Protein AF-0000000066941603 (afdb_homodimer)

pLDDT: mean 71.77, std 24.69, range [17.16, 97.31]

InterPro domains:
  IPR007219 Xylanolytic transcriptional activator, regulatory domain [PF04082] (115-301)
  IPR007219 Xylanolytic transcriptional activator, regulatory domain [SM00906] (229-303)
  IPR050987 ABC-transporter-regulating transcription factor-like [PTHR46910] (91-529)

Nearest PDB structures (foldseek):
  3wbn-assembly1_A  TM=1.616E-01  e=3.220E-01  Pyrococcus furiosus DSM 3638
  5zle-assembly1_A  TM=2.437E-01  e=3.012E+00  Homo sapiens
  7r5j-assembly1_00  TM=2.414E-01  e=5.061E+00  Homo sapiens
  7vop-assembly1_W  TM=2.249E-01  e=1.903E+00  Xenopus laevis
  5zle-assembly1_A  TM=2.438E-01  e=5.265E+00  Homo sapiens

Solvent-accessible surface area (backbone atoms only — not comparable to full-atom values): 68163 Å² total; per-residue (Å²): 132,82,77,72,79,79,84,82,83,75,75,79,74,76,75,77,84,78,80,85,77,85,77,80,75,78,70,76,82,76,50,57,39,48,68,50,83,56,75,51,52,40,45,43,40,32,24,65,64,12,64,58,39,68,55,19,68,58,41,36,52,49,50,24,62,66,67,71,41,69,63,54,52,55,35,37,50,48,46,52,44,54,53,48,61,47,13,45,50,54,57,60,57,73,70,61,52,72,68,58,74,80,68,57,69,71,58,43,52,52,23,45,48,40,23,60,71,67,36,65,66,40,65,67,53,76,64,52,62,72,55,50,53,52,52,51,51,57,53,67,66,48,73,79,67,73,57,77,85,79,44,58,49,32,58,52,21,32,52,25,34,43,42,15,51,6,38,45,53,55,42,59,76,66,47,90,61,59,44,43,68,76,63,49,71,22,37,38,25,37,48,45,21,56,72,34,43,67,44,40,65,29,20,84,44,43,66,53,22,37,48,23,32,41,49,46,17,53,54,33,40,41,60,49,16,56,48,41,18,50,52,31,38,52,49,22,49,52,52,32,47,41,50,37,31,42,39,44,82,34,76,88,63,68,68,52,69,39,35,52,50,36,38,29,48,50,38,50,54,48,48,35,51,46,40,49,52,23,52,47,35,26,46,78,60,66,61,59,70,79,71,50,57,42,57,78,74,85,67,44,73,72,73,50,63,38,58,40,49,46,49,53,51,46,44,54,50,34,51,49,51,52,51,52,51,51,48,57,43,50,50,67,75,40,88,55,52,68,66,56,52,52,48,52,46,50,51,52,51,48,51,52,51,50,50,65,69,66,47,55,69,48,46,38,58,42,85,86,74,64,46,72,35,84,72,39,63,59,67,61,33,48,48,52,53,42,50,52,30,51,50,49,31,54,61,34,38,65,67,50,39,69,76,42,48,52,78,66,84,55,52,76,75,47,43,58,57,43,50,51,51,36,48,54,32,42,51,50,30,47,51,30,25,51,52,47,56,62,51,50,79,76,58,71,91,51,74,69,39,54,39,58,76,65,46,49,49,49,47,38,24,44,54,51,44,40,53,49,37,68,74,42,41,82,47,83,61,37,65,58,49,52,49,52,39,48,52,51,30,51,50,40,46,47,48,21,61,44,22,67,78,44,74,50,67,39,46,52,51,50,48,50,51,41,51,49,48,32,53,36,55,70,72,65,56,67,68,86,71,81,78,76,76,81,75,76,82,78,76,76,79,86,73,81,88,83,80,87,80,84,84,75,86,76,68,85,58,82,62,79,73,89,65,68,68,62,68,45,64,49,65,79,82,55,50,70,72,51,33,67,42,70,33,85,60,79,80,75,57,72,79,42,68,71,76,70,75,66,74,79,64,57,76,72,55,69,88,105,136,80,78,72,77,80,86,84,83,76,74,77,72,76,75,78,81,76,79,85,76,84,79,79,75,79,69,75,80,76,53,59,42,46,66,51,82,60,76,50,54,40,42,44,40,32,25,69,65,12,64,59,41,67,56,20,67,58,40,34,52,50,50,26,64,66,68,70,39,69,63,54,53,55,35,36,50,48,46,54,45,53,54,46,61,48,14,46,50,53,58,58,57,73,70,60,52,71,66,58,76,81,67,57,69,70,58,43,54,51,23,47,49,38,23,60,72,68,36,66,63,40,64,66,54,76,64,51,63,72,54,50,52,52,51,50,52,57,53,67,66,47,72,79,66,74,58,75,87,78,44,57,49,32,57,53,20,33,54,24,33,44,41,15,50,6,38,44,54,56,42,58,79,65,48,91,61,59,43,44,67,74,61,51,70,23,37,36,24,37,48,46,20,54,71,34,42,67,45,39,65,29,21,83,44,42,66,53,21,38,47,23,32,40,49,46,17,53,53,33,39,42,59,50,18,57,48,41,18,50,53,31,38,52,48,22,48,53,52,32,46,41,50,36,30,42,38,45,81,34,76,87,63,69,69,52,70,39,36,53,50,35,38,28,48,49,37,49,54,47,49,34,52,47,42,48,50,21,52,47,35,25,46,78,61,67,61,58,70,80,70,50,57,42,57,78,74,86,69,41,70,70,72,51,64,40,58,40,48,45,49,52,51,46,43,54,50,34,51,49,52,51,50,52,53,51,48,58,42,51,50,66,76,41,88,57,51,68,66,56,51,52,50,54,48,50,52,52,50,50,51,52,52,51,51,62,68,66,48,55,68,49,46,37,58,42,85,86,75,62,46,74,35,84,72,41,63,59,66,60,33,47,48,52,51,42,49,51,29,51,49,48,31,55,61,32,39,66,66,50,39,65,76,41,45,51,76,67,85,56,52,75,76,46,42,58,57,45,51,52,51,35,49,52,31,42,51,50,31,46,52,30,25,51,54,48,56,62,51,50,80,76,57,71,92,50,75,69,39,54,38,59,75,66,46,50,50,50,45,39,24,44,54,50,45,41,53,50,36,66,74,42,40,82,47,84,60,38,66,60,48,52,50,52,39,48,51,50,31,52,50,41,48,48,48,21,60,45,22,67,77,44,72,52,66,39,45,52,51,51,47,50,51,42,52,49,48,32,53,36,57,71,71,65,57,68,70,86,71,81,78,77,78,81,74,78,81,78,77,76,80,87,72,82,88,84,80,86,82,83,85,72,87,72,67,87,60,81,62,80,73,88,63,68,68,59,67,44,62,47,65,79,82,54,50,72,71,50,34,66,41,69,33,86,61,77,83,72,58,73,81,40,71,71,77,72,75,67,74,77,66,56,75,74,57,66,85,104

Foldseek 3Di:
DPPDPDDDDPDPPPDDPDDPDDPPPPDDPPVPPPPPDPPWFPWDWFFFQALLQCLFPLNLVVLCQLLVDNVLNVLSLVQVQLLQVLADDDPCLLPVQPQDDDDDLVVLVQLLCQLCPPFVVVLLVLDQSVVLVVVSVVQVVDPPGDDPVPDDLLNLLQSLLSSLLSVQRVVLVVPPDFLALCPDPSVSSLSRNVNCLVCLQPPDDDVSSLSSLQSSLQSSLLNSHLNSNLVSLLSSQVSLVVVVLLAQDDVVVVDDPVVLLSSLSSNLSSLLSQLVSCNNRVNDRSDDNVSGHRDHHDDDSPPQPLSSLLSVLSSLLSVLSNLLSVLVVVCLPDVDDPVSLLVSLVVSLVVLVVSLVPRDPQQHQDLVVSDGHDSDDRLSSLCSLLSSLSSLLSSLCCLAPQSRADAPPQPPVSVVVSLVSNVVSLVSNLVSLLSLLVCLVVDDDTSSRRPCSQQSSNSSSLSSLLSSCSVPLPDPCLVVSLVSLVSSLVSQCVVCRSHVSDDNVSSVVSSVSSVSSNVCVVVVNRSPDPDPPPPDDDPDDPDDDDDDDDDPDPPVPPRPPPPVSRRDHDPSPDCSTMDRSTHGDDPPCVVVPPDPPPPVPPPVPDVD/DPPPPDDDDPPPPPDDPDDPDDPPPPDDCPVPPPPPDPPWFPWDWFFDQALLQCLAPLNLVVLCQLLVDNVLNVLSLVQVQLLQVLADDDPCLLPVQPQDDDDDLVVLVQLLCQLCPPFVVVLLVLDQSVVLVVVSVVQVVDPPGDDPVPDDLLNLLQSLLSSLLSVQRVVLVPPPDFLALCPDPSVSSLSRNVNCLCCLQPPDDDVSSLSSLQSSLQSSLLNSHLNSNLVSLLSSQVSLVVVVLLAQDDVVVVDDPVVLLSSLSNNLSSLLSQLVSCNNRVNDRSDDNVSGHRDHHDDDSPPQPLSSLLSVLSSLLSVLSNLLSVLVVVCLVDVDDPVSLLVSLVVSLVVLVVSLVPRDPQQHQDLVVSDGHDSDDRLSSLCSLLSSLSSLLSSLCCLAPQSRADAPPQDPVSVVVSLVSNVVSLVSNLVSLLSLLVCLVVDDDTSSRRPCSQQSSNSSSLSSLLSSCSVPLPDPCLVVSLVSLVSSLVSQCVSCRSHVSDDNVSSVVSSVSSVSSNVCVVVVVRSPDPDPDPPDDDPDDPDDDDDDDDDPDPPVCPSPPPPVSSNDHPPSPDPSGMDRSTHGDDPPCVVVPPDPPPPVPPPVPDVD

Sequence (1216 aa):
MVISPPESNSFVQVPSVSSLDNVHHHGEDDGTCPLPPEEHTSYEYHGHGSYLSICSKSAVDWVCQKTGNQRFEMAAQKLVRDLCRMLKLDPCDIRKAALAPEPDPDTAWTIVAAYFDDTVEGLHALVHRPEFEAHLKAHFSQLPLPPAEKEDPAWYALRNVIYAFGWRHLSQHTTSGSFCYTDGDGWKYFLNALSVHSQLLYCRTGLMAVQALVAMSMYVDGIGNPSLEYMLCVSSMKLAESKGLHREPAIAWNLDQSAIRTRAHLWWSIYIYERHTAFMSGRPLSIDDDDITCQLPTDQLGGNHADLDYFIGSITLAQISGRIWRMTKRLRRSTPTFQEIVDSISELDSALGDWYSSLPSSVKIDPASHSLPTDIHPYKALFLYCGYQARLILLHSMLVRPWNEVPALLGEYDKDRFRKHVWNSTEIVAEAARSIIRCLQHINVTRSSPKALVYEWPLVALSTLFIYVLQFPRLPTVAADIQHMDTVTGHLDYVGFASADLDFPFAREVTTLARLAVSRAARGDGFVTKEPLSQSHVAGQLDGPATQADESVRFDNAAPSDNHELFHTMDPDHEVWGALLQWPDGDDTSFGDVLGNPAIDIMSNSFMMVISPPESNSFVQVPSVSSLDNVHHHGEDDGTCPLPPEEHTSYEYHGHGSYLSICSKSAVDWVCQKTGNQRFEMAAQKLVRDLCRMLKLDPCDIRKAALAPEPDPDTAWTIVAAYFDDTVEGLHALVHRPEFEAHLKAHFSQLPLPPAEKEDPAWYALRNVIYAFGWRHLSQHTTSGSFCYTDGDGWKYFLNALSVHSQLLYCRTGLMAVQALVAMSMYVDGIGNPSLEYMLCVSSMKLAESKGLHREPAIAWNLDQSAIRTRAHLWWSIYIYERHTAFMSGRPLSIDDDDITCQLPTDQLGGNHADLDYFIGSITLAQISGRIWRMTKRLRRSTPTFQEIVDSISELDSALGDWYSSLPSSVKIDPASHSLPTDIHPYKALFLYCGYQARLILLHSMLVRPWNEVPALLGEYDKDRFRKHVWNSTEIVAEAARSIIRCLQHINVTRSSPKALVYEWPLVALSTLFIYVLQFPRLPTVAADIQHMDTVTGHLDYVGFASADLDFPFAREVTTLARLAVSRAARGDGFVTKEPLSQSHVAGQLDGPATQADESVRFDNAAPSDNHELFHTMDPDHEVWGALLQWPDGDDTSFGDVLGNPAIDIMSNSFM

Organism: NCBI:txid1442368

Radius of gyration: 33.66 Å; Cα contacts (8 Å, |Δi|>4): 1546; chains: 2; bounding box: 108×98×124 Å

Structure (mmCIF, N/CA/C/O backbone):
data_AF-0000000066941603-model_v1
#
loop_
_entity.id
_entity.type
_entity.pdbx_description
1 polymer 'Transcription factor domain-containing protein'
#
loop_
_atom_site.group_PDB
_atom_site.id
_atom_site.type_symbol
_atom_site.label_atom_id
_atom_site.label_alt_id
_atom_site.label_comp_id
_atom_site.label_asym_id
_atom_site.label_entity_id
_atom_site.label_seq_id
_atom_site.pdbx_PDB_ins_code
_atom_site.Cartn_x
_atom_site.Cartn_y
_atom_site.Cartn_z
_atom_site.occupancy
_atom_site.B_iso_or_equiv
_atom_site.auth_seq_id
_atom_site.auth_comp_id
_atom_site.auth_asym_id
_atom_site.auth_atom_id
_atom_site.pdbx_PDB_model_num
ATOM 1 N N . MET A 1 1 ? 63.25 21.828 -58.531 1 22.67 1 MET A N 1
ATOM 2 C CA . MET A 1 1 ? 63.844 20.766 -57.719 1 22.67 1 MET A CA 1
ATOM 3 C C . MET A 1 1 ? 62.875 20.297 -56.656 1 22.67 1 MET A C 1
ATOM 5 O O . MET A 1 1 ? 62.531 21.062 -55.75 1 22.67 1 MET A O 1
ATOM 9 N N . VAL A 1 2 ? 61.906 19.516 -56.906 1 24.06 2 VAL A N 1
ATOM 10 C CA . VAL A 1 2 ? 60.469 19.391 -56.594 1 24.06 2 VAL A CA 1
ATOM 11 C C . VAL A 1 2 ? 60.312 18.656 -55.25 1 24.06 2 VAL A C 1
ATOM 13 O O . VAL A 1 2 ? 60.75 17.516 -55.125 1 24.06 2 VAL A O 1
ATOM 16 N N . ILE A 1 3 ? 60.5 19.375 -54.125 1 27.02 3 ILE A N 1
ATOM 17 C CA . ILE A 1 3 ? 60.844 18.922 -52.781 1 27.02 3 ILE A CA 1
ATOM 18 C C . ILE A 1 3 ? 59.781 17.906 -52.281 1 27.02 3 ILE A C 1
ATOM 20 O O . ILE A 1 3 ? 58.594 18.188 -52.344 1 27.02 3 ILE A O 1
ATOM 24 N N . SER A 1 4 ? 60.094 16.625 -52.281 1 25.31 4 SER A N 1
ATOM 25 C CA . SER A 1 4 ? 59.406 15.352 -52.188 1 25.31 4 SER A CA 1
ATOM 26 C C . SER A 1 4 ? 58.594 15.25 -50.906 1 25.31 4 SER A C 1
ATOM 28 O O . SER A 1 4 ? 59.156 15.43 -49.812 1 25.31 4 SER A O 1
ATOM 30 N N . PRO A 1 5 ? 57.281 15.562 -50.906 1 28.88 5 PRO A N 1
ATOM 31 C CA . PRO A 1 5 ? 56.469 15.93 -49.719 1 28.88 5 PRO A CA 1
ATOM 32 C C . PRO A 1 5 ? 56.469 14.852 -48.656 1 28.88 5 PRO A C 1
ATOM 34 O O . PRO A 1 5 ? 56.469 13.656 -48.969 1 28.88 5 PRO A O 1
ATOM 37 N N . PRO A 1 6 ? 57.094 15.07 -47.5 1 25.86 6 PRO A N 1
ATOM 38 C CA . PRO A 1 6 ? 57.562 14.078 -46.531 1 25.86 6 PRO A CA 1
ATOM 39 C C . PRO A 1 6 ? 56.438 13.156 -46.031 1 25.86 6 PRO A C 1
ATOM 41 O O . PRO A 1 6 ? 55.281 13.523 -46.094 1 25.86 6 PRO A O 1
ATOM 44 N N . GLU A 1 7 ? 56.719 11.93 -45.75 1 22.42 7 GLU A N 1
ATOM 45 C CA . GLU A 1 7 ? 56.094 10.609 -45.594 1 22.42 7 GLU A CA 1
ATOM 46 C C . GLU A 1 7 ? 55.062 10.617 -44.5 1 22.42 7 GLU A C 1
ATOM 48 O O . GLU A 1 7 ? 55 11.531 -43.688 1 22.42 7 GLU A O 1
ATOM 53 N N . SER A 1 8 ? 54.562 9.398 -44.031 1 21.64 8 SER A N 1
ATOM 54 C CA . SER A 1 8 ? 53.406 8.531 -43.75 1 21.64 8 SER A CA 1
ATOM 55 C C . SER A 1 8 ? 53.062 8.562 -42.25 1 21.64 8 SER A C 1
ATOM 57 O O . SER A 1 8 ? 53.906 8.391 -41.406 1 21.64 8 SER A O 1
ATOM 59 N N . ASN A 1 9 ? 52.031 9.273 -41.812 1 21.33 9 ASN A N 1
ATOM 60 C CA . ASN A 1 9 ? 51.531 9.773 -40.531 1 21.33 9 ASN A CA 1
ATOM 61 C C . ASN A 1 9 ? 51.219 8.633 -39.562 1 21.33 9 ASN A C 1
ATOM 63 O O . ASN A 1 9 ? 50.281 7.852 -39.812 1 21.33 9 ASN A O 1
ATOM 67 N N . SER A 1 10 ? 52.125 7.977 -39 1 20.36 10 SER A N 1
ATOM 68 C CA . SER A 1 10 ? 52.156 6.801 -38.125 1 20.36 10 SER A CA 1
ATOM 69 C C . SER A 1 10 ? 51.156 6.938 -37 1 20.36 10 SER A C 1
ATOM 71 O O . SER A 1 10 ? 51.312 7.812 -36.125 1 20.36 10 SER A O 1
ATOM 73 N N . PHE A 1 11 ? 49.969 6.609 -37.219 1 21.33 11 PHE A N 1
ATOM 74 C CA . PHE A 1 11 ? 48.844 6.805 -36.312 1 21.33 11 PHE A CA 1
ATOM 75 C C . PHE A 1 11 ? 49.094 6.105 -34.969 1 21.33 11 PHE A C 1
ATOM 77 O O . PHE A 1 11 ? 49.406 4.914 -34.938 1 21.33 11 PHE A O 1
ATOM 84 N N . VAL A 1 12 ? 49.562 6.734 -34 1 22.16 12 VAL A N 1
ATOM 85 C CA . VAL A 1 12 ? 49.969 6.324 -32.625 1 22.16 12 VAL A CA 1
ATOM 86 C C . VAL A 1 12 ? 48.875 5.434 -32.031 1 22.16 12 VAL A C 1
ATOM 88 O O . VAL A 1 12 ? 47.688 5.824 -31.984 1 22.16 12 VAL A O 1
ATOM 91 N N . GLN A 1 13 ? 49.031 4.18 -32 1 19.31 13 GLN A N 1
ATOM 92 C CA . GLN A 1 13 ? 48.25 3.049 -31.5 1 19.31 13 GLN A CA 1
ATOM 93 C C . GLN A 1 13 ? 47.875 3.238 -30.016 1 19.31 13 GLN A C 1
ATOM 95 O O . GLN A 1 13 ? 48.781 3.34 -29.172 1 19.31 13 GLN A O 1
ATOM 100 N N . VAL A 1 14 ? 46.969 3.957 -29.703 1 22.39 14 VAL A N 1
ATOM 101 C CA . VAL A 1 14 ? 46.688 4.285 -28.312 1 22.39 14 VAL A CA 1
ATOM 102 C C . VAL A 1 14 ? 46.594 3 -27.484 1 22.39 14 VAL A C 1
ATOM 104 O O . VAL A 1 14 ? 45.812 2.105 -27.828 1 22.39 14 VAL A O 1
ATOM 107 N N . PRO A 1 15 ? 47.562 2.607 -26.797 1 20.41 15 PRO A N 1
ATOM 108 C CA . PRO A 1 15 ? 47.719 1.358 -26.047 1 20.41 15 PRO A CA 1
ATOM 109 C C . PRO A 1 15 ? 46.469 0.985 -25.25 1 20.41 15 PRO A C 1
ATOM 111 O O . PRO A 1 15 ? 45.688 1.857 -24.906 1 20.41 15 PRO A O 1
ATOM 114 N N . SER A 1 16 ? 46.156 -0.282 -25.141 1 19.83 16 SER A N 1
ATOM 115 C CA . SER A 1 16 ? 45.094 -1.105 -24.594 1 19.83 16 SER A CA 1
ATOM 116 C C . SER A 1 16 ? 44.969 -0.947 -23.078 1 19.83 16 SER A C 1
ATOM 118 O O . SER A 1 16 ? 45.969 -1.099 -22.359 1 19.83 16 SER A O 1
ATOM 120 N N . VAL A 1 17 ? 44.312 -0.101 -22.531 1 21.73 17 VAL A N 1
ATOM 121 C CA . VAL A 1 17 ? 44.219 0.271 -21.125 1 21.73 17 VAL A CA 1
ATOM 122 C C . VAL A 1 17 ? 44.156 -0.987 -20.266 1 21.73 17 VAL A C 1
ATOM 124 O O . VAL A 1 17 ? 43.312 -1.853 -20.484 1 21.73 17 VAL A O 1
ATOM 127 N N . SER A 1 18 ? 45.219 -1.549 -19.703 1 18.89 18 SER A N 1
ATOM 128 C CA . SER A 1 18 ? 45.562 -2.617 -18.781 1 18.89 18 SER A CA 1
ATOM 129 C C . SER A 1 18 ? 44.469 -2.805 -17.719 1 18.89 18 SER A C 1
ATOM 131 O O . SER A 1 18 ? 43.688 -1.899 -17.484 1 18.89 18 SER A O 1
ATOM 133 N N . SER A 1 19 ? 44.406 -4.039 -17 1 20.44 19 SER A N 1
ATOM 134 C CA . SER A 1 19 ? 43.656 -4.879 -16.062 1 20.44 19 SER A CA 1
ATOM 135 C C . SER A 1 19 ? 43.594 -4.25 -14.68 1 20.44 19 SER A C 1
ATOM 137 O O . SER A 1 19 ? 44.625 -3.975 -14.07 1 20.44 19 SER A O 1
ATOM 139 N N . LEU A 1 20 ? 42.844 -3.459 -14.305 1 21.59 20 LEU A N 1
ATOM 140 C CA . LEU A 1 20 ? 42.812 -2.762 -13.023 1 21.59 20 LEU A CA 1
ATOM 141 C C . LEU A 1 20 ? 43.031 -3.734 -11.875 1 21.59 20 LEU A C 1
ATOM 143 O O . LEU A 1 20 ? 42.25 -4.688 -11.711 1 21.59 20 LEU A O 1
ATOM 147 N N . ASP A 1 21 ? 44.125 -4.039 -11.32 1 21.23 21 ASP A N 1
ATOM 148 C CA . ASP A 1 21 ? 44.719 -4.777 -10.203 1 21.23 21 ASP A CA 1
ATOM 149 C C . ASP A 1 21 ? 43.812 -4.699 -8.961 1 21.23 21 ASP A C 1
ATOM 151 O O . ASP A 1 21 ? 43.031 -3.754 -8.812 1 21.23 21 ASP A O 1
ATOM 155 N N . ASN A 1 22 ? 43.844 -5.762 -8 1 22.81 22 ASN A N 1
ATOM 156 C CA . ASN A 1 22 ? 43.281 -6.262 -6.746 1 22.81 22 ASN A CA 1
ATOM 157 C C . ASN A 1 22 ? 43.531 -5.285 -5.598 1 22.81 22 ASN A C 1
ATOM 159 O O . ASN A 1 22 ? 44.562 -5.344 -4.938 1 22.81 22 ASN A O 1
ATOM 163 N N . VAL A 1 23 ? 43.438 -4.129 -5.535 1 24.31 23 VAL A N 1
ATOM 164 C CA . VAL A 1 23 ? 43.781 -3.268 -4.406 1 24.31 23 VAL A CA 1
ATOM 165 C C . VAL A 1 23 ? 43.188 -3.842 -3.125 1 24.31 23 VAL A C 1
ATOM 167 O O . VAL A 1 23 ? 41.969 -4.039 -3.031 1 24.31 23 VAL A O 1
ATOM 170 N N . HIS A 1 24 ? 43.906 -4.512 -2.246 1 23.8 24 HIS A N 1
ATOM 171 C CA . HIS A 1 24 ? 43.875 -4.855 -0.829 1 23.8 24 HIS A CA 1
ATOM 172 C C . HIS A 1 24 ? 43.438 -3.668 0.018 1 23.8 24 HIS A C 1
ATOM 174 O O . HIS A 1 24 ? 44.281 -2.842 0.417 1 23.8 24 HIS A O 1
ATOM 180 N N . HIS A 1 25 ? 42.562 -2.893 -0.288 1 24.66 25 HIS A N 1
ATOM 181 C CA . HIS A 1 25 ? 42.219 -1.715 0.507 1 24.66 25 HIS A CA 1
ATOM 182 C C . HIS A 1 25 ? 41.906 -2.094 1.952 1 24.66 25 HIS A C 1
ATOM 184 O O . HIS A 1 25 ? 41 -2.875 2.211 1 24.66 25 HIS A O 1
ATOM 190 N N . HIS A 1 26 ? 42.812 -2.166 2.92 1 24.58 26 HIS A N 1
ATOM 191 C CA . HIS A 1 26 ? 42.844 -2.066 4.375 1 24.58 26 HIS A CA 1
ATOM 192 C C . HIS A 1 26 ? 41.969 -0.911 4.859 1 24.58 26 HIS A C 1
ATOM 194 O O . HIS A 1 26 ? 42.094 -0.465 6.004 1 24.58 26 HIS A O 1
ATOM 200 N N . GLY A 1 27 ? 41.562 -0.034 4.051 1 25.45 27 GLY A N 1
ATOM 201 C CA . GLY A 1 27 ? 41 1.231 4.523 1 25.45 27 GLY A CA 1
ATOM 202 C C . GLY A 1 27 ? 39.875 1.063 5.523 1 25.45 27 GLY A C 1
ATOM 203 O O . GLY A 1 27 ? 39.125 0.087 5.461 1 25.45 27 GLY A O 1
ATOM 204 N N . GLU A 1 28 ? 40 1.651 6.73 1 25.31 28 GLU A N 1
ATOM 205 C CA . GLU A 1 28 ? 39.094 1.889 7.855 1 25.31 28 GLU A CA 1
ATOM 206 C C . GLU A 1 28 ? 37.688 2.26 7.367 1 25.31 28 GLU A C 1
ATOM 208 O O . GLU A 1 28 ? 37.562 3.033 6.422 1 25.31 28 GLU A O 1
ATOM 213 N N . ASP A 1 29 ? 36.719 1.362 7.484 1 27.97 29 ASP A N 1
ATOM 214 C CA . ASP A 1 29 ? 35.281 1.308 7.297 1 27.97 29 ASP A CA 1
ATOM 215 C C . ASP A 1 29 ? 34.625 2.635 7.672 1 27.97 29 ASP A C 1
ATOM 217 O O . ASP A 1 29 ? 34.438 2.916 8.859 1 27.97 29 ASP A O 1
ATOM 221 N N . ASP A 1 30 ? 35.219 3.689 7.016 1 28.33 30 ASP A N 1
ATOM 222 C CA . ASP A 1 30 ? 34.844 5.023 7.469 1 28.33 30 ASP A CA 1
ATOM 223 C C . ASP A 1 30 ? 33.312 5.168 7.523 1 28.33 30 ASP A C 1
ATOM 225 O O . ASP A 1 30 ? 32.781 6.273 7.684 1 28.33 30 ASP A O 1
ATOM 229 N N . GLY A 1 31 ? 32.469 4.371 7.836 1 27.34 31 GLY A N 1
ATOM 230 C CA . GLY A 1 31 ? 31.078 4.301 8.242 1 27.34 31 GLY A CA 1
ATOM 231 C C . GLY A 1 31 ? 30.109 4.613 7.113 1 27.34 31 GLY A C 1
ATOM 232 O O . GLY A 1 31 ? 28.906 4.77 7.34 1 27.34 31 GLY A O 1
ATOM 233 N N . THR A 1 32 ? 30.594 5.305 6.07 1 29.42 32 THR A N 1
ATOM 234 C CA . THR A 1 32 ? 29.625 5.797 5.086 1 29.42 32 THR A CA 1
ATOM 235 C C . THR A 1 32 ? 29.016 4.641 4.297 1 29.42 32 THR A C 1
ATOM 237 O O . THR A 1 32 ? 29.734 3.746 3.844 1 29.42 32 THR A O 1
ATOM 240 N N . CYS A 1 33 ? 27.938 4.109 4.645 1 32.12 33 CYS A N 1
ATOM 241 C CA . CYS A 1 33 ? 27.25 2.943 4.094 1 32.12 33 CYS A CA 1
ATOM 242 C C . CYS A 1 33 ? 27.031 3.102 2.596 1 32.12 33 CYS A C 1
ATOM 244 O O . CYS A 1 33 ? 26.219 3.922 2.17 1 32.12 33 CYS A O 1
ATOM 246 N N . PRO A 1 34 ? 28.141 2.936 1.772 1 34.84 34 PRO A N 1
ATOM 247 C CA . PRO A 1 34 ? 27.922 2.961 0.324 1 34.84 34 PRO A CA 1
ATOM 248 C C . PRO A 1 34 ? 26.719 2.117 -0.112 1 34.84 34 PRO A C 1
ATOM 250 O O . PRO A 1 34 ? 26.359 1.151 0.567 1 34.84 34 PRO A O 1
ATOM 253 N N . LEU A 1 35 ? 25.766 2.74 -0.769 1 40.12 35 LEU A N 1
ATOM 254 C CA . LEU A 1 35 ? 24.719 1.969 -1.449 1 40.12 35 LEU A CA 1
ATOM 255 C C . LEU A 1 35 ? 25.328 0.78 -2.188 1 40.12 35 LEU A C 1
ATOM 257 O O . LEU A 1 35 ? 26.328 0.925 -2.889 1 40.12 35 LEU A O 1
ATOM 261 N N . PRO A 1 36 ? 25.297 -0.302 -1.692 1 40.69 36 PRO A N 1
ATOM 262 C CA . PRO A 1 36 ? 25.922 -1.428 -2.393 1 40.69 36 PRO A CA 1
ATOM 263 C C . PRO A 1 36 ? 25.734 -1.357 -3.906 1 40.69 36 PRO A C 1
ATOM 265 O O . PRO A 1 36 ? 24.766 -0.78 -4.387 1 40.69 36 PRO A O 1
ATOM 268 N N . PRO A 1 37 ? 26.781 -1.412 -4.617 1 38.56 37 PRO A N 1
ATOM 269 C CA . PRO A 1 37 ? 26.734 -1.384 -6.078 1 38.56 37 PRO A CA 1
ATOM 270 C C . PRO A 1 37 ? 25.516 -2.117 -6.637 1 38.56 37 PRO A C 1
ATOM 272 O O . PRO A 1 37 ? 25.266 -3.275 -6.281 1 38.56 37 PRO A O 1
ATOM 275 N N . GLU A 1 38 ? 24.391 -1.454 -6.879 1 40.81 38 GLU A N 1
ATOM 276 C CA . GLU A 1 38 ? 23.156 -1.768 -7.582 1 40.81 38 GLU A CA 1
ATOM 277 C C . GLU A 1 38 ? 23.391 -2.783 -8.695 1 40.81 38 GLU A C 1
ATOM 279 O O . GLU A 1 38 ? 22.469 -3.135 -9.438 1 40.81 38 GLU A O 1
ATOM 284 N N . GLU A 1 39 ? 24.609 -2.541 -9.406 1 37.91 39 GLU A N 1
ATOM 285 C CA . GLU A 1 39 ? 24.719 -3.176 -10.711 1 37.91 39 GLU A CA 1
ATOM 286 C C . GLU A 1 39 ? 23.922 -4.48 -10.766 1 37.91 39 GLU A C 1
ATOM 288 O O . GLU A 1 39 ? 23.281 -4.773 -11.773 1 37.91 39 GLU A O 1
ATOM 293 N N . HIS A 1 40 ? 24.375 -5.727 -10.258 1 40.66 40 HIS A N 1
ATOM 294 C CA . HIS A 1 40 ? 24.047 -7.035 -10.812 1 40.66 40 HIS A CA 1
ATOM 295 C C . HIS A 1 40 ? 22.672 -7.496 -10.359 1 40.66 40 HIS A C 1
ATOM 297 O O . HIS A 1 40 ? 22.125 -8.469 -10.891 1 40.66 40 HIS A O 1
ATOM 303 N N . THR A 1 41 ? 22.031 -7.594 -9.133 1 49.53 41 THR A N 1
ATOM 304 C CA . THR A 1 41 ? 20.953 -8.547 -8.93 1 49.53 41 THR A CA 1
ATOM 305 C C . THR A 1 41 ? 19.672 -7.836 -8.492 1 49.53 41 THR A C 1
ATOM 307 O O . THR A 1 41 ? 19.688 -7.059 -7.539 1 49.53 41 THR A O 1
ATOM 310 N N . SER A 1 42 ? 18.922 -7.348 -9.523 1 59.41 42 SER A N 1
ATOM 311 C CA . SER A 1 42 ? 17.547 -7.004 -9.18 1 59.41 42 SER A CA 1
ATOM 312 C C . SER A 1 42 ? 16.891 -8.109 -8.359 1 59.41 42 SER A C 1
ATOM 314 O O . SER A 1 42 ? 16.891 -9.273 -8.758 1 59.41 42 SER A O 1
ATOM 316 N N . TYR A 1 43 ? 16.859 -7.934 -7.074 1 66.56 43 TYR A N 1
ATOM 317 C CA . TYR A 1 43 ? 16.266 -8.906 -6.168 1 66.56 43 TYR A CA 1
ATOM 318 C C . TYR A 1 43 ? 14.781 -8.617 -5.969 1 66.56 43 TYR A C 1
ATOM 320 O O . TYR A 1 43 ? 14.359 -7.457 -5.934 1 66.56 43 TYR A O 1
ATOM 328 N N . GLU A 1 44 ? 14.062 -9.695 -6.168 1 77.12 44 GLU A N 1
ATOM 329 C CA . GLU A 1 44 ? 12.648 -9.617 -5.801 1 77.12 44 GLU A CA 1
ATOM 330 C C . GLU A 1 44 ? 12.359 -10.461 -4.562 1 77.12 44 GLU A C 1
ATOM 332 O O . GLU A 1 44 ? 12.883 -11.57 -4.422 1 77.12 44 GLU A O 1
ATOM 337 N N . TYR A 1 45 ? 11.594 -9.938 -3.758 1 80.81 45 TYR A N 1
ATOM 338 C CA . TYR A 1 45 ? 11.281 -10.633 -2.512 1 80.81 45 TYR A CA 1
ATOM 339 C C . TYR A 1 45 ? 10.008 -11.461 -2.65 1 80.81 45 TYR A C 1
ATOM 341 O O . TYR A 1 45 ? 9.008 -10.984 -3.188 1 80.81 45 TYR A O 1
ATOM 349 N N . HIS A 1 46 ? 10.07 -12.68 -2.283 1 79.44 46 HIS A N 1
ATOM 350 C CA . HIS A 1 46 ? 8.93 -13.562 -2.088 1 79.44 46 HIS A CA 1
ATOM 351 C C . HIS A 1 46 ? 8.859 -14.062 -0.649 1 79.44 46 HIS A C 1
ATOM 353 O O . HIS A 1 46 ? 9.859 -14.547 -0.107 1 79.44 46 HIS A O 1
ATOM 359 N N . GLY A 1 47 ? 7.734 -13.898 -0.043 1 76.69 47 GLY A N 1
ATOM 360 C CA . GLY A 1 47 ? 7.598 -14.195 1.374 1 76.69 47 GLY A CA 1
ATOM 361 C C . GLY A 1 47 ? 7.453 -15.68 1.664 1 76.69 47 GLY A C 1
ATOM 362 O O . GLY A 1 47 ? 7.527 -16.5 0.751 1 76.69 47 GLY A O 1
ATOM 363 N N . HIS A 1 48 ? 7.164 -15.82 2.977 1 71.69 48 HIS A N 1
ATOM 364 C CA . HIS A 1 48 ? 6.969 -17.188 3.453 1 71.69 48 HIS A CA 1
ATOM 365 C C . HIS A 1 48 ? 5.629 -17.75 2.99 1 71.69 48 HIS A C 1
ATOM 367 O O . HIS A 1 48 ? 4.617 -17.047 3.018 1 71.69 48 HIS A O 1
ATOM 373 N N . GLY A 1 49 ? 5.637 -18.781 2.287 1 73.5 49 GLY A N 1
ATOM 374 C CA . GLY A 1 49 ? 4.398 -19.406 1.855 1 73.5 49 GLY A CA 1
ATOM 375 C C . GLY A 1 49 ? 4.055 -19.109 0.408 1 73.5 49 GLY A C 1
ATOM 376 O O . GLY A 1 49 ? 2.988 -19.5 -0.073 1 73.5 49 GLY A O 1
ATOM 377 N N . SER A 1 50 ? 4.93 -18.297 -0.127 1 80.5 50 SER A N 1
ATOM 378 C CA . SER A 1 50 ? 4.695 -18.031 -1.544 1 80.5 50 SER A CA 1
ATOM 379 C C . SER A 1 50 ? 4.676 -19.328 -2.346 1 80.5 50 SER A C 1
ATOM 381 O O . SER A 1 50 ? 5.094 -20.391 -1.85 1 80.5 50 SER A O 1
ATOM 383 N N . TYR A 1 51 ? 4.191 -19.266 -3.543 1 83 51 TYR A N 1
ATOM 384 C CA . TYR A 1 51 ? 4.145 -20.453 -4.391 1 83 51 TYR A CA 1
ATOM 385 C C . TYR A 1 51 ? 5.543 -20.875 -4.82 1 83 51 TYR A C 1
ATOM 387 O O . TYR A 1 51 ? 5.738 -21.969 -5.344 1 83 51 TYR A O 1
ATOM 395 N N . LEU A 1 52 ? 6.57 -20 -4.43 1 80.31 52 LEU A N 1
ATOM 396 C CA . LEU A 1 52 ? 7.957 -20.328 -4.746 1 80.31 52 LEU A CA 1
ATOM 397 C C . LEU A 1 52 ? 8.742 -20.656 -3.479 1 80.31 52 LEU A C 1
ATOM 399 O O . LEU A 1 52 ? 9.977 -20.672 -3.494 1 80.31 52 LEU A O 1
ATOM 403 N N . SER A 1 53 ? 8.07 -20.969 -2.457 1 78.19 53 SER A N 1
ATOM 404 C CA . SER A 1 53 ? 8.703 -21.25 -1.172 1 78.19 53 SER A CA 1
ATOM 405 C C . SER A 1 53 ? 9.648 -22.438 -1.269 1 78.19 53 SER A C 1
ATOM 407 O O . SER A 1 53 ? 10.625 -22.516 -0.521 1 78.19 53 SER A O 1
ATOM 409 N N . ILE A 1 54 ? 9.352 -23.359 -2.154 1 83.38 54 ILE A N 1
ATOM 410 C CA . ILE A 1 54 ? 10.18 -24.547 -2.318 1 83.38 54 ILE A CA 1
ATOM 411 C C . ILE A 1 54 ? 11.555 -24.141 -2.857 1 83.38 54 ILE A C 1
ATOM 413 O O . ILE A 1 54 ? 12.516 -24.906 -2.742 1 83.38 54 ILE A O 1
ATOM 417 N N . CYS A 1 55 ? 11.617 -22.938 -3.398 1 81.06 55 CYS A N 1
ATOM 418 C CA . CYS A 1 55 ? 12.875 -22.469 -3.977 1 81.06 55 CYS A CA 1
ATOM 419 C C . CYS A 1 55 ? 13.68 -21.672 -2.955 1 81.06 55 CYS A C 1
ATOM 421 O O . CYS A 1 55 ? 14.766 -21.172 -3.268 1 81.06 55 CYS A O 1
ATOM 423 N N . SER A 1 56 ? 13.195 -21.656 -1.746 1 77.81 56 SER A N 1
ATOM 424 C CA . SER A 1 56 ? 13.961 -21.016 -0.685 1 77.81 56 SER A CA 1
ATOM 425 C C . SER A 1 56 ? 15.211 -21.828 -0.341 1 77.81 56 SER A C 1
ATOM 427 O O . SER A 1 56 ? 15.266 -23.031 -0.583 1 77.81 56 SER A O 1
ATOM 429 N N . LYS A 1 57 ? 16.172 -21.219 0.239 1 77.75 57 LYS A N 1
ATOM 430 C CA . LYS A 1 57 ? 17.438 -21.891 0.56 1 77.75 57 LYS A CA 1
ATOM 431 C C . LYS A 1 57 ? 17.203 -23.031 1.539 1 77.75 57 LYS A C 1
ATOM 433 O O . LYS A 1 57 ? 17.766 -24.125 1.378 1 77.75 57 LYS A O 1
ATOM 438 N N . SER A 1 58 ? 16.422 -22.812 2.516 1 75.62 58 SER A N 1
ATOM 439 C CA . SER A 1 58 ? 16.141 -23.844 3.504 1 75.62 58 SER A CA 1
ATOM 440 C C . SER A 1 58 ? 15.477 -25.062 2.863 1 75.62 58 SER A C 1
ATOM 442 O O . SER A 1 58 ? 15.789 -26.203 3.211 1 75.62 58 SER A O 1
ATOM 444 N N . ALA A 1 59 ? 14.594 -24.781 1.955 1 83 59 ALA A N 1
ATOM 445 C CA . ALA A 1 59 ? 13.898 -25.875 1.283 1 83 59 ALA A CA 1
ATOM 446 C C . ALA A 1 59 ? 14.836 -26.625 0.333 1 83 59 ALA A C 1
ATOM 448 O O . ALA A 1 59 ? 14.82 -27.844 0.27 1 83 59 ALA A O 1
ATOM 449 N N . VAL A 1 60 ? 15.586 -25.844 -0.365 1 84.06 60 VAL A N 1
ATOM 450 C CA . VAL A 1 60 ? 16.531 -26.422 -1.308 1 84.06 60 VAL A CA 1
ATOM 451 C C . VAL A 1 60 ? 17.547 -27.281 -0.556 1 84.06 60 VAL A C 1
ATOM 453 O O . VAL A 1 60 ? 17.859 -28.391 -0.986 1 84.06 60 VAL A O 1
ATOM 456 N N . ASP A 1 61 ? 18.031 -26.75 0.559 1 81.62 61 ASP A N 1
ATOM 457 C CA . ASP A 1 61 ? 18.984 -27.516 1.363 1 81.62 61 ASP A CA 1
ATOM 458 C C . ASP A 1 61 ? 18.375 -28.812 1.88 1 81.62 61 ASP A C 1
ATOM 460 O O . ASP A 1 61 ? 19.016 -29.859 1.881 1 81.62 61 ASP A O 1
ATOM 464 N N . TRP A 1 62 ? 17.188 -28.734 2.291 1 84 62 TRP A N 1
ATOM 465 C CA . TRP A 1 62 ? 16.5 -29.906 2.803 1 84 62 TRP A CA 1
ATOM 466 C C . TRP A 1 62 ? 16.312 -30.953 1.705 1 84 62 TRP A C 1
ATOM 468 O O . TRP A 1 62 ? 16.547 -32.156 1.926 1 84 62 TRP A O 1
ATOM 478 N N . VAL A 1 63 ? 15.891 -30.562 0.554 1 87.94 63 VAL A N 1
ATOM 479 C CA . VAL A 1 63 ? 15.641 -31.484 -0.554 1 87.94 63 VAL A CA 1
ATOM 480 C C . VAL A 1 63 ? 16.953 -32.125 -1.003 1 87.94 63 VAL A C 1
ATOM 482 O O . VAL A 1 63 ? 17.016 -33.312 -1.264 1 87.94 63 VAL A O 1
ATOM 485 N N . CYS A 1 64 ? 17.922 -31.266 -1.069 1 85.81 64 CYS A N 1
ATOM 486 C CA . CYS A 1 64 ? 19.219 -31.781 -1.49 1 85.81 64 CYS A CA 1
ATOM 487 C C . CYS A 1 64 ? 19.766 -32.781 -0.485 1 85.81 64 CYS A C 1
ATOM 489 O O . CYS A 1 64 ? 20.375 -33.781 -0.87 1 85.81 64 CYS A O 1
ATOM 491 N N . GLN A 1 65 ? 19.562 -32.469 0.725 1 82.94 65 GLN A N 1
ATOM 492 C CA . GLN A 1 65 ? 20.016 -33.375 1.766 1 82.94 65 GLN A CA 1
ATOM 493 C C . GLN A 1 65 ? 19.234 -34.688 1.71 1 82.94 65 GLN A C 1
ATOM 495 O O . GLN A 1 65 ? 19.828 -35.781 1.822 1 82.94 65 GLN A O 1
ATOM 500 N N . LYS A 1 66 ? 18 -34.656 1.535 1 83.94 66 LYS A N 1
ATOM 501 C CA . LYS A 1 66 ? 17.125 -35.812 1.53 1 83.94 66 LYS A CA 1
ATOM 502 C C . LYS A 1 66 ? 17.359 -36.656 0.284 1 83.94 66 LYS A C 1
ATOM 504 O O . LYS A 1 66 ? 17.25 -37.906 0.336 1 83.94 66 LYS A O 1
ATOM 509 N N . THR A 1 67 ? 17.562 -36.031 -0.808 1 85.31 67 THR A N 1
ATOM 510 C CA . THR A 1 67 ? 17.703 -36.75 -2.066 1 85.31 67 THR A CA 1
ATOM 511 C C . THR A 1 67 ? 19.172 -37.062 -2.35 1 85.31 67 THR A C 1
ATOM 513 O O . THR A 1 67 ? 19.484 -37.969 -3.15 1 85.31 67 THR A O 1
ATOM 516 N N . GLY A 1 68 ? 20.031 -36.312 -1.75 1 79.75 68 GLY A N 1
ATOM 517 C CA . GLY A 1 68 ? 21.453 -36.438 -2.047 1 79.75 68 GLY A CA 1
ATOM 518 C C . GLY A 1 68 ? 21.828 -35.906 -3.418 1 79.75 68 GLY A C 1
ATOM 519 O O . GLY A 1 68 ? 22.875 -36.281 -3.965 1 79.75 68 GLY A O 1
ATOM 520 N N . ASN A 1 69 ? 20.922 -35.25 -4.031 1 80.94 69 ASN A N 1
ATOM 521 C CA . ASN A 1 69 ? 21.094 -34.719 -5.383 1 80.94 69 ASN A CA 1
ATOM 522 C C . ASN A 1 69 ? 21.156 -33.219 -5.391 1 80.94 69 ASN A C 1
ATOM 524 O O . ASN A 1 69 ? 20.188 -32.531 -4.988 1 80.94 69 ASN A O 1
ATOM 528 N N . GLN A 1 70 ? 22.188 -32.688 -5.934 1 81.81 70 GLN A N 1
ATOM 529 C CA . GLN A 1 70 ? 22.391 -31.234 -5.961 1 81.81 70 GLN A CA 1
ATOM 530 C C . GLN A 1 70 ? 21.75 -30.609 -7.195 1 81.81 70 GLN A C 1
ATOM 532 O O . GLN A 1 70 ? 21.609 -29.391 -7.289 1 81.81 70 GLN A O 1
ATOM 537 N N . ARG A 1 71 ? 21.25 -31.438 -8.023 1 82 71 ARG A N 1
ATOM 538 C CA . ARG A 1 71 ? 20.625 -30.953 -9.25 1 82 71 ARG A CA 1
ATOM 539 C C . ARG A 1 71 ? 19.359 -30.156 -8.953 1 82 71 ARG A C 1
ATOM 541 O O . ARG A 1 71 ? 18.984 -29.266 -9.727 1 82 71 ARG A O 1
ATOM 548 N N . PHE A 1 72 ? 18.734 -30.406 -7.836 1 88.75 72 PHE A N 1
ATOM 549 C CA . PHE A 1 72 ? 17.5 -29.703 -7.473 1 88.75 72 PHE A CA 1
ATOM 550 C C . PHE A 1 72 ? 17.75 -28.219 -7.309 1 88.75 72 PHE A C 1
ATOM 552 O O . PHE A 1 72 ? 16.906 -27.391 -7.68 1 88.75 72 PHE A O 1
ATOM 559 N N . GLU A 1 73 ? 18.844 -27.906 -6.715 1 83.94 73 GLU A N 1
ATOM 560 C CA . GLU A 1 73 ? 19.188 -26.5 -6.508 1 83.94 73 GLU A CA 1
ATOM 561 C C . GLU A 1 73 ? 19.219 -25.734 -7.828 1 83.94 73 GLU A C 1
ATOM 563 O O . GLU A 1 73 ? 18.703 -24.625 -7.918 1 83.94 73 GLU A O 1
ATOM 568 N N . MET A 1 74 ? 19.719 -26.375 -8.805 1 81.5 74 MET A N 1
ATOM 569 C CA . MET A 1 74 ? 19.812 -25.734 -10.117 1 81.5 74 MET A CA 1
ATOM 570 C C . MET A 1 74 ? 18.422 -25.594 -10.742 1 81.5 74 MET A C 1
ATOM 572 O O . MET A 1 74 ? 18.125 -24.578 -11.375 1 81.5 74 MET A O 1
ATOM 576 N N . ALA A 1 75 ? 17.672 -26.625 -10.586 1 83.62 75 ALA A N 1
ATOM 577 C CA . ALA A 1 75 ? 16.312 -26.578 -11.133 1 83.62 75 ALA A CA 1
ATOM 578 C C . ALA A 1 75 ? 15.477 -25.5 -10.453 1 83.62 75 ALA A C 1
ATOM 580 O O . ALA A 1 75 ? 14.695 -24.812 -11.102 1 83.62 75 ALA A O 1
ATOM 581 N N . ALA A 1 76 ? 15.641 -25.391 -9.148 1 83.38 76 ALA A N 1
ATOM 582 C CA . ALA A 1 76 ? 14.914 -24.375 -8.375 1 83.38 76 ALA A CA 1
ATOM 583 C C . ALA A 1 76 ? 15.336 -22.969 -8.781 1 83.38 76 ALA A C 1
ATOM 585 O O . ALA A 1 76 ? 14.492 -22.094 -8.945 1 83.38 76 ALA A O 1
ATOM 586 N N . GLN A 1 77 ? 16.578 -22.781 -8.961 1 74.75 77 GLN A N 1
ATOM 587 C CA . GLN A 1 77 ? 17.094 -21.469 -9.367 1 74.75 77 GLN A CA 1
ATOM 588 C C . GLN A 1 77 ? 16.609 -21.094 -10.766 1 74.75 77 GLN A C 1
ATOM 590 O O . GLN A 1 77 ? 16.281 -19.938 -11.031 1 74.75 77 GLN A O 1
ATOM 595 N N . LYS A 1 78 ? 16.625 -22.094 -11.594 1 76.06 78 LYS A N 1
ATOM 596 C CA . LYS A 1 78 ? 16.172 -21.859 -12.961 1 76.06 78 LYS A CA 1
ATOM 597 C C . LYS A 1 78 ? 14.688 -21.469 -12.984 1 76.06 78 LYS A C 1
ATOM 599 O O . LYS A 1 78 ? 14.281 -20.594 -13.758 1 76.06 78 LYS A O 1
ATOM 604 N N . LEU A 1 79 ? 13.914 -22.172 -12.211 1 79.88 79 LEU A N 1
ATOM 605 C CA . LEU A 1 79 ? 12.492 -21.844 -12.133 1 79.88 79 LEU A CA 1
ATOM 606 C C . LEU A 1 79 ? 12.289 -20.391 -11.688 1 79.88 79 LEU A C 1
ATOM 608 O O . LEU A 1 79 ? 11.508 -19.672 -12.297 1 79.88 79 LEU A O 1
ATOM 612 N N . VAL A 1 80 ? 12.984 -20 -10.68 1 73.5 80 VAL A N 1
ATOM 613 C CA . VAL A 1 80 ? 12.859 -18.656 -10.141 1 73.5 80 VAL A CA 1
ATOM 614 C C . VAL A 1 80 ? 13.305 -17.625 -11.18 1 73.5 80 VAL A C 1
ATOM 616 O O . VAL A 1 80 ? 12.664 -16.594 -11.359 1 73.5 80 VAL A O 1
ATOM 619 N N . ARG A 1 81 ? 14.312 -17.969 -11.859 1 68.12 81 ARG A N 1
ATOM 620 C CA . ARG A 1 81 ? 14.836 -17.078 -12.875 1 68.12 81 ARG A CA 1
ATOM 621 C C . ARG A 1 81 ? 13.844 -16.906 -14.023 1 68.12 81 ARG A C 1
ATOM 623 O O . ARG A 1 81 ? 13.625 -15.789 -14.5 1 68.12 81 ARG A O 1
ATOM 630 N N . ASP A 1 82 ? 13.352 -17.984 -14.461 1 68.06 82 ASP A N 1
ATOM 631 C CA . ASP A 1 82 ? 12.43 -17.969 -15.594 1 68.06 82 ASP A CA 1
ATOM 632 C C . ASP A 1 82 ? 11.148 -17.219 -15.242 1 68.06 82 ASP A C 1
ATOM 634 O O . ASP A 1 82 ? 10.602 -16.469 -16.062 1 68.06 82 ASP A O 1
ATOM 638 N N . LEU A 1 83 ? 10.719 -17.422 -14.125 1 67.62 83 LEU A N 1
ATOM 639 C CA . LEU A 1 83 ? 9.5 -16.75 -13.695 1 67.62 83 LEU A CA 1
ATOM 640 C C . LEU A 1 83 ? 9.742 -15.266 -13.477 1 67.62 83 LEU A C 1
ATOM 642 O O . LEU A 1 83 ? 8.875 -14.438 -13.766 1 67.62 83 LEU A O 1
ATOM 646 N N . CYS A 1 84 ? 10.914 -14.945 -13.008 1 61.22 84 CYS A N 1
ATOM 647 C CA . CYS A 1 84 ? 11.234 -13.547 -12.742 1 61.22 84 CYS A CA 1
ATOM 648 C C . CYS A 1 84 ? 11.539 -12.805 -14.031 1 61.22 84 CYS A C 1
ATOM 650 O O . CYS A 1 84 ? 11.328 -11.594 -14.117 1 61.22 84 CYS A O 1
ATOM 652 N N . ARG A 1 85 ? 12.195 -13.461 -14.945 1 58.03 85 ARG A N 1
ATOM 653 C CA . ARG A 1 85 ? 12.477 -12.82 -16.234 1 58.03 85 ARG A CA 1
ATOM 654 C C . ARG A 1 85 ? 11.195 -12.367 -16.906 1 58.03 85 ARG A C 1
ATOM 656 O O . ARG A 1 85 ? 11.18 -11.359 -17.625 1 58.03 85 ARG A O 1
ATOM 663 N N . MET A 1 86 ? 10.258 -13.125 -16.672 1 55.72 86 MET A N 1
ATOM 664 C CA . MET A 1 86 ? 8.961 -12.734 -17.219 1 55.72 86 MET A CA 1
ATOM 665 C C . MET A 1 86 ? 8.43 -11.492 -16.516 1 55.72 86 MET A C 1
ATOM 667 O O . MET A 1 86 ? 7.57 -10.789 -17.047 1 55.72 86 MET A O 1
ATOM 671 N N . LEU A 1 87 ? 9.172 -11.078 -15.492 1 53.06 87 LEU A N 1
ATOM 672 C CA . LEU A 1 87 ? 8.633 -10.133 -14.523 1 53.06 87 LEU A CA 1
ATOM 673 C C . LEU A 1 87 ? 8.898 -8.695 -14.961 1 53.06 87 LEU A C 1
ATOM 675 O O . LEU A 1 87 ? 8.062 -7.809 -14.742 1 53.06 87 LEU A O 1
ATOM 679 N N . LYS A 1 88 ? 10.031 -8.43 -15.633 1 57 88 LYS A N 1
ATOM 680 C CA . LYS A 1 88 ? 10.258 -6.992 -15.695 1 57 88 LYS A CA 1
ATOM 681 C C . LYS A 1 88 ? 10.32 -6.508 -17.141 1 57 88 LYS A C 1
ATOM 683 O O . LYS A 1 88 ? 10.789 -7.234 -18.016 1 57 88 LYS A O 1
ATOM 688 N N . LEU A 1 89 ? 9.617 -5.398 -17.359 1 62.81 89 LEU A N 1
ATOM 689 C CA . LEU A 1 89 ? 9.539 -4.742 -18.672 1 62.81 89 LEU A CA 1
ATOM 690 C C . LEU A 1 89 ? 10.906 -4.188 -19.078 1 62.81 89 LEU A C 1
ATOM 692 O O . LEU A 1 89 ? 11.656 -3.699 -18.234 1 62.81 89 LEU A O 1
ATOM 696 N N . ASP A 1 90 ? 11.219 -4.484 -20.266 1 62.72 90 ASP A N 1
ATOM 697 C CA . ASP A 1 90 ? 12.383 -3.807 -20.812 1 62.72 90 ASP A CA 1
ATOM 698 C C . ASP A 1 90 ? 12.141 -2.307 -20.953 1 62.72 90 ASP A C 1
ATOM 700 O O . ASP A 1 90 ? 11.102 -1.885 -21.469 1 62.72 90 ASP A O 1
ATOM 704 N N . PRO A 1 91 ? 12.953 -1.564 -20.297 1 58.12 91 PRO A N 1
ATOM 705 C CA . PRO A 1 91 ? 12.781 -0.114 -20.406 1 58.12 91 PRO A CA 1
ATOM 706 C C . PRO A 1 91 ? 12.547 0.342 -21.844 1 58.12 91 PRO A C 1
ATOM 708 O O . PRO A 1 91 ? 11.859 1.341 -22.078 1 58.12 91 PRO A O 1
ATOM 711 N N . CYS A 1 92 ? 13.055 -0.469 -22.688 1 52.41 92 CYS A N 1
ATOM 712 C CA . CYS A 1 92 ? 12.93 -0.108 -24.094 1 52.41 92 CYS A CA 1
ATOM 713 C C . CYS A 1 92 ? 11.492 -0.27 -24.578 1 52.41 92 CYS A C 1
ATOM 715 O O . CYS A 1 92 ? 11.07 0.399 -25.516 1 52.41 92 CYS A O 1
ATOM 717 N N . ASP A 1 93 ? 10.852 -1.1 -23.859 1 61 93 ASP A N 1
ATOM 718 C CA . ASP A 1 93 ? 9.461 -1.313 -24.25 1 61 93 ASP A CA 1
ATOM 719 C C . ASP A 1 93 ? 8.602 -0.09 -23.922 1 61 93 ASP A C 1
ATOM 721 O O . ASP A 1 93 ? 7.699 0.262 -24.688 1 61 93 ASP A O 1
ATOM 725 N N . ILE A 1 94 ? 8.977 0.52 -22.875 1 60.28 94 ILE A N 1
ATOM 726 C CA . ILE A 1 94 ? 8.188 1.663 -22.438 1 60.28 94 ILE A CA 1
ATOM 727 C C . ILE A 1 94 ? 8.531 2.885 -23.281 1 60.28 94 ILE A C 1
ATOM 729 O O . ILE A 1 94 ? 7.656 3.693 -23.594 1 60.28 94 ILE A O 1
ATOM 733 N N . ARG A 1 95 ? 9.844 3.045 -23.656 1 57.66 95 ARG A N 1
ATOM 734 C CA . ARG A 1 95 ? 10.336 4.246 -24.328 1 57.66 95 ARG A CA 1
ATOM 735 C C . ARG A 1 95 ? 9.953 4.25 -25.797 1 57.66 95 ARG A C 1
ATOM 737 O O . ARG A 1 95 ? 9.586 5.293 -26.344 1 57.66 95 ARG A O 1
ATOM 744 N N . LYS A 1 96 ? 10.375 3.088 -26.391 1 52.06 96 LYS A N 1
ATOM 745 C CA . LYS A 1 96 ? 10.359 3.059 -27.844 1 52.06 96 LYS A CA 1
ATOM 746 C C . LYS A 1 96 ? 8.938 2.908 -28.375 1 52.06 96 LYS A C 1
ATOM 748 O O . LYS A 1 96 ? 8.695 3.07 -29.578 1 52.06 96 LYS A O 1
ATOM 753 N N . ALA A 1 97 ? 8.109 2.482 -27.594 1 54.38 97 ALA A N 1
ATOM 754 C CA . ALA A 1 97 ? 6.98 1.897 -28.312 1 54.38 97 ALA A CA 1
ATOM 755 C C . ALA A 1 97 ? 6.125 2.98 -28.969 1 54.38 97 ALA A C 1
ATOM 757 O O . ALA A 1 97 ? 5.672 3.91 -28.297 1 54.38 97 ALA A O 1
ATOM 758 N N . ALA A 1 98 ? 6.5 3.252 -30.188 1 62.94 98 ALA A N 1
ATOM 759 C CA . ALA A 1 98 ? 5.496 3.988 -30.938 1 62.94 98 ALA A CA 1
ATOM 760 C C . ALA A 1 98 ? 4.086 3.549 -30.562 1 62.94 98 ALA A C 1
ATOM 762 O O . ALA A 1 98 ? 3.791 2.352 -30.531 1 62.94 98 ALA A O 1
ATOM 763 N N . LEU A 1 99 ? 3.369 4.484 -29.906 1 78.56 99 LEU A N 1
ATOM 764 C CA . LEU A 1 99 ? 1.984 4.223 -29.531 1 78.56 99 LEU A CA 1
ATOM 765 C C . LEU A 1 99 ? 1.217 3.588 -30.672 1 78.56 99 LEU A C 1
ATOM 767 O O . LEU A 1 99 ? 1.366 4 -31.828 1 78.56 99 LEU A O 1
ATOM 771 N N . ALA A 1 100 ? 0.689 2.445 -30.484 1 82.69 100 ALA A N 1
ATOM 772 C CA . ALA A 1 100 ? -0.162 1.802 -31.484 1 82.69 100 ALA A CA 1
ATOM 773 C C . ALA A 1 100 ? -1.334 2.701 -31.859 1 82.69 100 ALA A C 1
ATOM 775 O O . ALA A 1 100 ? -1.921 3.365 -31 1 82.69 100 ALA A O 1
ATOM 776 N N . PRO A 1 101 ? -1.546 2.713 -33.156 1 86.38 101 PRO A N 1
ATOM 777 C CA . PRO A 1 101 ? -2.66 3.551 -33.594 1 86.38 101 PRO A CA 1
ATOM 778 C C . PRO A 1 101 ? -4.02 3.004 -33.188 1 86.38 101 PRO A C 1
ATOM 780 O O . PRO A 1 101 ? -4.152 1.807 -32.906 1 86.38 101 PRO A O 1
ATOM 783 N N . GLU A 1 102 ? -4.996 3.879 -33.125 1 90.38 102 GLU A N 1
ATOM 784 C CA . GLU A 1 102 ? -6.379 3.498 -32.844 1 90.38 102 GLU A CA 1
ATOM 785 C C . GLU A 1 102 ? -6.926 2.572 -33.938 1 90.38 102 GLU A C 1
ATOM 787 O O . GLU A 1 102 ? -6.734 2.822 -35.125 1 90.38 102 GLU A O 1
ATOM 792 N N . PRO A 1 103 ? -7.449 1.523 -33.469 1 90.88 103 PRO A N 1
ATOM 793 C CA . PRO A 1 103 ? -8.062 0.669 -34.5 1 90.88 103 PRO A CA 1
ATOM 794 C C . PRO A 1 103 ? -9.25 1.331 -35.188 1 90.88 103 PRO A C 1
ATOM 796 O O . PRO A 1 103 ? -9.859 2.25 -34.625 1 90.88 103 PRO A O 1
ATOM 799 N N . ASP A 1 104 ? -9.539 0.867 -36.438 1 91.38 104 ASP A N 1
ATOM 800 C CA . ASP A 1 104 ? -10.75 1.34 -37.094 1 91.38 104 ASP A CA 1
ATOM 801 C C . ASP A 1 104 ? -12 0.974 -36.312 1 91.38 104 ASP A C 1
ATOM 803 O O . ASP A 1 104 ? -11.992 -0 -35.562 1 91.38 104 ASP A O 1
ATOM 807 N N . PRO A 1 105 ? -13.094 1.737 -36.375 1 93.06 105 PRO A N 1
ATOM 808 C CA . PRO A 1 105 ? -14.281 1.558 -35.531 1 93.06 105 PRO A CA 1
ATOM 809 C C . PRO A 1 105 ? -14.828 0.133 -35.594 1 93.06 105 PRO A C 1
ATOM 811 O O . PRO A 1 105 ? -15.164 -0.434 -34.531 1 93.06 105 PRO A O 1
ATOM 814 N N . ASP A 1 106 ? -14.891 -0.471 -36.75 1 93.75 106 ASP A N 1
ATOM 815 C CA . ASP A 1 106 ? -15.43 -1.822 -36.875 1 93.75 106 ASP A CA 1
ATOM 816 C C . ASP A 1 106 ? -14.555 -2.828 -36.125 1 93.75 106 ASP A C 1
ATOM 818 O O . ASP A 1 106 ? -15.07 -3.711 -35.438 1 93.75 106 ASP A O 1
ATOM 822 N N . THR A 1 107 ? -13.328 -2.67 -36.312 1 93.06 107 THR A N 1
ATOM 823 C CA . THR A 1 107 ? -12.383 -3.539 -35.625 1 93.06 107 THR A CA 1
ATOM 824 C C . THR A 1 107 ? -12.461 -3.316 -34.094 1 93.06 107 THR A C 1
ATOM 826 O O . THR A 1 107 ? -12.391 -4.27 -33.344 1 93.06 107 THR A O 1
ATOM 829 N N . ALA A 1 108 ? -12.57 -2.074 -33.719 1 94.75 108 ALA A N 1
ATOM 830 C CA . ALA A 1 108 ? -12.664 -1.738 -32.281 1 94.75 108 ALA A CA 1
ATOM 831 C C . ALA A 1 108 ? -13.883 -2.4 -31.641 1 94.75 108 ALA A C 1
ATOM 833 O O . ALA A 1 108 ? -13.773 -2.982 -30.562 1 94.75 108 ALA A O 1
ATOM 834 N N . TRP A 1 109 ? -14.977 -2.33 -32.375 1 95.5 109 TRP A N 1
ATOM 835 C CA . TRP A 1 109 ? -16.203 -2.914 -31.828 1 95.5 109 TRP A CA 1
ATOM 836 C C . TRP A 1 109 ? -16.094 -4.434 -31.75 1 95.5 109 TRP A C 1
ATOM 838 O O . TRP A 1 109 ? -16.609 -5.051 -30.812 1 95.5 109 TRP A O 1
ATOM 848 N N . THR A 1 110 ? -15.391 -5.055 -32.656 1 94.25 110 THR A N 1
ATOM 849 C CA . THR A 1 110 ? -15.188 -6.5 -32.625 1 94.25 110 THR A CA 1
ATOM 850 C C . THR A 1 110 ? -14.305 -6.902 -31.453 1 94.25 110 THR A C 1
ATOM 852 O O . THR A 1 110 ? -14.594 -7.891 -30.766 1 94.25 110 THR A O 1
ATOM 855 N N . ILE A 1 111 ? -13.281 -6.141 -31.234 1 92.75 111 ILE A N 1
ATOM 856 C CA . ILE A 1 111 ? -12.352 -6.41 -30.141 1 92.75 111 ILE A CA 1
ATOM 857 C C . ILE A 1 111 ? -13.07 -6.25 -28.812 1 92.75 111 ILE A C 1
ATOM 859 O O . ILE A 1 111 ? -12.898 -7.074 -27.906 1 92.75 111 ILE A O 1
ATOM 863 N N . VAL A 1 112 ? -13.828 -5.188 -28.703 1 94.06 112 VAL A N 1
ATOM 864 C CA . VAL A 1 112 ? -14.547 -4.895 -27.469 1 94.06 112 VAL A CA 1
ATOM 865 C C . VAL A 1 112 ? -15.586 -5.98 -27.203 1 94.06 112 VAL A C 1
ATOM 867 O O . VAL A 1 112 ? -15.758 -6.418 -26.062 1 94.06 112 VAL A O 1
ATOM 870 N N . ALA A 1 113 ? -16.219 -6.445 -28.234 1 92.25 113 ALA A N 1
ATOM 871 C CA . ALA A 1 113 ? -17.188 -7.531 -28.078 1 92.25 113 ALA A CA 1
ATOM 872 C C . ALA A 1 113 ? -16.5 -8.812 -27.609 1 92.25 113 ALA A C 1
ATOM 874 O O . ALA A 1 113 ? -17.047 -9.547 -26.781 1 92.25 113 ALA A O 1
ATOM 875 N N . ALA A 1 114 ? -15.367 -9.016 -28.109 1 89.38 114 ALA A N 1
ATOM 876 C CA . ALA A 1 114 ? -14.609 -10.195 -27.688 1 89.38 114 ALA A CA 1
ATOM 877 C C . ALA A 1 114 ? -14.25 -10.125 -26.203 1 89.38 114 ALA A C 1
ATOM 879 O O . ALA A 1 114 ? -14.258 -11.141 -25.516 1 89.38 114 ALA A O 1
ATOM 880 N N . TYR A 1 115 ? -13.875 -8.977 -25.719 1 89.56 115 TYR A N 1
ATOM 881 C CA . TYR A 1 115 ? -13.547 -8.812 -24.312 1 89.56 115 TYR A CA 1
ATOM 882 C C . TYR A 1 115 ? -14.742 -9.141 -23.422 1 89.56 115 TYR A C 1
ATOM 884 O O . TYR A 1 115 ? -14.625 -9.898 -22.453 1 89.56 115 TYR A O 1
ATOM 892 N N . PHE A 1 116 ? -15.891 -8.648 -23.734 1 87.06 116 PHE A N 1
ATOM 893 C CA . PHE A 1 116 ? -17.047 -8.766 -22.859 1 87.06 116 PHE A CA 1
ATOM 894 C C . PHE A 1 116 ? -17.703 -10.141 -23 1 87.06 116 PHE A C 1
ATOM 896 O O . PHE A 1 116 ? -18.266 -10.664 -22.047 1 87.06 116 PHE A O 1
ATOM 903 N N . ASP A 1 117 ? -17.547 -10.773 -24.094 1 82.44 117 ASP A N 1
ATOM 904 C CA . ASP A 1 117 ? -18.281 -12.008 -24.344 1 82.44 117 ASP A CA 1
ATOM 905 C C . ASP A 1 117 ? -17.422 -13.227 -24.047 1 82.44 117 ASP A C 1
ATOM 907 O O . ASP A 1 117 ? -17.938 -14.281 -23.672 1 82.44 117 ASP A O 1
ATOM 911 N N . ASP A 1 118 ? -16.172 -13.016 -24.109 1 75.94 118 ASP A N 1
ATOM 912 C CA . ASP A 1 118 ? -15.406 -14.25 -24.203 1 75.94 118 ASP A CA 1
ATOM 913 C C . ASP A 1 118 ? -14.32 -14.305 -23.141 1 75.94 118 ASP A C 1
ATOM 915 O O . ASP A 1 118 ? -13.75 -15.367 -22.875 1 75.94 118 ASP A O 1
ATOM 919 N N . THR A 1 119 ? -14 -13.227 -22.625 1 75.81 119 THR A N 1
ATOM 920 C CA . THR A 1 119 ? -12.898 -13.25 -21.672 1 75.81 119 THR A CA 1
ATOM 921 C C . THR A 1 119 ? -13.422 -13.461 -20.25 1 75.81 119 THR A C 1
ATOM 923 O O . THR A 1 119 ? -14.523 -13.023 -19.922 1 75.81 119 THR A O 1
ATOM 926 N N . VAL A 1 120 ? -12.617 -14.109 -19.453 1 70.88 120 VAL A N 1
ATOM 927 C CA . VAL A 1 120 ? -12.961 -14.375 -18.062 1 70.88 120 VAL A CA 1
ATOM 928 C C . VAL A 1 120 ? -12.961 -13.062 -17.281 1 70.88 120 VAL A C 1
ATOM 930 O O . VAL A 1 120 ? -13.789 -12.867 -16.375 1 70.88 120 VAL A O 1
ATOM 933 N N . GLU A 1 121 ? -12.109 -12.227 -17.609 1 67.94 121 GLU A N 1
ATOM 934 C CA . GLU A 1 121 ? -11.977 -10.945 -16.922 1 67.94 121 GLU A CA 1
ATOM 935 C C . GLU A 1 121 ? -13.195 -10.062 -17.156 1 67.94 121 GLU A C 1
ATOM 937 O O . GLU A 1 121 ? -13.602 -9.312 -16.266 1 67.94 121 GLU A O 1
ATOM 942 N N . GLY A 1 122 ? -13.594 -10.172 -18.297 1 60.5 122 GLY A N 1
ATOM 943 C CA . GLY A 1 122 ? -14.82 -9.469 -18.594 1 60.5 122 GLY A CA 1
ATOM 944 C C . GLY A 1 122 ? -16.016 -9.961 -17.797 1 60.5 122 GLY A C 1
ATOM 945 O O . GLY 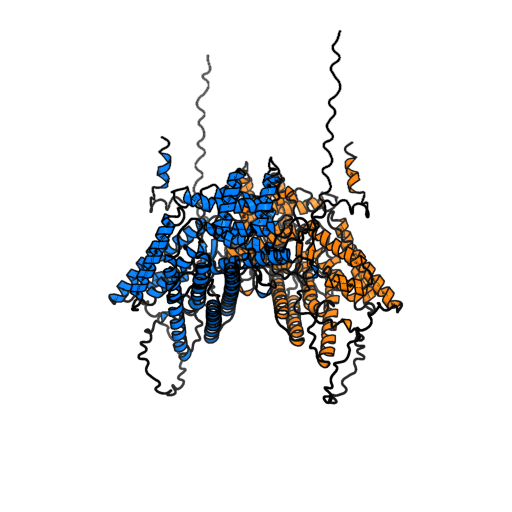A 1 122 ? -16.922 -9.188 -17.484 1 60.5 122 GLY A O 1
ATOM 946 N N . LEU A 1 123 ? -15.695 -11.117 -17.328 1 58.72 123 LEU A N 1
ATOM 947 C CA . LEU A 1 123 ? -16.766 -11.719 -16.547 1 58.72 123 LEU A CA 1
ATOM 948 C C . LEU A 1 123 ? -16.719 -11.227 -15.102 1 58.72 123 LEU A C 1
ATOM 950 O O . LEU A 1 123 ? -17.734 -11.281 -14.398 1 58.72 123 LEU A O 1
ATOM 954 N N . HIS A 1 124 ? -15.531 -10.703 -14.719 1 62.53 124 HIS A N 1
ATOM 955 C CA . HIS A 1 124 ? -15.422 -10.18 -13.359 1 62.53 124 HIS A CA 1
ATOM 956 C C . HIS A 1 124 ? -16.109 -8.82 -13.234 1 62.53 124 HIS A C 1
ATOM 958 O O . HIS A 1 124 ? -16.266 -8.297 -12.133 1 62.53 124 HIS A O 1
ATOM 964 N N . ALA A 1 125 ? -16.719 -8.453 -14.211 1 63.09 125 ALA A N 1
ATOM 965 C CA . ALA A 1 125 ? -17.562 -7.266 -14.297 1 63.09 125 ALA A CA 1
ATOM 966 C C . ALA A 1 125 ? -16.844 -6.039 -13.75 1 63.09 125 ALA A C 1
ATOM 968 O O . ALA A 1 125 ? -17.422 -5.262 -12.984 1 63.09 125 ALA A O 1
ATOM 969 N N . LEU A 1 126 ? -15.594 -5.898 -13.992 1 77.25 126 LEU A N 1
ATOM 970 C CA . LEU A 1 126 ? -14.859 -4.703 -13.594 1 77.25 126 LEU A CA 1
ATOM 971 C C . LEU A 1 126 ? -15.359 -3.482 -14.359 1 77.25 126 LEU A C 1
ATOM 973 O O . LEU A 1 126 ? -15.445 -2.389 -13.797 1 77.25 126 LEU A O 1
ATOM 977 N N . VAL A 1 127 ? -15.633 -3.781 -15.633 1 83.12 127 VAL A N 1
ATOM 978 C CA . VAL A 1 127 ? -16.078 -2.701 -16.516 1 83.12 127 VAL A CA 1
ATOM 979 C C . VAL A 1 127 ? -17.547 -2.924 -16.906 1 83.12 127 VAL A C 1
ATOM 981 O O . VAL A 1 127 ? -17.906 -4.012 -17.359 1 83.12 127 VAL A O 1
ATOM 984 N N . HIS A 1 128 ? -18.297 -1.965 -16.656 1 80.62 128 HIS A N 1
ATOM 985 C CA . HIS A 1 128 ? -19.703 -2.018 -17.062 1 80.62 128 HIS A CA 1
ATOM 986 C C . HIS A 1 128 ? -19.844 -1.875 -18.578 1 80.62 128 HIS A C 1
ATOM 988 O O . HIS A 1 128 ? -19.5 -0.83 -19.141 1 80.62 128 HIS A O 1
ATOM 994 N N . ARG A 1 129 ? -20.453 -2.881 -19.25 1 85.81 129 ARG A N 1
ATOM 995 C CA . ARG A 1 129 ? -20.453 -2.955 -20.703 1 85.81 129 ARG A CA 1
ATOM 996 C C . ARG A 1 129 ? -21.25 -1.797 -21.297 1 85.81 129 ARG A C 1
ATOM 998 O O . ARG A 1 129 ? -20.75 -1.083 -22.172 1 85.81 129 ARG A O 1
ATOM 1005 N N . PRO A 1 130 ? -22.469 -1.524 -20.781 1 84.06 130 PRO A N 1
ATOM 1006 C CA . PRO A 1 130 ? -23.234 -0.451 -21.422 1 84.06 130 PRO A CA 1
ATOM 1007 C C . PRO A 1 130 ? -22.547 0.909 -21.312 1 84.06 130 PRO A C 1
ATOM 1009 O O . PRO A 1 130 ? -22.594 1.706 -22.25 1 84.06 130 PRO A O 1
ATOM 1012 N N . GLU A 1 131 ? -21.906 1.081 -20.25 1 83.62 131 GLU A N 1
ATOM 1013 C CA . GLU A 1 131 ? -21.219 2.354 -20.062 1 83.62 131 GLU A CA 1
ATOM 1014 C C . GLU A 1 131 ? -19.984 2.447 -20.969 1 83.62 131 GLU A C 1
ATOM 1016 O O . GLU A 1 131 ? -19.703 3.504 -21.547 1 83.62 131 GLU A O 1
ATOM 1021 N N . PHE A 1 132 ? -19.297 1.408 -21.047 1 90.44 132 PHE A N 1
ATOM 1022 C CA . PHE A 1 132 ? -18.109 1.4 -21.891 1 90.44 132 PHE A CA 1
ATOM 1023 C C . PHE A 1 132 ? -18.484 1.608 -23.344 1 90.44 132 PHE A C 1
ATOM 1025 O O . PHE A 1 132 ? -17.844 2.383 -24.062 1 90.44 132 PHE A O 1
ATOM 1032 N N . GLU A 1 133 ? -19.5 0.916 -23.766 1 93.5 133 GLU A N 1
ATOM 1033 C CA . GLU A 1 133 ? -19.938 1.021 -25.156 1 93.5 133 GLU A CA 1
ATOM 1034 C C . GLU A 1 133 ? -20.469 2.418 -25.469 1 93.5 133 GLU A C 1
ATOM 1036 O O . GLU A 1 133 ? -20.297 2.922 -26.578 1 93.5 133 GLU A O 1
ATOM 1041 N N . ALA A 1 134 ? -21.125 3.008 -24.5 1 90.62 134 ALA A N 1
ATOM 1042 C CA . ALA A 1 134 ? -21.594 4.383 -24.672 1 90.62 134 ALA A CA 1
ATOM 1043 C C . ALA A 1 134 ? -20.406 5.332 -24.875 1 90.62 134 ALA A C 1
ATOM 1045 O O . ALA A 1 134 ? -20.453 6.223 -25.719 1 90.62 134 ALA A O 1
ATOM 1046 N N . HIS A 1 135 ? -19.359 5.129 -24.078 1 90.62 135 HIS A N 1
ATOM 1047 C CA . HIS A 1 135 ? -18.172 5.949 -24.203 1 90.62 135 HIS A CA 1
ATOM 1048 C C . HIS A 1 135 ? -17.484 5.707 -25.547 1 90.62 135 HIS A C 1
ATOM 1050 O O . HIS A 1 135 ? -16.938 6.641 -26.156 1 90.62 135 HIS A O 1
ATOM 1056 N N . LEU A 1 136 ? -17.5 4.465 -25.953 1 94.06 136 LEU A N 1
ATOM 1057 C CA . LEU A 1 136 ? -16.859 4.117 -27.219 1 94.06 136 LEU A CA 1
ATOM 1058 C C . LEU A 1 136 ? -17.625 4.734 -28.391 1 94.06 136 LEU A C 1
ATOM 1060 O O . LEU A 1 136 ? -17 5.195 -29.359 1 94.06 136 LEU A O 1
ATOM 1064 N N . LYS A 1 137 ? -18.922 4.738 -28.312 1 92.81 137 LYS A N 1
ATOM 1065 C CA . LYS A 1 137 ? -19.75 5.375 -29.344 1 92.81 137 LYS A CA 1
ATOM 1066 C C . LYS A 1 137 ? -19.469 6.875 -29.406 1 92.81 137 LYS A C 1
ATOM 1068 O O . LYS A 1 137 ? -19.359 7.441 -30.5 1 92.81 137 LYS A O 1
ATOM 1073 N N . ALA A 1 138 ? -19.406 7.445 -28.266 1 89.56 138 ALA A N 1
ATOM 1074 C CA . ALA A 1 138 ? -19.094 8.875 -28.219 1 89.56 138 ALA A CA 1
ATOM 1075 C C . ALA A 1 138 ? -17.688 9.156 -28.766 1 89.56 138 ALA A C 1
ATOM 1077 O O . ALA A 1 138 ? -17.469 10.188 -29.391 1 89.56 138 ALA A O 1
ATOM 1078 N N . HIS A 1 139 ? -16.828 8.203 -28.484 1 90.38 139 HIS A N 1
ATOM 1079 C CA . HIS A 1 139 ? -15.445 8.32 -28.938 1 90.38 139 HIS A CA 1
ATOM 1080 C C . HIS A 1 139 ? -15.352 8.328 -30.453 1 90.38 139 HIS A C 1
ATOM 1082 O O . HIS A 1 139 ? -14.656 9.164 -31.031 1 90.38 139 HIS A O 1
ATOM 1088 N N . PHE A 1 140 ? -16.094 7.543 -31.141 1 92 140 PHE A N 1
ATOM 1089 C CA . PHE A 1 140 ? -16 7.41 -32.594 1 92 140 PHE A CA 1
ATOM 1090 C C . PHE A 1 140 ? -16.969 8.367 -33.281 1 92 140 PHE A C 1
ATOM 1092 O O . PHE A 1 140 ? -16.969 8.469 -34.5 1 92 140 PHE A O 1
ATOM 1099 N N . SER A 1 141 ? -17.797 9.047 -32.5 1 87.69 141 SER A N 1
ATOM 1100 C CA . SER A 1 141 ? -18.688 10.031 -33.094 1 87.69 141 SER A CA 1
ATOM 1101 C C . SER A 1 141 ? -17.953 11.32 -33.438 1 87.69 141 SER A C 1
ATOM 1103 O O . SER A 1 141 ? -18.422 12.102 -34.281 1 87.69 141 SER A O 1
ATOM 1105 N N . GLN A 1 142 ? -16.875 11.539 -32.812 1 77.56 142 GLN A N 1
ATOM 1106 C CA . GLN A 1 142 ? -16.109 12.758 -33 1 77.56 142 GLN A CA 1
ATOM 1107 C C . GLN A 1 142 ? -14.906 12.508 -33.906 1 77.56 142 GLN A C 1
ATOM 1109 O O . GLN A 1 142 ? -13.758 12.531 -33.469 1 77.56 142 GLN A O 1
ATOM 1114 N N . LEU A 1 143 ? -15.156 12.219 -35.156 1 74.56 143 LEU A N 1
ATOM 1115 C CA . LEU A 1 143 ? -14.031 11.984 -36.031 1 74.56 143 LEU A CA 1
ATOM 1116 C C . LEU A 1 143 ? -13.625 13.266 -36.781 1 74.56 143 LEU A C 1
ATOM 1118 O O . LEU A 1 143 ? -14.484 14.062 -37.156 1 74.56 143 LEU A O 1
ATOM 1122 N N . PRO A 1 144 ? -12.273 13.625 -36.969 1 80.75 144 PRO A N 1
ATOM 1123 C CA . PRO A 1 144 ? -11.141 12.773 -36.594 1 80.75 144 PRO A CA 1
ATOM 1124 C C . PRO A 1 144 ? -10.883 12.789 -35.062 1 80.75 144 PRO A C 1
ATOM 1126 O O . PRO A 1 144 ? -11.18 13.773 -34.406 1 80.75 144 PRO A O 1
ATOM 1129 N N . LEU A 1 145 ? -10.32 11.75 -34.5 1 81.62 145 LEU A N 1
ATOM 1130 C CA . LEU A 1 145 ? -10.078 11.609 -33.094 1 81.62 145 LEU A CA 1
ATOM 1131 C C . LEU A 1 145 ? -8.992 12.57 -32.625 1 81.62 145 LEU A C 1
ATOM 1133 O O . LEU A 1 145 ? -8.031 12.828 -33.344 1 81.62 145 LEU A O 1
ATOM 1137 N N . PRO A 1 146 ? -9.211 13.172 -31.531 1 76.5 146 PRO A N 1
ATOM 1138 C CA . PRO A 1 146 ? -8.125 14 -30.984 1 76.5 146 PRO A CA 1
ATOM 1139 C C . PRO A 1 146 ? -6.855 13.203 -30.703 1 76.5 146 PRO A C 1
ATOM 1141 O O . PRO A 1 146 ? -6.914 11.984 -30.531 1 76.5 146 PRO A O 1
ATOM 1144 N N . PRO A 1 147 ? -5.797 13.977 -30.812 1 76.62 147 PRO A N 1
ATOM 1145 C CA . PRO A 1 147 ? -4.555 13.281 -30.453 1 76.62 147 PRO A CA 1
ATOM 1146 C C . PRO A 1 147 ? -4.598 12.703 -29.047 1 76.62 147 PRO A C 1
ATOM 1148 O O . PRO A 1 147 ? -5.273 13.242 -28.156 1 76.62 147 PRO A O 1
ATOM 1151 N N . ALA A 1 148 ? -3.941 11.609 -28.828 1 73.62 148 ALA A N 1
ATOM 1152 C CA . ALA A 1 148 ? -3.922 10.859 -27.578 1 73.62 148 ALA A CA 1
ATOM 1153 C C . ALA A 1 148 ? -3.57 11.766 -26.391 1 73.62 148 ALA A C 1
ATOM 1155 O O . ALA A 1 148 ? -4.094 11.594 -25.297 1 73.62 148 ALA A O 1
ATOM 1156 N N . GLU A 1 149 ? -2.809 12.773 -26.688 1 71.62 149 GLU A N 1
ATOM 1157 C CA . GLU A 1 149 ? -2.316 13.656 -25.641 1 71.62 149 GLU A CA 1
ATOM 1158 C C . GLU A 1 149 ? -3.43 14.547 -25.094 1 71.62 149 GLU A C 1
ATOM 1160 O O . GLU A 1 149 ? -3.344 15.047 -23.984 1 71.62 149 GLU A O 1
ATOM 1165 N N . LYS A 1 150 ? -4.445 14.734 -25.844 1 75 150 LYS A N 1
ATOM 1166 C CA . LYS A 1 150 ? -5.516 15.656 -25.469 1 75 150 LYS A CA 1
ATOM 1167 C C . LYS A 1 150 ? -6.719 14.891 -24.906 1 75 150 LYS A C 1
ATOM 1169 O O . LYS A 1 150 ? -7.688 15.508 -24.453 1 75 150 LYS A O 1
ATOM 1174 N N . GLU A 1 151 ? -6.539 13.594 -24.984 1 82.94 151 GLU A N 1
ATOM 1175 C CA . GLU A 1 151 ? -7.633 12.766 -24.484 1 82.94 151 GLU A CA 1
ATOM 1176 C C . GLU A 1 151 ? -7.52 12.562 -22.969 1 82.94 151 GLU A C 1
ATOM 1178 O O . GLU A 1 151 ? -6.438 12.703 -22.406 1 82.94 151 GLU A O 1
ATOM 1183 N N . ASP A 1 152 ? -8.617 12.312 -22.375 1 84.44 152 ASP A N 1
ATOM 1184 C CA . ASP A 1 152 ? -8.602 11.922 -20.969 1 84.44 152 ASP A CA 1
ATOM 1185 C C . ASP A 1 152 ? -7.754 10.672 -20.766 1 84.44 152 ASP A C 1
ATOM 1187 O O . ASP A 1 152 ? -8.031 9.617 -21.344 1 84.44 152 ASP A O 1
ATOM 1191 N N . PRO A 1 153 ? -6.781 10.859 -20 1 87.62 153 PRO A N 1
ATOM 1192 C CA . PRO A 1 153 ? -5.863 9.727 -19.812 1 87.62 153 PRO A CA 1
ATOM 1193 C C . PRO A 1 153 ? -6.562 8.477 -19.297 1 87.62 153 PRO A C 1
ATOM 1195 O O . PRO A 1 153 ? -6.18 7.359 -19.641 1 87.62 153 PRO A O 1
ATOM 1198 N N . ALA A 1 154 ? -7.551 8.641 -18.453 1 90.44 154 ALA A N 1
ATOM 1199 C CA . ALA A 1 154 ? -8.25 7.488 -17.891 1 90.44 154 ALA A CA 1
ATOM 1200 C C . ALA A 1 154 ? -9.008 6.727 -18.969 1 90.44 154 ALA A C 1
ATOM 1202 O O . ALA A 1 154 ? -8.953 5.496 -19.031 1 90.44 154 ALA A O 1
ATOM 1203 N N . TRP A 1 155 ? -9.68 7.449 -19.797 1 91.69 155 TRP A N 1
ATOM 1204 C CA . TRP A 1 155 ? -10.398 6.809 -20.891 1 91.69 155 TRP A CA 1
ATOM 1205 C C . TRP A 1 155 ? -9.43 6.164 -21.875 1 91.69 155 TRP A C 1
ATOM 1207 O O . TRP A 1 155 ? -9.648 5.043 -22.344 1 91.69 155 TRP A O 1
ATOM 1217 N N . TYR A 1 156 ? -8.406 6.871 -22.172 1 92.44 156 TYR A N 1
ATOM 1218 C CA . TYR A 1 156 ? -7.391 6.352 -23.078 1 92.44 156 TYR A CA 1
ATOM 1219 C C . TYR A 1 156 ? -6.824 5.031 -22.562 1 92.44 156 TYR A C 1
ATOM 1221 O O . TYR A 1 156 ? -6.691 4.07 -23.328 1 92.44 156 TYR A O 1
ATOM 1229 N N . ALA A 1 157 ? -6.496 5.02 -21.297 1 94.25 157 ALA A N 1
ATOM 1230 C CA . ALA A 1 157 ? -5.898 3.822 -20.719 1 94.25 157 ALA A CA 1
ATOM 1231 C C . ALA A 1 157 ? -6.906 2.676 -20.672 1 94.25 157 ALA A C 1
ATOM 1233 O O . ALA A 1 157 ? -6.594 1.549 -21.062 1 94.25 157 ALA A O 1
ATOM 1234 N N . LEU A 1 158 ? -8.125 2.969 -20.203 1 94.44 158 LEU A N 1
ATOM 1235 C CA . LEU A 1 158 ? -9.141 1.927 -20.078 1 94.44 158 LEU A CA 1
ATOM 1236 C C . LEU A 1 158 ? -9.484 1.324 -21.438 1 94.44 158 LEU A C 1
ATOM 1238 O O . LEU A 1 158 ? -9.531 0.1 -21.578 1 94.44 158 LEU A O 1
ATOM 1242 N N . ARG A 1 159 ? -9.688 2.146 -22.391 1 95.56 159 ARG A N 1
ATOM 1243 C CA . ARG A 1 159 ? -10.023 1.683 -23.719 1 95.56 159 ARG A CA 1
ATOM 1244 C C . ARG A 1 159 ? -8.914 0.814 -24.297 1 95.56 159 ARG A C 1
ATOM 1246 O O . ARG A 1 159 ? -9.18 -0.262 -24.844 1 95.56 159 ARG A O 1
ATOM 1253 N N . ASN A 1 160 ? -7.719 1.207 -24.156 1 95.44 160 ASN A N 1
ATOM 1254 C CA . ASN A 1 160 ? -6.598 0.47 -24.734 1 95.44 160 ASN A CA 1
ATOM 1255 C C . ASN A 1 160 ? -6.375 -0.858 -24.016 1 95.44 160 ASN A C 1
ATOM 1257 O O . ASN A 1 160 ? -5.961 -1.841 -24.625 1 95.44 160 ASN A O 1
ATOM 1261 N N . VAL A 1 161 ? -6.598 -0.859 -22.75 1 94.69 161 VAL A N 1
ATOM 1262 C CA . VAL A 1 161 ? -6.414 -2.127 -22.047 1 94.69 161 VAL A CA 1
ATOM 1263 C C . VAL A 1 161 ? -7.512 -3.105 -22.469 1 94.69 161 VAL A C 1
ATOM 1265 O O . VAL A 1 161 ? -7.266 -4.309 -22.578 1 94.69 161 VAL A O 1
ATOM 1268 N N . ILE A 1 162 ? -8.719 -2.596 -22.656 1 94.06 162 ILE A N 1
ATOM 1269 C CA . ILE A 1 162 ? -9.805 -3.455 -23.125 1 94.06 162 ILE A CA 1
ATOM 1270 C C . ILE A 1 162 ? -9.477 -3.967 -24.531 1 94.06 162 ILE A C 1
ATOM 1272 O O . ILE A 1 162 ? -9.727 -5.133 -24.844 1 94.06 162 ILE A O 1
ATOM 1276 N N . TYR A 1 163 ? -8.891 -3.08 -25.359 1 94.19 163 TYR A N 1
ATOM 1277 C CA . TYR A 1 163 ? -8.414 -3.52 -26.656 1 94.19 163 TYR A CA 1
ATOM 1278 C C . TYR A 1 163 ? -7.387 -4.637 -26.516 1 94.19 163 TYR A C 1
ATOM 1280 O O . TYR A 1 163 ? -7.391 -5.598 -27.297 1 94.19 163 TYR A O 1
ATOM 1288 N N . ALA A 1 164 ? -6.539 -4.453 -25.562 1 91.75 164 ALA A N 1
ATOM 1289 C CA . ALA A 1 164 ? -5.484 -5.441 -25.344 1 91.75 164 ALA A CA 1
ATOM 1290 C C . ALA A 1 164 ? -6.074 -6.809 -25 1 91.75 164 ALA A C 1
ATOM 1292 O O . ALA A 1 164 ? -5.652 -7.828 -25.562 1 91.75 164 ALA A O 1
ATOM 1293 N N . PHE A 1 165 ? -7.07 -6.844 -24.156 1 89.25 165 PHE A N 1
ATOM 1294 C CA . PHE A 1 165 ? -7.727 -8.094 -23.781 1 89.25 165 PHE A CA 1
ATOM 1295 C C . PHE A 1 165 ? -8.398 -8.734 -24.984 1 89.25 165 PHE A C 1
ATOM 1297 O O . PHE A 1 165 ? -8.227 -9.938 -25.219 1 89.25 165 PHE A O 1
ATOM 1304 N N . GLY A 1 166 ? -9.211 -7.918 -25.656 1 88.69 166 GLY A N 1
ATOM 1305 C CA . GLY A 1 166 ? -9.945 -8.438 -26.797 1 88.69 166 GLY A CA 1
ATOM 1306 C C . GLY A 1 166 ? -9.047 -8.977 -27.891 1 88.69 166 GLY A C 1
ATOM 1307 O O . GLY A 1 166 ? -9.328 -10.039 -28.453 1 88.69 166 GLY A O 1
ATOM 1308 N N . TRP A 1 167 ? -8.039 -8.266 -28.109 1 87 167 TRP A N 1
ATOM 1309 C CA . TRP A 1 167 ? -7.102 -8.695 -29.141 1 87 167 TRP A CA 1
ATOM 1310 C C . TRP A 1 167 ? -6.426 -10.008 -28.75 1 87 167 TRP A C 1
ATOM 1312 O O . TRP A 1 167 ? -6.168 -10.852 -29.609 1 87 167 TRP A O 1
ATOM 1322 N N . ARG A 1 168 ? -6.027 -10.141 -27.531 1 82.88 168 ARG A N 1
ATOM 1323 C CA . ARG A 1 168 ? -5.406 -11.375 -27.047 1 82.88 168 ARG A CA 1
ATOM 1324 C C . ARG A 1 168 ? -6.328 -12.57 -27.266 1 82.88 168 ARG A C 1
ATOM 1326 O O . ARG A 1 168 ? -5.879 -13.648 -27.656 1 82.88 168 ARG A O 1
ATOM 1333 N N . HIS A 1 169 ? -7.543 -12.383 -27 1 81.44 169 HIS A N 1
ATOM 1334 C CA . HIS A 1 169 ? -8.516 -13.453 -27.172 1 81.44 169 HIS A CA 1
ATOM 1335 C C . HIS A 1 169 ? -8.711 -13.789 -28.656 1 81.44 169 HIS A C 1
ATOM 1337 O O . HIS A 1 169 ? -8.773 -14.961 -29.016 1 81.44 169 HIS A O 1
ATOM 1343 N N . LEU A 1 170 ? -8.82 -12.781 -29.469 1 82.75 170 LEU A N 1
ATOM 1344 C CA . LEU A 1 170 ? -9.078 -12.984 -30.891 1 82.75 170 LEU A CA 1
ATOM 1345 C C . LEU A 1 170 ? -7.867 -13.594 -31.578 1 82.75 170 LEU A C 1
ATOM 1347 O O . LEU A 1 170 ? -8.008 -14.352 -32.531 1 82.75 170 LEU A O 1
ATOM 1351 N N . SER A 1 171 ? -6.711 -13.211 -31.125 1 76.44 171 SER A N 1
ATOM 1352 C CA . SER A 1 171 ? -5.48 -13.68 -31.75 1 76.44 171 SER A CA 1
ATOM 1353 C C . SER A 1 171 ? -5.266 -15.172 -31.516 1 76.44 171 SER A C 1
ATOM 1355 O O . SER A 1 171 ? -4.504 -15.82 -32.219 1 76.44 171 SER A O 1
ATOM 1357 N N . GLN A 1 172 ? -5.883 -15.703 -30.5 1 71.62 172 GLN A N 1
ATOM 1358 C CA . GLN A 1 172 ? -5.777 -17.125 -30.203 1 71.62 172 GLN A CA 1
ATOM 1359 C C . GLN A 1 172 ? -6.281 -17.969 -31.391 1 71.62 172 GLN A C 1
ATOM 1361 O O . GLN A 1 172 ? -5.789 -19.062 -31.625 1 71.62 172 GLN A O 1
ATOM 1366 N N . HIS A 1 173 ? -7.234 -17.438 -32.062 1 64.56 173 HIS A N 1
ATOM 1367 C CA . HIS A 1 173 ? -7.863 -18.172 -33.125 1 64.56 173 HIS A CA 1
ATOM 1368 C C . HIS A 1 173 ? -7.133 -17.953 -34.469 1 64.56 173 HIS A C 1
ATOM 1370 O O . HIS A 1 173 ? -7.289 -18.719 -35.406 1 64.56 173 HIS A O 1
ATOM 1376 N N . THR A 1 174 ? -6.457 -16.922 -34.5 1 59.22 174 THR A N 1
ATOM 1377 C CA . THR A 1 174 ? -5.867 -16.594 -35.812 1 59.22 174 THR A CA 1
ATOM 1378 C C . THR A 1 174 ? -4.41 -17.047 -35.875 1 59.22 174 THR A C 1
ATOM 1380 O O . THR A 1 174 ? -3.885 -17.312 -36.938 1 59.22 174 THR A O 1
ATOM 1383 N N . THR A 1 175 ? -3.66 -16.828 -34.812 1 52.84 175 THR A N 1
ATOM 1384 C CA . THR A 1 175 ? -2.225 -17.062 -34.938 1 52.84 175 THR A CA 1
ATOM 1385 C C . THR A 1 175 ? -1.85 -18.453 -34.438 1 52.84 175 THR A C 1
ATOM 1387 O O . THR A 1 175 ? -2.174 -18.812 -33.312 1 52.84 175 THR A O 1
ATOM 1390 N N . SER A 1 176 ? -1.814 -19.375 -35.344 1 48.91 176 SER A N 1
ATOM 1391 C CA . SER A 1 176 ? -1.434 -20.766 -35.156 1 48.91 176 SER A CA 1
ATOM 1392 C C . SER A 1 176 ? -0.222 -20.875 -34.219 1 48.91 176 SER A C 1
ATOM 1394 O O . SER A 1 176 ? 0.168 -21.984 -33.844 1 48.91 176 SER A O 1
ATOM 1396 N N . GLY A 1 177 ? 0.571 -19.812 -33.938 1 49.53 177 GLY A N 1
ATOM 1397 C CA . GLY A 1 177 ? 1.877 -20.062 -33.344 1 49.53 177 GLY A CA 1
ATOM 1398 C C . GLY A 1 177 ? 1.895 -19.906 -31.828 1 49.53 177 GLY A C 1
ATOM 1399 O O . GLY A 1 177 ? 0.845 -19.734 -31.219 1 49.53 177 GLY A O 1
ATOM 1400 N N . SER A 1 178 ? 3.123 -20.188 -31.328 1 49.72 178 SER A N 1
ATOM 1401 C CA . SER A 1 178 ? 3.508 -20.172 -29.906 1 49.72 178 SER A CA 1
ATOM 1402 C C . SER A 1 178 ? 2.992 -18.938 -29.203 1 49.72 178 SER A C 1
ATOM 1404 O O . SER A 1 178 ? 2.912 -17.859 -29.812 1 49.72 178 SER A O 1
ATOM 1406 N N . PHE A 1 179 ? 2.242 -19.109 -28.094 1 54.53 179 PHE A N 1
ATOM 1407 C CA . PHE A 1 179 ? 1.654 -18.109 -27.203 1 54.53 179 PHE A CA 1
ATOM 1408 C C . PHE A 1 179 ? 2.682 -17.062 -26.828 1 54.53 179 PHE A C 1
ATOM 1410 O O . PHE A 1 179 ? 3.678 -17.359 -26.172 1 54.53 179 PHE A O 1
ATOM 1417 N N . CYS A 1 180 ? 3.182 -16.141 -27.75 1 52.94 180 CYS A N 1
ATOM 1418 C CA . CYS A 1 180 ? 4.023 -15.07 -27.234 1 52.94 180 CYS A CA 1
ATOM 1419 C C . CYS A 1 180 ? 3.18 -13.977 -26.594 1 52.94 180 CYS A C 1
ATOM 1421 O O . CYS A 1 180 ? 2.391 -13.32 -27.281 1 52.94 180 CYS A O 1
ATOM 1423 N N . TYR A 1 181 ? 3.088 -13.977 -25.297 1 53.81 181 TYR A N 1
ATOM 1424 C CA . TYR A 1 181 ? 2.262 -13.023 -24.562 1 53.81 181 TYR A CA 1
ATOM 1425 C C . TYR A 1 181 ? 2.568 -11.594 -24.984 1 53.81 181 TYR A C 1
ATOM 1427 O O . TYR A 1 181 ? 1.683 -10.734 -24.984 1 53.81 181 TYR A O 1
ATOM 1435 N N . THR A 1 182 ? 3.865 -11.289 -25.297 1 53.38 182 THR A N 1
ATOM 1436 C CA . THR A 1 182 ? 4.281 -9.914 -25.547 1 53.38 182 THR A CA 1
ATOM 1437 C C . THR A 1 182 ? 4.312 -9.641 -27.047 1 53.38 182 THR A C 1
ATOM 1439 O O . THR A 1 182 ? 4.676 -8.539 -27.484 1 53.38 182 THR A O 1
ATOM 1442 N N . ASP A 1 183 ? 3.926 -10.812 -27.844 1 53.97 183 ASP A N 1
ATOM 1443 C CA . ASP A 1 183 ? 4.02 -10.641 -29.297 1 53.97 183 ASP A CA 1
ATOM 1444 C C . ASP A 1 183 ? 2.648 -10.344 -29.891 1 53.97 183 ASP A C 1
ATOM 1446 O O . ASP A 1 183 ? 1.625 -10.805 -29.391 1 53.97 183 ASP A O 1
ATOM 1450 N N . GLY A 1 184 ? 2.357 -9.008 -30.156 1 64.56 184 GLY A N 1
ATOM 1451 C CA . GLY A 1 184 ? 1.164 -8.711 -30.922 1 64.56 184 GLY A CA 1
ATOM 1452 C C . GLY A 1 184 ? 0.537 -7.375 -30.562 1 64.56 184 GLY A C 1
ATOM 1453 O O . GLY A 1 184 ? 1.071 -6.641 -29.734 1 64.56 184 GLY A O 1
ATOM 1454 N N . ASP A 1 185 ? -0.412 -7.164 -31.203 1 72.62 185 ASP A N 1
ATOM 1455 C CA . ASP A 1 185 ? -1.096 -5.879 -31.094 1 72.62 185 ASP A CA 1
ATOM 1456 C C . ASP A 1 185 ? -1.705 -5.695 -29.703 1 72.62 185 ASP A C 1
ATOM 1458 O O . ASP A 1 185 ? -1.896 -4.562 -29.25 1 72.62 185 ASP A O 1
ATOM 1462 N N . GLY A 1 186 ? -1.854 -6.832 -28.984 1 82.62 186 GLY A N 1
ATOM 1463 C CA . GLY A 1 186 ? -2.373 -6.695 -27.641 1 82.62 186 GLY A CA 1
ATOM 1464 C C . GLY A 1 186 ? -1.396 -6.031 -26.688 1 82.62 186 GLY A C 1
ATOM 1465 O O . GLY A 1 186 ? -1.779 -5.152 -25.906 1 82.62 186 GLY A O 1
ATOM 1466 N N . TRP A 1 187 ? -0.169 -6.395 -26.828 1 83.06 187 TRP A N 1
ATOM 1467 C CA . TRP A 1 187 ? 0.88 -5.805 -26 1 83.06 187 TRP A CA 1
ATOM 1468 C C . TRP A 1 187 ? 1.063 -4.324 -26.328 1 83.06 187 TRP A C 1
ATOM 1470 O O . TRP A 1 187 ? 1.286 -3.51 -25.438 1 83.06 187 TRP A O 1
ATOM 1480 N N . LYS A 1 188 ? 0.888 -4.035 -27.562 1 87.06 188 LYS A N 1
ATOM 1481 C CA . LYS A 1 188 ? 1.025 -2.643 -27.969 1 87.06 188 LYS A CA 1
ATOM 1482 C C . LYS A 1 188 ? -0.074 -1.778 -27.359 1 87.06 188 LYS A C 1
ATOM 1484 O O . LYS A 1 188 ? 0.173 -0.639 -26.953 1 87.06 188 LYS A O 1
ATOM 1489 N N . TYR A 1 189 ? -1.284 -2.307 -27.359 1 91.31 189 TYR A N 1
ATOM 1490 C CA . TYR A 1 189 ? -2.381 -1.573 -26.734 1 91.31 189 TYR A CA 1
ATOM 1491 C C . TYR A 1 189 ? -2.141 -1.402 -25.234 1 91.31 189 TYR A C 1
ATOM 1493 O O . TYR A 1 189 ? -2.498 -0.373 -24.656 1 91.31 189 TYR A O 1
ATOM 1501 N N . PHE A 1 190 ? -1.5 -2.414 -24.656 1 90.44 190 PHE A N 1
ATOM 1502 C CA . PHE A 1 190 ? -1.175 -2.279 -23.25 1 90.44 190 PHE A CA 1
ATOM 1503 C C . PHE A 1 190 ? -0.135 -1.186 -23.031 1 90.44 190 PHE A C 1
ATOM 1505 O O . PHE A 1 190 ? -0.243 -0.396 -22.094 1 90.44 190 PHE A O 1
ATOM 1512 N N . LEU A 1 191 ? 0.82 -1.148 -23.891 1 88.06 191 LEU A N 1
ATOM 1513 C CA . LEU A 1 191 ? 1.855 -0.127 -23.781 1 88.06 191 LEU A CA 1
ATOM 1514 C C . LEU A 1 191 ? 1.267 1.267 -23.969 1 88.06 191 LEU A C 1
ATOM 1516 O O . LEU A 1 191 ? 1.73 2.23 -23.359 1 88.06 191 LEU A O 1
ATOM 1520 N N . ASN A 1 192 ? 0.208 1.356 -24.781 1 91.38 192 ASN A N 1
ATOM 1521 C CA . ASN A 1 192 ? -0.518 2.617 -24.891 1 91.38 192 ASN A CA 1
ATOM 1522 C C . ASN A 1 192 ? -1.09 3.047 -23.547 1 91.38 192 ASN A C 1
ATOM 1524 O O . ASN A 1 192 ? -0.971 4.211 -23.156 1 91.38 192 ASN A O 1
ATOM 1528 N N . ALA A 1 193 ? -1.693 2.084 -22.906 1 92.25 193 ALA A N 1
ATOM 1529 C CA . ALA A 1 193 ? -2.271 2.377 -21.609 1 92.25 193 ALA A CA 1
ATOM 1530 C C . ALA A 1 193 ? -1.187 2.752 -20.594 1 92.25 193 ALA A C 1
ATOM 1532 O O . ALA A 1 193 ? -1.363 3.676 -19.797 1 92.25 193 ALA A O 1
ATOM 1533 N N . LEU A 1 194 ? -0.05 2.078 -20.656 1 89.25 194 LEU A N 1
ATOM 1534 C CA . LEU A 1 194 ? 1.052 2.311 -19.734 1 89.25 194 LEU A CA 1
ATOM 1535 C C . LEU A 1 194 ? 1.677 3.684 -19.969 1 89.25 194 LEU A C 1
ATOM 1537 O O . LEU A 1 194 ? 2.229 4.281 -19.031 1 89.25 194 LEU A O 1
ATOM 1541 N N . SER A 1 195 ? 1.553 4.164 -21.156 1 87.06 195 SER A N 1
ATOM 1542 C CA . SER A 1 195 ? 2.148 5.449 -21.516 1 87.06 195 SER A CA 1
ATOM 1543 C C . SER A 1 195 ? 1.525 6.582 -20.703 1 87.06 195 SER A C 1
ATOM 1545 O O . SER A 1 195 ? 2.143 7.637 -20.531 1 87.06 195 SER A O 1
ATOM 1547 N N . VAL A 1 196 ? 0.324 6.375 -20.203 1 88.62 196 VAL A N 1
ATOM 1548 C CA . VAL A 1 196 ? -0.336 7.426 -19.438 1 88.62 196 VAL A CA 1
ATOM 1549 C C . VAL A 1 196 ? -0.46 7.004 -17.984 1 88.62 196 VAL A C 1
ATOM 1551 O O . VAL A 1 196 ? -1.34 7.484 -17.266 1 88.62 196 VAL A O 1
ATOM 1554 N N . HIS A 1 197 ? 0.385 6.168 -17.594 1 89.06 197 HIS A N 1
ATOM 1555 C CA . HIS A 1 197 ? 0.34 5.625 -16.234 1 89.06 197 HIS A CA 1
ATOM 1556 C C . HIS A 1 197 ? 0.534 6.719 -15.195 1 89.06 197 HIS A C 1
ATOM 1558 O O . HIS A 1 197 ? -0.176 6.758 -14.188 1 89.06 197 HIS A O 1
ATOM 1564 N N . SER A 1 198 ? 1.504 7.613 -15.398 1 85.75 198 SER A N 1
ATOM 1565 C CA . SER A 1 198 ? 1.768 8.688 -14.445 1 85.75 198 SER A CA 1
ATOM 1566 C C . SER A 1 198 ? 0.58 9.641 -14.344 1 85.75 198 SER A C 1
ATOM 1568 O O . SER A 1 198 ? 0.26 10.125 -13.258 1 85.75 198 SER A O 1
ATOM 1570 N N . GLN A 1 199 ? -0.033 9.836 -15.438 1 85.88 199 GLN A N 1
ATOM 1571 C CA . GLN A 1 199 ? -1.207 10.703 -15.43 1 85.88 199 GLN A CA 1
ATOM 1572 C C . GLN A 1 199 ? -2.354 10.07 -14.648 1 85.88 199 GLN A C 1
ATOM 1574 O O . GLN A 1 199 ? -3.115 10.773 -13.977 1 85.88 199 GLN A O 1
ATOM 1579 N N . LEU A 1 200 ? -2.451 8.789 -14.781 1 88.56 200 LEU A N 1
ATOM 1580 C CA . LEU A 1 200 ? -3.502 8.094 -14.047 1 88.56 200 LEU A CA 1
ATOM 1581 C C . LEU A 1 200 ? -3.322 8.266 -12.547 1 88.56 200 LEU A C 1
ATOM 1583 O O . LEU A 1 200 ? -4.301 8.445 -11.812 1 88.56 200 LEU A O 1
ATOM 1587 N N . LEU A 1 201 ? -2.096 8.328 -12.133 1 86.94 201 LEU A N 1
ATOM 1588 C CA . LEU A 1 201 ? -1.808 8.32 -10.703 1 86.94 201 LEU A CA 1
ATOM 1589 C C . LEU A 1 201 ? -1.831 9.734 -10.133 1 86.94 201 LEU A C 1
ATOM 1591 O O . LEU A 1 201 ? -2.191 9.93 -8.969 1 86.94 201 LEU A O 1
ATOM 1595 N N . TYR A 1 202 ? -1.439 10.648 -10.969 1 82.31 202 TYR A N 1
ATOM 1596 C CA . TYR A 1 202 ? -1.076 11.914 -10.336 1 82.31 202 TYR A CA 1
ATOM 1597 C C . TYR A 1 202 ? -1.975 13.047 -10.828 1 82.31 202 TYR A C 1
ATOM 1599 O O . TYR A 1 202 ? -2.01 14.125 -10.227 1 82.31 202 TYR A O 1
ATOM 1607 N N . CYS A 1 203 ? -2.627 12.742 -11.844 1 78.5 203 CYS A N 1
ATOM 1608 C CA . CYS A 1 203 ? -3.5 13.797 -12.344 1 78.5 203 CYS A CA 1
ATOM 1609 C C . CYS A 1 203 ? -4.918 13.633 -11.805 1 78.5 203 CYS A C 1
ATOM 1611 O O . CYS A 1 203 ? -5.18 12.742 -10.992 1 78.5 203 CYS A O 1
ATOM 1613 N N . ARG A 1 204 ? -5.668 14.562 -12.195 1 70.31 204 ARG A N 1
ATOM 1614 C CA . ARG A 1 204 ? -7.051 14.555 -11.734 1 70.31 204 ARG A CA 1
ATOM 1615 C C . ARG A 1 204 ? -7.855 13.461 -12.422 1 70.31 204 ARG A C 1
ATOM 1617 O O . ARG A 1 204 ? -8.227 13.594 -13.586 1 70.31 204 ARG A O 1
ATOM 1624 N N . THR A 1 205 ? -7.895 12.367 -11.703 1 69.38 205 THR A N 1
ATOM 1625 C CA . THR A 1 205 ? -8.609 11.266 -12.328 1 69.38 205 THR A CA 1
ATOM 1626 C C . THR A 1 205 ? -9.703 10.734 -11.398 1 69.38 205 THR A C 1
ATOM 1628 O O . THR A 1 205 ? -9.688 11.008 -10.195 1 69.38 205 THR A O 1
ATOM 1631 N N . GLY A 1 206 ? -10.695 10.219 -11.922 1 77.81 206 GLY A N 1
ATOM 1632 C CA . GLY A 1 206 ? -11.812 9.633 -11.211 1 77.81 206 GLY A CA 1
ATOM 1633 C C . GLY A 1 206 ? -11.711 8.125 -11.078 1 77.81 206 GLY A C 1
ATOM 1634 O O . GLY A 1 206 ? -10.609 7.578 -11.023 1 77.81 206 GLY A O 1
ATOM 1635 N N . LEU A 1 207 ? -12.812 7.582 -10.922 1 84.31 207 LEU A N 1
ATOM 1636 C CA . LEU A 1 207 ? -12.898 6.141 -10.688 1 84.31 207 LEU A CA 1
ATOM 1637 C C . LEU A 1 207 ? -12.43 5.367 -11.922 1 84.31 207 LEU A C 1
ATOM 1639 O O . LEU A 1 207 ? -11.969 4.23 -11.805 1 84.31 207 LEU A O 1
ATOM 1643 N N . MET A 1 208 ? -12.539 6.035 -13.078 1 89.25 208 MET A N 1
ATOM 1644 C CA . MET A 1 208 ? -12.125 5.383 -14.32 1 89.25 208 MET A CA 1
ATOM 1645 C C . MET A 1 208 ? -10.625 5.102 -14.312 1 89.25 208 MET A C 1
ATOM 1647 O O . MET A 1 208 ? -10.172 4.094 -14.859 1 89.25 208 MET A O 1
ATOM 1651 N N . ALA A 1 209 ? -9.891 5.988 -13.703 1 90.56 209 ALA A N 1
ATOM 1652 C CA . ALA A 1 209 ? -8.453 5.758 -13.578 1 90.56 209 ALA A CA 1
ATOM 1653 C C . ALA A 1 209 ? -8.164 4.508 -12.75 1 90.56 209 ALA A C 1
ATOM 1655 O O . ALA A 1 209 ? -7.262 3.732 -13.078 1 90.56 209 ALA A O 1
ATOM 1656 N N . VAL A 1 210 ? -8.93 4.371 -11.648 1 91.5 210 VAL A N 1
ATOM 1657 C CA . VAL A 1 210 ? -8.781 3.18 -10.82 1 91.5 210 VAL A CA 1
ATOM 1658 C C . VAL A 1 210 ? -9.141 1.938 -11.633 1 91.5 210 VAL A C 1
ATOM 1660 O O . VAL A 1 210 ? -8.438 0.929 -11.578 1 91.5 210 VAL A O 1
ATOM 1663 N N . GLN A 1 211 ? -10.164 2.043 -12.359 1 91.19 211 GLN A N 1
ATOM 1664 C CA . GLN A 1 211 ? -10.609 0.943 -13.211 1 91.19 211 GLN A CA 1
ATOM 1665 C C . GLN A 1 211 ? -9.539 0.563 -14.227 1 91.19 211 GLN A C 1
ATOM 1667 O O . GLN A 1 211 ? -9.281 -0.622 -14.461 1 91.19 211 GLN A O 1
ATOM 1672 N N . ALA A 1 212 ? -9.031 1.551 -14.828 1 94.19 212 ALA A N 1
ATOM 1673 C CA . ALA A 1 212 ? -7.992 1.315 -15.828 1 94.19 212 ALA A CA 1
ATOM 1674 C C . ALA A 1 212 ? -6.781 0.627 -15.211 1 94.19 212 ALA A C 1
ATOM 1676 O O . ALA A 1 212 ? -6.223 -0.306 -15.797 1 94.19 212 ALA A O 1
ATOM 1677 N N . LEU A 1 213 ? -6.395 1.047 -14.047 1 93.62 213 LEU A N 1
ATOM 1678 C CA . LEU A 1 213 ? -5.215 0.486 -13.398 1 93.62 213 LEU A CA 1
ATOM 1679 C C . LEU A 1 213 ? -5.441 -0.977 -13.031 1 93.62 213 LEU A C 1
ATOM 1681 O O . LEU A 1 213 ? -4.555 -1.812 -13.211 1 93.62 213 LEU A O 1
ATOM 1685 N N . VAL A 1 214 ? -6.555 -1.263 -12.547 1 91.81 214 VAL A N 1
ATOM 1686 C CA . VAL A 1 214 ? -6.84 -2.645 -12.172 1 91.81 214 VAL A CA 1
ATOM 1687 C C . VAL A 1 214 ? -6.922 -3.514 -13.422 1 91.81 214 VAL A C 1
ATOM 1689 O O . VAL A 1 214 ? -6.441 -4.648 -13.43 1 91.81 214 VAL A O 1
ATOM 1692 N N . ALA A 1 215 ? -7.586 -2.957 -14.398 1 92.25 215 ALA A N 1
ATOM 1693 C CA . ALA A 1 215 ? -7.648 -3.695 -15.656 1 92.25 215 ALA A CA 1
ATOM 1694 C C . ALA A 1 215 ? -6.25 -3.967 -16.203 1 92.25 215 ALA A C 1
ATOM 1696 O O . ALA A 1 215 ? -5.98 -5.055 -16.719 1 92.25 215 ALA A O 1
ATOM 1697 N N . MET A 1 216 ? -5.406 -3.008 -16.125 1 92.38 216 MET A N 1
ATOM 1698 C CA . MET A 1 216 ? -4.023 -3.176 -16.562 1 92.38 216 MET A CA 1
ATOM 1699 C C . MET A 1 216 ? -3.328 -4.266 -15.75 1 92.38 216 MET A C 1
ATOM 1701 O O . MET A 1 216 ? -2.586 -5.078 -16.312 1 92.38 216 MET A O 1
ATOM 1705 N N . SER A 1 217 ? -3.564 -4.234 -14.484 1 89.94 217 SER A N 1
ATOM 1706 C CA . SER A 1 217 ? -2.98 -5.246 -13.609 1 89.94 217 SER A CA 1
ATOM 1707 C C . SER A 1 217 ? -3.457 -6.645 -13.992 1 89.94 217 SER A C 1
ATOM 1709 O O . SER A 1 217 ? -2.658 -7.582 -14.055 1 89.94 217 SER A O 1
ATOM 1711 N N . MET A 1 218 ? -4.688 -6.75 -14.281 1 87.12 218 MET A N 1
ATOM 1712 C CA . MET A 1 218 ? -5.266 -8.039 -14.641 1 87.12 218 MET A CA 1
ATOM 1713 C C . MET A 1 218 ? -4.707 -8.531 -15.977 1 87.12 218 MET A C 1
ATOM 1715 O O . MET A 1 218 ? -4.5 -9.734 -16.156 1 87.12 218 MET A O 1
ATOM 1719 N N . TYR A 1 219 ? -4.543 -7.621 -16.859 1 87.94 219 TYR A N 1
ATOM 1720 C CA . TYR A 1 219 ? -4.008 -8 -18.156 1 87.94 219 TYR A CA 1
ATOM 1721 C C . TYR A 1 219 ? -2.609 -8.586 -18.031 1 87.94 219 TYR A C 1
ATOM 1723 O O . TYR A 1 219 ? -2.307 -9.625 -18.609 1 87.94 219 TYR A O 1
ATOM 1731 N N . VAL A 1 220 ? -1.794 -7.922 -17.25 1 83.38 220 VAL A N 1
ATOM 1732 C CA . VAL A 1 220 ? -0.409 -8.367 -17.141 1 83.38 220 VAL A CA 1
ATOM 1733 C C . VAL A 1 220 ? -0.343 -9.633 -16.281 1 83.38 220 VAL A C 1
ATOM 1735 O O . VAL A 1 220 ? 0.572 -10.445 -16.453 1 83.38 220 VAL A O 1
ATOM 1738 N N . ASP A 1 221 ? -1.223 -9.703 -15.406 1 78.88 221 ASP A N 1
ATOM 1739 C CA . ASP A 1 221 ? -1.326 -10.961 -14.664 1 78.88 221 ASP A CA 1
ATOM 1740 C C . ASP A 1 221 ? -1.557 -12.133 -15.617 1 78.88 221 ASP A C 1
ATOM 1742 O O . ASP A 1 221 ? -1.021 -13.227 -15.398 1 78.88 221 ASP A O 1
ATOM 1746 N N . GLY A 1 222 ? -2.33 -11.898 -16.609 1 73.62 222 GLY A N 1
ATOM 1747 C CA . GLY A 1 222 ? -2.633 -12.938 -17.594 1 73.62 222 GLY A CA 1
ATOM 1748 C C . GLY A 1 222 ? -1.442 -13.32 -18.453 1 73.62 222 GLY A C 1
ATOM 1749 O O . GLY A 1 222 ? -1.354 -14.453 -18.922 1 73.62 222 GLY A O 1
ATOM 1750 N N . ILE A 1 223 ? -0.541 -12.383 -18.562 1 71.81 223 ILE A N 1
ATOM 1751 C CA . ILE A 1 223 ? 0.598 -12.68 -19.422 1 71.81 223 ILE A CA 1
ATOM 1752 C C . ILE A 1 223 ? 1.788 -13.125 -18.578 1 71.81 223 ILE A C 1
ATOM 1754 O O . ILE A 1 223 ? 2.85 -13.453 -19.109 1 71.81 223 ILE A O 1
ATOM 1758 N N . GLY A 1 224 ? 1.586 -13.18 -17.266 1 65.31 224 GLY A N 1
ATOM 1759 C CA . GLY A 1 224 ? 2.58 -13.773 -16.391 1 65.31 224 GLY A CA 1
ATOM 1760 C C . GLY A 1 224 ? 3.707 -12.82 -16.031 1 65.31 224 GLY A C 1
ATOM 1761 O O . GLY A 1 224 ? 4.867 -13.227 -15.938 1 65.31 224 GLY A O 1
ATOM 1762 N N . ASN A 1 225 ? 3.443 -11.523 -15.852 1 66.75 225 ASN A N 1
ATOM 1763 C CA . ASN A 1 225 ? 4.434 -10.547 -15.398 1 66.75 225 ASN A CA 1
ATOM 1764 C C . ASN A 1 225 ? 4.195 -10.133 -13.953 1 66.75 225 ASN A C 1
ATOM 1766 O O . ASN A 1 225 ? 3.527 -9.133 -13.688 1 66.75 225 ASN A O 1
ATOM 1770 N N . PRO A 1 226 ? 4.883 -10.82 -13.055 1 67.62 226 PRO A N 1
ATOM 1771 C CA . PRO A 1 226 ? 4.539 -10.617 -11.648 1 67.62 226 PRO A CA 1
ATOM 1772 C C . PRO A 1 226 ? 4.961 -9.25 -11.125 1 67.62 226 PRO A C 1
ATOM 1774 O O . PRO A 1 226 ? 4.27 -8.656 -10.289 1 67.62 226 PRO A O 1
ATOM 1777 N N . SER A 1 227 ? 6.117 -8.742 -11.617 1 68.88 227 SER A N 1
ATOM 1778 C CA . SER A 1 227 ? 6.582 -7.461 -11.102 1 68.88 227 SER A CA 1
ATOM 1779 C C . SER A 1 227 ? 5.641 -6.328 -11.5 1 68.88 227 SER A C 1
ATOM 1781 O O . SER A 1 227 ? 5.297 -5.477 -10.68 1 68.88 227 SER A O 1
ATOM 1783 N N . LEU A 1 228 ? 5.211 -6.438 -12.742 1 76.94 228 LEU A N 1
ATOM 1784 C CA . LEU A 1 228 ? 4.285 -5.422 -13.227 1 76.94 228 LEU A CA 1
ATOM 1785 C C . LEU A 1 228 ? 2.926 -5.555 -12.547 1 76.94 228 LEU A C 1
ATOM 1787 O O . LEU A 1 228 ? 2.312 -4.551 -12.172 1 76.94 228 LEU A O 1
ATOM 1791 N N . GLU A 1 229 ? 2.643 -6.77 -12.422 1 84.12 229 GLU A N 1
ATOM 1792 C CA . GLU A 1 229 ? 1.341 -7.035 -11.82 1 84.12 229 GLU A CA 1
ATOM 1793 C C . GLU A 1 229 ? 1.277 -6.5 -10.391 1 84.12 229 GLU A C 1
ATOM 1795 O O . GLU A 1 229 ? 0.314 -5.824 -10.016 1 84.12 229 GLU A O 1
ATOM 1800 N N . TYR A 1 230 ? 2.311 -6.812 -9.648 1 87.44 230 TYR A N 1
ATOM 1801 C CA . TYR A 1 230 ? 2.309 -6.414 -8.25 1 87.44 230 TYR A CA 1
ATOM 1802 C C . TYR A 1 230 ? 2.17 -4.906 -8.109 1 87.44 230 TYR A C 1
ATOM 1804 O O . TYR A 1 230 ? 1.287 -4.418 -7.398 1 87.44 230 TYR A O 1
ATOM 1812 N N . MET A 1 231 ? 3.014 -4.164 -8.781 1 90.44 231 MET A N 1
ATOM 1813 C CA . MET A 1 231 ? 3.033 -2.713 -8.625 1 90.44 231 MET A CA 1
ATOM 1814 C C . MET A 1 231 ? 1.743 -2.092 -9.148 1 90.44 231 MET A C 1
ATOM 1816 O O . MET A 1 231 ? 1.226 -1.138 -8.57 1 90.44 231 MET A O 1
ATOM 1820 N N . LEU A 1 232 ? 1.249 -2.629 -10.25 1 92.5 232 LEU A N 1
ATOM 1821 C CA . LEU A 1 232 ? -0.006 -2.107 -10.781 1 92.5 232 LEU A CA 1
ATOM 1822 C C . LEU A 1 232 ? -1.16 -2.398 -9.828 1 92.5 232 LEU A C 1
ATOM 1824 O O . LEU A 1 232 ? -2.027 -1.545 -9.617 1 92.5 232 LEU A O 1
ATOM 1828 N N . CYS A 1 233 ? -1.104 -3.559 -9.273 1 92.75 233 CYS A N 1
ATOM 1829 C CA . CYS A 1 233 ? -2.154 -3.961 -8.344 1 92.75 233 CYS A CA 1
ATOM 1830 C C . CYS A 1 233 ? -2.158 -3.072 -7.105 1 92.75 233 CYS A C 1
ATOM 1832 O O . CYS A 1 233 ? -3.193 -2.512 -6.742 1 92.75 233 CYS A O 1
ATOM 1834 N N . VAL A 1 234 ? -1.059 -2.895 -6.543 1 93.62 234 VAL A N 1
ATOM 1835 C CA . VAL A 1 234 ? -0.984 -2.111 -5.312 1 93.62 234 VAL A CA 1
ATOM 1836 C C . VAL A 1 234 ? -1.266 -0.642 -5.617 1 93.62 234 VAL A C 1
ATOM 1838 O O . VAL A 1 234 ? -1.885 0.057 -4.809 1 93.62 234 VAL A O 1
ATOM 1841 N N . SER A 1 235 ? -0.782 -0.175 -6.734 1 92.81 235 SER A N 1
ATOM 1842 C CA . SER A 1 235 ? -1.072 1.202 -7.121 1 92.81 235 SER A CA 1
ATOM 1843 C C . SER A 1 235 ? -2.572 1.428 -7.277 1 92.81 235 SER A C 1
ATOM 1845 O O . SER A 1 235 ? -3.092 2.477 -6.891 1 92.81 235 SER A O 1
ATOM 1847 N N . SER A 1 236 ? -3.199 0.476 -7.887 1 94.31 236 SER A N 1
ATOM 1848 C CA . SER A 1 236 ? -4.645 0.604 -8.047 1 94.31 236 SER A CA 1
ATOM 1849 C C . SER A 1 236 ? -5.352 0.64 -6.699 1 94.31 236 SER A C 1
ATOM 1851 O O . SER A 1 236 ? -6.281 1.425 -6.5 1 94.31 236 SER A O 1
ATOM 1853 N N . MET A 1 237 ? -4.926 -0.182 -5.805 1 94.88 237 MET A N 1
ATOM 1854 C CA . MET A 1 237 ? -5.543 -0.233 -4.484 1 94.88 237 MET A CA 1
ATOM 1855 C C . MET A 1 237 ? -5.312 1.07 -3.725 1 94.88 237 MET A C 1
ATOM 1857 O O . MET A 1 237 ? -6.23 1.594 -3.09 1 94.88 237 MET A O 1
ATOM 1861 N N . LYS A 1 238 ? -4.105 1.555 -3.748 1 93.75 238 LYS A N 1
ATOM 1862 C CA . LYS A 1 238 ? -3.789 2.775 -3.012 1 93.75 238 LYS A CA 1
ATOM 1863 C C . LYS A 1 238 ? -4.492 3.984 -3.623 1 93.75 238 LYS A C 1
ATOM 1865 O O . LYS A 1 238 ? -4.898 4.902 -2.906 1 93.75 238 LYS A O 1
ATOM 1870 N N . LEU A 1 239 ? -4.57 3.982 -4.945 1 92.06 239 LEU A N 1
ATOM 1871 C CA . LEU A 1 239 ? -5.363 5.039 -5.57 1 92.06 239 LEU A CA 1
ATOM 1872 C C . LEU A 1 239 ? -6.824 4.945 -5.145 1 92.06 239 LEU A C 1
ATOM 1874 O O . LEU A 1 239 ? -7.473 5.965 -4.91 1 92.06 239 LEU A O 1
ATOM 1878 N N . ALA A 1 240 ? -7.34 3.736 -5.094 1 92.5 240 ALA A N 1
ATOM 1879 C CA . ALA A 1 240 ? -8.711 3.529 -4.629 1 92.5 240 ALA A CA 1
ATOM 1880 C C . ALA A 1 240 ? -8.891 4.027 -3.199 1 92.5 240 ALA A C 1
ATOM 1882 O O . ALA A 1 240 ? -9.914 4.625 -2.867 1 92.5 240 ALA A O 1
ATOM 1883 N N . GLU A 1 241 ? -7.91 3.801 -2.369 1 90.62 241 GLU A N 1
ATOM 1884 C CA . GLU A 1 241 ? -7.953 4.281 -0.991 1 90.62 241 GLU A CA 1
ATOM 1885 C C . GLU A 1 241 ? -7.98 5.805 -0.937 1 90.62 241 GLU A C 1
ATOM 1887 O O . GLU A 1 241 ? -8.664 6.391 -0.094 1 90.62 241 GLU A O 1
ATOM 1892 N N . SER A 1 242 ? -7.18 6.383 -1.826 1 85.88 242 SER A N 1
ATOM 1893 C CA . SER A 1 242 ? -7.133 7.844 -1.854 1 85.88 242 SER A CA 1
ATOM 1894 C C . SER A 1 242 ? -8.484 8.43 -2.244 1 85.88 242 SER A C 1
ATOM 1896 O O . SER A 1 242 ? -8.781 9.586 -1.923 1 85.88 242 SER A O 1
ATOM 1898 N N . LYS A 1 243 ? -9.305 7.613 -2.885 1 86.31 243 LYS A N 1
ATOM 1899 C CA . LYS A 1 243 ? -10.633 8.062 -3.291 1 86.31 243 LYS A CA 1
ATOM 1900 C C . LYS A 1 243 ? -11.703 7.57 -2.32 1 86.31 243 LYS A C 1
ATOM 1902 O O . LYS A 1 243 ? -12.891 7.789 -2.539 1 86.31 243 LYS A O 1
ATOM 1907 N N . GLY A 1 244 ? -11.32 6.867 -1.302 1 86.88 244 GLY A N 1
ATOM 1908 C CA . GLY A 1 244 ? -12.219 6.457 -0.234 1 86.88 244 GLY A CA 1
ATOM 1909 C C . GLY A 1 244 ? -13.078 5.258 -0.603 1 86.88 244 GLY A C 1
ATOM 1910 O O . GLY A 1 244 ? -14.18 5.09 -0.074 1 86.88 244 GLY A O 1
ATOM 1911 N N . LEU A 1 245 ? -12.602 4.418 -1.525 1 91.19 245 LEU A N 1
ATOM 1912 C CA . LEU A 1 245 ? -13.406 3.283 -1.963 1 91.19 245 LEU A CA 1
ATOM 1913 C C . LEU A 1 245 ? -13.461 2.205 -0.886 1 91.19 245 LEU A C 1
ATOM 1915 O O . LEU A 1 245 ? -14.344 1.348 -0.902 1 91.19 245 LEU A O 1
ATOM 1919 N N . HIS A 1 246 ? -12.531 2.148 0.031 1 91.94 246 HIS A N 1
ATOM 1920 C CA . HIS A 1 246 ? -12.523 1.153 1.097 1 91.94 246 HIS A CA 1
ATOM 1921 C C . HIS A 1 246 ? -13.562 1.48 2.166 1 91.94 246 HIS A C 1
ATOM 1923 O O . HIS A 1 246 ? -13.82 0.666 3.055 1 91.94 246 HIS A O 1
ATOM 1929 N N . ARG A 1 247 ? -14.141 2.604 1.974 1 88 247 ARG A N 1
ATOM 1930 C CA . ARG A 1 247 ? -15.117 3.064 2.955 1 88 247 ARG A CA 1
ATOM 1931 C C . ARG A 1 247 ? -16.531 2.969 2.402 1 88 247 ARG A C 1
ATOM 1933 O O . ARG A 1 247 ? -16.766 3.209 1.214 1 88 247 ARG A O 1
ATOM 1940 N N . GLU A 1 248 ? -17.422 2.658 3.289 1 86.5 248 GLU A N 1
ATOM 1941 C CA . GLU A 1 248 ? -18.828 2.857 2.938 1 86.5 248 GLU A CA 1
ATOM 1942 C C . GLU A 1 248 ? -19.172 4.34 2.873 1 86.5 248 GLU A C 1
ATOM 1944 O O . GLU A 1 248 ? -18.938 5.082 3.83 1 86.5 248 GLU A O 1
ATOM 1949 N N . PRO A 1 249 ? -19.641 4.754 1.723 1 79.88 249 PRO A N 1
ATOM 1950 C CA . PRO A 1 249 ? -19.922 6.188 1.608 1 79.88 249 PRO A CA 1
ATOM 1951 C C . PRO A 1 249 ? -20.906 6.684 2.674 1 79.88 249 PRO A C 1
ATOM 1953 O O . PRO A 1 249 ? -21.922 6.039 2.93 1 79.88 249 PRO A O 1
ATOM 1956 N N . ALA A 1 250 ? -20.516 7.801 3.252 1 73.06 250 ALA A N 1
ATOM 1957 C CA . ALA A 1 250 ? -21.406 8.453 4.207 1 73.06 250 ALA A CA 1
ATOM 1958 C C . ALA A 1 250 ? -22.578 9.109 3.492 1 73.06 250 ALA A C 1
ATOM 1960 O O . ALA A 1 250 ? -22.5 9.406 2.297 1 73.06 250 ALA A O 1
ATOM 1961 N N . ILE A 1 251 ? -23.578 9.305 4.18 1 71.44 251 ILE A N 1
ATOM 1962 C CA . ILE A 1 251 ? -24.766 9.961 3.631 1 71.44 251 ILE A CA 1
ATOM 1963 C C . ILE A 1 251 ? -24.406 11.367 3.164 1 71.44 251 ILE A C 1
ATOM 1965 O O . ILE A 1 251 ? -24.891 11.836 2.133 1 71.44 251 ILE A O 1
ATOM 1969 N N . ALA A 1 252 ? -23.453 11.938 3.848 1 66.75 252 ALA A N 1
ATOM 1970 C CA . ALA A 1 252 ? -23.047 13.32 3.584 1 66.75 252 ALA A CA 1
ATOM 1971 C C . ALA A 1 252 ? -22.344 13.438 2.236 1 66.75 252 ALA A C 1
ATOM 1973 O O . ALA A 1 252 ? -22.25 14.531 1.672 1 66.75 252 ALA A O 1
ATOM 1974 N N . TRP A 1 253 ? -21.938 12.297 1.723 1 72.25 253 TRP A N 1
ATOM 1975 C CA . TRP A 1 253 ? -21.25 12.328 0.433 1 72.25 253 TRP A CA 1
ATOM 1976 C C . TRP A 1 253 ? -22.25 12.539 -0.703 1 72.25 253 TRP A C 1
ATOM 1978 O O . TRP A 1 253 ? -21.859 12.914 -1.814 1 72.25 253 TRP A O 1
ATOM 1988 N N . ASN A 1 254 ? -23.484 12.328 -0.407 1 73.38 254 ASN A N 1
ATOM 1989 C CA . ASN A 1 254 ? -24.578 12.57 -1.352 1 73.38 254 ASN A CA 1
ATOM 1990 C C . ASN A 1 254 ? -24.328 11.875 -2.686 1 73.38 254 ASN A C 1
ATOM 1992 O O . ASN A 1 254 ? -24.391 12.508 -3.742 1 73.38 254 ASN A O 1
ATOM 1996 N N . LEU A 1 255 ? -23.984 10.625 -2.586 1 77.5 255 LEU A N 1
ATOM 1997 C CA . LEU A 1 255 ? -23.766 9.828 -3.783 1 77.5 255 LEU A CA 1
ATOM 1998 C C . LEU A 1 255 ? -25.031 9.062 -4.176 1 77.5 255 LEU A C 1
ATOM 2000 O O . LEU A 1 255 ? -25.797 8.641 -3.307 1 77.5 255 LEU A O 1
ATOM 2004 N N . ASP A 1 256 ? -25.203 8.93 -5.465 1 79.81 256 ASP A N 1
ATOM 2005 C CA . ASP A 1 256 ? -26.328 8.117 -5.949 1 79.81 256 ASP A CA 1
ATOM 2006 C C . ASP A 1 256 ? -26.062 6.633 -5.711 1 79.81 256 ASP A C 1
ATOM 2008 O O . ASP A 1 256 ? -24.922 6.215 -5.52 1 79.81 256 ASP A O 1
ATOM 2012 N N . GLN A 1 257 ? -27.141 5.941 -5.723 1 79.75 257 GLN A N 1
ATOM 2013 C CA . GLN A 1 257 ? -27.047 4.516 -5.43 1 79.75 257 GLN A CA 1
ATOM 2014 C C . GLN A 1 257 ? -26.203 3.791 -6.465 1 79.75 257 GLN A C 1
ATOM 2016 O O . GLN A 1 257 ? -25.484 2.836 -6.137 1 79.75 257 GLN A O 1
ATOM 2021 N N . SER A 1 258 ? -26.297 4.199 -7.641 1 77.81 258 SER A N 1
ATOM 2022 C CA . SER A 1 258 ? -25.5 3.586 -8.695 1 77.81 258 SER A CA 1
ATOM 2023 C C . SER A 1 258 ? -24.016 3.807 -8.469 1 77.81 258 SER A C 1
ATOM 2025 O O . SER A 1 258 ? -23.203 2.902 -8.68 1 77.81 258 SER A O 1
ATOM 2027 N N . ALA A 1 259 ? -23.672 4.996 -7.984 1 79.31 259 ALA A N 1
ATOM 2028 C CA . ALA A 1 259 ? -22.281 5.32 -7.684 1 79.31 259 ALA A CA 1
ATOM 2029 C C . ALA A 1 259 ? -21.766 4.488 -6.512 1 79.31 259 ALA A C 1
ATOM 2031 O O . ALA A 1 259 ? -20.625 4.039 -6.52 1 79.31 259 ALA A O 1
ATOM 2032 N N . ILE A 1 260 ? -22.625 4.281 -5.574 1 83.56 260 ILE A N 1
ATOM 2033 C CA . ILE A 1 260 ? -22.266 3.494 -4.398 1 83.56 260 ILE A CA 1
ATOM 2034 C C . ILE A 1 260 ? -22 2.047 -4.812 1 83.56 260 ILE A C 1
ATOM 2036 O O . ILE A 1 260 ? -21.016 1.441 -4.375 1 83.56 260 ILE A O 1
ATOM 2040 N N . ARG A 1 261 ? -22.812 1.532 -5.676 1 82.94 261 ARG A N 1
ATOM 2041 C CA . ARG A 1 261 ? -22.641 0.159 -6.145 1 82.94 261 ARG A CA 1
ATOM 2042 C C . ARG A 1 261 ? -21.359 0.002 -6.957 1 82.94 261 ARG A C 1
ATOM 2044 O O . ARG A 1 261 ? -20.641 -0.986 -6.805 1 82.94 261 ARG A O 1
ATOM 2051 N N . THR A 1 262 ? -21.109 0.925 -7.785 1 81.94 262 THR A N 1
ATOM 2052 C CA . THR A 1 262 ? -19.906 0.884 -8.617 1 81.94 262 THR A CA 1
ATOM 2053 C C . THR A 1 262 ? -18.656 0.947 -7.75 1 81.94 262 THR A C 1
ATOM 2055 O O . THR A 1 262 ? -17.672 0.242 -8.008 1 81.94 262 THR A O 1
ATOM 2058 N N . ARG A 1 263 ? -18.719 1.832 -6.746 1 86.88 263 ARG A N 1
ATOM 2059 C CA . ARG A 1 263 ? -17.578 1.966 -5.832 1 86.88 263 ARG A CA 1
ATOM 2060 C C . ARG A 1 263 ? -17.312 0.657 -5.098 1 86.88 263 ARG A C 1
ATOM 2062 O O . ARG A 1 263 ? -16.172 0.229 -4.977 1 86.88 263 ARG A O 1
ATOM 2069 N N . ALA A 1 264 ? -18.406 0.086 -4.684 1 89.25 264 ALA A N 1
ATOM 2070 C CA . ALA A 1 264 ? -18.266 -1.175 -3.961 1 89.25 264 ALA A CA 1
ATOM 2071 C C . ALA A 1 264 ? -17.719 -2.273 -4.871 1 89.25 264 ALA A C 1
ATOM 2073 O O . ALA A 1 264 ? -16.844 -3.041 -4.477 1 89.25 264 ALA A O 1
ATOM 2074 N N . HIS A 1 265 ? -18.234 -2.363 -6.039 1 86.56 265 HIS A N 1
ATOM 2075 C CA . HIS A 1 265 ? -17.812 -3.383 -6.984 1 86.56 265 HIS A CA 1
ATOM 2076 C C . HIS A 1 265 ? -16.328 -3.215 -7.336 1 86.56 265 HIS A C 1
ATOM 2078 O O . HIS A 1 265 ? -15.594 -4.199 -7.422 1 86.56 265 HIS A O 1
ATOM 2084 N N . LEU A 1 266 ? -16 -2.004 -7.551 1 88.44 266 LEU A N 1
ATOM 2085 C CA . LEU A 1 266 ? -14.609 -1.72 -7.902 1 88.44 266 LEU A CA 1
ATOM 2086 C C . LEU A 1 266 ? -13.672 -2.061 -6.75 1 88.44 266 LEU A C 1
ATOM 2088 O O . LEU A 1 266 ? -12.641 -2.703 -6.949 1 88.44 266 LEU A O 1
ATOM 2092 N N . TRP A 1 267 ? -14.008 -1.67 -5.547 1 93.25 267 TRP A N 1
ATOM 2093 C CA . TRP A 1 267 ? -13.164 -1.914 -4.383 1 93.25 267 TRP A CA 1
ATOM 2094 C C . TRP A 1 267 ? -12.938 -3.408 -4.18 1 93.25 267 TRP A C 1
ATOM 2096 O O . TRP A 1 267 ? -11.797 -3.855 -4.043 1 93.25 267 TRP A O 1
ATOM 2106 N N . TRP A 1 268 ? -14.023 -4.113 -4.211 1 92.81 268 TRP A N 1
ATOM 2107 C CA . TRP A 1 268 ? -13.922 -5.531 -3.879 1 92.81 268 TRP A CA 1
ATOM 2108 C C . TRP A 1 268 ? -13.242 -6.309 -5.008 1 92.81 268 TRP A C 1
ATOM 2110 O O . TRP A 1 268 ? -12.602 -7.332 -4.766 1 92.81 268 TRP A O 1
ATOM 2120 N N . SER A 1 269 ? -13.367 -5.844 -6.246 1 89.5 269 SER A N 1
ATOM 2121 C CA . SER A 1 269 ? -12.617 -6.457 -7.336 1 89.5 269 SER A CA 1
ATOM 2122 C C . SER A 1 269 ? -11.109 -6.324 -7.109 1 89.5 269 SER A C 1
ATOM 2124 O O . SER A 1 269 ? -10.367 -7.289 -7.285 1 89.5 269 SER A O 1
ATOM 2126 N N . ILE A 1 270 ? -10.688 -5.156 -6.707 1 92.81 270 ILE A N 1
ATOM 2127 C CA . ILE A 1 270 ? -9.273 -4.914 -6.426 1 92.81 270 ILE A CA 1
ATOM 2128 C C . ILE A 1 270 ? -8.844 -5.734 -5.215 1 92.81 270 ILE A C 1
ATOM 2130 O O . ILE A 1 270 ? -7.746 -6.301 -5.199 1 92.81 270 ILE A O 1
ATOM 2134 N N . TYR A 1 271 ? -9.75 -5.766 -4.223 1 94.88 271 TYR A N 1
ATOM 2135 C CA . TYR A 1 271 ? -9.477 -6.477 -2.977 1 94.88 271 TYR A CA 1
ATOM 2136 C C . TYR A 1 271 ? -9.172 -7.945 -3.244 1 94.88 271 TYR A C 1
ATOM 2138 O O . TYR A 1 271 ? -8.203 -8.492 -2.713 1 94.88 271 TYR A O 1
ATOM 2146 N N . ILE A 1 272 ? -9.961 -8.57 -4.074 1 92.69 272 ILE A N 1
ATOM 2147 C CA . ILE A 1 272 ? -9.789 -9.984 -4.395 1 92.69 272 ILE A CA 1
ATOM 2148 C C . ILE A 1 272 ? -8.438 -10.203 -5.074 1 92.69 272 ILE A C 1
ATOM 2150 O O . ILE A 1 272 ? -7.699 -11.125 -4.715 1 92.69 272 ILE A O 1
ATOM 2154 N N . TYR A 1 273 ? -8.156 -9.391 -5.98 1 90.06 273 TYR A N 1
ATOM 2155 C CA . TYR A 1 273 ? -6.922 -9.539 -6.738 1 90.06 273 TYR A CA 1
ATOM 2156 C C . TYR A 1 273 ? -5.707 -9.281 -5.859 1 90.06 273 TYR A C 1
ATOM 2158 O O . TYR A 1 273 ? -4.699 -9.992 -5.957 1 90.06 273 TYR A O 1
ATOM 2166 N N . GLU A 1 274 ? -5.777 -8.266 -5.07 1 92.88 274 GLU A N 1
ATOM 2167 C CA . GLU A 1 274 ? -4.676 -7.934 -4.172 1 92.88 274 GLU A CA 1
ATOM 2168 C C . GLU A 1 274 ? -4.414 -9.062 -3.18 1 92.88 274 GLU A C 1
ATOM 2170 O O . GLU A 1 274 ? -3.26 -9.406 -2.912 1 92.88 274 GLU A O 1
ATOM 2175 N N . ARG A 1 275 ? -5.473 -9.625 -2.654 1 93.44 275 ARG A N 1
ATOM 2176 C CA . ARG A 1 275 ? -5.312 -10.727 -1.711 1 93.44 275 ARG A CA 1
ATOM 2177 C C . ARG A 1 275 ? -4.699 -11.945 -2.395 1 93.44 275 ARG A C 1
ATOM 2179 O O . ARG A 1 275 ? -3.873 -12.641 -1.805 1 93.44 275 ARG A O 1
ATOM 2186 N N . HIS A 1 276 ? -5.137 -12.133 -3.578 1 89.81 276 HIS A N 1
ATOM 2187 C CA . HIS A 1 276 ? -4.566 -13.25 -4.324 1 89.81 276 HIS A CA 1
ATOM 2188 C C . HIS A 1 276 ? -3.078 -13.031 -4.582 1 89.81 276 HIS A C 1
ATOM 2190 O O . HIS A 1 276 ? -2.275 -13.953 -4.395 1 89.81 276 HIS A O 1
ATOM 2196 N N . THR A 1 277 ? -2.729 -11.852 -5.008 1 88.44 277 THR A N 1
ATOM 2197 C CA . THR A 1 277 ? -1.333 -11.531 -5.281 1 88.44 277 THR A CA 1
ATOM 2198 C C . THR A 1 277 ? -0.491 -11.656 -4.016 1 88.44 277 THR A C 1
ATOM 2200 O O . THR A 1 277 ? 0.618 -12.195 -4.051 1 88.44 277 THR A O 1
ATOM 2203 N N . ALA A 1 278 ? -1.028 -11.141 -2.949 1 89.31 278 ALA A N 1
ATOM 2204 C CA . ALA A 1 278 ? -0.312 -11.227 -1.679 1 89.31 278 ALA A CA 1
ATOM 2205 C C . ALA A 1 278 ? -0.15 -12.68 -1.242 1 89.31 278 ALA A C 1
ATOM 2207 O O . ALA A 1 278 ? 0.918 -13.078 -0.773 1 89.31 278 ALA A O 1
ATOM 2208 N N . PHE A 1 279 ? -1.174 -13.469 -1.454 1 88.38 279 PHE A N 1
ATOM 2209 C CA . PHE A 1 279 ? -1.163 -14.875 -1.089 1 88.38 279 PHE A CA 1
ATOM 2210 C C . PHE A 1 279 ? -0.128 -15.641 -1.907 1 88.38 279 PHE A C 1
ATOM 2212 O O . PHE A 1 279 ? 0.626 -16.453 -1.363 1 88.38 279 PHE A O 1
ATOM 2219 N N . MET A 1 280 ? -0.073 -15.383 -3.133 1 87.25 280 MET A N 1
ATOM 2220 C CA . MET A 1 280 ? 0.815 -16.125 -4.023 1 87.25 280 MET A CA 1
ATOM 2221 C C . MET A 1 280 ? 2.262 -15.672 -3.854 1 87.25 280 MET A C 1
ATOM 2223 O O . MET A 1 280 ? 3.188 -16.469 -3.986 1 87.25 280 MET A O 1
ATOM 2227 N N . SER A 1 281 ? 2.494 -14.422 -3.559 1 84.31 281 SER A N 1
ATOM 2228 C CA . SER A 1 281 ? 3.85 -13.891 -3.453 1 84.31 281 SER A CA 1
ATOM 2229 C C . SER A 1 281 ? 4.371 -13.992 -2.023 1 84.31 281 SER A C 1
ATOM 2231 O O . SER A 1 281 ? 5.586 -13.969 -1.797 1 84.31 281 SER A O 1
ATOM 2233 N N . GLY A 1 282 ? 3.471 -14.086 -1.079 1 84.56 282 GLY A N 1
ATOM 2234 C CA . GLY A 1 282 ? 3.871 -14.078 0.319 1 84.56 282 GLY A CA 1
ATOM 2235 C C . GLY A 1 282 ? 4.254 -12.703 0.825 1 84.56 282 GLY A C 1
ATOM 2236 O O . GLY A 1 282 ? 4.906 -12.578 1.864 1 84.56 282 GLY A O 1
ATOM 2237 N N . ARG A 1 283 ? 3.906 -11.68 0.066 1 87.75 283 ARG A N 1
ATOM 2238 C CA . ARG A 1 283 ? 4.176 -10.305 0.469 1 87.75 283 ARG A CA 1
ATOM 2239 C C . ARG A 1 283 ? 3.088 -9.781 1.402 1 87.75 283 ARG A C 1
ATOM 2241 O O . ARG A 1 283 ? 2 -10.359 1.478 1 87.75 283 ARG A O 1
ATOM 2248 N N . PRO A 1 284 ? 3.387 -8.727 2.145 1 89.5 284 PRO A N 1
ATOM 2249 C CA . PRO A 1 284 ? 2.402 -8.195 3.092 1 89.5 284 PRO A CA 1
ATOM 2250 C C . PRO A 1 284 ? 1.138 -7.688 2.404 1 89.5 284 PRO A C 1
ATOM 2252 O O . PRO A 1 284 ? 1.18 -7.301 1.233 1 89.5 284 PRO A O 1
ATOM 2255 N N . LEU A 1 285 ? 0.102 -7.766 3.184 1 92.06 285 LEU A N 1
ATOM 2256 C CA . LEU A 1 285 ? -1.156 -7.207 2.701 1 92.06 285 LEU A CA 1
ATOM 2257 C C . LEU A 1 285 ? -1.059 -5.691 2.559 1 92.06 285 LEU A C 1
ATOM 2259 O O . LEU A 1 285 ? -0.341 -5.035 3.318 1 92.06 285 LEU A O 1
ATOM 2263 N N . SER A 1 286 ? -1.753 -5.145 1.637 1 92.44 286 SER A N 1
ATOM 2264 C CA . SER A 1 286 ? -1.668 -3.717 1.351 1 92.44 286 SER A CA 1
ATOM 2265 C C . SER A 1 286 ? -2.639 -2.922 2.215 1 92.44 286 SER A C 1
ATOM 2267 O O . SER A 1 286 ? -2.529 -1.698 2.316 1 92.44 286 SER A O 1
ATOM 2269 N N . ILE A 1 287 ? -3.576 -3.57 2.758 1 91.75 287 ILE A N 1
ATOM 2270 C CA . ILE A 1 287 ? -4.535 -2.914 3.639 1 91.75 287 ILE A CA 1
ATOM 2271 C C . ILE A 1 287 ? -5.035 -3.904 4.688 1 91.75 287 ILE A C 1
ATOM 2273 O O . ILE A 1 287 ? -5.215 -5.09 4.395 1 91.75 287 ILE A O 1
ATOM 2277 N N . ASP A 1 288 ? -5.195 -3.398 5.82 1 88.25 288 ASP A N 1
ATOM 2278 C CA . ASP A 1 288 ? -5.789 -4.195 6.891 1 88.25 288 ASP A CA 1
ATOM 2279 C C . ASP A 1 288 ? -7.309 -4.238 6.766 1 88.25 288 ASP A C 1
ATOM 2281 O O . ASP A 1 288 ? -7.941 -3.223 6.457 1 88.25 288 ASP A O 1
ATOM 2285 N N . ASP A 1 289 ? -7.844 -5.391 6.98 1 88.81 289 ASP A N 1
ATOM 2286 C CA . ASP A 1 289 ? -9.289 -5.555 6.836 1 88.81 289 ASP A CA 1
ATOM 2287 C C . ASP A 1 289 ? -10.039 -4.672 7.828 1 88.81 289 ASP A C 1
ATOM 2289 O O . ASP A 1 289 ? -11.188 -4.289 7.578 1 88.81 289 ASP A O 1
ATOM 2293 N N . ASP A 1 290 ? -9.422 -4.324 8.883 1 82.69 290 ASP A N 1
ATOM 2294 C CA . ASP A 1 290 ? -10.062 -3.486 9.891 1 82.69 290 ASP A CA 1
ATOM 2295 C C . ASP A 1 290 ? -10.281 -2.068 9.367 1 82.69 290 ASP A C 1
ATOM 2297 O O . ASP A 1 290 ? -11.086 -1.315 9.914 1 82.69 290 ASP A O 1
ATOM 2301 N N . ASP A 1 291 ? -9.625 -1.719 8.336 1 85.81 291 ASP A N 1
ATOM 2302 C CA . ASP A 1 291 ? -9.75 -0.383 7.762 1 85.81 291 ASP A CA 1
ATOM 2303 C C . ASP A 1 291 ? -10.828 -0.35 6.676 1 85.81 291 ASP A C 1
ATOM 2305 O O . ASP A 1 291 ? -11.109 0.706 6.105 1 85.81 291 ASP A O 1
ATOM 2309 N N . ILE A 1 292 ? -11.453 -1.467 6.402 1 90.88 292 ILE A N 1
ATOM 2310 C CA . ILE A 1 292 ? -12.422 -1.562 5.32 1 90.88 292 ILE A CA 1
ATOM 2311 C C . ILE A 1 292 ? -13.836 -1.522 5.891 1 90.88 292 ILE A C 1
ATOM 2313 O O . ILE A 1 292 ? -14.203 -2.354 6.727 1 90.88 292 ILE A O 1
ATOM 2317 N N . THR A 1 293 ? -14.648 -0.588 5.492 1 87.19 293 THR A N 1
ATOM 2318 C CA . THR A 1 293 ? -16.047 -0.521 5.918 1 87.19 293 THR A CA 1
ATOM 2319 C C . THR A 1 293 ? -16.984 -0.66 4.723 1 87.19 293 THR A C 1
ATOM 2321 O O . THR A 1 293 ? -18.203 -0.669 4.887 1 87.19 293 THR A O 1
ATOM 2324 N N . CYS A 1 294 ? -16.375 -0.726 3.553 1 91.69 294 CYS A N 1
ATOM 2325 C CA . CYS A 1 294 ? -17.156 -0.896 2.338 1 91.69 294 CYS A CA 1
ATOM 2326 C C . CYS A 1 294 ? -18.016 -2.154 2.414 1 91.69 294 CYS A C 1
ATOM 2328 O O . CYS A 1 294 ? -17.516 -3.238 2.711 1 91.69 294 CYS A O 1
ATOM 2330 N N . GLN A 1 295 ? -19.234 -2.025 2.121 1 89.88 295 GLN A N 1
ATOM 2331 C CA . GLN A 1 295 ? -20.141 -3.158 2.209 1 89.88 295 GLN A CA 1
ATOM 2332 C C . GLN A 1 295 ? -20.031 -4.055 0.979 1 89.88 295 GLN A C 1
ATOM 2334 O O . GLN A 1 295 ? -19.609 -3.60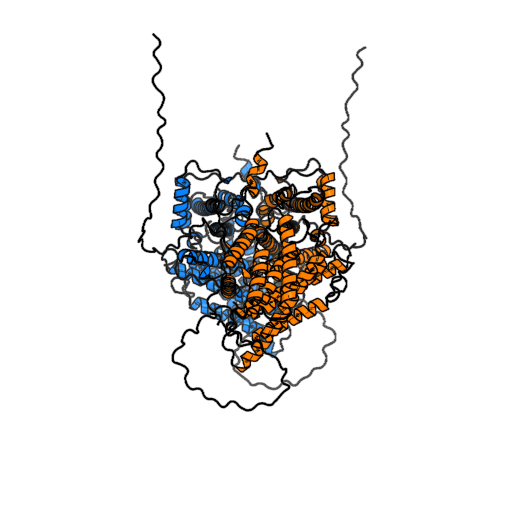2 -0.089 1 89.88 295 GLN A O 1
ATOM 2339 N N . LEU A 1 296 ? -20.391 -5.285 1.142 1 90.81 296 LEU A N 1
ATOM 2340 C CA . LEU A 1 296 ? -20.375 -6.23 0.032 1 90.81 296 LEU A CA 1
ATOM 2341 C C . LEU A 1 296 ? -21.406 -5.848 -1.021 1 90.81 296 LEU A C 1
ATOM 2343 O O . LEU A 1 296 ? -22.469 -5.285 -0.692 1 90.81 296 LEU A O 1
ATOM 2347 N N . PRO A 1 297 ? -21.062 -6.16 -2.191 1 84.75 297 PRO A N 1
ATOM 2348 C CA . PRO A 1 297 ? -22.047 -5.859 -3.236 1 84.75 297 PRO A CA 1
ATOM 2349 C C . PRO A 1 297 ? -23.312 -6.711 -3.123 1 84.75 297 PRO A C 1
ATOM 2351 O O . PRO A 1 297 ? -23.234 -7.887 -2.768 1 84.75 297 PRO A O 1
ATOM 2354 N N . THR A 1 298 ? -24.5 -6.129 -3.176 1 77.38 298 THR A N 1
ATOM 2355 C CA . THR A 1 298 ? -25.766 -6.832 -3.037 1 77.38 298 THR A CA 1
ATOM 2356 C C . THR A 1 298 ? -26.406 -7.066 -4.402 1 77.38 298 THR A C 1
ATOM 2358 O O . THR A 1 298 ? -27.266 -7.945 -4.551 1 77.38 298 THR A O 1
ATOM 2361 N N . ASP A 1 299 ? -26.156 -6.332 -5.328 1 70.81 299 ASP A N 1
ATOM 2362 C CA . ASP A 1 299 ? -26.75 -6.488 -6.648 1 70.81 299 ASP A CA 1
ATOM 2363 C C . ASP A 1 299 ? -25.688 -6.512 -7.742 1 70.81 299 ASP A C 1
ATOM 2365 O O . ASP A 1 299 ? -24.547 -6.066 -7.523 1 70.81 299 ASP A O 1
ATOM 2369 N N . GLN A 1 300 ? -25.859 -7.648 -8.547 1 59.69 300 GLN A N 1
ATOM 2370 C CA . GLN A 1 300 ? -24.859 -7.699 -9.617 1 59.69 300 GLN A CA 1
ATOM 2371 C C . GLN A 1 300 ? -25.219 -6.754 -10.758 1 59.69 300 GLN A C 1
ATOM 2373 O O . GLN A 1 300 ? -26.391 -6.621 -11.109 1 59.69 300 GLN A O 1
ATOM 2378 N N . LEU A 1 301 ? -24.156 -6.148 -11.156 1 54.03 301 LEU A N 1
ATOM 2379 C CA . LEU A 1 301 ? -24.281 -5.422 -12.422 1 54.03 301 LEU A CA 1
ATOM 2380 C C . LEU A 1 301 ? -24.562 -6.379 -13.57 1 54.03 301 LEU A C 1
ATOM 2382 O O . LEU A 1 301 ? -23.797 -7.312 -13.82 1 54.03 301 LEU A O 1
ATOM 2386 N N . GLY A 1 302 ? -25.875 -6.668 -14.109 1 54.25 302 GLY A N 1
ATOM 2387 C CA . GLY A 1 302 ? -26.266 -7.426 -15.289 1 54.25 302 GLY A CA 1
ATOM 2388 C C . GLY A 1 302 ? -27.141 -8.617 -14.977 1 54.25 302 GLY A C 1
ATOM 2389 O O . GLY A 1 302 ? -27.516 -9.367 -15.883 1 54.25 302 GLY A O 1
ATOM 2390 N N . GLY A 1 303 ? -27.531 -8.93 -13.758 1 57.94 303 GLY A N 1
ATOM 2391 C CA . GLY A 1 303 ? -28.672 -9.781 -13.469 1 57.94 303 GLY A CA 1
ATOM 2392 C C . GLY A 1 303 ? -28.281 -11.234 -13.234 1 57.94 303 GLY A C 1
ATOM 2393 O O . GLY A 1 303 ? -29.141 -12.078 -12.984 1 57.94 303 GLY A O 1
ATOM 2394 N N . ASN A 1 304 ? -27.031 -11.656 -13.484 1 68.69 304 ASN A N 1
ATOM 2395 C CA . ASN A 1 304 ? -26.75 -13.078 -13.289 1 68.69 304 ASN A CA 1
ATOM 2396 C C . ASN A 1 304 ? -26.406 -13.383 -11.836 1 68.69 304 ASN A C 1
ATOM 2398 O O . ASN A 1 304 ? -25.375 -12.93 -11.336 1 68.69 304 ASN A O 1
ATOM 2402 N N . HIS A 1 305 ? -27.172 -14.125 -11.227 1 79.19 305 HIS A N 1
ATOM 2403 C CA . HIS A 1 305 ? -27.078 -14.469 -9.805 1 79.19 305 HIS A CA 1
ATOM 2404 C C . HIS A 1 305 ? -25.828 -15.289 -9.523 1 79.19 305 HIS A C 1
ATOM 2406 O O . HIS A 1 305 ? -25.188 -15.125 -8.484 1 79.19 305 HIS A O 1
ATOM 2412 N N . ALA A 1 306 ? -25.469 -16.094 -10.453 1 82.94 306 ALA A N 1
ATOM 2413 C CA . ALA A 1 306 ? -24.297 -16.953 -10.258 1 82.94 306 ALA A CA 1
ATOM 2414 C C . ALA A 1 3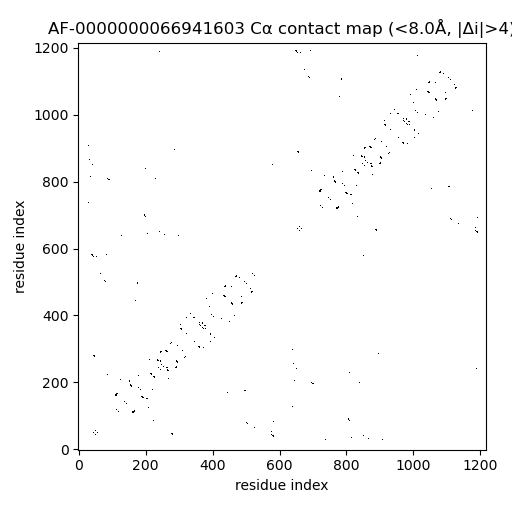06 ? -23.016 -16.125 -10.211 1 82.94 306 ALA A C 1
ATOM 2416 O O . ALA A 1 306 ? -22.094 -16.422 -9.453 1 82.94 306 ALA A O 1
ATOM 2417 N N . ASP A 1 307 ? -23.047 -15.102 -10.992 1 83 307 ASP A N 1
ATOM 2418 C CA . ASP A 1 307 ? -21.875 -14.227 -11 1 83 307 ASP A CA 1
ATOM 2419 C C . ASP A 1 307 ? -21.734 -13.484 -9.68 1 83 307 ASP A C 1
ATOM 2421 O O . ASP A 1 307 ? -20.609 -13.242 -9.211 1 83 307 ASP A O 1
ATOM 2425 N N . LEU A 1 308 ? -22.828 -13.086 -9.133 1 85.75 308 LEU A N 1
ATOM 2426 C CA . LEU A 1 308 ? -22.797 -12.422 -7.836 1 85.75 308 LEU A CA 1
ATOM 2427 C C . LEU A 1 308 ? -22.328 -13.383 -6.746 1 85.75 308 LEU A C 1
ATOM 2429 O O . LEU A 1 308 ? -21.578 -13 -5.852 1 85.75 308 LEU A O 1
ATOM 2433 N N . ASP A 1 309 ? -22.797 -14.586 -6.891 1 89.81 309 ASP A N 1
ATOM 2434 C CA . ASP A 1 309 ? -22.375 -15.609 -5.93 1 89.81 309 ASP A CA 1
ATOM 2435 C C . ASP A 1 309 ? -20.859 -15.828 -5.988 1 89.81 309 ASP A C 1
ATOM 2437 O O . ASP A 1 309 ? -20.203 -15.961 -4.953 1 89.81 309 ASP A O 1
ATOM 2441 N N . TYR A 1 310 ? -20.422 -15.922 -7.191 1 90.38 310 TYR A N 1
ATOM 2442 C CA . TYR A 1 310 ? -18.984 -16.062 -7.371 1 90.38 310 TYR A CA 1
ATOM 2443 C C . TYR A 1 310 ? -18.234 -14.883 -6.75 1 90.38 310 TYR A C 1
ATOM 2445 O O . TYR A 1 310 ? -17.219 -15.07 -6.082 1 90.38 310 TYR A O 1
ATOM 2453 N N . PHE A 1 311 ? -18.781 -13.734 -7.02 1 89.25 311 PHE A N 1
ATOM 2454 C CA . PHE A 1 311 ? -18.125 -12.523 -6.539 1 89.25 311 PHE A CA 1
ATOM 2455 C C . PHE A 1 311 ? -18.094 -12.5 -5.016 1 89.25 311 PHE A C 1
ATOM 2457 O O . PHE A 1 311 ? -17.031 -12.266 -4.418 1 89.25 311 PHE A O 1
ATOM 2464 N N . ILE A 1 312 ? -19.172 -12.758 -4.379 1 91.94 312 ILE A N 1
ATOM 2465 C CA . ILE A 1 312 ? -19.25 -12.75 -2.924 1 91.94 312 ILE A CA 1
ATOM 2466 C C . ILE A 1 312 ? -18.391 -13.883 -2.355 1 91.94 312 ILE A C 1
ATOM 2468 O O . ILE A 1 312 ? -17.688 -13.695 -1.354 1 91.94 312 ILE A O 1
ATOM 2472 N N . GLY A 1 313 ? -18.469 -15.039 -3.006 1 93.56 313 GLY A N 1
ATOM 2473 C CA . GLY A 1 313 ? -17.625 -16.156 -2.59 1 93.56 313 GLY A CA 1
ATOM 2474 C C . GLY A 1 313 ? -16.141 -15.836 -2.664 1 93.56 313 GLY A C 1
ATOM 2475 O O . GLY A 1 313 ? -15.383 -16.219 -1.778 1 93.56 313 GLY A O 1
ATOM 2476 N N . SER A 1 314 ? -15.742 -15.133 -3.719 1 93.31 314 SER A N 1
ATOM 2477 C CA . SER A 1 314 ? -14.344 -14.758 -3.883 1 93.31 314 SER A CA 1
ATOM 2478 C C . SER A 1 314 ? -13.906 -13.766 -2.814 1 93.31 314 SER A C 1
ATOM 2480 O O . SER A 1 314 ? -12.781 -13.836 -2.314 1 93.31 314 SER A O 1
ATOM 2482 N N . ILE A 1 315 ? -14.781 -12.82 -2.455 1 94.38 315 ILE A N 1
ATOM 2483 C CA . ILE A 1 315 ? -14.477 -11.812 -1.443 1 94.38 315 ILE A CA 1
ATOM 2484 C C . ILE A 1 315 ? -14.297 -12.484 -0.085 1 94.38 315 ILE A C 1
ATOM 2486 O O . ILE A 1 315 ? -13.312 -12.227 0.617 1 94.38 315 ILE A O 1
ATOM 2490 N N . THR A 1 316 ? -15.172 -13.352 0.253 1 96.12 316 THR A N 1
ATOM 2491 C CA . THR A 1 316 ? -15.133 -13.984 1.566 1 96.12 316 THR A CA 1
ATOM 2492 C C . THR A 1 316 ? -13.93 -14.914 1.677 1 96.12 316 THR A C 1
ATOM 2494 O O . THR A 1 316 ? -13.328 -15.039 2.748 1 96.12 316 THR A O 1
ATOM 2497 N N . LEU A 1 317 ? -13.633 -15.57 0.59 1 96.38 317 LEU A N 1
ATOM 2498 C CA . LEU A 1 317 ? -12.422 -16.375 0.588 1 96.38 317 LEU A CA 1
ATOM 2499 C C . LEU A 1 317 ? -11.188 -15.508 0.785 1 96.38 317 LEU A C 1
ATOM 2501 O O . LEU A 1 317 ? -10.266 -15.883 1.516 1 96.38 317 LEU A O 1
ATOM 2505 N N . ALA A 1 318 ? -11.188 -14.414 0.091 1 95.75 318 ALA A N 1
ATOM 2506 C CA . ALA A 1 318 ? -10.078 -13.469 0.234 1 95.75 318 ALA A CA 1
ATOM 2507 C C . ALA A 1 318 ? -9.969 -12.977 1.671 1 95.75 318 ALA A C 1
ATOM 2509 O O . ALA A 1 318 ? -8.859 -12.742 2.172 1 95.75 318 ALA A O 1
ATOM 2510 N N . GLN A 1 319 ? -11.047 -12.773 2.338 1 95.56 319 GLN A N 1
ATOM 2511 C CA . GLN A 1 319 ? -11.039 -12.344 3.732 1 95.56 319 GLN A CA 1
ATOM 2512 C C . GLN A 1 319 ? -10.414 -13.398 4.633 1 95.56 319 GLN A C 1
ATOM 2514 O O . GLN A 1 319 ? -9.68 -13.078 5.57 1 95.56 319 GLN A O 1
ATOM 2519 N N . ILE A 1 320 ? -10.719 -14.617 4.352 1 95.69 320 ILE A N 1
ATOM 2520 C CA . ILE A 1 320 ? -10.125 -15.695 5.129 1 95.69 320 ILE A CA 1
ATOM 2521 C C . ILE A 1 320 ? -8.617 -15.734 4.891 1 95.69 320 ILE A C 1
ATOM 2523 O O . ILE A 1 320 ? -7.844 -16.016 5.809 1 95.69 320 ILE A O 1
ATOM 2527 N N . SER A 1 321 ? -8.242 -15.516 3.635 1 92.19 321 SER A N 1
ATOM 2528 C CA . SER A 1 321 ? -6.816 -15.422 3.342 1 92.19 321 SER A CA 1
ATOM 2529 C C . SER A 1 321 ? -6.141 -14.367 4.207 1 92.19 321 SER A C 1
ATOM 2531 O O . SER A 1 321 ? -5.008 -14.555 4.66 1 92.19 321 SER A O 1
ATOM 2533 N N . GLY A 1 322 ? -6.852 -13.227 4.348 1 89.75 322 GLY A N 1
ATOM 2534 C CA . GLY A 1 322 ? -6.324 -12.188 5.219 1 89.75 322 GLY A CA 1
ATOM 2535 C C . GLY A 1 322 ? -6.16 -12.648 6.656 1 89.75 322 GLY A C 1
ATOM 2536 O O . GLY A 1 322 ? -5.172 -12.312 7.312 1 89.75 322 GLY A O 1
ATOM 2537 N N . ARG A 1 323 ? -7.031 -13.438 7.145 1 91.5 323 ARG A N 1
ATOM 2538 C CA . ARG A 1 323 ? -6.957 -13.969 8.5 1 91.5 323 ARG A CA 1
ATOM 2539 C C . ARG A 1 323 ? -5.797 -14.945 8.648 1 91.5 323 ARG A C 1
ATOM 2541 O O . ARG A 1 323 ? -5.129 -14.977 9.68 1 91.5 323 ARG A O 1
ATOM 2548 N N . ILE A 1 324 ? -5.645 -15.734 7.637 1 90.38 324 ILE A N 1
ATOM 2549 C CA . ILE A 1 324 ? -4.527 -16.672 7.652 1 90.38 324 ILE A CA 1
ATOM 2550 C C . ILE A 1 324 ? -3.209 -15.906 7.73 1 90.38 324 ILE A C 1
ATOM 2552 O O . ILE A 1 324 ? -2.322 -16.25 8.508 1 90.38 324 ILE A O 1
ATOM 2556 N N . TRP A 1 325 ? -3.168 -14.859 6.961 1 86.19 325 TRP A N 1
ATOM 2557 C CA . TRP A 1 325 ? -1.971 -14.023 6.957 1 86.19 325 TRP A CA 1
ATOM 2558 C C . TRP A 1 325 ? -1.724 -13.422 8.336 1 86.19 325 TRP A C 1
ATOM 2560 O O . TRP A 1 325 ? -0.596 -13.445 8.836 1 86.19 325 TRP A O 1
ATOM 2570 N N . ARG A 1 326 ? -2.688 -12.922 8.938 1 82.75 326 ARG A N 1
ATOM 2571 C CA . ARG A 1 326 ? -2.566 -12.297 10.25 1 82.75 326 ARG A CA 1
ATOM 2572 C C . ARG A 1 326 ? -2.164 -13.32 11.305 1 82.75 326 ARG A C 1
ATOM 2574 O O . ARG A 1 326 ? -1.382 -13.016 12.211 1 82.75 326 ARG A O 1
ATOM 2581 N N . MET A 1 327 ? -2.717 -14.445 11.195 1 83.75 327 MET A N 1
ATOM 2582 C CA . MET A 1 327 ? -2.389 -15.508 12.133 1 83.75 327 MET A CA 1
ATOM 2583 C C . MET A 1 327 ? -0.917 -15.898 12.031 1 83.75 327 MET A C 1
ATOM 2585 O O . MET A 1 327 ? -0.241 -16.062 13.047 1 83.75 327 MET A O 1
ATOM 2589 N N . THR A 1 328 ? -0.49 -16.094 10.781 1 76.81 328 THR A N 1
ATOM 2590 C CA . THR A 1 328 ? 0.9 -16.469 10.57 1 76.81 328 THR A CA 1
ATOM 2591 C C . THR A 1 328 ? 1.846 -15.422 11.133 1 76.81 328 THR A C 1
ATOM 2593 O O . THR A 1 328 ? 2.865 -15.75 11.742 1 76.81 328 THR A O 1
ATOM 2596 N N . LYS A 1 329 ? 1.471 -14.258 11.07 1 72 329 LYS A N 1
ATOM 2597 C CA . LYS A 1 329 ? 2.295 -13.172 11.586 1 72 329 LYS A CA 1
ATOM 2598 C C . LYS A 1 329 ? 2.275 -13.141 13.109 1 72 329 LYS A C 1
ATOM 2600 O O . LYS A 1 329 ? 3.309 -12.914 13.742 1 72 329 LYS A O 1
ATOM 2605 N N . ARG A 1 330 ? 1.096 -13.281 13.609 1 71.94 330 ARG A N 1
ATOM 2606 C CA . ARG A 1 330 ? 0.951 -13.297 15.062 1 71.94 330 ARG A CA 1
ATOM 2607 C C . ARG A 1 330 ? 1.788 -14.406 15.68 1 71.94 330 ARG A C 1
ATOM 2609 O O . ARG A 1 330 ? 2.434 -14.203 16.719 1 71.94 330 ARG A O 1
ATOM 2616 N N . LEU A 1 331 ? 1.771 -15.539 15.094 1 70.06 331 LEU A N 1
ATOM 2617 C CA . LEU A 1 331 ? 2.486 -16.703 15.609 1 70.06 331 LEU A CA 1
ATOM 2618 C C . LEU A 1 331 ? 3.994 -16.5 15.508 1 70.06 331 LEU A C 1
ATOM 2620 O O . LEU A 1 331 ? 4.75 -17 16.344 1 70.06 331 LEU A O 1
ATOM 2624 N N . ARG A 1 332 ? 4.395 -15.695 14.594 1 65.38 332 ARG A N 1
ATOM 2625 C CA . ARG A 1 332 ? 5.82 -15.453 14.406 1 65.38 332 ARG A CA 1
ATOM 2626 C C . ARG A 1 332 ? 6.332 -14.422 15.414 1 65.38 332 ARG A C 1
ATOM 2628 O O . ARG A 1 332 ? 7.496 -14.469 15.812 1 65.38 332 ARG A O 1
ATOM 2635 N N . ARG A 1 333 ? 5.504 -13.508 15.797 1 63.66 333 ARG A N 1
ATOM 2636 C CA . ARG A 1 333 ? 5.895 -12.438 16.719 1 63.66 333 ARG A CA 1
ATOM 2637 C C . ARG A 1 333 ? 5.875 -12.93 18.156 1 63.66 333 ARG A C 1
ATOM 2639 O O . ARG A 1 333 ? 6.629 -12.43 19 1 63.66 333 ARG A O 1
ATOM 2646 N N . SER A 1 334 ? 4.949 -13.867 18.234 1 64.38 334 SER A N 1
ATOM 2647 C CA . SER A 1 334 ? 4.805 -14.367 19.594 1 64.38 334 SER A CA 1
ATOM 2648 C C . SER A 1 334 ? 5.523 -15.695 19.781 1 64.38 334 SER A C 1
ATOM 2650 O O . SER A 1 334 ? 6.121 -16.219 18.828 1 64.38 334 SER A O 1
ATOM 2652 N N . THR A 1 335 ? 5.887 -15.992 20.906 1 67.56 335 THR A N 1
ATOM 2653 C CA . THR A 1 335 ? 6.355 -17.328 21.219 1 67.56 335 THR A CA 1
ATOM 2654 C C . THR A 1 335 ? 5.188 -18.234 21.625 1 67.56 335 THR A C 1
ATOM 2656 O O . THR A 1 335 ? 5 -18.531 22.812 1 67.56 335 THR A O 1
ATOM 2659 N N . PRO A 1 336 ? 4.504 -18.594 20.484 1 73 336 PRO A N 1
ATOM 2660 C CA . PRO A 1 336 ? 3.295 -19.359 20.812 1 73 336 PRO A CA 1
ATOM 2661 C C . PRO A 1 336 ? 3.604 -20.797 21.25 1 73 336 PRO A C 1
ATOM 2663 O O . PRO A 1 336 ? 4.637 -21.344 20.875 1 73 336 PRO A O 1
ATOM 2666 N N . THR A 1 337 ? 2.719 -21.234 22.078 1 73 337 THR A N 1
ATOM 2667 C CA . THR A 1 337 ? 2.768 -22.641 22.422 1 73 337 THR A CA 1
ATOM 2668 C C . THR A 1 337 ? 2.256 -23.5 21.266 1 73 337 THR A C 1
ATOM 2670 O O . THR A 1 337 ? 1.592 -22.984 20.359 1 73 337 THR A O 1
ATOM 2673 N N . PHE A 1 338 ? 2.545 -24.703 21.266 1 74.19 338 PHE A N 1
ATOM 2674 C CA . PHE A 1 338 ? 2.086 -25.625 20.234 1 74.19 338 PHE A CA 1
ATOM 2675 C C . PHE A 1 338 ? 0.564 -25.656 20.172 1 74.19 338 PHE A C 1
ATOM 2677 O O . PHE A 1 338 ? -0.019 -25.672 19.094 1 74.19 338 PHE A O 1
ATOM 2684 N N . GLN A 1 339 ? -0.005 -25.672 21.344 1 79.12 339 GLN A N 1
ATOM 2685 C CA . GLN A 1 339 ? -1.462 -25.719 21.406 1 79.12 339 GLN A CA 1
ATOM 2686 C C . GLN A 1 339 ? -2.084 -24.484 20.75 1 79.12 339 GLN A C 1
ATOM 2688 O O . GLN A 1 339 ? -3.119 -24.578 20.094 1 79.12 339 GLN A O 1
ATOM 2693 N N . GLU A 1 340 ? -1.453 -23.359 20.922 1 80.06 340 GLU A N 1
ATOM 2694 C CA . GLU A 1 340 ? -1.961 -22.125 20.312 1 80.06 340 GLU A CA 1
ATOM 2695 C C . GLU A 1 340 ? -1.878 -22.188 18.781 1 80.06 340 GLU A C 1
ATOM 2697 O O . GLU A 1 340 ? -2.754 -21.672 18.094 1 80.06 340 GLU A O 1
ATOM 2702 N N . ILE A 1 341 ? -0.793 -22.781 18.328 1 81.31 341 ILE A N 1
ATOM 2703 C CA . ILE A 1 341 ? -0.607 -22.922 16.891 1 81.31 341 ILE A CA 1
ATOM 2704 C C . ILE A 1 341 ? -1.688 -23.828 16.312 1 81.31 341 ILE A C 1
ATOM 2706 O O . ILE A 1 341 ? -2.34 -23.484 15.328 1 81.31 341 ILE A O 1
ATOM 2710 N N . VAL A 1 342 ? -1.909 -24.984 16.969 1 83.62 342 VAL A N 1
ATOM 2711 C CA . VAL A 1 342 ? -2.873 -25.984 16.516 1 83.62 342 VAL A CA 1
ATOM 2712 C C . VAL A 1 342 ? -4.285 -25.406 16.578 1 83.62 342 VAL A C 1
ATOM 2714 O O . VAL A 1 342 ? -5.098 -25.625 15.68 1 83.62 342 VAL A O 1
ATOM 2717 N N . ASP A 1 343 ? -4.508 -24.672 17.594 1 87.75 343 ASP A N 1
ATOM 2718 C CA . ASP A 1 343 ? -5.828 -24.062 17.75 1 87.75 343 ASP A CA 1
ATOM 2719 C C . ASP A 1 343 ? -6.086 -23.031 16.656 1 87.75 343 ASP A C 1
ATOM 2721 O O . ASP A 1 343 ? -7.195 -22.953 16.125 1 87.75 343 ASP A O 1
ATOM 2725 N N . SER A 1 344 ? -5.102 -22.25 16.391 1 88.38 344 SER A N 1
ATOM 2726 C CA . SER A 1 344 ? -5.238 -21.234 15.352 1 88.38 344 SER A CA 1
ATOM 2727 C C . SER A 1 344 ? -5.453 -21.875 13.984 1 88.38 344 SER A C 1
ATOM 2729 O O . SER A 1 344 ? -6.277 -21.406 13.195 1 88.38 344 SER A O 1
ATOM 2731 N N . ILE A 1 345 ? -4.754 -22.953 13.711 1 90.12 345 ILE A N 1
ATOM 2732 C CA . ILE A 1 345 ? -4.883 -23.656 12.445 1 90.12 345 ILE A CA 1
ATOM 2733 C C . ILE A 1 345 ? -6.27 -24.297 12.344 1 90.12 345 ILE A C 1
ATOM 2735 O O . ILE A 1 345 ? -6.918 -24.219 11.297 1 90.12 345 ILE A O 1
ATOM 2739 N N . SER A 1 346 ? -6.668 -24.891 13.438 1 92.31 346 SER A N 1
ATOM 2740 C CA . SER A 1 346 ? -7.969 -25.562 13.453 1 92.31 346 SER A CA 1
ATOM 2741 C C . SER A 1 346 ? -9.102 -24.562 13.234 1 92.31 346 SER A C 1
ATOM 2743 O O . SER A 1 346 ? -10.109 -24.891 12.602 1 92.31 346 SER A O 1
ATOM 2745 N N . GLU A 1 347 ? -8.953 -23.453 13.812 1 94.62 347 GLU A N 1
ATOM 2746 C CA . GLU A 1 347 ? -9.977 -22.406 13.656 1 94.62 347 GLU A CA 1
ATOM 2747 C C . GLU A 1 347 ? -10.102 -21.984 12.195 1 94.62 347 GLU A C 1
ATOM 2749 O O . GLU A 1 347 ? -11.211 -21.875 11.672 1 94.62 347 GLU A O 1
ATOM 2754 N N . LEU A 1 348 ? -9.016 -21.734 11.609 1 95.44 348 LEU A N 1
ATOM 2755 C CA . LEU A 1 348 ? -9.031 -21.266 10.227 1 95.44 348 LEU A CA 1
ATOM 2756 C C . LEU A 1 348 ? -9.391 -22.406 9.266 1 95.44 348 LEU A C 1
ATOM 2758 O O . LEU A 1 348 ? -10.016 -22.172 8.234 1 95.44 348 LEU A O 1
ATOM 2762 N N . ASP A 1 349 ? -9 -23.625 9.594 1 96.06 349 ASP A N 1
ATOM 2763 C CA . ASP A 1 349 ? -9.422 -24.781 8.82 1 96.06 349 ASP A CA 1
ATOM 2764 C C . ASP A 1 349 ? -10.938 -24.938 8.828 1 96.06 349 ASP A C 1
ATOM 2766 O O . ASP A 1 349 ? -11.555 -25.188 7.793 1 96.06 349 ASP A O 1
ATOM 2770 N N . SER A 1 350 ? -11.438 -24.781 10.023 1 96.25 350 SER A N 1
ATOM 2771 C CA . SER A 1 350 ? -12.891 -24.844 10.148 1 96.25 350 SER A CA 1
ATOM 2772 C C . SER A 1 350 ? -13.57 -23.719 9.375 1 96.25 350 SER A C 1
ATOM 2774 O O . SER A 1 350 ? -14.641 -23.922 8.797 1 96.25 350 SER A O 1
ATOM 2776 N N . ALA A 1 351 ? -12.977 -22.547 9.43 1 96.19 351 ALA A N 1
ATOM 2777 C CA . ALA A 1 351 ? -13.523 -21.406 8.695 1 96.19 351 ALA A CA 1
ATOM 2778 C C . ALA A 1 351 ? -13.531 -21.688 7.191 1 96.19 351 ALA A C 1
ATOM 2780 O O . ALA A 1 351 ? -14.477 -21.328 6.492 1 96.19 351 ALA A O 1
ATOM 2781 N N . LEU A 1 352 ? -12.516 -22.281 6.66 1 97.31 352 LEU A N 1
ATOM 2782 C CA . LEU A 1 352 ? -12.43 -22.641 5.25 1 97.31 352 LEU A CA 1
ATOM 2783 C C . LEU A 1 352 ? -13.461 -23.703 4.887 1 97.31 352 LEU A C 1
ATOM 2785 O O . LEU A 1 352 ? -14.125 -23.594 3.854 1 97.31 352 LEU A O 1
ATOM 2789 N N . GLY A 1 353 ? -13.57 -24.656 5.766 1 96.25 353 GLY A N 1
ATOM 2790 C CA . GLY A 1 353 ? -14.57 -25.688 5.539 1 96.25 353 GLY A CA 1
ATOM 2791 C C . GLY A 1 353 ? -15.984 -25.156 5.531 1 96.25 353 GLY A C 1
ATOM 2792 O O . GLY A 1 353 ? -16.781 -25.516 4.668 1 96.25 353 GLY A O 1
ATOM 2793 N N . ASP A 1 354 ? -16.25 -24.312 6.492 1 96.81 354 ASP A N 1
ATOM 2794 C CA . ASP A 1 354 ? -17.578 -23.703 6.57 1 96.81 354 ASP A CA 1
ATOM 2795 C C . ASP A 1 354 ? -17.844 -22.828 5.344 1 96.81 354 ASP A C 1
ATOM 2797 O O . ASP A 1 354 ? -18.969 -22.797 4.832 1 96.81 354 ASP A O 1
ATOM 2801 N N . TRP A 1 355 ? -16.875 -22.141 4.945 1 97.19 355 TRP A N 1
ATOM 2802 C CA . TRP A 1 355 ? -16.984 -21.297 3.76 1 97.19 355 TRP A CA 1
ATOM 2803 C C . TRP A 1 355 ? -17.344 -22.141 2.531 1 97.19 355 TRP A C 1
ATOM 2805 O O . TRP A 1 355 ? -18.266 -21.812 1.795 1 97.19 355 TRP A O 1
ATOM 2815 N N . TYR A 1 356 ? -16.641 -23.188 2.256 1 96.25 356 TYR A N 1
ATOM 2816 C CA . TYR A 1 356 ? -16.906 -24 1.072 1 96.25 356 TYR A CA 1
ATOM 2817 C C . TYR A 1 356 ? -18.281 -24.641 1.139 1 96.25 356 TYR A C 1
ATOM 2819 O O . TYR A 1 356 ? -18.984 -24.719 0.131 1 96.25 356 TYR A O 1
ATOM 2827 N N . SER A 1 357 ? -18.656 -25.062 2.365 1 94.31 357 SER A N 1
ATOM 2828 C CA . SER A 1 357 ? -19.953 -25.703 2.545 1 94.31 357 SER A CA 1
ATOM 2829 C C . SER A 1 357 ? -21.094 -24.719 2.344 1 94.31 357 SER A C 1
ATOM 2831 O O . SER A 1 357 ? -22.188 -25.094 1.914 1 94.31 357 SER A O 1
ATOM 2833 N N . SER A 1 358 ? -20.844 -23.484 2.611 1 94.19 358 SER A N 1
ATOM 2834 C CA . SER A 1 358 ? -21.891 -22.453 2.539 1 94.19 358 SER A CA 1
ATOM 2835 C C . SER A 1 358 ? -22.031 -21.906 1.121 1 94.19 358 SER A C 1
ATOM 2837 O O . SER A 1 358 ? -22.984 -21.203 0.818 1 94.19 358 SER A O 1
ATOM 2839 N N . LEU A 1 359 ? -21.109 -22.297 0.208 1 94.31 359 LEU A N 1
ATOM 2840 C CA . LEU A 1 359 ? -21.188 -21.812 -1.163 1 94.31 359 LEU A CA 1
ATOM 2841 C C . LEU A 1 359 ? -22.438 -22.312 -1.854 1 94.31 359 LEU A C 1
ATOM 2843 O O . LEU A 1 359 ? -22.828 -23.469 -1.688 1 94.31 359 LEU A O 1
ATOM 2847 N N . PRO A 1 360 ? -23.094 -21.438 -2.562 1 92.12 360 PRO A N 1
ATOM 2848 C CA . PRO A 1 360 ? -24.281 -21.875 -3.318 1 92.12 360 PRO A CA 1
ATOM 2849 C C . PRO A 1 360 ? -23.938 -22.906 -4.383 1 92.12 360 PRO A C 1
ATOM 2851 O O . PRO A 1 360 ? -22.812 -22.922 -4.898 1 92.12 360 PRO A O 1
ATOM 2854 N N . SER A 1 361 ? -24.875 -23.719 -4.797 1 89.44 361 SER A N 1
ATOM 2855 C CA . SER A 1 361 ? -24.672 -24.797 -5.762 1 89.44 361 SER A CA 1
ATOM 2856 C C . SER A 1 361 ? -24.344 -24.234 -7.145 1 89.44 361 SER A C 1
ATOM 2858 O O . SER A 1 361 ? -23.75 -24.922 -7.973 1 89.44 361 SER A O 1
ATOM 2860 N N . SER A 1 362 ? -24.703 -23.016 -7.34 1 88.69 362 SER A N 1
ATOM 2861 C CA . SER A 1 362 ? -24.469 -22.375 -8.641 1 88.69 362 SER A CA 1
ATOM 2862 C C . SER A 1 362 ? -22.969 -22.219 -8.914 1 88.69 362 SER A C 1
ATOM 2864 O O . SER A 1 362 ? -22.562 -22.078 -10.07 1 88.69 362 SER A O 1
ATOM 2866 N N . VAL A 1 363 ? -22.141 -22.266 -7.844 1 91.62 363 VAL A N 1
ATOM 2867 C CA . VAL A 1 363 ? -20.734 -22 -8.055 1 91.62 363 VAL A CA 1
ATOM 2868 C C . VAL A 1 363 ? -19.891 -23.094 -7.398 1 91.62 363 VAL A C 1
ATOM 2870 O O . VAL A 1 363 ? -18.656 -23.078 -7.477 1 91.62 363 VAL A O 1
ATOM 2873 N N . LYS A 1 364 ? -20.531 -24.031 -6.84 1 91.81 364 LYS A N 1
ATOM 2874 C CA . LYS A 1 364 ? -19.828 -25.031 -6.043 1 91.81 364 LYS A CA 1
ATOM 2875 C C . LYS A 1 364 ? -19.5 -26.266 -6.879 1 91.81 364 LYS A C 1
ATOM 2877 O O . LYS A 1 364 ? -20.344 -26.734 -7.664 1 91.81 364 LYS A O 1
ATOM 2882 N N . ILE A 1 365 ? -18.297 -26.719 -6.754 1 90.06 365 ILE A N 1
ATOM 2883 C CA . ILE A 1 365 ? -17.875 -27.984 -7.359 1 90.06 365 ILE A CA 1
ATOM 2884 C C . ILE A 1 365 ? -18.047 -29.109 -6.348 1 90.06 365 ILE A C 1
ATOM 2886 O O . ILE A 1 365 ? -17.625 -28.984 -5.195 1 90.06 365 ILE A O 1
ATOM 2890 N N . ASP A 1 366 ? -18.672 -30.062 -6.75 1 80.31 366 ASP A N 1
ATOM 2891 C CA . ASP A 1 366 ? -18.812 -31.219 -5.871 1 80.31 366 ASP A CA 1
ATOM 2892 C C . ASP A 1 366 ? -17.5 -31.953 -5.699 1 80.31 366 ASP A C 1
ATOM 2894 O O . ASP A 1 366 ? -16.891 -32.375 -6.684 1 80.31 366 ASP A O 1
ATOM 2898 N N . PRO A 1 367 ? -17.141 -32.094 -4.582 1 76.25 367 PRO A N 1
ATOM 2899 C CA . PRO A 1 367 ? -15.828 -32.719 -4.344 1 76.25 367 PRO A CA 1
ATOM 2900 C C . PRO A 1 367 ? -15.781 -34.188 -4.793 1 76.25 367 PRO A C 1
ATOM 2902 O O . PRO A 1 367 ? -14.703 -34.688 -5.125 1 76.25 367 PRO A O 1
ATOM 2905 N N . ALA A 1 368 ? -16.891 -34.844 -4.793 1 73.31 368 ALA A N 1
ATOM 2906 C CA . ALA A 1 368 ? -16.922 -36.281 -5.141 1 73.31 368 ALA A CA 1
ATOM 2907 C C . ALA A 1 368 ? -16.953 -36.469 -6.652 1 73.31 368 ALA A C 1
ATOM 2909 O O . ALA A 1 368 ? -16.156 -37.219 -7.203 1 73.31 368 ALA A O 1
ATOM 2910 N N . SER A 1 369 ? -17.781 -35.688 -7.277 1 73.31 369 SER A N 1
ATOM 2911 C CA . SER A 1 369 ? -17.969 -35.875 -8.719 1 73.31 369 SER A CA 1
ATOM 2912 C C . SER A 1 369 ? -17.078 -34.906 -9.508 1 73.31 369 SER A C 1
ATOM 2914 O O . SER A 1 369 ? -16.844 -35.125 -10.703 1 73.31 369 SER A O 1
ATOM 2916 N N . HIS A 1 370 ? -16.562 -33.938 -8.859 1 75.19 370 HIS A N 1
ATOM 2917 C CA . HIS A 1 370 ? -15.805 -32.875 -9.484 1 75.19 370 HIS A CA 1
ATOM 2918 C C . HIS A 1 370 ? -16.531 -32.312 -10.711 1 75.19 370 HIS A C 1
ATOM 2920 O O . HIS A 1 370 ? -15.898 -31.953 -11.703 1 75.19 370 HIS A O 1
ATOM 2926 N N . SER A 1 371 ? -17.812 -32.406 -10.688 1 83 371 SER A N 1
ATOM 2927 C CA . SER A 1 371 ? -18.609 -31.859 -11.789 1 83 371 SER A CA 1
ATOM 2928 C C . SER A 1 371 ? -18.734 -30.344 -11.703 1 83 371 SER A C 1
ATOM 2930 O O . SER A 1 371 ? -18.875 -29.797 -10.609 1 83 371 SER A O 1
ATOM 2932 N N . LEU A 1 372 ? -18.625 -29.719 -12.805 1 88.31 372 LEU A N 1
ATOM 2933 C CA . LEU A 1 372 ? -18.672 -28.266 -12.883 1 88.31 372 LEU A CA 1
ATOM 2934 C C . LEU A 1 372 ? -20.125 -27.781 -12.906 1 88.31 372 LEU A C 1
ATOM 2936 O O . LEU A 1 372 ? -20.984 -28.391 -13.539 1 88.31 372 LEU A O 1
ATOM 2940 N N . PRO A 1 373 ? -20.375 -26.719 -12.18 1 88 373 PRO A N 1
ATOM 2941 C CA . PRO A 1 373 ? -21.703 -26.141 -12.273 1 88 373 PRO A CA 1
ATOM 2942 C C . PRO A 1 373 ? -22.016 -25.594 -13.672 1 88 373 PRO A C 1
ATOM 2944 O O . PRO A 1 373 ? -21.109 -25.094 -14.352 1 88 373 PRO A O 1
ATOM 2947 N N . THR A 1 374 ? -23.219 -25.562 -14.094 1 83.06 374 THR A N 1
ATOM 2948 C CA . THR A 1 374 ? -23.609 -25.219 -15.461 1 83.06 374 THR A CA 1
ATOM 2949 C C . THR A 1 374 ? -23.922 -23.734 -15.57 1 83.06 374 THR A C 1
ATOM 2951 O O . THR A 1 374 ? -23.891 -23.172 -16.656 1 83.06 374 THR A O 1
ATOM 2954 N N . ASP A 1 375 ? -24.156 -23.109 -14.492 1 80.31 375 ASP A N 1
ATOM 2955 C CA . ASP A 1 375 ? -24.703 -21.75 -14.539 1 80.31 375 ASP A CA 1
ATOM 2956 C C . ASP A 1 375 ? -23.594 -20.703 -14.594 1 80.31 375 ASP A C 1
ATOM 2958 O O . ASP A 1 375 ? -23.859 -19.5 -14.648 1 80.31 375 ASP A O 1
ATOM 2962 N N . ILE A 1 376 ? -22.359 -21.156 -14.523 1 84.81 376 ILE A N 1
ATOM 2963 C CA . ILE A 1 376 ? -21.266 -20.203 -14.469 1 84.81 376 ILE A CA 1
ATOM 2964 C C . ILE A 1 376 ? -20.109 -20.688 -15.336 1 84.81 376 ILE A C 1
ATOM 2966 O O . ILE A 1 376 ? -20.062 -21.859 -15.719 1 84.81 376 ILE A O 1
ATOM 2970 N N . HIS A 1 377 ? -19.297 -19.75 -15.75 1 83.19 377 HIS A N 1
ATOM 2971 C CA . HIS A 1 377 ? -18.094 -20.141 -16.469 1 83.19 377 HIS A CA 1
ATOM 2972 C C . HIS A 1 377 ? -17.234 -21.078 -15.648 1 83.19 377 HIS A C 1
ATOM 2974 O O . HIS A 1 377 ? -17.016 -20.844 -14.453 1 83.19 377 HIS A O 1
ATOM 2980 N N . PRO A 1 378 ? -16.75 -22.094 -16.188 1 86.94 378 PRO A N 1
ATOM 2981 C CA . PRO A 1 378 ? -16.016 -23.125 -15.438 1 86.94 378 PRO A CA 1
ATOM 2982 C C . PRO A 1 378 ? -14.82 -22.562 -14.688 1 86.94 378 PRO A C 1
ATOM 2984 O O . PRO A 1 378 ? -14.5 -23.016 -13.586 1 86.94 378 PRO A O 1
ATOM 2987 N N . TYR A 1 379 ? -14.18 -21.578 -15.266 1 87.75 379 TYR A N 1
ATOM 2988 C CA . TYR A 1 379 ? -12.977 -21.047 -14.641 1 87.75 379 TYR A CA 1
ATOM 2989 C C . TYR A 1 379 ? -13.312 -20.344 -13.336 1 87.75 379 TYR A C 1
ATOM 2991 O O . TYR A 1 379 ? -12.484 -20.281 -12.422 1 87.75 379 TYR A O 1
ATOM 2999 N N . LYS A 1 380 ? -14.469 -19.797 -13.227 1 88.75 380 LYS A N 1
ATOM 3000 C CA . LYS A 1 380 ? -14.867 -19.141 -11.984 1 88.75 380 LYS A CA 1
ATOM 3001 C C . LYS A 1 380 ? -15.062 -20.141 -10.859 1 88.75 380 LYS A C 1
ATOM 3003 O O . LYS A 1 380 ? -14.609 -19.922 -9.734 1 88.75 380 LYS A O 1
ATOM 3008 N N . ALA A 1 381 ? -15.727 -21.234 -11.219 1 91.81 381 ALA A N 1
ATOM 3009 C CA . ALA A 1 381 ? -15.914 -22.297 -10.234 1 91.81 381 ALA A CA 1
ATOM 3010 C C . ALA A 1 381 ? -14.578 -22.906 -9.828 1 91.81 381 ALA A C 1
ATOM 3012 O O . ALA A 1 381 ? -14.359 -23.188 -8.641 1 91.81 381 ALA A O 1
ATOM 3013 N N . LEU A 1 382 ? -13.758 -23.094 -10.828 1 92.69 382 LEU A N 1
ATOM 3014 C CA . LEU A 1 382 ? -12.445 -23.688 -10.57 1 92.69 382 LEU A CA 1
ATOM 3015 C C . LEU A 1 382 ? -11.602 -22.734 -9.719 1 92.69 382 LEU A C 1
ATOM 3017 O O . LEU A 1 382 ? -10.82 -23.188 -8.867 1 92.69 382 LEU A O 1
ATOM 3021 N N . PHE A 1 383 ? -11.711 -21.484 -9.969 1 91.81 383 PHE A N 1
ATOM 3022 C CA . PHE A 1 383 ? -10.953 -20.516 -9.195 1 91.81 383 PHE A CA 1
ATOM 3023 C C . PHE A 1 383 ? -11.32 -20.578 -7.715 1 91.81 383 PHE A C 1
ATOM 3025 O O . PHE A 1 383 ? -10.453 -20.516 -6.848 1 91.81 383 PHE A O 1
ATOM 3032 N N . LEU A 1 384 ? -12.555 -20.703 -7.383 1 93.94 384 LEU A N 1
ATOM 3033 C CA . LEU A 1 384 ? -13 -20.797 -5.996 1 93.94 384 LEU A CA 1
ATOM 3034 C C . LEU A 1 384 ? -12.523 -22.094 -5.363 1 93.94 384 LEU A C 1
ATOM 3036 O O . LEU A 1 384 ? -11.992 -22.094 -4.25 1 93.94 384 LEU A O 1
ATOM 3040 N N . TYR A 1 385 ? -12.695 -23.125 -6.102 1 95.44 385 TYR A N 1
ATOM 3041 C CA . TYR A 1 385 ? -12.359 -24.438 -5.559 1 95.44 385 TYR A CA 1
ATOM 3042 C C . TYR A 1 385 ? -10.859 -24.578 -5.359 1 95.44 385 TYR A C 1
ATOM 3044 O O . TYR A 1 385 ? -10.406 -24.984 -4.289 1 95.44 385 TYR A O 1
ATOM 3052 N N . CYS A 1 386 ? -10.078 -24.297 -6.398 1 95.12 386 CYS A N 1
ATOM 3053 C CA . CYS A 1 386 ? -8.625 -24.406 -6.289 1 95.12 386 CYS A CA 1
ATOM 3054 C C . CYS A 1 386 ? -8.086 -23.391 -5.289 1 95.12 386 CYS A C 1
ATOM 3056 O O . CYS A 1 386 ? -7.102 -23.656 -4.594 1 95.12 386 CYS A O 1
ATOM 3058 N N . GLY A 1 387 ? -8.742 -22.203 -5.258 1 94.88 387 GLY A N 1
ATOM 3059 C CA . GLY A 1 387 ? -8.367 -21.234 -4.246 1 94.88 387 GLY A CA 1
ATOM 3060 C C . GLY A 1 387 ? -8.57 -21.734 -2.83 1 94.88 387 GLY A C 1
ATOM 3061 O O . GLY A 1 387 ? -7.738 -21.484 -1.954 1 94.88 387 GLY A O 1
ATOM 3062 N N . TYR A 1 388 ? -9.664 -22.406 -2.643 1 96.5 388 TYR A N 1
ATOM 3063 C CA . TYR A 1 388 ? -9.953 -23.047 -1.359 1 96.5 388 TYR A CA 1
ATOM 3064 C C . TYR A 1 388 ? -8.891 -24.078 -1.012 1 96.5 388 TYR A C 1
ATOM 3066 O O . TYR A 1 388 ? -8.336 -24.062 0.09 1 96.5 388 TYR A O 1
ATOM 3074 N N . GLN A 1 389 ? -8.547 -24.922 -1.919 1 96.31 389 GLN A N 1
ATOM 3075 C CA . GLN A 1 389 ? -7.562 -25.984 -1.7 1 96.31 389 GLN A CA 1
ATOM 3076 C C . GLN A 1 389 ? -6.176 -25.391 -1.453 1 96.31 389 GLN A C 1
ATOM 3078 O O . GLN A 1 389 ? -5.441 -25.875 -0.585 1 96.31 389 GLN A O 1
ATOM 3083 N N . ALA A 1 390 ? -5.836 -24.422 -2.203 1 95.38 390 ALA A N 1
ATOM 3084 C CA . ALA A 1 390 ? -4.527 -23.781 -2.047 1 95.38 390 ALA A CA 1
ATOM 3085 C C . ALA A 1 390 ? -4.379 -23.172 -0.658 1 95.38 390 ALA A C 1
ATOM 3087 O O . ALA A 1 390 ? -3.293 -23.188 -0.077 1 95.38 390 ALA A O 1
ATOM 3088 N N . ARG A 1 391 ? -5.438 -22.609 -0.135 1 95.19 391 ARG A N 1
ATOM 3089 C CA . ARG A 1 391 ? -5.395 -22 1.191 1 95.19 391 ARG A CA 1
ATOM 3090 C C . ARG A 1 391 ? -5.281 -23.062 2.277 1 95.19 391 ARG A C 1
ATOM 3092 O O . ARG A 1 391 ? -4.645 -22.844 3.309 1 95.19 391 ARG A O 1
ATOM 3099 N N . LEU A 1 392 ? -5.871 -24.188 2.02 1 96.06 392 LEU A N 1
ATOM 3100 C CA . LEU A 1 392 ? -5.68 -25.312 2.936 1 96.06 392 LEU A CA 1
ATOM 3101 C C . LEU A 1 392 ? -4.219 -25.75 2.967 1 96.06 392 LEU A C 1
ATOM 3103 O O . LEU A 1 392 ? -3.668 -26.016 4.039 1 96.06 392 LEU A O 1
ATOM 3107 N N . ILE A 1 393 ? -3.629 -25.812 1.822 1 94.69 393 ILE A N 1
ATOM 3108 C CA . ILE A 1 393 ? -2.227 -26.203 1.731 1 94.69 393 ILE A CA 1
ATOM 3109 C C . ILE A 1 393 ? -1.363 -25.203 2.502 1 94.69 393 ILE A C 1
ATOM 3111 O O . ILE A 1 393 ? -0.521 -25.594 3.312 1 94.69 393 ILE A O 1
ATOM 3115 N N . LEU A 1 394 ? -1.582 -23.984 2.285 1 89.62 394 LEU A N 1
ATOM 3116 C CA . LEU A 1 394 ? -0.771 -22.969 2.936 1 89.62 394 LEU A CA 1
ATOM 3117 C C . LEU A 1 394 ? -0.952 -23.016 4.449 1 89.62 394 LEU A C 1
ATOM 3119 O O . LEU A 1 394 ? 0.021 -22.891 5.199 1 89.62 394 LEU A O 1
ATOM 3123 N N . LEU A 1 395 ? -2.174 -23.094 4.883 1 91.44 395 LEU A N 1
ATOM 3124 C CA . LEU A 1 395 ? -2.492 -23.094 6.309 1 91.44 395 LEU A CA 1
ATOM 3125 C C . LEU A 1 395 ? -1.794 -24.25 7.016 1 91.44 395 LEU A C 1
ATOM 3127 O O . LEU A 1 395 ? -1.122 -24.047 8.031 1 91.44 395 LEU A O 1
ATOM 3131 N N . HIS A 1 396 ? -1.862 -25.359 6.461 1 90.88 396 HIS A N 1
ATOM 3132 C CA . HIS A 1 396 ? -1.359 -26.562 7.117 1 90.88 396 HIS A CA 1
ATOM 3133 C C . HIS A 1 396 ? 0.128 -26.766 6.844 1 90.88 396 HIS A C 1
ATOM 3135 O O . HIS A 1 396 ? 0.806 -27.484 7.57 1 90.88 396 HIS A O 1
ATOM 3141 N N . SER A 1 397 ? 0.651 -26.141 5.836 1 84.5 397 SER A N 1
ATOM 3142 C CA . SER A 1 397 ? 2.068 -26.266 5.516 1 84.5 397 SER A CA 1
ATOM 3143 C C . SER A 1 397 ? 2.938 -25.688 6.625 1 84.5 397 SER A C 1
ATOM 3145 O O . SER A 1 397 ? 4.113 -26.031 6.75 1 84.5 397 SER A O 1
ATOM 3147 N N . MET A 1 398 ? 2.398 -24.891 7.402 1 79.19 398 MET A N 1
ATOM 3148 C CA . MET A 1 398 ? 3.141 -24.312 8.523 1 79.19 398 MET A CA 1
ATOM 3149 C C . MET A 1 398 ? 3.627 -25.422 9.469 1 79.19 398 MET A C 1
ATOM 3151 O O . MET A 1 398 ? 4.68 -25.281 10.094 1 79.19 398 MET A O 1
ATOM 3155 N N . LEU A 1 399 ? 2.869 -26.484 9.492 1 78.06 399 LEU A N 1
ATOM 3156 C CA . LEU A 1 399 ? 3.209 -27.594 10.375 1 78.06 399 LEU A CA 1
ATOM 3157 C C . LEU A 1 399 ? 3.945 -28.688 9.617 1 78.06 399 LEU A C 1
ATOM 3159 O O . LEU A 1 399 ? 4.695 -29.469 10.211 1 78.06 399 LEU A O 1
ATOM 3163 N N . VAL A 1 400 ? 3.695 -28.719 8.359 1 81.56 400 VAL A N 1
ATOM 3164 C CA . VAL A 1 400 ? 4.09 -29.906 7.609 1 81.56 400 VAL A CA 1
ATOM 3165 C C . VAL A 1 400 ? 5.469 -29.688 6.988 1 81.56 400 VAL A C 1
ATOM 3167 O O . VAL A 1 400 ? 6.234 -30.641 6.809 1 81.56 400 VAL A O 1
ATOM 3170 N N . ARG A 1 401 ? 5.84 -28.5 6.648 1 78.31 401 ARG A N 1
ATOM 3171 C CA . ARG A 1 401 ? 7.113 -28.25 5.98 1 78.31 401 ARG A CA 1
ATOM 3172 C C . ARG A 1 401 ? 8.289 -28.484 6.926 1 78.31 401 ARG A C 1
ATOM 3174 O O . ARG A 1 401 ? 8.367 -27.875 7.992 1 78.31 401 ARG A O 1
ATOM 3181 N N . PRO A 1 402 ? 9.141 -29.297 6.504 1 73.38 402 PRO A N 1
ATOM 3182 C CA . PRO A 1 402 ? 10.195 -29.75 7.414 1 73.38 402 PRO A CA 1
ATOM 3183 C C . PRO A 1 402 ? 11.188 -28.656 7.77 1 73.38 402 PRO A C 1
ATOM 3185 O O . PRO A 1 402 ? 11.898 -28.766 8.773 1 73.38 402 PRO A O 1
ATOM 3188 N N . TRP A 1 403 ? 11.234 -27.703 6.934 1 69.62 403 TRP A N 1
ATOM 3189 C CA . TRP A 1 403 ? 12.219 -26.672 7.215 1 69.62 403 TRP A CA 1
ATOM 3190 C C . TRP A 1 403 ? 11.633 -25.578 8.117 1 69.62 403 TRP A C 1
ATOM 3192 O O . TRP A 1 403 ? 12.336 -24.641 8.508 1 69.62 403 TRP A O 1
ATOM 3202 N N . ASN A 1 404 ? 10.289 -25.781 8.438 1 66.12 404 ASN A N 1
ATOM 3203 C CA . ASN A 1 404 ? 9.688 -24.859 9.398 1 66.12 404 ASN A CA 1
ATOM 3204 C C . ASN A 1 404 ? 9.977 -25.297 10.836 1 66.12 404 ASN A C 1
ATOM 3206 O O . ASN A 1 404 ? 9.914 -26.484 11.156 1 66.12 404 ASN A O 1
ATOM 3210 N N . GLU A 1 405 ? 10.539 -24.375 11.562 1 55.81 405 GLU A N 1
ATOM 3211 C CA . GLU A 1 405 ? 10.891 -24.719 12.938 1 55.81 405 GLU A CA 1
ATOM 3212 C C . GLU A 1 405 ? 9.672 -24.625 13.859 1 55.81 405 GLU A C 1
ATOM 3214 O O . GLU A 1 405 ? 8.914 -23.656 13.805 1 55.81 405 GLU A O 1
ATOM 3219 N N . VAL A 1 406 ? 9.164 -25.812 14.328 1 56.12 406 VAL A N 1
ATOM 3220 C CA . VAL A 1 406 ? 8.102 -25.781 15.336 1 56.12 406 VAL A CA 1
ATOM 3221 C C . VAL A 1 406 ? 8.703 -25.531 16.719 1 56.12 406 VAL A C 1
ATOM 3223 O O . VAL A 1 406 ? 9.828 -25.969 17 1 56.12 406 VAL A O 1
ATOM 3226 N N . PRO A 1 407 ? 8.133 -24.672 17.578 1 51.09 407 PRO A N 1
ATOM 3227 C CA . PRO A 1 407 ? 8.711 -24.328 18.875 1 51.09 407 PRO A CA 1
ATOM 3228 C C . PRO A 1 407 ? 9.102 -25.547 19.688 1 51.09 407 PRO A C 1
ATOM 3230 O O . PRO A 1 407 ? 8.383 -26.547 19.688 1 51.09 407 PRO A O 1
ATOM 3233 N N . ALA A 1 408 ? 10.344 -25.734 20.094 1 46.5 408 ALA A N 1
ATOM 3234 C CA . ALA A 1 408 ? 11.07 -26.766 20.828 1 46.5 408 ALA A CA 1
ATOM 3235 C C . ALA A 1 408 ? 10.289 -27.219 22.062 1 46.5 408 ALA A C 1
ATOM 3237 O O . ALA A 1 408 ? 10.562 -28.281 22.625 1 46.5 408 ALA A O 1
ATOM 3238 N N . LEU A 1 409 ? 9.711 -26.422 22.844 1 48.84 409 LEU A N 1
ATOM 3239 C CA . LEU A 1 409 ? 9.445 -26.719 24.234 1 48.84 409 LEU A CA 1
ATOM 3240 C C . LEU A 1 409 ? 8.336 -27.75 24.375 1 48.84 409 LEU A C 1
ATOM 3242 O O . LEU A 1 409 ? 7.469 -27.641 25.25 1 48.84 409 LEU A O 1
ATOM 3246 N N . LEU A 1 410 ? 8.375 -28.641 23.422 1 54.09 410 LEU A N 1
ATOM 3247 C CA . LEU A 1 410 ? 7.238 -29.547 23.562 1 54.09 410 LEU A CA 1
ATOM 3248 C C . LEU A 1 410 ? 7.57 -30.672 24.547 1 54.09 410 LEU A C 1
ATOM 3250 O O . LEU A 1 410 ? 8.602 -31.328 24.406 1 54.09 410 LEU A O 1
ATOM 3254 N N . GLY A 1 411 ? 7.164 -30.703 25.797 1 52.84 411 GLY A N 1
ATOM 3255 C CA . GLY A 1 411 ? 7.215 -31.875 26.656 1 52.84 411 GLY A CA 1
ATOM 3256 C C . GLY A 1 411 ? 6.844 -33.156 25.938 1 52.84 411 GLY A C 1
ATOM 3257 O O . GLY A 1 411 ? 6.344 -33.125 24.812 1 52.84 411 GLY A O 1
ATOM 3258 N N . GLU A 1 412 ? 7.215 -34.375 26.453 1 54.31 412 GLU A N 1
ATOM 3259 C CA . GLU A 1 412 ? 7.023 -35.688 25.828 1 54.31 412 GLU A CA 1
ATOM 3260 C C . GLU A 1 412 ? 5.578 -35.875 25.375 1 54.31 412 GLU A C 1
ATOM 3262 O O . GLU A 1 412 ? 5.332 -36.375 24.281 1 54.31 412 GLU A O 1
ATOM 3267 N N . TYR A 1 413 ? 4.59 -35.594 26.281 1 51.38 413 TYR A N 1
ATOM 3268 C CA . TYR A 1 413 ? 3.166 -35.688 25.984 1 51.38 413 TYR A CA 1
ATOM 3269 C C . TYR A 1 413 ? 2.779 -34.75 24.844 1 51.38 413 TYR A C 1
ATOM 3271 O O . TYR A 1 413 ? 1.973 -35.125 23.984 1 51.38 413 TYR A O 1
ATOM 3279 N N . ASP A 1 414 ? 3.523 -33.781 24.75 1 62.72 414 ASP A N 1
ATOM 3280 C CA . ASP A 1 414 ? 3.229 -32.75 23.75 1 62.72 414 ASP A CA 1
ATOM 3281 C C . ASP A 1 414 ? 3.785 -33.156 22.391 1 62.72 414 ASP A C 1
ATOM 3283 O O . ASP A 1 414 ? 3.211 -32.812 21.359 1 62.72 414 ASP A O 1
ATOM 3287 N N . LYS A 1 415 ? 4.547 -34.281 22.594 1 67.5 415 LYS A N 1
ATOM 3288 C CA . LYS A 1 415 ? 5.172 -34.688 21.359 1 67.5 415 LYS A CA 1
ATOM 3289 C C . LYS A 1 415 ? 4.234 -35.594 20.547 1 67.5 415 LYS A C 1
ATOM 3291 O O . LYS A 1 415 ? 4.141 -35.469 19.328 1 67.5 415 LYS A O 1
ATOM 3296 N N . ASP A 1 416 ? 3.547 -36.562 21.234 1 74.19 416 ASP A N 1
ATOM 3297 C CA . ASP A 1 416 ? 2.633 -37.438 20.531 1 74.19 416 ASP A CA 1
ATOM 3298 C C . ASP A 1 416 ? 1.462 -36.688 19.938 1 74.19 416 ASP A C 1
ATOM 3300 O O . ASP A 1 416 ? 1.026 -36.969 18.812 1 74.19 416 ASP A O 1
ATOM 3304 N N . ARG A 1 417 ? 0.949 -35.844 20.703 1 75.44 417 ARG A N 1
ATOM 3305 C CA . ARG A 1 417 ? -0.139 -35 20.203 1 75.44 417 ARG A CA 1
ATOM 3306 C C . ARG A 1 417 ? 0.314 -34.156 19.016 1 75.44 417 ARG A C 1
ATOM 3308 O O . ARG A 1 417 ? -0.436 -34 18.047 1 75.44 417 ARG A O 1
ATOM 3315 N N . PHE A 1 418 ? 1.464 -33.812 19.141 1 75.69 418 PHE A N 1
ATOM 3316 C CA . PHE A 1 418 ? 2.033 -33 18.062 1 75.69 418 PHE A CA 1
ATOM 3317 C C . PHE A 1 418 ? 2.178 -33.844 16.797 1 75.69 418 PHE A C 1
ATOM 3319 O O . PHE A 1 418 ? 1.824 -33.375 15.703 1 75.69 418 PHE A O 1
ATOM 3326 N N . ARG A 1 419 ? 2.572 -35 17 1 76.5 419 ARG A N 1
ATOM 3327 C CA . ARG A 1 419 ? 2.762 -35.906 15.844 1 76.5 419 ARG A CA 1
ATOM 3328 C C . ARG A 1 419 ? 1.432 -36.188 15.164 1 76.5 419 ARG A C 1
ATOM 3330 O O . ARG A 1 419 ? 1.36 -36.281 13.938 1 76.5 419 ARG A O 1
ATOM 3337 N N . LYS A 1 420 ? 0.49 -36.344 15.953 1 82.88 420 LYS A N 1
ATOM 3338 C CA . LYS A 1 420 ? -0.834 -36.625 15.406 1 82.88 420 LYS A CA 1
ATOM 3339 C C . LYS A 1 420 ? -1.367 -35.438 14.609 1 82.88 420 LYS A C 1
ATOM 3341 O O . LYS A 1 420 ? -1.946 -35.625 13.531 1 82.88 420 LYS A O 1
ATOM 3346 N N . HIS A 1 421 ? -1.189 -34.344 15.133 1 83.44 421 HIS A N 1
ATOM 3347 C CA . HIS A 1 421 ? -1.67 -33.156 14.445 1 83.44 421 HIS A CA 1
ATOM 3348 C C . HIS A 1 421 ? -0.901 -32.906 13.156 1 83.44 421 HIS A C 1
ATOM 3350 O O . HIS A 1 421 ? -1.479 -32.469 12.156 1 83.44 421 HIS A O 1
ATOM 3356 N N . VAL A 1 422 ? 0.345 -33.125 13.227 1 83.94 422 VAL A N 1
ATOM 3357 C CA . VAL A 1 422 ? 1.182 -32.969 12.047 1 83.94 422 VAL A CA 1
ATOM 3358 C C . VAL A 1 422 ? 0.76 -33.969 10.969 1 83.94 422 VAL A C 1
ATOM 3360 O O . VAL A 1 422 ? 0.711 -33.625 9.781 1 83.94 422 VAL A O 1
ATOM 3363 N N . TRP A 1 423 ? 0.442 -35.156 11.398 1 88.06 423 TRP A N 1
ATOM 3364 C CA . TRP A 1 423 ? 0.013 -36.188 10.438 1 88.06 423 TRP A CA 1
ATOM 3365 C C . TRP A 1 423 ? -1.304 -35.781 9.781 1 88.06 423 TRP A C 1
ATOM 3367 O O . TRP A 1 423 ? -1.455 -35.906 8.562 1 88.06 423 TRP A O 1
ATOM 3377 N N . ASN A 1 424 ? -2.186 -35.375 10.609 1 90.69 424 ASN A N 1
ATOM 3378 C CA . ASN A 1 424 ? -3.467 -34.906 10.07 1 90.69 424 ASN A CA 1
ATOM 3379 C C . ASN A 1 424 ? -3.287 -33.781 9.062 1 90.69 424 ASN A C 1
ATOM 3381 O O . ASN A 1 424 ? -3.916 -33.781 8 1 90.69 424 ASN A O 1
ATOM 3385 N N . SER A 1 425 ? -2.498 -32.844 9.422 1 91 425 SER A N 1
ATOM 3386 C CA . SER A 1 425 ? -2.217 -31.734 8.516 1 91 425 SER A CA 1
ATOM 3387 C C . SER A 1 425 ? -1.548 -32.219 7.234 1 91 425 SER A C 1
ATOM 3389 O O . SER A 1 425 ? -1.804 -31.672 6.156 1 91 425 SER A O 1
ATOM 3391 N N . THR A 1 426 ? -0.71 -33.188 7.359 1 92.19 426 THR A N 1
ATOM 3392 C CA . THR A 1 426 ? -0.018 -33.75 6.199 1 92.19 426 THR A CA 1
ATOM 3393 C C . THR A 1 426 ? -1.008 -34.375 5.234 1 92.19 426 THR A C 1
ATOM 3395 O O . THR A 1 426 ? -0.886 -34.219 4.016 1 92.19 426 THR A O 1
ATOM 3398 N N . GLU A 1 427 ? -1.946 -35.031 5.762 1 93.5 427 GLU A N 1
ATOM 3399 C CA . GLU A 1 427 ? -2.953 -35.688 4.922 1 93.5 427 GLU A CA 1
ATOM 3400 C C . GLU A 1 427 ? -3.83 -34.625 4.223 1 93.5 427 GLU A C 1
ATOM 3402 O O . GLU A 1 427 ? -4.199 -34.812 3.061 1 93.5 427 GLU A O 1
ATOM 3407 N N . ILE A 1 428 ? -4.133 -33.625 4.973 1 95.69 428 ILE A N 1
ATOM 3408 C CA . ILE A 1 428 ? -4.969 -32.594 4.41 1 95.69 428 ILE A CA 1
ATOM 3409 C C . ILE A 1 428 ? -4.242 -31.906 3.25 1 95.69 428 ILE A C 1
ATOM 3411 O O . ILE A 1 428 ? -4.828 -31.672 2.191 1 95.69 428 ILE A O 1
ATOM 3415 N N . VAL A 1 429 ? -3.01 -31.625 3.455 1 95.69 429 VAL A N 1
ATOM 3416 C CA . VAL A 1 429 ? -2.215 -30.938 2.436 1 95.69 429 VAL A CA 1
ATOM 3417 C C . VAL A 1 429 ? -2.094 -31.828 1.2 1 95.69 429 VAL A C 1
ATOM 3419 O O . VAL A 1 429 ? -2.217 -31.359 0.069 1 95.69 429 VAL A O 1
ATOM 3422 N N . ALA A 1 430 ? -1.837 -33.125 1.374 1 96 430 ALA A N 1
ATOM 3423 C CA . ALA A 1 430 ? -1.707 -34.031 0.254 1 96 430 ALA A CA 1
ATOM 3424 C C . ALA A 1 430 ? -3.016 -34.156 -0.523 1 96 430 ALA A C 1
ATOM 3426 O O . ALA A 1 430 ? -3.018 -34.125 -1.756 1 96 430 ALA A O 1
ATOM 3427 N N . GLU A 1 431 ? -4.074 -34.281 0.218 1 95.94 431 GLU A N 1
ATOM 3428 C CA . GLU A 1 431 ? -5.371 -34.406 -0.441 1 95.94 431 GLU A CA 1
ATOM 3429 C C . GLU A 1 431 ? -5.738 -33.125 -1.185 1 95.94 431 GLU A C 1
ATOM 3431 O O . GLU A 1 431 ? -6.375 -33.188 -2.24 1 95.94 431 GLU A O 1
ATOM 3436 N N . ALA A 1 432 ? -5.465 -32 -0.597 1 96.69 432 ALA A N 1
ATOM 3437 C CA . ALA A 1 432 ? -5.715 -30.734 -1.262 1 96.69 432 ALA A CA 1
ATOM 3438 C C . ALA A 1 432 ? -4.922 -30.625 -2.561 1 96.69 432 ALA A C 1
ATOM 3440 O O . ALA A 1 432 ? -5.441 -30.156 -3.576 1 96.69 432 ALA A O 1
ATOM 3441 N N . ALA A 1 433 ? -3.682 -31.031 -2.529 1 97.19 433 ALA A N 1
ATOM 3442 C CA . ALA A 1 433 ? -2.848 -31.016 -3.729 1 97.19 433 ALA A CA 1
ATOM 3443 C C . ALA A 1 433 ? -3.422 -31.922 -4.812 1 97.19 433 ALA A C 1
ATOM 3445 O O . ALA A 1 433 ? -3.486 -31.547 -5.98 1 97.19 433 ALA A O 1
ATOM 3446 N N . ARG A 1 434 ? -3.871 -33.125 -4.434 1 96.25 434 ARG A N 1
ATOM 3447 C CA . ARG A 1 434 ? -4.48 -34.062 -5.371 1 96.25 434 ARG A CA 1
ATOM 3448 C C . ARG A 1 434 ? -5.73 -33.469 -6.008 1 96.25 434 ARG A C 1
ATOM 3450 O O . ARG A 1 434 ? -5.969 -33.656 -7.203 1 96.25 434 ARG A O 1
ATOM 3457 N N . SER A 1 435 ? -6.477 -32.781 -5.188 1 94.94 435 SER A N 1
ATOM 3458 C CA . SER A 1 435 ? -7.715 -32.188 -5.676 1 94.94 435 SER A CA 1
ATOM 3459 C C . SER A 1 435 ? -7.434 -31.125 -6.73 1 94.94 435 SER A C 1
ATOM 3461 O O . SER A 1 435 ? -8.164 -31 -7.715 1 94.94 435 SER A O 1
ATOM 3463 N N . ILE A 1 436 ? -6.434 -30.297 -6.547 1 95.56 436 ILE A N 1
ATOM 3464 C CA . ILE A 1 436 ? -6.059 -29.281 -7.527 1 95.56 436 ILE A CA 1
ATOM 3465 C C . ILE A 1 436 ? -5.645 -29.953 -8.836 1 95.56 436 ILE A C 1
ATOM 3467 O O . ILE A 1 436 ? -6.031 -29.516 -9.922 1 95.56 436 ILE A O 1
ATOM 3471 N N . ILE A 1 437 ? -4.887 -31.062 -8.742 1 95.62 437 ILE A N 1
ATOM 3472 C CA . ILE A 1 437 ? -4.383 -31.766 -9.914 1 95.62 437 ILE A CA 1
ATOM 3473 C C . ILE A 1 437 ? -5.547 -32.375 -10.688 1 95.62 437 ILE A C 1
ATOM 3475 O O . ILE A 1 437 ? -5.559 -32.375 -11.922 1 95.62 437 ILE A O 1
ATOM 3479 N N . ARG A 1 438 ? -6.504 -32.875 -10 1 92.44 438 ARG A N 1
ATOM 3480 C CA . ARG A 1 438 ? -7.668 -33.469 -10.648 1 92.44 438 ARG A CA 1
ATOM 3481 C C . ARG A 1 438 ? -8.438 -32.406 -11.445 1 92.44 438 ARG A C 1
ATOM 3483 O O . ARG A 1 438 ? -9.055 -32.75 -12.461 1 92.44 438 ARG A O 1
ATOM 3490 N N . CYS A 1 439 ? -8.398 -31.203 -10.992 1 91.94 439 CYS A N 1
ATOM 3491 C CA . CYS A 1 439 ? -9.125 -30.125 -11.656 1 91.94 439 CYS A CA 1
ATOM 3492 C C . CYS A 1 439 ? -8.453 -29.75 -12.969 1 91.94 439 CYS A C 1
ATOM 3494 O O . CYS A 1 439 ? -9.062 -29.094 -13.812 1 91.94 439 CYS A O 1
ATOM 3496 N N . LEU A 1 440 ? -7.207 -30.188 -13.234 1 91.5 440 LEU A N 1
ATOM 3497 C CA . LEU A 1 440 ? -6.465 -29.812 -14.43 1 91.5 440 LEU A CA 1
ATOM 3498 C C . LEU A 1 440 ? -7.164 -30.328 -15.688 1 91.5 440 LEU A C 1
ATOM 3500 O O . LEU A 1 440 ? -7.02 -29.734 -16.766 1 91.5 440 LEU A O 1
ATOM 3504 N N . GLN A 1 441 ? -7.941 -31.312 -15.523 1 88.62 441 GLN A N 1
ATOM 3505 C CA . GLN A 1 441 ? -8.633 -31.891 -16.672 1 88.62 441 GLN A CA 1
ATOM 3506 C C . GLN A 1 441 ? -9.664 -30.922 -17.234 1 88.62 441 GLN A C 1
ATOM 3508 O O . GLN A 1 441 ? -10.031 -31.016 -18.406 1 88.62 441 GLN A O 1
ATOM 3513 N N . HIS A 1 442 ? -10.078 -29.969 -16.422 1 89 442 HIS A N 1
ATOM 3514 C CA . HIS A 1 442 ? -11.109 -29.031 -16.844 1 89 442 HIS A CA 1
ATOM 3515 C C . HIS A 1 442 ? -10.484 -27.75 -17.391 1 89 442 HIS A C 1
ATOM 3517 O O . HIS A 1 442 ? -11.195 -26.828 -17.797 1 89 442 HIS A O 1
ATOM 3523 N N . ILE A 1 443 ? -9.211 -27.672 -17.438 1 88.25 443 ILE A N 1
ATOM 3524 C CA . ILE A 1 443 ? -8.539 -26.453 -17.844 1 88.25 443 ILE A CA 1
ATOM 3525 C C . ILE A 1 443 ? -8.062 -26.578 -19.281 1 88.25 443 ILE A C 1
ATOM 3527 O O . ILE A 1 443 ? -7.281 -27.469 -19.609 1 88.25 443 ILE A O 1
ATOM 3531 N N . ASN A 1 444 ? -8.664 -25.734 -20.078 1 82.75 444 ASN A N 1
ATOM 3532 C CA . ASN A 1 444 ? -8.156 -25.594 -21.438 1 82.75 444 ASN A CA 1
ATOM 3533 C C . ASN A 1 444 ? -7.16 -24.453 -21.547 1 82.75 444 ASN A C 1
ATOM 3535 O O . ASN A 1 444 ? -7.516 -23.281 -21.344 1 82.75 444 ASN A O 1
ATOM 3539 N N . VAL A 1 445 ? -5.965 -24.797 -21.906 1 80.69 445 VAL A N 1
ATOM 3540 C CA . VAL A 1 445 ? -4.902 -23.797 -21.938 1 80.69 445 VAL A CA 1
ATOM 3541 C C . VAL A 1 445 ? -5.047 -22.922 -23.188 1 80.69 445 VAL A C 1
ATOM 3543 O O . VAL A 1 445 ? -4.934 -23.406 -24.312 1 80.69 445 VAL A O 1
ATOM 3546 N N . THR A 1 446 ? -5.473 -21.734 -22.906 1 77.12 446 THR A N 1
ATOM 3547 C CA . THR A 1 446 ? -5.543 -20.719 -23.953 1 77.12 446 THR A CA 1
ATOM 3548 C C . THR A 1 446 ? -4.781 -19.453 -23.547 1 77.12 446 THR A C 1
ATOM 3550 O O . THR A 1 446 ? -4.262 -19.375 -22.422 1 77.12 446 THR A O 1
ATOM 3553 N N . ARG A 1 447 ? -4.734 -18.547 -24.391 1 73.56 447 ARG A N 1
ATOM 3554 C CA . ARG A 1 447 ? -4.031 -17.297 -24.094 1 73.56 447 ARG A CA 1
ATOM 3555 C C . ARG A 1 447 ? -4.777 -16.469 -23.062 1 73.56 447 ARG A C 1
ATOM 3557 O O . ARG A 1 447 ? -4.188 -15.625 -22.391 1 73.56 447 ARG A O 1
ATOM 3564 N N . SER A 1 448 ? -6.008 -16.797 -22.891 1 73.56 448 SER A N 1
ATOM 3565 C CA . SER A 1 448 ? -6.824 -16 -21.984 1 73.56 448 SER A CA 1
ATOM 3566 C C . SER A 1 448 ? -7.055 -16.734 -20.672 1 73.56 448 SER A C 1
ATOM 3568 O O . SER A 1 448 ? -7.754 -16.219 -19.781 1 73.56 448 SER A O 1
ATOM 3570 N N . SER A 1 449 ? -6.441 -17.906 -20.578 1 79.12 449 SER A N 1
ATOM 3571 C CA . SER A 1 449 ? -6.641 -18.656 -19.344 1 79.12 449 SER A CA 1
ATOM 3572 C C . SER A 1 449 ? -5.871 -18.016 -18.188 1 79.12 449 SER A C 1
ATOM 3574 O O . SER A 1 449 ? -4.742 -17.562 -18.359 1 79.12 449 SER A O 1
ATOM 3576 N N . PRO A 1 450 ? -6.484 -17.969 -17.016 1 80.5 450 PRO A N 1
ATOM 3577 C CA . PRO A 1 450 ? -5.824 -17.344 -15.867 1 80.5 450 PRO A CA 1
ATOM 3578 C C . PRO A 1 450 ? -4.578 -18.094 -15.422 1 80.5 450 PRO A C 1
ATOM 3580 O O . PRO A 1 450 ? -4.598 -19.328 -15.328 1 80.5 450 PRO A O 1
ATOM 3583 N N . LYS A 1 451 ? -3.57 -17.438 -15.109 1 82.12 451 LYS A N 1
ATOM 3584 C CA . LYS A 1 451 ? -2.289 -18.031 -14.742 1 82.12 451 LYS A CA 1
ATOM 3585 C C . LYS A 1 451 ? -2.412 -18.859 -13.461 1 82.12 451 LYS A C 1
ATOM 3587 O O . LYS A 1 451 ? -1.717 -19.859 -13.289 1 82.12 451 LYS A O 1
ATOM 3592 N N . ALA A 1 452 ? -3.258 -18.391 -12.562 1 87.44 452 ALA A N 1
ATOM 3593 C CA . ALA A 1 452 ? -3.436 -19.094 -11.297 1 87.44 452 ALA A CA 1
ATOM 3594 C C . ALA A 1 452 ? -3.832 -20.547 -11.531 1 87.44 452 ALA A C 1
ATOM 3596 O O . ALA A 1 452 ? -3.344 -21.453 -10.844 1 87.44 452 ALA A O 1
ATOM 3597 N N . LEU A 1 453 ? -4.676 -20.766 -12.562 1 89.44 453 LEU A N 1
ATOM 3598 C CA . LEU A 1 453 ? -5.195 -22.094 -12.852 1 89.44 453 LEU A CA 1
ATOM 3599 C C . LEU A 1 453 ? -4.242 -22.859 -13.766 1 89.44 453 LEU A C 1
ATOM 3601 O O . LEU A 1 453 ? -4.16 -24.094 -13.688 1 89.44 453 LEU A O 1
ATOM 3605 N N . VAL A 1 454 ? -3.51 -22.125 -14.531 1 87.12 454 VAL A N 1
ATOM 3606 C CA . VAL A 1 454 ? -2.713 -22.766 -15.57 1 87.12 454 VAL A CA 1
ATOM 3607 C C . VAL A 1 454 ? -1.402 -23.281 -14.977 1 87.12 454 VAL A C 1
ATOM 3609 O O . VAL A 1 454 ? -0.996 -24.406 -15.242 1 87.12 454 VAL A O 1
ATOM 3612 N N . TYR A 1 455 ? -0.792 -22.453 -14.148 1 87.94 455 TYR A N 1
ATOM 3613 C CA . TYR A 1 455 ? 0.484 -23.016 -13.727 1 87.94 455 TYR A CA 1
ATOM 3614 C C . TYR A 1 455 ? 0.768 -22.672 -12.266 1 87.94 455 TYR A C 1
ATOM 3616 O O . TYR A 1 455 ? 1.534 -23.375 -11.602 1 87.94 455 TYR A O 1
ATOM 3624 N N . GLU A 1 456 ? 0.228 -21.625 -11.633 1 88.5 456 GLU A N 1
ATOM 3625 C CA . GLU A 1 456 ? 0.584 -21.281 -10.258 1 88.5 456 GLU A CA 1
ATOM 3626 C C . GLU A 1 456 ? 0.107 -22.328 -9.273 1 88.5 456 GLU A C 1
ATOM 3628 O O . GLU A 1 456 ? 0.912 -22.922 -8.547 1 88.5 456 GLU A O 1
ATOM 3633 N N . TRP A 1 457 ? -1.178 -22.625 -9.281 1 93.94 457 TRP A N 1
ATOM 3634 C CA . TRP A 1 457 ? -1.712 -23.594 -8.328 1 93.94 457 TRP A CA 1
ATOM 3635 C C . TRP A 1 457 ? -1.242 -25 -8.656 1 93.94 457 TRP A C 1
ATOM 3637 O O . TRP A 1 457 ? -0.94 -25.781 -7.758 1 93.94 457 TRP A O 1
ATOM 3647 N N . PRO A 1 458 ? -1.145 -25.297 -9.93 1 94 458 PRO A N 1
ATOM 3648 C CA . PRO A 1 458 ? -0.561 -26.609 -10.242 1 94 458 PRO A CA 1
ATOM 3649 C C . PRO A 1 458 ? 0.871 -26.75 -9.734 1 94 458 PRO A C 1
ATOM 3651 O O . PRO A 1 458 ? 1.261 -27.828 -9.281 1 94 458 PRO A O 1
ATOM 3654 N N . LEU A 1 459 ? 1.631 -25.734 -9.805 1 92 459 LEU A N 1
ATOM 3655 C CA . LEU A 1 459 ? 2.996 -25.781 -9.297 1 92 459 LEU A CA 1
ATOM 3656 C C . LEU A 1 459 ? 3.004 -25.969 -7.785 1 92 459 LEU A C 1
ATOM 3658 O O . LEU A 1 459 ? 3.854 -26.688 -7.25 1 92 459 LEU A O 1
ATOM 3662 N N . VAL A 1 460 ? 2.113 -25.312 -7.117 1 93.62 460 VAL A N 1
ATOM 3663 C CA . VAL A 1 460 ? 1.981 -25.469 -5.676 1 93.62 460 VAL A CA 1
ATOM 3664 C C . VAL A 1 460 ? 1.611 -26.922 -5.344 1 93.62 460 VAL A C 1
ATOM 3666 O O . VAL A 1 460 ? 2.172 -27.516 -4.422 1 93.62 460 VAL A O 1
ATOM 3669 N N . ALA A 1 461 ? 0.701 -27.438 -6.105 1 96.62 461 ALA A N 1
ATOM 3670 C CA . ALA A 1 461 ? 0.266 -28.812 -5.887 1 96.62 461 ALA A CA 1
ATOM 3671 C C . ALA A 1 461 ? 1.402 -29.797 -6.148 1 96.62 461 ALA A C 1
ATOM 3673 O O . ALA A 1 461 ? 1.608 -30.734 -5.383 1 96.62 461 ALA A O 1
ATOM 3674 N N . LEU A 1 462 ? 2.127 -29.578 -7.184 1 96.38 462 LEU A N 1
ATOM 3675 C CA . LEU A 1 462 ? 3.256 -30.438 -7.531 1 96.38 462 LEU A CA 1
ATOM 3676 C C . LEU A 1 462 ? 4.32 -30.406 -6.438 1 96.38 462 LEU A C 1
ATOM 3678 O O . LEU A 1 462 ? 4.805 -31.453 -6.008 1 96.38 462 LEU A O 1
ATOM 3682 N N . SER A 1 463 ? 4.699 -29.203 -6.016 1 93.62 463 SER A N 1
ATOM 3683 C CA . SER A 1 463 ? 5.711 -29.047 -4.977 1 93.62 463 SER A CA 1
ATOM 3684 C C . SER A 1 463 ? 5.27 -29.703 -3.672 1 93.62 463 SER A C 1
ATOM 3686 O O . SER A 1 463 ? 6.082 -30.312 -2.969 1 93.62 463 SER A O 1
ATOM 3688 N N . THR A 1 464 ? 4.016 -29.578 -3.385 1 94.62 464 THR A N 1
ATOM 3689 C CA . THR A 1 464 ? 3.467 -30.141 -2.154 1 94.62 464 THR A CA 1
ATOM 3690 C C . THR A 1 464 ? 3.516 -31.656 -2.188 1 94.62 464 THR A C 1
ATOM 3692 O O . THR A 1 464 ? 3.934 -32.281 -1.216 1 94.62 464 THR A O 1
ATOM 3695 N N . LEU A 1 465 ? 3.109 -32.25 -3.264 1 95.81 465 LEU A N 1
ATOM 3696 C CA . LEU A 1 465 ? 3.141 -33.688 -3.385 1 95.81 465 LEU A CA 1
ATOM 3697 C C . LEU A 1 465 ? 4.578 -34.219 -3.408 1 95.81 465 LEU A C 1
ATOM 3699 O O . LEU A 1 465 ? 4.863 -35.281 -2.898 1 95.81 465 LEU A O 1
ATOM 3703 N N . PHE A 1 466 ? 5.414 -33.5 -4.02 1 95.56 466 PHE A N 1
ATOM 3704 C CA . PHE A 1 466 ? 6.832 -33.844 -4.051 1 95.56 466 PHE A CA 1
ATOM 3705 C C . PHE A 1 466 ? 7.395 -33.938 -2.641 1 95.56 466 PHE A C 1
ATOM 3707 O O . PHE A 1 466 ? 8.055 -34.938 -2.299 1 95.56 466 PHE A O 1
ATOM 3714 N N . ILE A 1 467 ? 7.156 -32.875 -1.854 1 92 467 ILE A N 1
ATOM 3715 C CA . ILE A 1 467 ? 7.625 -32.875 -0.472 1 92 467 ILE A CA 1
ATOM 3716 C C . ILE A 1 467 ? 6.996 -34.031 0.292 1 92 467 ILE A C 1
ATOM 3718 O O . ILE A 1 467 ? 7.664 -34.688 1.096 1 92 467 ILE A O 1
ATOM 3722 N N . TYR A 1 468 ? 5.723 -34.312 0.033 1 93.94 468 TYR A N 1
ATOM 3723 C CA . TYR A 1 468 ? 5 -35.406 0.676 1 93.94 468 TYR A CA 1
ATOM 3724 C C . TYR A 1 468 ? 5.641 -36.75 0.351 1 93.94 468 TYR A C 1
ATOM 3726 O O . TYR A 1 468 ? 5.855 -37.562 1.242 1 93.94 468 TYR A O 1
ATOM 3734 N N . VAL A 1 469 ? 5.996 -36.969 -0.836 1 94.44 469 VAL A N 1
ATOM 3735 C CA . VAL A 1 469 ? 6.586 -38.219 -1.29 1 94.44 469 VAL A CA 1
ATOM 3736 C C . VAL A 1 469 ? 7.996 -38.375 -0.715 1 94.44 469 VAL A C 1
ATOM 3738 O O . VAL A 1 469 ? 8.406 -39.469 -0.342 1 94.44 469 VAL A O 1
ATOM 3741 N N . LEU A 1 470 ? 8.734 -37.281 -0.667 1 91.88 470 LEU A N 1
ATOM 3742 C CA . LEU A 1 470 ? 10.086 -37.312 -0.113 1 91.88 470 LEU A CA 1
ATOM 3743 C C . LEU A 1 470 ? 10.047 -37.625 1.378 1 91.88 470 LEU A C 1
ATOM 3745 O O . LEU A 1 470 ? 10.938 -38.312 1.894 1 91.88 470 LEU A O 1
ATOM 3749 N N . GLN A 1 471 ? 9.062 -37.156 2.037 1 89 471 GLN A N 1
ATOM 3750 C CA . GLN A 1 471 ? 8.945 -37.375 3.473 1 89 471 GLN A CA 1
ATOM 3751 C C . GLN A 1 471 ? 8.477 -38.812 3.762 1 89 471 GLN A C 1
ATOM 3753 O O . GLN A 1 471 ? 8.898 -39.438 4.742 1 89 471 GLN A O 1
ATOM 3758 N N . PHE A 1 472 ? 7.535 -39.281 2.879 1 90.5 472 PHE A N 1
ATOM 3759 C CA . PHE A 1 472 ? 6.945 -40.594 3.125 1 90.5 472 PHE A CA 1
ATOM 3760 C C . PHE A 1 472 ? 6.984 -41.469 1.867 1 90.5 472 PHE A C 1
ATOM 3762 O O . PHE A 1 472 ? 5.941 -41.812 1.321 1 90.5 472 PHE A O 1
ATOM 3769 N N . PRO A 1 473 ? 8.086 -41.906 1.467 1 91.25 473 PRO A N 1
ATOM 3770 C CA . PRO A 1 473 ? 8.227 -42.656 0.203 1 91.25 473 PRO A CA 1
ATOM 3771 C C . PRO A 1 473 ? 7.676 -44.062 0.279 1 91.25 473 PRO A C 1
ATOM 3773 O O . PRO A 1 473 ? 7.48 -44.719 -0.754 1 91.25 473 PRO A O 1
ATOM 3776 N N . ARG A 1 474 ? 7.363 -44.562 1.496 1 90.56 474 ARG A N 1
ATOM 3777 C CA . ARG A 1 474 ? 6.973 -45.969 1.646 1 90.56 474 ARG A CA 1
ATOM 3778 C C . ARG A 1 474 ? 5.457 -46.094 1.768 1 90.56 474 ARG A C 1
ATOM 3780 O O . ARG A 1 474 ? 4.93 -47.219 1.829 1 90.56 474 ARG A O 1
ATOM 3787 N N . LEU A 1 475 ? 4.754 -45.062 1.72 1 91.25 475 LEU A N 1
ATOM 3788 C CA . LEU A 1 475 ? 3.301 -45.094 1.836 1 91.25 475 LEU A CA 1
ATOM 3789 C C . LEU A 1 475 ? 2.68 -45.75 0.603 1 91.25 475 LEU A C 1
ATOM 3791 O O . LEU A 1 475 ? 3.209 -45.625 -0.503 1 91.25 475 LEU A O 1
ATOM 3795 N N . PRO A 1 476 ? 1.615 -46.406 0.771 1 90.81 476 PRO A N 1
ATOM 3796 C CA . PRO A 1 476 ? 0.974 -47.094 -0.357 1 90.81 476 PRO A CA 1
ATOM 3797 C C . PRO A 1 476 ? 0.433 -46.094 -1.402 1 90.81 476 PRO A C 1
ATOM 3799 O O . PRO A 1 476 ? 0.269 -46.469 -2.568 1 90.81 476 PRO A O 1
ATOM 3802 N N . THR A 1 477 ? 0.127 -44.938 -1.039 1 92.19 477 THR A N 1
ATOM 3803 C CA . THR A 1 477 ? -0.465 -43.969 -1.947 1 92.19 477 THR A CA 1
ATOM 3804 C C . THR A 1 477 ? 0.595 -43.375 -2.871 1 92.19 477 THR A C 1
ATOM 3806 O O . THR A 1 477 ? 0.269 -42.656 -3.818 1 92.19 477 THR A O 1
ATOM 3809 N N . VAL A 1 478 ? 1.834 -43.656 -2.666 1 92.81 478 VAL A N 1
ATOM 3810 C CA . VAL A 1 478 ? 2.947 -42.969 -3.326 1 92.81 478 VAL A CA 1
ATOM 3811 C C . VAL A 1 478 ? 2.895 -43.25 -4.828 1 92.81 478 VAL A C 1
ATOM 3813 O O . VAL A 1 478 ? 3.217 -42.344 -5.629 1 92.81 478 VAL A O 1
ATOM 3816 N N . ALA A 1 479 ? 2.568 -44.438 -5.207 1 93.06 479 ALA A N 1
ATOM 3817 C CA . ALA A 1 479 ? 2.48 -44.75 -6.633 1 93.06 479 ALA A CA 1
ATOM 3818 C C . ALA A 1 479 ? 1.468 -43.844 -7.328 1 93.06 479 ALA A C 1
ATOM 3820 O O . ALA A 1 479 ? 1.728 -43.344 -8.422 1 93.06 479 ALA A O 1
ATOM 3821 N N . ALA A 1 480 ? 0.333 -43.75 -6.691 1 95.44 480 ALA A N 1
ATOM 3822 C CA . ALA A 1 480 ? -0.694 -42.844 -7.234 1 95.44 480 ALA A CA 1
ATOM 3823 C C . ALA A 1 480 ? -0.223 -41.406 -7.234 1 95.44 480 ALA A C 1
ATOM 3825 O O . ALA A 1 480 ? -0.555 -40.625 -8.141 1 95.44 480 ALA A O 1
ATOM 3826 N N . ASP A 1 481 ? 0.458 -41.031 -6.211 1 96.81 481 ASP A N 1
ATOM 3827 C CA . ASP A 1 481 ? 0.97 -39.656 -6.113 1 96.81 481 ASP A CA 1
ATOM 3828 C C . ASP A 1 481 ? 1.967 -39.375 -7.23 1 96.81 481 ASP A C 1
ATOM 3830 O O . ASP A 1 481 ? 1.981 -38.281 -7.785 1 96.81 481 ASP A O 1
ATOM 3834 N N . ILE A 1 482 ? 2.793 -40.281 -7.562 1 95.75 482 ILE A N 1
ATOM 3835 C CA . ILE A 1 482 ? 3.742 -40.125 -8.656 1 95.75 482 ILE A CA 1
ATOM 3836 C C . ILE A 1 482 ? 2.986 -39.938 -9.977 1 95.75 482 ILE A C 1
ATOM 3838 O O . ILE A 1 482 ? 3.389 -39.156 -10.828 1 95.75 482 ILE A O 1
ATOM 3842 N N . GLN A 1 483 ? 1.932 -40.656 -10.094 1 96.19 483 GLN A N 1
ATOM 3843 C CA . GLN A 1 483 ? 1.109 -40.5 -11.289 1 96.19 483 GLN A CA 1
ATOM 3844 C C . GLN A 1 483 ? 0.506 -39.125 -11.359 1 96.19 483 GLN A C 1
ATOM 3846 O O . GLN A 1 483 ? 0.418 -38.531 -12.438 1 96.19 483 GLN A O 1
ATOM 3851 N N . HIS A 1 484 ? -0.014 -38.656 -10.25 1 96.94 484 HIS A N 1
ATOM 3852 C CA . HIS A 1 484 ? -0.5 -37.281 -10.188 1 96.94 484 HIS A CA 1
ATOM 3853 C C . HIS A 1 484 ? 0.591 -36.281 -10.586 1 96.94 484 HIS A C 1
ATOM 3855 O O . HIS A 1 484 ? 0.334 -35.344 -11.328 1 96.94 484 HIS A O 1
ATOM 3861 N N . MET A 1 485 ? 1.774 -36.469 -10.055 1 97.12 485 MET A N 1
ATOM 3862 C CA . MET A 1 485 ? 2.896 -35.594 -10.383 1 97.12 485 MET A CA 1
ATOM 3863 C C . MET A 1 485 ? 3.205 -35.625 -11.875 1 97.12 485 MET A C 1
ATOM 3865 O O . MET A 1 485 ? 3.518 -34.625 -12.477 1 97.12 485 MET A O 1
ATOM 3869 N N . ASP A 1 486 ? 3.051 -36.781 -12.461 1 96.19 486 ASP A N 1
ATOM 3870 C CA . ASP A 1 486 ? 3.254 -36.938 -13.898 1 96.19 486 ASP A CA 1
ATOM 3871 C C . ASP A 1 486 ? 2.207 -36.125 -14.68 1 96.19 486 ASP A C 1
ATOM 3873 O O . ASP A 1 486 ? 2.518 -35.531 -15.711 1 96.19 486 ASP A O 1
ATOM 3877 N N . THR A 1 487 ? 1.038 -36.25 -14.195 1 95.88 487 THR A N 1
ATOM 3878 C CA . THR A 1 487 ? -0.045 -35.5 -14.844 1 95.88 487 THR A CA 1
ATOM 3879 C C . THR A 1 487 ? 0.238 -34 -14.852 1 95.88 487 THR A C 1
ATOM 3881 O O . THR A 1 487 ? 0.075 -33.344 -15.875 1 95.88 487 THR A O 1
ATOM 3884 N N . VAL A 1 488 ? 0.64 -33.531 -13.758 1 96.12 488 VAL A N 1
ATOM 3885 C CA . VAL A 1 488 ? 0.934 -32.094 -13.656 1 96.12 488 VAL A CA 1
ATOM 3886 C C . VAL A 1 488 ? 2.135 -31.75 -14.531 1 96.12 488 VAL A C 1
ATOM 3888 O O . VAL A 1 488 ? 2.15 -30.703 -15.195 1 96.12 488 VAL A O 1
ATOM 3891 N N . THR A 1 489 ? 3.127 -32.562 -14.484 1 94.69 489 THR A N 1
ATOM 3892 C CA . THR A 1 489 ? 4.316 -32.344 -15.297 1 94.69 489 THR A CA 1
ATOM 3893 C C . THR A 1 489 ? 3.959 -32.312 -16.781 1 94.69 489 THR A C 1
ATOM 3895 O O . THR A 1 489 ? 4.457 -31.469 -17.531 1 94.69 489 THR A O 1
ATOM 3898 N N . GLY A 1 490 ? 3.111 -33.188 -17.172 1 92.12 490 GLY A N 1
ATOM 3899 C CA . GLY A 1 490 ? 2.637 -33.156 -18.547 1 92.12 490 GLY A CA 1
ATOM 3900 C C . GLY A 1 490 ? 1.882 -31.891 -18.891 1 92.12 490 GLY A C 1
ATOM 3901 O O . GLY A 1 490 ? 2.059 -31.344 -19.969 1 92.12 490 GLY A O 1
ATOM 3902 N N . HIS A 1 491 ? 1.077 -31.516 -18.016 1 93.06 491 HIS A N 1
ATOM 3903 C CA . HIS A 1 491 ? 0.323 -30.281 -18.203 1 93.06 491 HIS A CA 1
ATOM 3904 C C . HIS A 1 491 ? 1.253 -29.078 -18.328 1 93.06 491 HIS A C 1
ATOM 3906 O O . HIS A 1 491 ? 1.086 -28.25 -19.219 1 93.06 491 HIS A O 1
ATOM 3912 N N . LEU A 1 492 ? 2.205 -28.969 -17.422 1 89.69 492 LEU A N 1
ATOM 3913 C CA . LEU A 1 492 ? 3.123 -27.828 -17.422 1 89.69 492 LEU A CA 1
ATOM 3914 C C . LEU A 1 492 ? 4.043 -27.875 -18.641 1 89.69 492 LEU A C 1
ATOM 3916 O O . LEU A 1 492 ? 4.438 -26.828 -19.156 1 89.69 492 LEU A O 1
ATOM 3920 N N . ASP A 1 493 ? 4.352 -29.031 -19.062 1 86.25 493 ASP A N 1
ATOM 3921 C CA . ASP A 1 493 ? 5.109 -29.172 -20.312 1 86.25 493 ASP A CA 1
ATOM 3922 C C . ASP A 1 493 ? 4.312 -28.641 -21.5 1 86.25 493 ASP A C 1
ATOM 3924 O O . ASP A 1 493 ? 4.871 -28 -22.391 1 86.25 493 ASP A O 1
ATOM 3928 N N . TYR A 1 494 ? 3.105 -28.984 -21.438 1 84.06 494 TYR A N 1
ATOM 3929 C CA . TYR A 1 494 ? 2.236 -28.469 -22.484 1 84.06 494 TYR A CA 1
ATOM 3930 C C . TYR A 1 494 ? 2.15 -26.953 -22.453 1 84.06 494 TYR A C 1
ATOM 3932 O O . TYR A 1 494 ? 2.162 -26.297 -23.5 1 84.06 494 TYR A O 1
ATOM 3940 N N . VAL A 1 495 ? 1.989 -26.438 -21.297 1 81.31 495 VAL A N 1
ATOM 3941 C CA . VAL A 1 495 ? 1.939 -24.984 -21.141 1 81.31 495 VAL A CA 1
ATOM 3942 C C . VAL A 1 495 ? 3.232 -24.359 -21.672 1 81.31 495 VAL A C 1
ATOM 3944 O O . VAL A 1 495 ? 3.205 -23.312 -22.328 1 81.31 495 VAL A O 1
ATOM 3947 N N . GLY A 1 496 ? 4.344 -24.938 -21.312 1 74.19 496 GLY A N 1
ATOM 3948 C CA . GLY A 1 496 ? 5.629 -24.453 -21.812 1 74.19 496 GLY A CA 1
ATOM 3949 C C . GLY A 1 496 ? 5.734 -24.5 -23.328 1 74.19 496 GLY A C 1
ATOM 3950 O O . GLY A 1 496 ? 6.34 -23.609 -23.938 1 74.19 496 GLY A O 1
ATOM 3951 N N . PHE A 1 497 ? 5.152 -25.484 -23.797 1 69.31 497 PHE A N 1
ATOM 3952 C CA . PHE A 1 497 ? 5.164 -25.625 -25.25 1 69.31 497 PHE A CA 1
ATOM 3953 C C . PHE A 1 497 ? 4.266 -24.594 -25.906 1 69.31 497 PHE A C 1
ATOM 3955 O O . PHE A 1 497 ? 4.594 -24.047 -26.969 1 69.31 497 PHE A O 1
ATOM 3962 N N . ALA A 1 498 ? 3.17 -24.438 -25.266 1 67.69 498 ALA A N 1
ATOM 3963 C CA . ALA A 1 498 ? 2.184 -23.516 -25.812 1 67.69 498 ALA A CA 1
ATOM 3964 C C . ALA A 1 498 ? 2.65 -22.062 -25.641 1 67.69 498 ALA A C 1
ATOM 3966 O O . ALA A 1 498 ? 2.262 -21.188 -26.422 1 67.69 498 ALA A O 1
ATOM 3967 N N . SER A 1 499 ? 3.467 -21.906 -24.625 1 66.38 499 SER A N 1
ATOM 3968 C CA . SER A 1 499 ? 3.959 -20.562 -24.359 1 66.38 499 SER A CA 1
ATOM 3969 C C . SER A 1 499 ? 5.406 -20.391 -24.812 1 66.38 499 SER A C 1
ATOM 3971 O O . SER A 1 499 ? 6.219 -21.312 -24.641 1 66.38 499 SER A O 1
ATOM 3973 N N . ALA A 1 500 ? 5.676 -19.484 -25.516 1 58.91 500 ALA A N 1
ATOM 3974 C CA . ALA A 1 500 ? 7.047 -19.297 -25.984 1 58.91 500 ALA A CA 1
ATOM 3975 C C . ALA A 1 500 ? 7.965 -18.891 -24.844 1 58.91 500 ALA A C 1
ATOM 3977 O O . ALA A 1 500 ? 9.172 -19.156 -24.875 1 58.91 500 ALA A O 1
ATOM 3978 N N . ASP A 1 501 ? 7.41 -18.484 -23.797 1 61.06 501 ASP A N 1
ATOM 3979 C CA . ASP A 1 501 ? 8.25 -17.812 -22.812 1 61.06 501 ASP A CA 1
ATOM 3980 C C . ASP A 1 501 ? 8.336 -18.625 -21.516 1 61.06 501 ASP A C 1
ATOM 3982 O O . ASP A 1 501 ? 9.172 -18.344 -20.656 1 61.06 501 ASP A O 1
ATOM 3986 N N . LEU A 1 502 ? 7.488 -19.625 -21.469 1 64.06 502 LEU A N 1
ATOM 3987 C CA . LEU A 1 502 ? 7.438 -20.328 -20.188 1 64.06 502 LEU A CA 1
ATOM 3988 C C . LEU A 1 502 ? 7.938 -21.766 -20.344 1 64.06 502 LEU A C 1
ATOM 3990 O O . LEU A 1 502 ? 7.621 -22.438 -21.328 1 64.06 502 LEU A O 1
ATOM 3994 N N . ASP A 1 503 ? 8.961 -22.156 -19.672 1 64.06 503 ASP A N 1
ATOM 3995 C CA . ASP A 1 503 ? 9.391 -23.547 -19.547 1 64.06 503 ASP A CA 1
ATOM 3996 C C . ASP A 1 503 ? 9.484 -23.969 -18.094 1 64.06 503 ASP A C 1
ATOM 3998 O O . ASP A 1 503 ? 9.828 -23.156 -17.219 1 64.06 503 ASP A O 1
ATOM 4002 N N . PHE A 1 504 ? 8.992 -25.234 -17.969 1 78 504 PHE A N 1
ATOM 4003 C CA . PHE A 1 504 ? 8.984 -25.719 -16.594 1 78 504 PHE A CA 1
ATOM 4004 C C . PHE A 1 504 ? 9.82 -26.984 -16.453 1 78 504 PHE A C 1
ATOM 4006 O O . PHE A 1 504 ? 9.297 -28.047 -16.094 1 78 504 PHE A O 1
ATOM 4013 N N . PRO A 1 505 ? 11.148 -26.828 -16.688 1 82.31 505 PRO A N 1
ATOM 4014 C CA . PRO A 1 505 ? 11.984 -28 -16.438 1 82.31 505 PRO A CA 1
ATOM 4015 C C . PRO A 1 505 ? 11.953 -28.438 -14.969 1 82.31 505 PRO A C 1
ATOM 4017 O O . PRO A 1 505 ? 12.234 -29.594 -14.656 1 82.31 505 PRO A O 1
ATOM 4020 N N . PHE A 1 506 ? 11.625 -27.594 -14.219 1 88.81 506 PHE A N 1
ATOM 4021 C CA . PHE A 1 506 ? 11.508 -27.844 -12.789 1 88.81 506 PHE A CA 1
ATOM 4022 C C . PHE A 1 506 ? 10.562 -29 -12.508 1 88.81 506 PHE A C 1
ATOM 4024 O O . PHE A 1 506 ? 10.859 -29.859 -11.688 1 88.81 506 PHE A O 1
ATOM 4031 N N . ALA A 1 507 ? 9.406 -29.047 -13.195 1 91.56 507 ALA A N 1
ATOM 4032 C CA . ALA A 1 507 ? 8.383 -30.062 -12.961 1 91.56 507 ALA A CA 1
ATOM 4033 C C . ALA A 1 507 ? 8.922 -31.453 -13.281 1 91.56 507 ALA A C 1
ATOM 4035 O O . ALA A 1 507 ? 8.656 -32.406 -12.539 1 91.56 507 ALA A O 1
ATOM 4036 N N . ARG A 1 508 ? 9.734 -31.562 -14.273 1 91.06 508 ARG A N 1
ATOM 4037 C CA . ARG A 1 508 ? 10.328 -32.844 -14.648 1 91.06 508 ARG A CA 1
ATOM 4038 C C . ARG A 1 508 ? 11.367 -33.281 -13.625 1 91.06 508 ARG A C 1
ATOM 4040 O O . ARG A 1 508 ? 11.438 -34.469 -13.266 1 91.06 508 ARG A O 1
ATOM 4047 N N . GLU A 1 509 ? 12.125 -32.312 -13.242 1 90.88 509 GLU A N 1
ATOM 4048 C CA . GLU A 1 509 ? 13.18 -32.625 -12.281 1 90.88 509 GLU A CA 1
ATOM 4049 C C . GLU A 1 509 ? 12.586 -33.125 -10.961 1 90.88 509 GLU A C 1
ATOM 4051 O O . GLU A 1 509 ? 13.078 -34.094 -10.383 1 90.88 509 GLU A O 1
ATOM 4056 N N . VAL A 1 510 ? 11.617 -32.5 -10.516 1 93.56 510 VAL A N 1
ATOM 4057 C CA . VAL A 1 510 ? 11.016 -32.844 -9.227 1 93.56 510 VAL A CA 1
ATOM 4058 C C . VAL A 1 510 ? 10.359 -34.219 -9.32 1 93.56 510 VAL A C 1
ATOM 4060 O O . VAL A 1 510 ? 10.438 -35 -8.383 1 93.56 510 VAL A O 1
ATOM 4063 N N . THR A 1 511 ? 9.703 -34.5 -10.414 1 94.25 511 THR A N 1
ATOM 4064 C CA . THR A 1 511 ? 9.055 -35.812 -10.586 1 94.25 511 THR A CA 1
ATOM 4065 C C . THR A 1 511 ? 10.094 -36.906 -10.688 1 94.25 511 THR A C 1
ATOM 4067 O O . THR A 1 511 ? 9.898 -38 -10.148 1 94.25 511 THR A O 1
ATOM 4070 N N . THR A 1 512 ? 11.18 -36.625 -11.344 1 92.94 512 THR A N 1
ATOM 4071 C CA . THR A 1 512 ? 12.266 -37.594 -11.445 1 92.94 512 THR A CA 1
ATOM 4072 C C . THR A 1 512 ? 12.875 -37.875 -10.07 1 92.94 512 THR A C 1
ATOM 4074 O O . THR A 1 512 ? 13.141 -39.031 -9.727 1 92.94 512 THR A O 1
ATOM 4077 N N . LEU A 1 513 ? 13.094 -36.875 -9.367 1 91.94 513 LEU A N 1
ATOM 4078 C CA . LEU A 1 513 ? 13.664 -37 -8.031 1 91.94 513 LEU A CA 1
ATOM 4079 C C . LEU A 1 513 ? 12.719 -37.781 -7.117 1 91.94 513 LEU A C 1
ATOM 4081 O O . LEU A 1 513 ? 13.172 -38.562 -6.27 1 91.94 513 LEU A O 1
ATOM 4085 N N . ALA A 1 514 ? 11.445 -37.531 -7.254 1 93.75 514 ALA A N 1
ATOM 4086 C CA . ALA A 1 514 ? 10.461 -38.281 -6.457 1 93.75 514 ALA A CA 1
ATOM 4087 C C . ALA A 1 514 ? 10.508 -39.75 -6.773 1 93.75 514 ALA A C 1
ATOM 4089 O O . ALA A 1 514 ? 10.445 -40.594 -5.867 1 93.75 514 ALA A O 1
ATOM 4090 N N . ARG A 1 515 ? 10.648 -40.156 -8.023 1 92 515 ARG A N 1
ATOM 4091 C CA . ARG A 1 515 ? 10.742 -41.562 -8.43 1 92 515 ARG A CA 1
ATOM 4092 C C . ARG A 1 515 ? 12 -42.188 -7.859 1 92 515 ARG A C 1
ATOM 4094 O O . ARG A 1 515 ? 11.969 -43.344 -7.422 1 92 515 ARG A O 1
ATOM 4101 N N . LEU A 1 516 ? 13.016 -41.438 -7.918 1 88.56 516 LEU A N 1
ATOM 4102 C CA . LEU A 1 516 ? 14.281 -41.906 -7.387 1 88.56 516 LEU A CA 1
ATOM 4103 C C . LEU A 1 516 ? 14.18 -42.156 -5.887 1 88.56 516 LEU A C 1
ATOM 4105 O O . LEU A 1 516 ? 14.703 -43.156 -5.379 1 88.56 516 LEU A O 1
ATOM 4109 N N . ALA A 1 517 ? 13.578 -41.25 -5.242 1 88.12 517 ALA A N 1
ATOM 4110 C CA . ALA A 1 517 ? 13.43 -41.406 -3.795 1 88.12 517 ALA A CA 1
ATOM 4111 C C . ALA A 1 517 ? 12.594 -42.625 -3.441 1 88.12 517 ALA A C 1
ATOM 4113 O O . ALA A 1 517 ? 12.891 -43.312 -2.475 1 88.12 517 ALA A O 1
ATOM 4114 N N . VAL A 1 518 ? 11.57 -42.906 -4.18 1 90.38 518 VAL A N 1
ATOM 4115 C CA . VAL A 1 518 ? 10.695 -44.031 -3.936 1 90.38 518 VAL A CA 1
ATOM 4116 C C . VAL A 1 518 ? 11.445 -45.344 -4.23 1 90.38 518 VAL A C 1
ATOM 4118 O O . VAL A 1 518 ? 11.344 -46.312 -3.48 1 90.38 518 VAL A O 1
ATOM 4121 N N . SER A 1 519 ? 12.234 -45.344 -5.281 1 88.06 519 SER A N 1
ATOM 4122 C CA . SER A 1 519 ? 13.008 -46.531 -5.648 1 88.06 519 SER A CA 1
ATOM 4123 C C . SER A 1 519 ? 14.078 -46.812 -4.605 1 88.06 519 SER A C 1
ATOM 4125 O O . SER A 1 519 ? 14.32 -48 -4.277 1 88.06 519 SER A O 1
ATOM 4127 N N . ARG A 1 520 ? 14.664 -45.844 -4.125 1 84.94 520 ARG A N 1
ATOM 4128 C CA . ARG A 1 520 ? 15.688 -46 -3.098 1 84.94 520 ARG A CA 1
ATOM 4129 C C . ARG A 1 520 ? 15.078 -46.531 -1.8 1 84.94 520 ARG A C 1
ATOM 4131 O O . ARG A 1 520 ? 15.688 -47.344 -1.11 1 84.94 520 ARG A O 1
ATOM 4138 N N . ALA A 1 521 ? 14.016 -46.031 -1.464 1 84.19 521 ALA A N 1
ATOM 4139 C CA . ALA A 1 521 ? 13.336 -46.469 -0.249 1 84.19 521 ALA A CA 1
ATOM 4140 C C . ALA A 1 521 ? 12.891 -47.938 -0.367 1 84.19 521 ALA A C 1
ATOM 4142 O O . ALA A 1 521 ? 12.906 -48.688 0.619 1 84.19 521 ALA A O 1
ATOM 4143 N N . ALA A 1 522 ? 12.539 -48.344 -1.48 1 82.31 522 ALA A N 1
ATOM 4144 C CA . ALA A 1 522 ? 12.117 -49.719 -1.712 1 82.31 522 ALA A CA 1
ATOM 4145 C C . ALA A 1 522 ? 13.297 -50.688 -1.624 1 82.31 522 ALA A C 1
ATOM 4147 O O . ALA A 1 522 ? 13.141 -51.844 -1.212 1 82.31 522 ALA A O 1
ATOM 4148 N N . ARG A 1 523 ? 14.523 -50.344 -2.053 1 78.56 523 ARG A N 1
ATOM 4149 C CA . ARG A 1 523 ? 15.719 -51.156 -2.037 1 78.56 523 ARG A CA 1
ATOM 4150 C C . ARG A 1 523 ? 16.344 -51.219 -0.646 1 78.56 523 ARG A C 1
ATOM 4152 O O . ARG A 1 523 ? 17.219 -52.031 -0.376 1 78.56 523 ARG A O 1
ATOM 4159 N N . GLY A 1 524 ? 15.781 -50.656 0.389 1 65.88 524 GLY A N 1
ATOM 4160 C CA . GLY A 1 524 ? 16.328 -50.656 1.737 1 65.88 524 GLY A CA 1
ATOM 4161 C C . GLY A 1 524 ? 17.469 -49.656 1.909 1 65.88 524 GLY A C 1
ATOM 4162 O O . GLY A 1 524 ? 18.172 -49.688 2.928 1 65.88 524 GLY A O 1
ATOM 4163 N N . ASP A 1 525 ? 18.109 -49.031 1.024 1 56.47 525 ASP A N 1
ATOM 4164 C CA . ASP A 1 525 ? 19.203 -48.062 1.065 1 56.47 525 ASP A CA 1
ATOM 4165 C C . ASP A 1 525 ? 18.781 -46.75 1.721 1 56.47 525 ASP A C 1
ATOM 4167 O O . ASP A 1 525 ? 17.906 -46.062 1.205 1 56.47 525 ASP A O 1
ATOM 4171 N N . GLY A 1 526 ? 18.703 -46.781 3.01 1 48.19 526 GLY A N 1
ATOM 4172 C CA . GLY A 1 526 ? 18.25 -45.594 3.758 1 48.19 526 GLY A CA 1
ATOM 4173 C C . GLY A 1 526 ? 19 -44.344 3.377 1 48.19 526 GLY A C 1
ATOM 4174 O O . GLY A 1 526 ? 20.094 -44.406 2.826 1 48.19 526 GLY A O 1
ATOM 4175 N N . PHE A 1 527 ? 18.422 -43.281 3.121 1 50.94 527 PHE A N 1
ATOM 4176 C CA . PHE A 1 527 ? 19.141 -42 2.916 1 50.94 527 PHE A CA 1
ATOM 4177 C C . PHE A 1 527 ? 20.203 -41.812 3.99 1 50.94 527 PHE A C 1
ATOM 4179 O O . PHE A 1 527 ? 20.047 -42.281 5.113 1 50.94 527 PHE A O 1
ATOM 4186 N N . VAL A 1 528 ? 21.5 -41.531 3.83 1 41.88 528 VAL A N 1
ATOM 4187 C CA . VAL A 1 528 ? 22.625 -41.281 4.719 1 41.88 528 VAL A CA 1
ATOM 4188 C C . VAL A 1 528 ? 22.156 -40.438 5.895 1 41.88 528 VAL A C 1
ATOM 4190 O O . VAL A 1 528 ? 21.734 -39.281 5.707 1 41.88 528 VAL A O 1
ATOM 4193 N N . THR A 1 529 ? 21.656 -41 6.984 1 37.28 529 THR A N 1
ATOM 4194 C CA . THR A 1 529 ? 21.469 -40.219 8.211 1 37.28 529 THR A CA 1
ATOM 4195 C C . THR A 1 529 ? 22.797 -39.656 8.703 1 37.28 529 THR A C 1
ATOM 4197 O O . THR A 1 529 ? 23.781 -40.406 8.836 1 37.28 529 THR A O 1
ATOM 4200 N N . LYS A 1 530 ? 23.141 -38.375 8.68 1 35.94 530 LYS A N 1
ATOM 4201 C CA . LYS A 1 530 ? 24.328 -37.875 9.391 1 35.94 530 LYS A CA 1
ATOM 4202 C C . LYS A 1 530 ? 24.406 -38.469 10.789 1 35.94 530 LYS A C 1
ATOM 4204 O O . LYS A 1 530 ? 23.391 -38.594 11.477 1 35.94 530 LYS A O 1
ATOM 4209 N N . GLU A 1 531 ? 25.625 -38.969 11.289 1 32.12 531 GLU A N 1
ATOM 4210 C CA . GLU A 1 531 ? 26.109 -39.344 12.625 1 32.12 531 GLU A CA 1
ATOM 4211 C C . GLU A 1 531 ? 25.766 -38.25 13.641 1 32.12 531 GLU A C 1
ATOM 4213 O O . GLU A 1 531 ? 25.875 -37.062 13.336 1 32.12 531 GLU A O 1
ATOM 4218 N N . PRO A 1 532 ? 25.172 -38.5 14.789 1 29.48 532 PRO A N 1
ATOM 4219 C CA . PRO A 1 532 ? 24.891 -37.625 15.914 1 29.48 532 PRO A CA 1
ATOM 4220 C C . PRO A 1 532 ? 26.078 -36.75 16.281 1 29.48 532 PRO A C 1
ATOM 4222 O O . PRO A 1 532 ? 27.219 -37.25 16.328 1 29.48 532 PRO A O 1
ATOM 4225 N N . LEU A 1 533 ? 26.062 -35.531 15.984 1 25.39 533 LEU A N 1
ATOM 4226 C CA . LEU A 1 533 ? 27.078 -34.75 16.703 1 25.39 533 LEU A CA 1
ATOM 4227 C C . LEU A 1 533 ? 27.141 -35.156 18.172 1 25.39 533 LEU A C 1
ATOM 4229 O O . LEU A 1 533 ? 26.094 -35.281 18.828 1 25.39 533 LEU A O 1
ATOM 4233 N N . SER A 1 534 ? 28.188 -35.719 18.734 1 24.34 534 SER A N 1
ATOM 4234 C CA . SER A 1 534 ? 28.594 -36.062 20.109 1 24.34 534 SER A CA 1
ATOM 4235 C C . SER A 1 534 ? 28.281 -34.906 21.062 1 24.34 534 SER A C 1
ATOM 4237 O O . SER A 1 534 ? 28.891 -33.844 20.984 1 24.34 534 SER A O 1
ATOM 4239 N N . GLN A 1 535 ? 26.969 -34.688 21.359 1 23.67 535 GLN A N 1
ATOM 4240 C CA . GLN A 1 535 ? 26.703 -33.812 22.516 1 23.67 535 GLN A CA 1
ATOM 4241 C C . GLN A 1 535 ? 27.484 -34.312 23.734 1 23.67 535 GLN A C 1
ATOM 4243 O O . GLN A 1 535 ? 27.344 -35.438 24.172 1 23.67 535 GLN A O 1
ATOM 4248 N N . SER A 1 536 ? 28.609 -33.781 24.031 1 22.23 536 SER A N 1
ATOM 4249 C CA . SER A 1 536 ? 29.219 -33.938 25.359 1 22.23 536 SER A CA 1
ATOM 4250 C C . SER A 1 536 ? 28.172 -33.875 26.469 1 22.23 536 SER A C 1
ATOM 4252 O O . SER A 1 536 ? 26.969 -33.719 26.188 1 22.23 536 SER A O 1
ATOM 4254 N N . HIS A 1 537 ? 28.406 -33.156 27.609 1 21.06 537 HIS A N 1
ATOM 4255 C CA . HIS A 1 537 ? 28.453 -33.406 29.047 1 21.06 537 HIS A CA 1
ATOM 4256 C C . HIS A 1 537 ? 27.109 -33.094 29.703 1 21.06 537 HIS A C 1
ATOM 4258 O O . HIS A 1 537 ? 26.906 -33.375 30.891 1 21.06 537 HIS A O 1
ATOM 4264 N N . VAL A 1 538 ? 26.25 -32.094 29.234 1 19.81 538 VAL A N 1
ATOM 4265 C CA . VAL A 1 538 ? 25.672 -31.453 30.406 1 19.81 538 VAL A CA 1
ATOM 4266 C C . VAL A 1 538 ? 24.391 -32.188 30.812 1 19.81 538 VAL A C 1
ATOM 4268 O O . VAL A 1 538 ? 23.297 -31.672 30.578 1 19.81 538 VAL A O 1
ATOM 4271 N N . ALA A 1 539 ? 24.141 -33.469 30.484 1 21.75 539 ALA A N 1
ATOM 4272 C CA . ALA A 1 539 ? 22.812 -34.031 30.781 1 21.75 539 ALA A CA 1
ATOM 4273 C C . ALA A 1 539 ? 22.609 -34.188 32.281 1 21.75 539 ALA A C 1
ATOM 4275 O O . ALA A 1 539 ? 23.156 -35.094 32.906 1 21.75 539 ALA A O 1
ATOM 4276 N N . GLY A 1 540 ? 22.547 -33.031 33.031 1 19.12 540 GLY A N 1
ATOM 4277 C CA . GLY A 1 540 ? 22.266 -33.281 34.438 1 19.12 540 GLY A CA 1
ATOM 4278 C C . GLY A 1 540 ? 21 -34.094 34.656 1 19.12 540 GLY A C 1
ATOM 4279 O O . GLY A 1 540 ? 20.203 -34.281 33.719 1 19.12 540 GLY A O 1
ATOM 4280 N N . GLN A 1 541 ? 20.578 -34.5 35.938 1 18.91 541 GLN A N 1
ATOM 4281 C CA . GLN A 1 541 ? 20.016 -35.5 36.844 1 18.91 541 GLN A CA 1
ATOM 4282 C C . GLN A 1 541 ? 18.5 -35.406 36.875 1 18.91 541 GLN A C 1
ATOM 4284 O O . GLN A 1 541 ? 17.859 -35.938 37.781 1 18.91 541 GLN A O 1
ATOM 4289 N N . LEU A 1 542 ? 17.672 -34.656 36 1 18.83 542 LEU A N 1
ATOM 4290 C CA . LEU A 1 542 ? 16.438 -34.469 36.781 1 18.83 542 LEU A CA 1
ATOM 4291 C C . LEU A 1 542 ? 15.555 -35.719 36.656 1 18.83 542 LEU A C 1
ATOM 4293 O O . LEU A 1 542 ? 15.117 -36.062 35.562 1 18.83 542 LEU A O 1
ATOM 4297 N N . ASP A 1 543 ? 15.492 -36.781 37.5 1 19.55 543 ASP A N 1
ATOM 4298 C CA . ASP A 1 543 ? 14.914 -38.125 37.719 1 19.55 543 ASP A CA 1
ATOM 4299 C C . ASP A 1 543 ? 13.422 -38.031 38 1 19.55 543 ASP A C 1
ATOM 4301 O O . ASP A 1 543 ? 12.805 -39 38.438 1 19.55 543 ASP A O 1
ATOM 4305 N N . GLY A 1 544 ? 12.531 -37.094 37.531 1 20.98 544 GLY A N 1
ATOM 4306 C CA . GLY A 1 544 ? 11.336 -37.219 38.344 1 20.98 544 GLY A CA 1
ATOM 4307 C C . GLY A 1 544 ? 10.492 -38.438 38 1 20.98 544 GLY A C 1
ATOM 4308 O O . GLY A 1 544 ? 10.648 -39 36.906 1 20.98 544 GLY A O 1
ATOM 4309 N N . PRO A 1 545 ? 9.578 -39.094 38.844 1 20.91 545 PRO A N 1
ATOM 4310 C CA . PRO A 1 545 ? 8.875 -40.375 38.969 1 20.91 545 PRO A CA 1
ATOM 4311 C C . PRO A 1 545 ? 7.75 -40.5 37.938 1 20.91 545 PRO A C 1
ATOM 4313 O O . PRO A 1 545 ? 7.066 -39.531 37.625 1 20.91 545 PRO A O 1
ATOM 4316 N N . ALA A 1 546 ? 7.703 -41.594 37.031 1 20.58 546 ALA A N 1
ATOM 4317 C CA . ALA A 1 546 ? 7.008 -42.125 35.875 1 20.58 546 ALA A CA 1
ATOM 4318 C C . ALA A 1 546 ? 5.629 -42.656 36.25 1 20.58 546 ALA A C 1
ATOM 4320 O O . ALA A 1 546 ? 5.512 -43.75 36.812 1 20.58 546 ALA A O 1
ATOM 4321 N N . THR A 1 547 ? 4.629 -41.875 36.75 1 21.88 547 THR A N 1
ATOM 4322 C CA . THR A 1 547 ? 3.42 -42.531 37.219 1 21.88 547 THR A CA 1
ATOM 4323 C C . THR A 1 547 ? 2.764 -43.312 36.062 1 21.88 547 THR A C 1
ATOM 4325 O O . THR A 1 547 ? 2.906 -42.938 34.906 1 21.88 547 THR A O 1
ATOM 4328 N N . GLN A 1 548 ? 1.923 -44.469 36.281 1 20.19 548 GLN A N 1
ATOM 4329 C CA . GLN A 1 548 ? 1.397 -45.719 35.719 1 20.19 548 GLN A CA 1
ATOM 4330 C C . GLN A 1 548 ? 0.18 -45.469 34.844 1 20.19 548 GLN A C 1
ATOM 4332 O O . GLN A 1 548 ? -0.95 -45.406 35.344 1 20.19 548 GLN A O 1
ATOM 4337 N N . ALA A 1 549 ? 0.011 -44.531 33.938 1 21.3 549 ALA A N 1
ATOM 4338 C CA . ALA A 1 549 ? -1.312 -44.312 33.344 1 21.3 549 ALA A CA 1
ATOM 4339 C C . ALA A 1 549 ? -1.736 -45.531 32.531 1 21.3 549 ALA A C 1
ATOM 4341 O O . ALA A 1 549 ? -0.894 -46.219 31.969 1 21.3 549 ALA A O 1
ATOM 4342 N N . ASP A 1 550 ? -3.062 -46 32.469 1 21.38 550 ASP A N 1
ATOM 4343 C CA . ASP A 1 550 ? -3.949 -47.094 32.156 1 21.38 550 ASP A CA 1
ATOM 4344 C C . ASP A 1 550 ? -3.904 -47.438 30.656 1 21.38 550 ASP A C 1
ATOM 4346 O O . ASP A 1 550 ? -3.533 -46.594 29.844 1 21.38 550 ASP A O 1
ATOM 4350 N N . GLU A 1 551 ? -4.484 -48.688 30.156 1 22.11 551 GLU A N 1
ATOM 4351 C CA . GLU A 1 551 ? -4.359 -49.719 29.109 1 22.11 551 GLU A CA 1
ATOM 4352 C C . GLU A 1 551 ? -5.055 -49.281 27.828 1 22.11 551 GLU A C 1
ATOM 4354 O O . GLU A 1 551 ? -5.34 -50.094 26.953 1 22.11 551 GLU A O 1
ATOM 4359 N N . SER A 1 552 ? -5.645 -48.125 27.562 1 23.61 552 SER A N 1
ATOM 4360 C CA . SER A 1 552 ? -6.664 -47.969 26.531 1 23.61 552 SER A CA 1
ATOM 4361 C C . SER A 1 552 ? -6.203 -48.594 25.203 1 23.61 552 SER A C 1
ATOM 4363 O O . SER A 1 552 ? -5.004 -48.781 24.984 1 23.61 552 SER A O 1
ATOM 4365 N N . VAL A 1 553 ? -7.203 -48.906 24.172 1 25.92 553 VAL A N 1
ATOM 4366 C CA . VAL A 1 553 ? -7.34 -49.688 22.953 1 25.92 553 VAL A CA 1
ATOM 4367 C C . VAL A 1 553 ? -6.195 -49.375 22 1 25.92 553 VAL A C 1
ATOM 4369 O O . VAL A 1 553 ? -5.918 -48.219 21.703 1 25.92 553 VAL A O 1
ATOM 4372 N N . ARG A 1 554 ? -5.418 -50.406 21.688 1 26.3 554 ARG A N 1
ATOM 4373 C CA . ARG A 1 554 ? -4.105 -50.531 21.062 1 26.3 554 ARG A CA 1
ATOM 4374 C C . ARG A 1 554 ? -4.191 -50.344 19.547 1 26.3 554 ARG A C 1
ATOM 4376 O O . ARG A 1 554 ? -4.605 -51.219 18.812 1 26.3 554 ARG A O 1
ATOM 4383 N N . PHE A 1 555 ? -4.918 -49.219 19.062 1 24.86 555 PHE A N 1
ATOM 4384 C CA . PHE A 1 555 ? -4.816 -48.969 17.625 1 24.86 555 PHE A CA 1
ATOM 4385 C C . PHE A 1 555 ? -3.455 -49.406 17.094 1 24.86 555 PHE A C 1
ATOM 4387 O O . PHE A 1 555 ? -2.418 -49.031 17.656 1 24.86 555 PHE A O 1
ATOM 4394 N N . ASP A 1 556 ? -3.445 -50.594 16.625 1 25.3 556 ASP A N 1
ATOM 4395 C CA . ASP A 1 556 ? -2.229 -51.156 16.047 1 25.3 556 ASP A CA 1
ATOM 4396 C C . ASP A 1 556 ? -1.534 -50.156 15.141 1 25.3 556 ASP A C 1
ATOM 4398 O O . ASP A 1 556 ? -1.836 -50.062 13.945 1 25.3 556 ASP A O 1
ATOM 4402 N N . ASN A 1 557 ? -1.691 -48.906 15.445 1 26.03 557 ASN A N 1
ATOM 4403 C CA . ASN A 1 557 ? -1.306 -47.594 14.969 1 26.03 557 ASN A CA 1
ATOM 4404 C C . ASN A 1 557 ? 0.181 -47.531 14.625 1 26.03 557 ASN A C 1
ATOM 4406 O O . ASN A 1 557 ? 1.021 -47.406 15.523 1 26.03 557 ASN A O 1
ATOM 4410 N N . ALA A 1 558 ? 0.591 -48.406 13.609 1 28.91 558 ALA A N 1
ATOM 4411 C CA . ALA A 1 558 ? 2 -48.25 13.25 1 28.91 558 ALA A CA 1
ATOM 4412 C C . ALA A 1 558 ? 2.414 -46.781 13.203 1 28.91 558 ALA A C 1
ATOM 4414 O O . ALA A 1 558 ? 2.037 -46.062 12.281 1 28.91 558 ALA A O 1
ATOM 4415 N N . ALA A 1 559 ? 2.549 -46.125 14.211 1 30.78 559 ALA A N 1
ATOM 4416 C CA . ALA A 1 559 ? 3.121 -44.812 14.492 1 30.78 559 ALA A CA 1
ATOM 4417 C C . ALA A 1 559 ? 4.418 -44.594 13.719 1 30.78 559 ALA A C 1
ATOM 4419 O O . ALA A 1 559 ? 5.289 -45.469 13.703 1 30.78 559 ALA A O 1
ATOM 4420 N N . PRO A 1 560 ? 4.285 -43.812 12.586 1 31.55 560 PRO A N 1
ATOM 4421 C CA . PRO A 1 560 ? 5.496 -43.562 11.797 1 31.55 560 PRO A CA 1
ATOM 4422 C C . PRO A 1 560 ? 6.762 -43.531 12.656 1 31.55 560 PRO A C 1
ATOM 4424 O O . PRO A 1 560 ? 6.699 -43.219 13.844 1 31.55 560 PRO A O 1
ATOM 4427 N N . SER A 1 561 ? 7.688 -44.406 12.453 1 29.66 561 SER A N 1
ATOM 4428 C CA . SER A 1 561 ? 9.016 -44.469 13.039 1 29.66 561 SER A CA 1
ATOM 4429 C C . SER A 1 561 ? 9.555 -43.094 13.383 1 29.66 561 SER A C 1
ATOM 4431 O O . SER A 1 561 ? 9.078 -42.094 12.859 1 29.66 561 SER A O 1
ATOM 4433 N N . ASP A 1 562 ? 10.625 -42.969 14.391 1 31.11 562 ASP A N 1
ATOM 4434 C CA . ASP A 1 562 ? 11.375 -41.906 15.078 1 31.11 562 ASP A CA 1
ATOM 4435 C C . ASP A 1 562 ? 11.906 -40.875 14.078 1 31.11 562 ASP A C 1
ATOM 4437 O O . ASP A 1 562 ? 13.031 -41 13.602 1 31.11 562 ASP A O 1
ATOM 4441 N N . ASN A 1 563 ? 11.297 -40.531 13.109 1 32.16 563 ASN A N 1
ATOM 4442 C CA . ASN A 1 563 ? 11.914 -39.5 12.266 1 32.16 563 ASN A CA 1
ATOM 4443 C C . ASN A 1 563 ? 12.242 -38.25 13.055 1 32.16 563 ASN A C 1
ATOM 4445 O O . ASN A 1 563 ? 11.352 -37.469 13.367 1 32.16 563 ASN A O 1
ATOM 4449 N N . HIS A 1 564 ? 13.297 -38.25 13.828 1 32.75 564 HIS A N 1
ATOM 4450 C CA . HIS A 1 564 ? 13.922 -37.188 14.609 1 32.75 564 HIS A CA 1
ATOM 4451 C C . HIS A 1 564 ? 13.977 -35.875 13.828 1 32.75 564 HIS A C 1
ATOM 4453 O O . HIS A 1 564 ? 14.32 -34.844 14.375 1 32.75 564 HIS A O 1
ATOM 4459 N N . GLU A 1 565 ? 13.953 -36.031 12.586 1 35.12 565 GLU A N 1
ATOM 4460 C CA . GLU A 1 565 ? 14.281 -34.812 11.852 1 35.12 565 GLU A CA 1
ATOM 4461 C C . GLU A 1 565 ? 13.156 -33.781 11.961 1 35.12 565 GLU A C 1
ATOM 4463 O O . GLU A 1 565 ? 13.281 -32.656 11.445 1 35.12 565 GLU A O 1
ATOM 4468 N N . LEU A 1 566 ? 12.219 -34.25 12.531 1 35.09 566 LEU A N 1
ATOM 4469 C CA . LEU A 1 566 ? 11.078 -33.312 12.508 1 35.09 566 LEU A CA 1
ATOM 4470 C C . LEU A 1 566 ? 11.352 -32.094 13.375 1 35.09 566 LEU A C 1
ATOM 4472 O O . LEU A 1 566 ? 10.617 -31.109 13.312 1 35.09 566 LEU A O 1
ATOM 4476 N N . PHE A 1 567 ? 12.32 -32.25 14.477 1 32.38 567 PHE A N 1
ATOM 4477 C CA . PHE A 1 567 ? 12.328 -31.156 15.445 1 32.38 567 PHE A CA 1
ATOM 4478 C C . PHE A 1 567 ? 13.539 -30.25 15.234 1 32.38 567 PHE A C 1
ATOM 4480 O O . PHE A 1 567 ? 14.602 -30.484 15.805 1 32.38 567 PHE A O 1
ATOM 4487 N N . HIS A 1 568 ? 13.797 -29.828 14.109 1 32.62 568 HIS A N 1
ATOM 4488 C CA . HIS A 1 568 ? 14.836 -28.797 14.125 1 32.62 568 HIS A CA 1
ATOM 4489 C C . HIS A 1 568 ? 14.32 -27.5 14.734 1 32.62 568 HIS A C 1
ATOM 4491 O O . HIS A 1 568 ? 13.18 -27.094 14.469 1 32.62 568 HIS A O 1
ATOM 4497 N N . THR A 1 569 ? 14.93 -27.188 15.938 1 30.2 569 THR A N 1
ATOM 4498 C CA . THR A 1 569 ? 14.586 -25.984 16.688 1 30.2 569 THR A CA 1
ATOM 4499 C C . THR A 1 569 ? 14.797 -24.734 15.836 1 30.2 569 THR A C 1
ATOM 4501 O O . THR A 1 569 ? 15.758 -24.656 15.07 1 30.2 569 THR A O 1
ATOM 4504 N N . MET A 1 570 ? 13.867 -23.984 15.844 1 33.59 570 MET A N 1
ATOM 4505 C CA . MET A 1 570 ? 13.781 -22.688 15.18 1 33.59 570 MET A CA 1
ATOM 4506 C C . MET A 1 570 ? 14.766 -21.703 15.797 1 33.59 570 MET A C 1
ATOM 4508 O O . MET A 1 570 ? 14.789 -21.516 17.016 1 33.59 570 MET A O 1
ATOM 4512 N N . ASP A 1 571 ? 15.852 -21.578 15.289 1 32.91 571 ASP A N 1
ATOM 4513 C CA . ASP A 1 571 ? 16.531 -20.375 15.742 1 32.91 571 ASP A CA 1
ATOM 4514 C C . ASP A 1 571 ? 15.672 -19.141 15.5 1 32.91 571 ASP A C 1
ATOM 4516 O O . ASP A 1 571 ? 15.281 -18.859 14.367 1 32.91 571 ASP A O 1
ATOM 4520 N N . PRO A 1 572 ? 15.047 -18.656 16.453 1 33.47 572 PRO A N 1
ATOM 4521 C CA . PRO A 1 572 ? 14.102 -17.547 16.422 1 33.47 572 PRO A CA 1
ATOM 4522 C C . PRO A 1 572 ? 14.578 -16.391 15.531 1 33.47 572 PRO A C 1
ATOM 4524 O O . PRO A 1 572 ? 13.766 -15.594 15.062 1 33.47 572 PRO A O 1
ATOM 4527 N N . ASP A 1 573 ? 15.727 -15.945 15.75 1 35.84 573 ASP A N 1
ATOM 4528 C CA . ASP A 1 573 ? 16.188 -14.648 15.258 1 35.84 573 ASP A CA 1
ATOM 4529 C C . ASP A 1 573 ? 16.234 -14.617 13.734 1 35.84 573 ASP A C 1
ATOM 4531 O O . ASP A 1 573 ? 16.469 -13.57 13.133 1 35.84 573 ASP A O 1
ATOM 4535 N N . HIS A 1 574 ? 16.656 -15.711 13.172 1 38.25 574 HIS A N 1
ATOM 4536 C CA . HIS A 1 574 ? 17.094 -15.633 11.781 1 38.25 574 HIS A CA 1
ATOM 4537 C C . HIS A 1 574 ? 15.922 -15.828 10.82 1 38.25 574 HIS A C 1
ATOM 4539 O O . HIS A 1 574 ? 15.242 -16.844 10.867 1 38.25 574 HIS A O 1
ATOM 4545 N N . GLU A 1 575 ? 15.391 -14.828 10.68 1 41.94 575 GLU A N 1
ATOM 4546 C CA . GLU A 1 575 ? 14.406 -14.93 9.609 1 41.94 575 GLU A CA 1
ATOM 4547 C C . GLU A 1 575 ? 14.914 -15.805 8.461 1 41.94 575 GLU A C 1
ATOM 4549 O O . GLU A 1 575 ? 15.812 -15.406 7.719 1 41.94 575 GLU A O 1
ATOM 4554 N N . VAL A 1 576 ? 15.008 -17 8.75 1 39.5 576 VAL A N 1
ATOM 4555 C CA . VAL A 1 576 ? 15.461 -17.938 7.723 1 39.5 576 VAL A CA 1
ATOM 4556 C C . VAL A 1 576 ? 14.555 -17.844 6.496 1 39.5 576 VAL A C 1
ATOM 4558 O O . VAL A 1 576 ? 14.898 -18.328 5.422 1 39.5 576 VAL A O 1
ATOM 4561 N N . TRP A 1 577 ? 13.195 -17.344 6.707 1 40.56 577 TRP A N 1
ATOM 4562 C CA . TRP A 1 577 ? 12.219 -17.641 5.66 1 40.56 577 TRP A CA 1
ATOM 4563 C C . TRP A 1 577 ? 11.789 -16.375 4.938 1 40.56 577 TRP A C 1
ATOM 4565 O O . TRP A 1 577 ? 11.641 -15.32 5.559 1 40.56 577 TRP A O 1
ATOM 4575 N N . GLY A 1 578 ? 12.469 -16.094 3.836 1 47.94 578 GLY A N 1
ATOM 4576 C CA . GLY A 1 578 ? 12.273 -15.258 2.666 1 47.94 578 GLY A CA 1
ATOM 4577 C C . GLY A 1 578 ? 13.406 -15.352 1.664 1 47.94 578 GLY A C 1
ATOM 4578 O O . GLY A 1 578 ? 14.5 -15.812 1.997 1 47.94 578 GLY A O 1
ATOM 4579 N N . ALA A 1 579 ? 12.945 -15.633 0.522 1 51.56 579 ALA A N 1
ATOM 4580 C CA . ALA A 1 579 ? 13.953 -15.781 -0.526 1 51.56 579 ALA A CA 1
ATOM 4581 C C . ALA A 1 579 ? 14.125 -14.484 -1.313 1 51.56 579 ALA A C 1
ATOM 4583 O O . ALA A 1 579 ? 13.141 -13.812 -1.636 1 51.56 579 ALA A O 1
ATOM 4584 N N . LEU A 1 580 ? 15.219 -13.859 -0.996 1 51.38 580 LEU A N 1
ATOM 4585 C CA . LEU A 1 580 ? 15.594 -12.836 -1.962 1 51.38 580 LEU A CA 1
ATOM 4586 C C . LEU A 1 580 ? 16.156 -13.461 -3.232 1 51.38 580 LEU A C 1
ATOM 4588 O O . LEU A 1 580 ? 17.156 -14.188 -3.182 1 51.38 580 LEU A O 1
ATOM 4592 N N . LEU A 1 581 ? 15.383 -13.523 -4.109 1 54.31 581 LEU A N 1
ATOM 4593 C CA . LEU A 1 581 ? 15.789 -14.156 -5.359 1 54.31 581 LEU A CA 1
ATOM 4594 C C . LEU A 1 581 ? 16.531 -13.172 -6.25 1 54.31 581 LEU A C 1
ATOM 4596 O O . LEU A 1 581 ? 16.109 -12.023 -6.402 1 54.31 581 LEU A O 1
ATOM 4600 N N . GLN A 1 582 ? 17.922 -13.492 -6.496 1 47.81 582 GLN A N 1
ATOM 4601 C CA . GLN A 1 582 ? 18.75 -12.664 -7.359 1 47.81 582 GLN A CA 1
ATOM 4602 C C . GLN A 1 582 ? 18.328 -12.781 -8.82 1 47.81 582 GLN A C 1
ATOM 4604 O O . GLN A 1 582 ? 17.969 -13.867 -9.281 1 47.81 582 GLN A O 1
ATOM 4609 N N . TRP A 1 583 ? 18.188 -11.586 -9.406 1 43.34 583 TRP A N 1
ATOM 4610 C CA . TRP A 1 583 ? 17.969 -11.594 -10.852 1 43.34 583 TRP A CA 1
ATOM 4611 C C . TRP A 1 583 ? 19.234 -11.195 -11.602 1 43.34 583 TRP A C 1
ATOM 4613 O O . TRP A 1 583 ? 19.891 -10.211 -11.25 1 43.34 583 TRP A O 1
ATOM 4623 N N . PRO A 1 584 ? 19.969 -12.148 -12.492 1 36.59 584 PRO A N 1
ATOM 4624 C CA . PRO A 1 584 ? 21.156 -11.75 -13.266 1 36.59 584 PRO A CA 1
ATOM 4625 C C . PRO A 1 584 ? 20.891 -10.539 -14.148 1 36.59 584 PRO A C 1
ATOM 4627 O O . PRO A 1 584 ? 19.875 -10.484 -14.859 1 36.59 584 PRO A O 1
ATOM 4630 N N . ASP A 1 585 ? 21.406 -9.508 -13.984 1 34.19 585 ASP A N 1
ATOM 4631 C CA . ASP A 1 585 ? 21.297 -8.422 -14.945 1 34.19 585 ASP A CA 1
ATOM 4632 C C . ASP A 1 585 ? 21.906 -8.82 -16.297 1 34.19 585 ASP A C 1
ATOM 4634 O O . ASP A 1 585 ? 21.359 -8.492 -17.344 1 34.19 585 ASP A O 1
ATOM 4638 N N . GLY A 1 586 ? 23.422 -8.727 -16.484 1 30.33 586 GLY A N 1
ATOM 4639 C CA . GLY A 1 586 ? 24.203 -8.633 -17.703 1 30.33 586 GLY A CA 1
ATOM 4640 C C . GLY A 1 586 ? 24.062 -9.859 -18.594 1 30.33 586 GLY A C 1
ATOM 4641 O O . GLY A 1 586 ? 23.562 -10.891 -18.156 1 30.33 586 GLY A O 1
ATOM 4642 N N . ASP A 1 587 ? 24.594 -9.633 -19.938 1 30.45 587 ASP A N 1
ATOM 4643 C CA . ASP A 1 587 ? 25.062 -10.438 -21.062 1 30.45 587 ASP A CA 1
ATOM 4644 C C . ASP A 1 587 ? 26.016 -11.539 -20.594 1 30.45 587 ASP A C 1
ATOM 4646 O O . ASP A 1 587 ? 27.078 -11.734 -21.188 1 30.45 587 ASP A O 1
ATOM 4650 N N . ASP A 1 588 ? 26.359 -11.742 -19.562 1 29.05 588 ASP A N 1
ATOM 4651 C CA . ASP A 1 588 ? 27.375 -12.797 -19.578 1 29.05 588 ASP A CA 1
ATOM 4652 C C . ASP A 1 588 ? 26.891 -14.008 -20.375 1 29.05 588 ASP A C 1
ATOM 4654 O O . ASP A 1 588 ? 25.953 -14.695 -19.969 1 29.05 588 ASP A O 1
ATOM 4658 N N . THR A 1 589 ? 27.328 -14.102 -21.703 1 29.14 589 THR A N 1
ATOM 4659 C CA . THR A 1 589 ? 27.656 -15.156 -22.656 1 29.14 589 THR A CA 1
ATOM 4660 C C . THR A 1 589 ? 28.328 -16.328 -21.969 1 29.14 589 THR A C 1
ATOM 4662 O O . THR A 1 589 ? 28.578 -17.375 -22.594 1 29.14 589 THR A O 1
ATOM 4665 N N . SER A 1 590 ? 29.219 -16.141 -21 1 26.62 590 SER A N 1
ATOM 4666 C CA . SER A 1 590 ? 30 -17.344 -20.766 1 26.62 590 SER A CA 1
ATOM 4667 C C . SER A 1 590 ? 29.125 -18.5 -20.281 1 26.62 590 SER A C 1
ATOM 4669 O O . SER A 1 590 ? 29.578 -19.641 -20.234 1 26.62 590 SER A O 1
ATOM 4671 N N . PHE A 1 591 ? 28.25 -18.359 -19.578 1 27.47 591 PHE A N 1
ATOM 4672 C CA . PHE A 1 591 ? 27.578 -19.656 -19.5 1 27.47 591 PHE A CA 1
ATOM 4673 C C . PHE A 1 591 ? 26.672 -19.859 -20.703 1 27.47 591 PHE A C 1
ATOM 4675 O O . PHE A 1 591 ? 25.484 -20.125 -20.547 1 27.47 591 PHE A O 1
ATOM 4682 N N . GLY A 1 592 ? 26.859 -19.172 -21.938 1 26.72 592 GLY A N 1
ATOM 4683 C CA . GLY A 1 592 ? 26.562 -19.719 -23.25 1 26.72 592 GLY A CA 1
ATOM 4684 C C . GLY A 1 592 ? 26.953 -21.172 -23.391 1 26.72 592 GLY A C 1
ATOM 4685 O O . GLY A 1 592 ? 26.359 -21.906 -24.188 1 26.72 592 GLY A O 1
ATOM 4686 N N . ASP A 1 593 ? 28.25 -21.547 -23.188 1 25.03 593 ASP A N 1
ATOM 4687 C CA . ASP A 1 593 ? 28.75 -22.828 -23.672 1 25.03 593 ASP A CA 1
ATOM 4688 C C . ASP A 1 593 ? 28.031 -23.984 -23 1 25.03 593 ASP A C 1
ATOM 4690 O O . ASP A 1 593 ? 28.25 -25.156 -23.344 1 25.03 593 ASP A O 1
ATOM 4694 N N . VAL A 1 594 ? 27.719 -24.047 -21.906 1 24.89 594 VAL A N 1
ATOM 4695 C CA . VAL A 1 594 ? 27.203 -25.406 -21.812 1 24.89 594 VAL A CA 1
ATOM 4696 C C . VAL A 1 594 ? 25.844 -25.5 -22.531 1 24.89 594 VAL A C 1
ATOM 4698 O O . VAL A 1 594 ? 25.594 -26.438 -23.266 1 24.89 594 VAL A O 1
ATOM 4701 N N . LEU A 1 595 ? 24.641 -25.078 -22.281 1 24.8 595 LEU A N 1
ATOM 4702 C CA . LEU A 1 595 ? 23.641 -25.547 -23.234 1 24.8 595 LEU A CA 1
ATOM 4703 C C . LEU A 1 595 ? 23.484 -24.578 -24.391 1 24.8 595 LEU A C 1
ATOM 4705 O O . LEU A 1 595 ? 23.359 -23.375 -24.188 1 24.8 595 LEU A O 1
ATOM 4709 N N . GLY A 1 596 ? 24.172 -24.703 -25.719 1 23.59 596 GLY A N 1
ATOM 4710 C CA . GLY A 1 596 ? 23.984 -24.516 -27.141 1 23.59 596 GLY A CA 1
ATOM 4711 C C . GLY A 1 596 ? 22.531 -24.281 -27.531 1 23.59 596 GLY A C 1
ATOM 4712 O O . GLY A 1 596 ? 21.891 -25.172 -28.078 1 23.59 596 GLY A O 1
ATOM 4713 N N . ASN A 1 597 ? 21.672 -23.75 -26.828 1 22.5 597 ASN A N 1
ATOM 4714 C CA . ASN A 1 597 ? 20.469 -23.891 -27.641 1 22.5 597 ASN A CA 1
ATOM 4715 C C . ASN A 1 597 ? 20.547 -23.031 -28.906 1 22.5 597 ASN A C 1
ATOM 4717 O O . ASN A 1 597 ? 20.766 -21.828 -28.828 1 22.5 597 ASN A O 1
ATOM 4721 N N . PRO A 1 598 ? 20.688 -23.5 -30.234 1 23.22 598 PRO A N 1
ATOM 4722 C CA . PRO A 1 598 ? 20.578 -23.141 -31.641 1 23.22 598 PRO A CA 1
ATOM 4723 C C . PRO A 1 598 ? 19.453 -22.156 -31.922 1 23.22 598 PRO A C 1
ATOM 4725 O O . PRO A 1 598 ? 19.438 -21.5 -32.969 1 23.22 598 PRO A O 1
ATOM 4728 N N . ALA A 1 599 ? 18.375 -22.125 -31.25 1 24.22 599 ALA A N 1
ATOM 4729 C CA . ALA A 1 599 ? 17.188 -21.703 -32 1 24.22 599 ALA A CA 1
ATOM 4730 C C . ALA A 1 599 ? 17.219 -20.188 -32.219 1 24.22 599 ALA A C 1
ATOM 4732 O O . ALA A 1 599 ? 16.359 -19.656 -32.938 1 24.22 599 ALA A O 1
ATOM 4733 N N . ILE A 1 600 ? 18.078 -19.375 -31.703 1 23.92 600 ILE A N 1
ATOM 4734 C CA . ILE A 1 600 ? 17.859 -18.047 -32.219 1 23.92 600 ILE A CA 1
ATOM 4735 C C . ILE A 1 600 ? 18.484 -17.938 -33.625 1 23.92 600 ILE A C 1
ATOM 4737 O O . ILE A 1 600 ? 18.266 -16.953 -34.344 1 23.92 600 ILE A O 1
ATOM 4741 N N . ASP A 1 601 ? 19.344 -18.828 -34.156 1 22.58 601 ASP A N 1
ATOM 4742 C CA . ASP A 1 601 ? 19.891 -18.594 -35.469 1 22.58 601 ASP A CA 1
ATOM 4743 C C . ASP A 1 601 ? 18.844 -18.828 -36.562 1 22.58 601 ASP A C 1
ATOM 4745 O O . ASP A 1 601 ? 19.125 -18.688 -37.75 1 22.58 601 ASP A O 1
ATOM 4749 N N . ILE A 1 602 ? 17.828 -19.547 -36.438 1 22.56 602 ILE A N 1
ATOM 4750 C CA . ILE A 1 602 ? 17.156 -19.906 -37.656 1 22.56 602 ILE A CA 1
ATOM 4751 C C . ILE A 1 602 ? 16.469 -18.688 -38.25 1 22.56 602 ILE A C 1
ATOM 4753 O O . ILE A 1 602 ? 16.406 -18.531 -39.469 1 22.56 602 ILE A O 1
ATOM 4757 N N . MET A 1 603 ? 15.805 -17.781 -37.688 1 21.8 603 MET A N 1
ATOM 4758 C CA . MET A 1 603 ? 15.023 -17.031 -38.656 1 21.8 603 MET A CA 1
ATOM 4759 C C . MET A 1 603 ? 15.875 -15.977 -39.344 1 21.8 603 MET A C 1
ATOM 4761 O O . MET A 1 603 ? 15.367 -15.156 -40.125 1 21.8 603 MET A O 1
ATOM 4765 N N . SER A 1 604 ? 17.203 -15.891 -39.156 1 20.52 604 SER A N 1
ATOM 4766 C CA . SER A 1 604 ? 17.812 -14.938 -40.062 1 20.52 604 SER A CA 1
ATOM 4767 C C . SER A 1 604 ? 17.703 -15.414 -41.531 1 20.52 604 SER A C 1
ATOM 4769 O O . SER A 1 604 ? 17.891 -14.633 -42.469 1 20.52 604 SER A O 1
ATOM 4771 N N . ASN A 1 605 ? 17.719 -16.688 -41.906 1 19.86 605 ASN A N 1
ATOM 4772 C CA . ASN A 1 605 ? 17.984 -17.031 -43.312 1 19.86 605 ASN A CA 1
ATOM 4773 C C . ASN A 1 605 ? 16.75 -16.797 -44.188 1 19.86 605 ASN A C 1
ATOM 4775 O O . ASN A 1 605 ? 16.812 -16.922 -45.406 1 19.86 605 ASN A O 1
ATOM 4779 N N . SER A 1 606 ? 15.539 -16.984 -43.906 1 20.19 606 SER A N 1
ATOM 4780 C CA . SER A 1 606 ? 14.758 -17.203 -45.125 1 20.19 606 SER A CA 1
ATOM 4781 C C . SER A 1 606 ? 14.539 -15.891 -45.875 1 20.19 606 SER A C 1
ATOM 4783 O O . SER A 1 606 ? 13.805 -15.859 -46.844 1 20.19 606 SER A O 1
ATOM 4785 N N . PHE A 1 607 ? 14.812 -14.641 -45.406 1 19.62 607 PHE A N 1
ATOM 4786 C CA . PHE A 1 607 ? 14.633 -13.703 -46.5 1 19.62 607 PHE A CA 1
ATOM 4787 C C . PHE A 1 607 ? 15.828 -13.742 -47.438 1 19.62 607 PHE A C 1
ATOM 4789 O O . PHE A 1 607 ? 15.891 -12.969 -48.406 1 19.62 607 PHE A O 1
ATOM 4796 N N . MET A 1 608 ? 16.703 -14.836 -47.438 1 17.33 608 MET A N 1
ATOM 4797 C CA . MET A 1 608 ? 17.156 -15 -48.812 1 17.33 608 MET A CA 1
ATOM 4798 C C . MET A 1 608 ? 16.203 -15.906 -49.594 1 17.33 608 MET A C 1
ATOM 4800 O O . MET A 1 608 ? 15.734 -16.922 -49.062 1 17.33 608 MET A O 1
ATOM 4804 N N . MET B 1 1 ? -17.172 45.75 -71.688 1 22.34 1 MET B N 1
ATOM 4805 C CA . MET B 1 1 ? -18.406 45.875 -70.938 1 22.34 1 MET B CA 1
ATOM 4806 C C . MET B 1 1 ? -18.438 44.906 -69.812 1 22.34 1 MET B C 1
ATOM 4808 O O . MET B 1 1 ? -18.562 43.688 -70 1 22.34 1 MET B O 1
ATOM 4812 N N . VAL B 1 2 ? -17.703 45.094 -68.75 1 23.28 2 VAL B N 1
ATOM 4813 C CA . VAL B 1 2 ? -16.844 44.375 -67.812 1 23.28 2 VAL B CA 1
ATOM 4814 C C . VAL B 1 2 ? -17.703 43.688 -66.75 1 23.28 2 VAL B C 1
ATOM 4816 O O . VAL B 1 2 ? -18.516 44.312 -66.062 1 23.28 2 VAL B O 1
ATOM 4819 N N . ILE B 1 3 ? -18.125 42.375 -67 1 26.48 3 ILE B N 1
ATOM 4820 C CA . ILE B 1 3 ? -19.188 41.562 -66.5 1 26.48 3 ILE B CA 1
ATOM 4821 C C . ILE B 1 3 ? -19.062 41.5 -64.938 1 26.48 3 ILE B C 1
ATOM 4823 O O . ILE B 1 3 ? -18.031 41.094 -64.438 1 26.48 3 ILE B O 1
ATOM 4827 N N . SER B 1 4 ? -19.719 42.406 -64.312 1 24.56 4 SER B N 1
ATOM 4828 C CA . SER B 1 4 ? -19.578 42.844 -62.906 1 24.56 4 SER B CA 1
ATOM 4829 C C . SER B 1 4 ? -19.781 41.688 -61.938 1 24.56 4 SER B C 1
ATOM 4831 O O . SER B 1 4 ? -20.797 41 -62 1 24.56 4 SER B O 1
ATOM 4833 N N . PRO B 1 5 ? -18.656 41.062 -61.469 1 27 5 PRO B N 1
ATOM 4834 C CA . PRO B 1 5 ? -18.625 39.688 -60.906 1 27 5 PRO B CA 1
ATOM 4835 C C . PRO B 1 5 ? -19.578 39.531 -59.719 1 27 5 PRO B C 1
ATOM 4837 O O . PRO B 1 5 ? -19.844 40.469 -59 1 27 5 PRO B O 1
ATOM 4840 N N . PRO B 1 6 ? -20.562 38.656 -59.844 1 26.08 6 PRO B N 1
ATOM 4841 C CA . PRO B 1 6 ? -21.797 38.562 -59.062 1 26.08 6 PRO B CA 1
ATOM 4842 C C . PRO B 1 6 ? -21.547 38.5 -57.562 1 26.08 6 PRO B C 1
ATOM 4844 O O . PRO B 1 6 ? -20.438 38.125 -57.125 1 26.08 6 PRO B O 1
ATOM 4847 N N . GLU B 1 7 ? -22.469 38.969 -56.75 1 23.34 7 GLU B N 1
ATOM 4848 C CA . GLU B 1 7 ? -22.672 39.406 -55.375 1 23.34 7 GLU B CA 1
ATOM 4849 C C . GLU B 1 7 ? -22.344 38.312 -54.375 1 23.34 7 GLU B C 1
ATOM 4851 O O . GLU B 1 7 ? -22.469 37.125 -54.688 1 23.34 7 GLU B O 1
ATOM 4856 N N . SER B 1 8 ? -21.781 38.625 -53.188 1 22.08 8 SER B N 1
ATOM 4857 C CA . SER B 1 8 ? -20.953 38.219 -52.062 1 22.08 8 SER B CA 1
ATOM 4858 C C . SER B 1 8 ? -21.672 37.156 -51.219 1 22.08 8 SER B C 1
ATOM 4860 O O . SER B 1 8 ? -22.875 37.219 -51.031 1 22.08 8 SER B O 1
ATOM 4862 N N . ASN B 1 9 ? -21.094 35.969 -50.969 1 21.17 9 ASN B N 1
ATOM 4863 C CA . ASN B 1 9 ? -21.297 34.594 -50.5 1 21.17 9 ASN B CA 1
ATOM 4864 C C . ASN B 1 9 ? -21.797 34.562 -49.062 1 21.17 9 ASN B C 1
ATOM 4866 O O . ASN B 1 9 ? -21.109 35.031 -48.156 1 21.17 9 ASN B O 1
ATOM 4870 N N . SER B 1 10 ? -23.047 34.781 -48.844 1 20 10 SER B N 1
ATOM 4871 C CA . SER B 1 10 ? -23.844 34.875 -47.625 1 20 10 SER B CA 1
ATOM 4872 C C . SER B 1 10 ? -23.531 33.719 -46.688 1 20 10 SER B C 1
ATOM 4874 O O . SER B 1 10 ? -23.688 32.531 -47.031 1 20 10 SER B O 1
ATOM 4876 N N . PHE B 1 11 ? -22.609 33.875 -45.844 1 21.25 11 PHE B N 1
ATOM 4877 C CA . PHE B 1 11 ? -22.031 32.906 -44.906 1 21.25 11 PHE B CA 1
ATOM 4878 C C . PHE B 1 11 ? -23.109 32.312 -44.031 1 21.25 11 PHE B C 1
ATOM 4880 O O . PHE B 1 11 ? -23.875 33.031 -43.375 1 21.25 11 PHE B O 1
ATOM 4887 N N . VAL B 1 12 ? -23.734 31.25 -44.438 1 22.27 12 VAL B N 1
ATOM 4888 C CA . VAL B 1 12 ? -24.797 30.469 -43.781 1 22.27 12 VAL B CA 1
ATOM 4889 C C . VAL B 1 12 ? -24.516 30.359 -42.281 1 22.27 12 VAL B C 1
ATOM 4891 O O . VAL B 1 12 ? -23.453 29.875 -41.875 1 22.27 12 VAL B O 1
ATOM 4894 N N . GLN B 1 13 ? -25.094 31.125 -41.5 1 19.23 13 GLN B N 1
ATOM 4895 C CA . GLN B 1 13 ? -25.125 31.234 -40.062 1 19.23 13 GLN B CA 1
ATOM 4896 C C . GLN B 1 13 ? -25.453 29.891 -39.406 1 19.23 13 GLN B C 1
ATOM 4898 O O . GLN B 1 13 ? -26.547 29.359 -39.594 1 19.23 13 GLN B O 1
ATOM 4903 N N . VAL B 1 14 ? -24.609 29.031 -39.406 1 22.23 14 VAL B N 1
ATOM 4904 C CA . VAL B 1 14 ? -24.938 27.703 -38.906 1 22.23 14 VAL B CA 1
ATOM 4905 C C . VAL B 1 14 ? -25.656 27.812 -37.562 1 22.23 14 VAL B C 1
ATOM 4907 O O . VAL B 1 14 ? -25.156 28.469 -36.625 1 22.23 14 VAL B O 1
ATOM 4910 N N . PRO B 1 15 ? -26.922 27.703 -37.531 1 20.36 15 PRO B N 1
ATOM 4911 C CA . PRO B 1 15 ? -27.797 27.891 -36.375 1 20.36 15 PRO B CA 1
ATOM 4912 C C . PRO B 1 15 ? -27.234 27.266 -35.094 1 20.36 15 PRO B C 1
ATOM 4914 O O . PRO B 1 15 ? -26.422 26.328 -35.156 1 20.36 15 PRO B O 1
ATOM 4917 N N . SER B 1 16 ? -27.375 27.922 -33.969 1 19.77 16 SER B N 1
ATOM 4918 C CA . SER B 1 16 ? -27 27.766 -32.562 1 19.77 16 SER B CA 1
ATOM 4919 C C . SER B 1 16 ? -27.547 26.469 -31.984 1 19.77 16 SER B C 1
ATOM 4921 O O . SER B 1 16 ? -28.75 26.203 -32.094 1 19.77 16 SER B O 1
ATOM 4923 N N . VAL B 1 17 ? -26.906 25.422 -32 1 21.72 17 VAL B N 1
ATOM 4924 C CA . VAL B 1 17 ? -27.344 24.094 -31.594 1 21.72 17 VAL B CA 1
ATOM 4925 C C . VAL B 1 17 ? -28.141 24.188 -30.297 1 21.72 17 VAL B C 1
ATOM 4927 O O . VAL B 1 17 ? -27.672 24.797 -29.328 1 21.72 17 VAL B O 1
ATOM 4930 N N . SER B 1 18 ? -29.438 24.219 -30.281 1 19.22 18 SER B N 1
ATOM 4931 C CA . SER B 1 18 ? -30.516 24.203 -29.281 1 19.22 18 SER B CA 1
ATOM 4932 C C . SER B 1 18 ? -30.109 23.406 -28.047 1 19.22 18 SER B C 1
ATOM 4934 O O . SER B 1 18 ? -29.219 22.562 -28.125 1 19.22 18 SER B O 1
ATOM 4936 N N . SER B 1 19 ? -30.641 23.734 -26.828 1 20.22 19 SER B N 1
ATOM 4937 C CA . SER B 1 19 ? -30.641 23.453 -25.406 1 20.22 19 SER B CA 1
ATOM 4938 C C . SER B 1 19 ? -31.047 22.016 -25.125 1 20.22 19 SER B C 1
ATOM 4940 O O . SER B 1 19 ? -32.125 21.578 -25.516 1 20.22 19 SER B O 1
ATOM 4942 N N . LEU B 1 20 ? -30.312 21.078 -25.141 1 21.48 20 LEU B N 1
ATOM 4943 C CA . LEU B 1 20 ? -30.672 19.688 -24.906 1 21.48 20 LEU B CA 1
ATOM 4944 C C . LEU B 1 20 ? -31.641 19.562 -23.719 1 21.48 20 LEU B C 1
ATOM 4946 O O . LEU B 1 20 ? -31.312 19.953 -22.609 1 21.48 20 LEU B O 1
ATOM 4950 N N . ASP B 1 21 ? -32.906 19.594 -23.766 1 21.19 21 ASP B N 1
ATOM 4951 C CA . ASP B 1 21 ? -34.094 19.406 -22.953 1 21.19 21 ASP B CA 1
ATOM 4952 C C . ASP B 1 21 ? -33.906 18.297 -21.938 1 21.19 21 ASP B C 1
ATOM 4954 O O . ASP B 1 21 ? -33.094 17.391 -22.141 1 21.19 21 ASP B O 1
ATOM 4958 N N . ASN B 1 22 ? -34.625 18.375 -20.703 1 22.72 22 ASN B N 1
ATOM 4959 C CA . ASN B 1 22 ? -34.875 17.688 -19.438 1 22.72 22 ASN B CA 1
ATOM 4960 C C . ASN B 1 22 ? -35.375 16.266 -19.672 1 22.72 22 ASN B C 1
ATOM 4962 O O . ASN B 1 22 ? -36.562 16.047 -19.859 1 22.72 22 ASN B O 1
ATOM 4966 N N . VAL B 1 23 ? -34.969 15.422 -20.359 1 24.42 23 VAL B N 1
ATOM 4967 C CA . VAL B 1 23 ? -35.562 14.102 -20.516 1 24.42 23 VAL B CA 1
ATOM 4968 C C . VAL B 1 23 ? -35.875 13.5 -19.141 1 24.42 23 VAL B C 1
ATOM 4970 O O . VAL B 1 23 ? -34.969 13.32 -18.328 1 24.42 23 VAL B O 1
ATOM 4973 N N . HIS B 1 24 ? -37.094 13.523 -18.609 1 23.8 24 HIS B N 1
ATOM 4974 C CA . HIS B 1 24 ? -37.875 12.789 -17.625 1 23.8 24 HIS B CA 1
ATOM 4975 C C . HIS B 1 24 ? -37.656 11.289 -17.766 1 23.8 24 HIS B C 1
ATOM 4977 O O . HIS B 1 24 ? -38.375 10.625 -18.5 1 23.8 24 HIS B O 1
ATOM 4983 N N . HIS B 1 25 ? -36.594 10.766 -18.047 1 25.09 25 HIS B N 1
ATOM 4984 C CA . HIS B 1 25 ? -36.469 9.32 -18.234 1 25.09 25 HIS B CA 1
ATOM 4985 C C . HIS B 1 25 ? -37.031 8.57 -17.031 1 25.09 25 HIS B C 1
ATOM 4987 O O . HIS B 1 25 ? -36.531 8.734 -15.914 1 25.09 25 HIS B O 1
ATOM 4993 N N . HIS B 1 26 ? -38.281 8.18 -16.922 1 24.61 26 HIS B N 1
ATOM 4994 C CA . HIS B 1 26 ? -38.969 7.125 -16.188 1 24.61 26 HIS B CA 1
ATOM 4995 C C . HIS B 1 26 ? -38.25 5.793 -16.297 1 24.61 26 HIS B C 1
ATOM 4997 O O . HIS B 1 26 ? -38.844 4.734 -16.062 1 24.61 26 HIS B O 1
ATOM 5003 N N . GLY B 1 27 ? -37.281 5.652 -17.094 1 25.39 27 GLY B N 1
ATOM 5004 C CA . GLY B 1 27 ? -36.781 4.32 -17.406 1 25.39 27 GLY B CA 1
ATOM 5005 C C . GLY B 1 27 ? -36.406 3.525 -16.172 1 25.39 27 GLY B C 1
ATOM 5006 O O . GLY B 1 27 ? -35.969 4.094 -15.172 1 25.39 27 GLY B O 1
ATOM 5007 N N . GLU B 1 28 ? -37 2.348 -15.961 1 25.2 28 GLU B N 1
ATOM 5008 C CA . GLU B 1 28 ? -36.75 1.226 -15.055 1 25.2 28 GLU B CA 1
ATOM 5009 C C . GLU B 1 28 ? -35.281 0.96 -14.883 1 25.2 28 GLU B C 1
ATOM 5011 O O . GLU B 1 28 ? -34.5 1.023 -15.852 1 25.2 28 GLU B O 1
ATOM 5016 N N . ASP B 1 29 ? -34.75 1.231 -13.703 1 27.75 29 ASP B N 1
ATOM 5017 C CA . ASP B 1 29 ? -33.438 1.043 -13.047 1 27.75 29 ASP B CA 1
ATOM 5018 C C . ASP B 1 29 ? -32.812 -0.283 -13.461 1 27.75 29 ASP B C 1
ATOM 5020 O O . ASP B 1 29 ? -33.156 -1.335 -12.914 1 27.75 29 ASP B O 1
ATOM 5024 N N . ASP B 1 30 ? -32.781 -0.448 -14.836 1 28.38 30 ASP B N 1
ATOM 5025 C CA . ASP B 1 30 ? -32.438 -1.779 -15.305 1 28.38 30 ASP B CA 1
ATOM 5026 C C . ASP B 1 30 ? -31.125 -2.248 -14.664 1 28.38 30 ASP B C 1
ATOM 5028 O O . ASP B 1 30 ? -30.547 -3.252 -15.086 1 28.38 30 ASP B O 1
ATOM 5032 N N . GLY B 1 31 ? -30.703 -2.062 -13.562 1 26.69 31 GLY B N 1
ATOM 5033 C CA . GLY B 1 31 ? -29.719 -2.584 -12.617 1 26.69 31 GLY B CA 1
ATOM 5034 C C . GLY B 1 31 ? -28.297 -2.217 -12.977 1 26.69 31 GLY B C 1
ATOM 5035 O O . GLY B 1 31 ? -27.344 -2.732 -12.383 1 26.69 31 GLY B O 1
ATOM 5036 N N . THR B 1 32 ? -28.062 -1.946 -14.273 1 28.62 32 THR B N 1
ATOM 5037 C CA . THR B 1 32 ? -26.672 -1.835 -14.68 1 28.62 32 THR B CA 1
ATOM 5038 C C . THR B 1 32 ? -26.016 -0.613 -14.039 1 28.62 32 THR B C 1
ATOM 5040 O O . THR B 1 32 ? -26.609 0.466 -14 1 28.62 32 THR B O 1
ATOM 5043 N N . CYS B 1 33 ? -25.359 -0.75 -12.969 1 31.73 33 CYS B N 1
ATOM 5044 C CA . CYS B 1 33 ? -24.75 0.287 -12.141 1 31.73 33 CYS B CA 1
ATOM 5045 C C . CYS B 1 33 ? -23.891 1.218 -12.969 1 31.73 33 CYS B C 1
ATOM 5047 O O . CYS B 1 33 ? -22.844 0.809 -13.477 1 31.73 33 CYS B O 1
ATOM 5049 N N . PRO B 1 34 ? -24.531 2.162 -13.719 1 33.81 34 PRO B N 1
ATOM 5050 C CA . PRO B 1 34 ? -23.719 3.148 -14.445 1 33.81 34 PRO B CA 1
ATOM 5051 C C . PRO B 1 34 ? -22.594 3.738 -13.586 1 33.81 34 PRO B C 1
ATOM 5053 O O . PRO B 1 34 ? -22.719 3.793 -12.359 1 33.81 34 PRO B O 1
ATOM 5056 N N . LEU B 1 35 ? -21.344 3.541 -13.984 1 37.78 35 LEU B N 1
ATOM 5057 C CA . LEU B 1 35 ? -20.266 4.324 -13.398 1 37.78 35 LEU B CA 1
ATOM 5058 C C . LEU B 1 35 ? -20.688 5.777 -13.211 1 37.78 35 LEU B C 1
ATOM 5060 O O . LEU B 1 35 ? -21.25 6.391 -14.125 1 37.78 35 LEU B O 1
ATOM 5064 N N . PRO B 1 36 ? -21.062 6.148 -12.148 1 39.97 36 PRO B N 1
ATOM 5065 C CA . PRO B 1 36 ? -21.484 7.543 -12 1 39.97 36 PRO B CA 1
ATOM 5066 C C . PRO B 1 36 ? -20.641 8.508 -12.836 1 39.97 36 PRO B C 1
ATOM 5068 O O . PRO B 1 36 ? -19.469 8.219 -13.125 1 39.97 36 PRO B O 1
ATOM 5071 N N . PRO B 1 37 ? -21.234 9.289 -13.633 1 38.56 37 PRO B N 1
ATOM 5072 C CA . PRO B 1 37 ? -20.547 10.273 -14.469 1 38.56 37 PRO B CA 1
ATOM 5073 C C . PRO B 1 37 ? -19.312 10.859 -13.789 1 38.56 37 PRO B C 1
ATOM 5075 O O . PRO B 1 37 ? -19.375 11.266 -12.625 1 38.56 37 PRO B O 1
ATOM 5078 N N . GLU B 1 38 ? -18.109 10.328 -14.055 1 40.47 38 GLU B N 1
ATOM 5079 C CA . GLU B 1 38 ? -16.734 10.734 -13.789 1 40.47 38 GLU B CA 1
ATOM 5080 C C . GLU B 1 38 ? -16.625 12.242 -13.641 1 40.47 38 GLU B C 1
ATOM 5082 O O . GLU B 1 38 ? -15.539 12.766 -13.336 1 40.47 38 GLU B O 1
ATOM 5087 N N . GLU B 1 39 ? -17.359 12.898 -14.703 1 37.94 39 GLU B N 1
ATOM 5088 C CA . GLU B 1 39 ? -16.969 14.289 -14.922 1 37.94 39 GLU B CA 1
ATOM 5089 C C . GLU B 1 39 ? -16.484 14.938 -13.633 1 37.94 39 GLU B C 1
ATOM 5091 O O . GLU B 1 39 ? -15.5 15.688 -13.641 1 37.94 39 GLU B O 1
ATOM 5096 N N . HIS B 1 40 ? -17.359 15.453 -12.68 1 40.06 40 HIS B N 1
ATOM 5097 C CA . HIS B 1 40 ? -17.047 16.594 -11.812 1 40.06 40 HIS B CA 1
ATOM 5098 C C . HIS B 1 40 ? -16.078 16.188 -10.695 1 40.06 40 HIS B C 1
ATOM 5100 O O . HIS B 1 40 ? -15.281 17 -10.242 1 40.06 40 HIS B O 1
ATOM 5106 N N . THR B 1 41 ? -16.203 15.359 -9.555 1 48.09 41 THR B N 1
ATOM 5107 C CA . THR B 1 41 ? -15.555 15.633 -8.273 1 48.09 41 THR B CA 1
ATOM 5108 C C . THR B 1 41 ? -14.414 14.648 -8.031 1 48.09 41 THR B C 1
ATOM 5110 O O . THR B 1 41 ? -14.617 13.43 -8.062 1 48.09 41 THR B O 1
ATOM 5113 N N . SER B 1 42 ? -13.266 14.984 -8.703 1 58.84 42 SER B N 1
ATOM 5114 C CA . SER B 1 42 ? -12.078 14.336 -8.148 1 58.84 42 SER B CA 1
ATOM 5115 C C . SER B 1 42 ? -12.086 14.383 -6.621 1 58.84 42 SER B C 1
ATOM 5117 O O . SER B 1 42 ? -12.125 15.461 -6.027 1 58.84 42 SER B O 1
ATOM 5119 N N . TYR B 1 43 ? -12.648 13.375 -6.023 1 65.69 43 TYR B N 1
ATOM 5120 C CA . TYR B 1 43 ? -12.711 13.297 -4.57 1 65.69 43 TYR B CA 1
ATOM 5121 C C . TYR B 1 43 ? -11.453 12.648 -4.004 1 65.69 43 TYR B C 1
ATOM 5123 O O . TYR B 1 43 ? -10.883 11.742 -4.617 1 65.69 43 TYR B O 1
ATOM 5131 N N . GLU B 1 44 ? -10.977 13.383 -3.051 1 76.69 44 GLU B N 1
ATOM 5132 C CA . GLU B 1 44 ? -9.906 12.773 -2.268 1 76.69 44 GLU B CA 1
ATOM 5133 C C . GLU B 1 44 ? -10.383 12.438 -0.855 1 76.69 44 GLU B C 1
ATOM 5135 O O . GLU B 1 44 ? -11.102 13.219 -0.236 1 76.69 44 GLU B O 1
ATOM 5140 N N . TYR B 1 45 ? -9.977 11.352 -0.434 1 80.12 45 TYR B N 1
ATOM 5141 C CA . TYR B 1 45 ? -10.414 10.898 0.883 1 80.12 45 TYR B CA 1
ATOM 5142 C C . TYR B 1 45 ? -9.414 11.312 1.958 1 80.12 45 TYR B C 1
ATOM 5144 O O . TYR B 1 45 ? -8.203 11.164 1.775 1 80.12 45 TYR B O 1
ATOM 5152 N N . HIS B 1 46 ? -9.891 11.906 2.977 1 78.88 46 HIS B N 1
ATOM 5153 C CA . HIS B 1 46 ? -9.164 12.148 4.219 1 78.88 46 HIS B CA 1
ATOM 5154 C C . HIS B 1 46 ? -9.859 11.484 5.402 1 78.88 46 HIS B C 1
ATOM 5156 O O . HIS B 1 46 ? -11.062 11.641 5.59 1 78.88 46 HIS B O 1
ATOM 5162 N N . GLY B 1 47 ? -9.125 10.711 6.141 1 76.56 47 GLY B N 1
ATOM 5163 C CA . GLY B 1 47 ? -9.703 9.898 7.195 1 76.56 47 GLY B CA 1
ATOM 5164 C C . GLY B 1 47 ? -10.008 10.688 8.453 1 76.56 47 GLY B C 1
ATOM 5165 O O . GLY B 1 47 ? -9.844 11.906 8.484 1 76.56 47 GLY B O 1
ATOM 5166 N N . HIS B 1 48 ? -10.344 9.773 9.422 1 70.94 48 HIS B N 1
ATOM 5167 C CA . HIS B 1 48 ? -10.672 10.336 10.727 1 70.94 48 HIS B CA 1
ATOM 5168 C C . HIS B 1 48 ? -9.422 10.789 11.469 1 70.94 48 HIS B C 1
ATOM 5170 O O . HIS B 1 48 ? -8.406 10.094 11.453 1 70.94 48 HIS B O 1
ATOM 5176 N N . GLY B 1 49 ? -9.266 11.984 11.727 1 73.31 49 GLY B N 1
ATOM 5177 C CA . GLY B 1 49 ? -8.133 12.492 12.484 1 73.31 49 GLY B CA 1
ATOM 5178 C C . GLY B 1 49 ? -7.129 13.242 11.625 1 73.31 49 GLY B C 1
ATOM 5179 O O . GLY B 1 49 ? -6.066 13.641 12.109 1 73.31 49 GLY B O 1
ATOM 5180 N N . SER B 1 50 ? -7.512 13.242 10.375 1 80.12 50 SER B N 1
ATOM 5181 C CA . SER B 1 50 ? -6.621 14.008 9.516 1 80.12 50 SER B CA 1
ATOM 5182 C C . SER B 1 50 ? -6.508 15.453 9.984 1 80.12 50 SER B C 1
ATOM 5184 O O . SER B 1 50 ? -7.301 15.906 10.812 1 80.12 50 SER B O 1
ATOM 5186 N N . TYR B 1 51 ? -5.531 16.141 9.5 1 82.44 51 TYR B N 1
ATOM 5187 C CA . TYR B 1 51 ? -5.348 17.531 9.883 1 82.44 51 TYR B CA 1
ATOM 5188 C C . TYR B 1 51 ? -6.457 18.406 9.312 1 82.44 51 TYR B C 1
ATOM 5190 O O . TYR B 1 51 ? -6.613 19.562 9.711 1 82.44 51 TYR B O 1
ATOM 5198 N N . LEU B 1 52 ? -7.344 17.75 8.461 1 80 52 LEU B N 1
ATOM 5199 C CA . LEU B 1 52 ? -8.477 18.469 7.887 1 80 52 LEU B CA 1
ATOM 5200 C C . LEU B 1 52 ? -9.789 17.984 8.469 1 80 52 LEU B C 1
ATOM 5202 O O . LEU B 1 52 ? -10.859 18.25 7.926 1 80 52 LEU B O 1
ATOM 5206 N N . SER B 1 53 ? -9.734 17.344 9.547 1 77.75 53 SER B N 1
ATOM 5207 C CA . SER B 1 53 ? -10.914 16.766 10.18 1 77.75 53 SER B CA 1
ATOM 5208 C C . SER B 1 53 ? -11.938 17.859 10.531 1 77.75 53 SER B C 1
ATOM 5210 O O . SER B 1 53 ? -13.141 17.594 10.57 1 77.75 53 SER B O 1
ATOM 5212 N N . ILE B 1 54 ? -11.445 19.047 10.812 1 82.62 54 ILE B N 1
ATOM 5213 C CA . ILE B 1 54 ? -12.336 20.141 11.18 1 82.62 54 ILE B CA 1
ATOM 5214 C C . ILE B 1 54 ? -13.203 20.516 9.992 1 82.62 54 ILE B C 1
ATOM 5216 O O . ILE B 1 54 ? -14.25 21.156 10.156 1 82.62 54 ILE B O 1
ATOM 5220 N N . CYS B 1 55 ? -12.789 20.078 8.828 1 80.56 55 CYS B N 1
ATOM 5221 C CA . CYS B 1 55 ? -13.531 20.406 7.617 1 80.56 55 CYS B CA 1
ATOM 5222 C C . CYS B 1 55 ? -14.531 19.312 7.273 1 80.56 55 CYS B C 1
ATOM 5224 O O . CYS B 1 55 ? -15.234 19.391 6.262 1 80.56 55 CYS B O 1
ATOM 5226 N N . SER B 1 56 ? -14.656 18.375 8.156 1 77.06 56 SER B N 1
ATOM 5227 C CA . SER B 1 56 ? -15.672 17.344 7.961 1 77.06 56 SER B CA 1
ATOM 5228 C C . SER B 1 56 ? -17.078 17.906 8.148 1 77.06 56 SER B C 1
ATOM 5230 O O . SER B 1 56 ? -17.25 18.922 8.828 1 77.06 56 SER B O 1
ATOM 5232 N N . LYS B 1 57 ? -18.047 17.266 7.629 1 77.06 57 LYS B N 1
ATOM 5233 C CA . LYS B 1 57 ? -19.422 17.75 7.711 1 77.06 57 LYS B CA 1
ATOM 5234 C C . LYS B 1 57 ? -19.891 17.828 9.164 1 77.06 57 LYS B C 1
ATOM 5236 O O . LYS B 1 57 ? -20.531 18.797 9.57 1 77.06 57 LYS B O 1
ATOM 5241 N N . SER B 1 58 ? -19.578 16.828 9.898 1 75.12 58 SER B N 1
ATOM 5242 C CA . SER B 1 58 ? -20 16.797 11.297 1 75.12 58 SER B CA 1
ATOM 5243 C C . SER B 1 58 ? -19.375 17.953 12.086 1 75.12 58 SER B C 1
ATOM 5245 O O . SER B 1 58 ? -20.031 18.547 12.93 1 75.12 58 SER B O 1
ATOM 5247 N N . ALA B 1 59 ? -18.141 18.203 11.773 1 82.56 59 ALA B N 1
ATOM 5248 C CA . ALA B 1 59 ? -17.469 19.297 12.469 1 82.56 59 ALA B CA 1
ATOM 5249 C C . ALA B 1 59 ? -18 20.656 12.031 1 82.56 59 ALA B C 1
ATOM 5251 O O . ALA B 1 59 ? -18.219 21.547 12.867 1 82.56 59 ALA B O 1
ATOM 5252 N N . VAL B 1 60 ? -18.188 20.75 10.758 1 83.88 60 VAL B N 1
ATOM 5253 C CA . VAL B 1 60 ? -18.703 22 10.219 1 83.88 60 VAL B CA 1
ATOM 5254 C C . VAL B 1 60 ? -20.109 22.281 10.781 1 83.88 60 VAL B C 1
ATOM 5256 O O . VAL B 1 60 ? -20.406 23.406 11.172 1 83.88 60 VAL B O 1
ATOM 5259 N N . ASP B 1 61 ? -20.906 21.234 10.828 1 81.44 61 ASP B N 1
ATOM 5260 C CA . ASP B 1 61 ? -22.25 21.375 11.375 1 81.44 61 ASP B CA 1
ATOM 5261 C C . ASP B 1 61 ? -22.203 21.781 12.844 1 81.44 61 ASP B C 1
ATOM 5263 O O . ASP B 1 61 ? -22.984 22.641 13.281 1 81.44 61 ASP B O 1
ATOM 5267 N N . TRP B 1 62 ? -21.344 21.219 13.539 1 83.75 62 TRP B N 1
ATOM 5268 C CA . TRP B 1 62 ? -21.219 21.531 14.961 1 83.75 62 TRP B CA 1
ATOM 5269 C C . TRP B 1 62 ? -20.781 22.984 15.148 1 83.75 62 TRP B C 1
ATOM 5271 O O . TRP B 1 62 ? -21.328 23.688 16 1 83.75 62 TRP B O 1
ATOM 5281 N N . VAL B 1 63 ? -19.812 23.422 14.43 1 87.69 63 VAL B N 1
ATOM 5282 C CA . VAL B 1 63 ? -19.281 24.781 14.562 1 87.69 63 VAL B CA 1
ATOM 5283 C C . VAL B 1 63 ? -20.359 25.797 14.164 1 87.69 63 VAL B C 1
ATOM 5285 O O . VAL B 1 63 ? -20.531 26.812 14.836 1 87.69 63 VAL B O 1
ATOM 5288 N N . CYS B 1 64 ? -21 25.453 13.109 1 85.56 64 CYS B N 1
ATOM 5289 C CA . CYS B 1 64 ? -22.047 26.359 12.641 1 85.56 64 CYS B CA 1
ATOM 5290 C C . CYS B 1 64 ? -23.172 26.453 13.664 1 85.56 64 CYS B C 1
ATOM 5292 O O . CYS B 1 64 ? -23.734 27.531 13.883 1 85.56 64 CYS B O 1
ATOM 5294 N N . GLN B 1 65 ? -23.469 25.359 14.203 1 82.81 65 GLN B N 1
ATOM 5295 C CA . GLN B 1 65 ? -24.5 25.359 15.227 1 82.81 65 GLN B CA 1
ATOM 5296 C C . GLN B 1 65 ? -24.062 26.141 16.453 1 82.81 65 GLN B C 1
ATOM 5298 O O . GLN B 1 65 ? -24.844 26.922 17.016 1 82.81 65 GLN B O 1
ATOM 5303 N N . LYS B 1 66 ? -22.906 25.984 16.875 1 84.06 66 LYS B N 1
ATOM 5304 C CA . LYS B 1 66 ? -22.375 26.625 18.078 1 84.06 66 LYS B CA 1
ATOM 5305 C C . LYS B 1 66 ? -22.188 28.125 17.859 1 84.06 66 LYS B C 1
ATOM 5307 O O . LYS B 1 66 ? -22.359 28.906 18.797 1 84.06 66 LYS B O 1
ATOM 5312 N N . THR B 1 67 ? -21.75 28.484 16.719 1 85.44 67 THR B N 1
ATOM 5313 C CA . THR B 1 67 ? -21.453 29.891 16.453 1 85.44 67 THR B CA 1
ATOM 5314 C C . THR B 1 67 ? -22.672 30.594 15.852 1 85.44 67 THR B C 1
ATOM 5316 O O . THR B 1 67 ? -22.766 31.828 15.891 1 85.44 67 THR B O 1
ATOM 5319 N N . GLY B 1 68 ? -23.547 29.812 15.273 1 79.62 68 GLY B N 1
ATOM 5320 C CA . GLY B 1 68 ? -24.672 30.406 14.57 1 79.62 68 GLY B CA 1
ATOM 5321 C C . GLY B 1 68 ? -24.281 31.078 13.266 1 79.62 68 GLY B C 1
ATOM 5322 O O . GLY B 1 68 ? -25.016 31.922 12.742 1 79.62 68 GLY B O 1
ATOM 5323 N N . ASN B 1 69 ? -23.094 30.859 12.867 1 80.44 69 ASN B N 1
ATOM 5324 C CA . ASN B 1 69 ? -22.531 31.469 11.664 1 80.44 69 ASN B CA 1
ATOM 5325 C C . ASN B 1 69 ? -22.266 30.438 10.578 1 80.44 69 ASN B C 1
ATOM 5327 O O . ASN B 1 69 ? -21.5 29.5 10.781 1 80.44 69 ASN B O 1
ATOM 5331 N N . GLN B 1 70 ? -22.828 30.672 9.438 1 81.38 70 GLN B N 1
ATOM 5332 C CA . GLN B 1 70 ? -22.703 29.719 8.336 1 81.38 70 GLN B CA 1
ATOM 5333 C C . GLN B 1 70 ? -21.453 30.031 7.492 1 81.38 70 GLN B C 1
ATOM 5335 O O . GLN B 1 70 ? -21.062 29.234 6.645 1 81.38 70 GLN B O 1
ATOM 5340 N N . ARG B 1 71 ? -20.828 31.078 7.832 1 81.75 71 ARG B N 1
ATOM 5341 C CA . ARG B 1 71 ? -19.641 31.469 7.078 1 81.75 71 ARG B CA 1
ATOM 5342 C C . ARG B 1 71 ? -18.516 30.469 7.262 1 81.75 71 ARG B C 1
ATOM 5344 O O . ARG B 1 71 ? -17.656 30.312 6.387 1 81.75 71 ARG B O 1
ATOM 5351 N N . PHE B 1 72 ? -18.516 29.719 8.352 1 88.38 72 PHE B N 1
ATOM 5352 C CA . PHE B 1 72 ? -17.469 28.75 8.617 1 88.38 72 PHE B CA 1
ATOM 5353 C C . PHE B 1 72 ? -17.453 27.656 7.559 1 88.38 72 PHE B C 1
ATOM 5355 O O . PHE B 1 72 ? -16.391 27.172 7.156 1 88.38 72 PHE B O 1
ATOM 5362 N N . GLU B 1 73 ? -18.609 27.25 7.188 1 83.19 73 GLU B N 1
ATOM 5363 C CA . GLU B 1 73 ? -18.719 26.203 6.176 1 83.19 73 GLU B CA 1
ATOM 5364 C C . GLU B 1 73 ? -18 26.609 4.891 1 83.19 73 GLU B C 1
ATOM 5366 O O . GLU B 1 73 ? -17.281 25.797 4.297 1 83.19 73 GLU B O 1
ATOM 5371 N N . MET B 1 74 ? -18.125 27.828 4.547 1 81 74 MET B N 1
ATOM 5372 C CA . MET B 1 74 ? -17.484 28.328 3.33 1 81 74 MET B CA 1
ATOM 5373 C C . MET B 1 74 ? -15.977 28.391 3.494 1 81 74 MET B C 1
ATOM 5375 O O . MET B 1 74 ? -15.234 28.062 2.564 1 81 74 MET B O 1
ATOM 5379 N N . ALA B 1 75 ? -15.594 28.828 4.637 1 83.19 75 ALA B N 1
ATOM 5380 C CA . ALA B 1 75 ? -14.164 28.922 4.906 1 83.19 75 ALA B CA 1
ATOM 5381 C C . ALA B 1 75 ? -13.523 27.531 4.914 1 83.19 75 ALA B C 1
ATOM 5383 O O . ALA B 1 75 ? -12.406 27.359 4.418 1 83.19 75 ALA B O 1
ATOM 5384 N N . ALA B 1 76 ? -14.227 26.578 5.492 1 82.81 76 ALA B N 1
ATOM 5385 C CA . ALA B 1 76 ? -13.734 25.219 5.551 1 82.81 76 ALA B CA 1
ATOM 5386 C C . ALA B 1 76 ? -13.633 24.594 4.156 1 82.81 76 ALA B C 1
ATOM 5388 O O . ALA B 1 76 ? -12.648 23.938 3.83 1 82.81 76 ALA B O 1
ATOM 5389 N N . GLN B 1 77 ? -14.594 24.828 3.361 1 74.31 77 GLN B N 1
ATOM 5390 C CA . GLN B 1 77 ? -14.602 24.312 1.995 1 74.31 77 GLN B CA 1
ATOM 5391 C C . GLN B 1 77 ? -13.477 24.938 1.169 1 74.31 77 GLN B C 1
ATOM 5393 O O . GLN B 1 77 ? -12.844 24.25 0.365 1 74.31 77 GLN B O 1
ATOM 5398 N N . LYS B 1 78 ? -13.32 26.203 1.39 1 75.19 78 LYS B N 1
ATOM 5399 C CA . LYS B 1 78 ? -12.266 26.906 0.66 1 75.19 78 LYS B CA 1
ATOM 5400 C C . LYS B 1 78 ? -10.891 26.375 1.044 1 75.19 78 LYS B C 1
ATOM 5402 O O . LYS B 1 78 ? -10.016 26.219 0.188 1 75.19 78 LYS B O 1
ATOM 5407 N N . LEU B 1 79 ? -10.703 26.156 2.312 1 79.06 79 LEU B N 1
ATOM 5408 C CA . LEU B 1 79 ? -9.438 25.609 2.775 1 79.06 79 LEU B CA 1
ATOM 5409 C C . LEU B 1 79 ? -9.156 24.266 2.109 1 79.06 79 LEU B C 1
ATOM 5411 O O . LEU B 1 79 ? -8.055 24.031 1.612 1 79.06 79 LEU B O 1
ATOM 5415 N N . VAL B 1 80 ? -10.125 23.422 2.088 1 72.69 80 VAL B N 1
ATOM 5416 C CA . VAL B 1 80 ? -9.984 22.094 1.517 1 72.69 80 VAL B CA 1
ATOM 5417 C C . VAL B 1 80 ? -9.703 22.203 0.019 1 72.69 80 VAL B C 1
ATOM 5419 O O . VAL B 1 80 ? -8.852 21.484 -0.514 1 72.69 80 VAL B O 1
ATOM 5422 N N . ARG B 1 81 ? -10.344 23.094 -0.578 1 67.62 81 ARG B N 1
ATOM 5423 C CA . ARG B 1 81 ? -10.172 23.281 -2.014 1 67.62 81 ARG B CA 1
ATOM 5424 C C . ARG B 1 81 ? -8.758 23.781 -2.33 1 67.62 81 ARG B C 1
ATOM 5426 O O . ARG B 1 81 ? -8.125 23.297 -3.271 1 67.62 81 ARG B O 1
ATOM 5433 N N . ASP B 1 82 ? -8.359 24.75 -1.598 1 67.56 82 ASP B N 1
ATOM 5434 C CA . ASP B 1 82 ? -7.051 25.344 -1.838 1 67.56 82 ASP B CA 1
ATOM 5435 C C . ASP B 1 82 ? -5.934 24.328 -1.579 1 67.56 82 ASP B C 1
ATOM 5437 O O . ASP B 1 82 ? -4.941 24.297 -2.312 1 67.56 82 ASP B O 1
ATOM 5441 N N . LEU B 1 83 ? -6.105 23.625 -0.613 1 66.94 83 LEU B N 1
ATOM 5442 C CA . LEU B 1 83 ? -5.09 22.625 -0.281 1 66.94 83 LEU B CA 1
ATOM 5443 C C . LEU B 1 83 ? -5.086 21.5 -1.299 1 66.94 83 LEU B C 1
ATOM 5445 O O . LEU B 1 83 ? -4.027 20.953 -1.638 1 66.94 83 LEU B O 1
ATOM 5449 N N . CYS B 1 84 ? -6.266 21.188 -1.761 1 60.69 84 CYS B N 1
ATOM 5450 C CA . CYS B 1 84 ? -6.371 20.078 -2.717 1 60.69 84 CYS B CA 1
ATOM 5451 C C . CYS B 1 84 ? -5.93 20.531 -4.105 1 60.69 84 CYS B C 1
ATOM 5453 O O . CYS B 1 84 ? -5.48 19.703 -4.906 1 60.69 84 CYS B O 1
ATOM 5455 N N . ARG B 1 85 ? -6.234 21.75 -4.473 1 57.25 85 ARG B N 1
ATOM 5456 C CA . ARG B 1 85 ? -5.801 22.25 -5.773 1 57.25 85 ARG B CA 1
ATOM 5457 C C . ARG B 1 85 ? -4.285 22.141 -5.922 1 57.25 85 ARG B C 1
ATOM 5459 O O . ARG B 1 85 ? -3.779 21.953 -7.031 1 57.25 85 ARG B O 1
ATOM 5466 N N . MET B 1 86 ? -3.721 22.266 -4.883 1 54.94 86 MET B N 1
ATOM 5467 C CA . MET B 1 86 ? -2.27 22.109 -4.918 1 54.94 86 MET B CA 1
ATOM 5468 C C . MET B 1 86 ? -1.894 20.656 -5.168 1 54.94 86 MET B C 1
ATOM 5470 O O . MET B 1 86 ? -0.751 20.344 -5.516 1 54.94 86 MET B O 1
ATOM 5474 N N . LEU B 1 87 ? -2.902 19.828 -5.273 1 51.91 87 LEU B N 1
ATOM 5475 C CA . LEU B 1 87 ? -2.729 18.391 -5.16 1 51.91 87 LEU B CA 1
ATOM 5476 C C . LEU B 1 87 ? -2.441 17.766 -6.523 1 51.91 87 LEU B C 1
ATOM 5478 O O . LEU B 1 87 ? -1.683 16.797 -6.621 1 51.91 87 LEU B O 1
ATOM 5482 N N . LYS B 1 88 ? -2.982 18.297 -7.609 1 56.84 88 LYS B N 1
ATOM 5483 C CA . LYS B 1 88 ? -2.84 17.375 -8.742 1 56.84 88 LYS B CA 1
ATOM 5484 C C . LYS B 1 88 ? -2.18 18.078 -9.93 1 56.84 88 LYS B C 1
ATOM 5486 O O . LYS B 1 88 ? -2.338 19.281 -10.109 1 56.84 88 LYS B O 1
ATOM 5491 N N . LEU B 1 89 ? -1.253 17.312 -10.492 1 61.56 89 LEU B N 1
ATOM 5492 C CA . LEU B 1 89 ? -0.487 17.75 -11.648 1 61.56 89 LEU B CA 1
ATOM 5493 C C . LEU B 1 89 ? -1.393 17.922 -12.867 1 61.56 89 LEU B C 1
ATOM 5495 O O . LEU B 1 89 ? -2.346 17.156 -13.047 1 61.56 89 LEU B O 1
ATOM 5499 N N . ASP B 1 90 ? -1.177 19 -13.461 1 61.53 90 ASP B N 1
ATOM 5500 C CA . ASP B 1 90 ? -1.811 19.141 -14.766 1 61.53 90 ASP B CA 1
ATOM 5501 C C . ASP B 1 90 ? -1.246 18.141 -15.766 1 61.53 90 ASP B C 1
ATOM 5503 O O . ASP B 1 90 ? -0.028 17.984 -15.891 1 61.53 90 ASP B O 1
ATOM 5507 N N . PRO B 1 91 ? -2.115 17.328 -16.266 1 56.44 91 PRO B N 1
ATOM 5508 C CA . PRO B 1 91 ? -1.627 16.359 -17.234 1 56.44 91 PRO B CA 1
ATOM 5509 C C . PRO B 1 91 ? -0.687 16.969 -18.266 1 56.44 91 PRO B C 1
ATOM 5511 O O . PRO B 1 91 ? 0.212 16.297 -18.781 1 56.44 91 PRO B O 1
ATOM 5514 N N . CYS B 1 92 ? -0.907 18.203 -18.406 1 51 92 CYS B N 1
ATOM 5515 C CA . CYS B 1 92 ? -0.093 18.891 -19.406 1 51 92 CYS B CA 1
ATOM 5516 C C . CYS B 1 92 ? 1.342 19.062 -18.922 1 51 92 CYS B C 1
ATOM 5518 O O . CYS B 1 92 ? 2.268 19.156 -19.719 1 51 92 CYS B O 1
ATOM 5520 N N . ASP B 1 93 ? 1.417 19.062 -17.656 1 59.81 93 ASP B N 1
ATOM 5521 C CA . ASP B 1 93 ? 2.758 19.203 -17.094 1 59.81 93 ASP B CA 1
ATOM 5522 C C . ASP B 1 93 ? 3.602 17.953 -17.359 1 59.81 93 ASP B C 1
ATOM 5524 O O . ASP B 1 93 ? 4.801 18.062 -17.625 1 59.81 93 ASP B O 1
ATOM 5528 N N . ILE B 1 94 ? 2.926 16.875 -17.344 1 59.22 94 ILE B N 1
ATOM 5529 C CA . ILE B 1 94 ? 3.652 15.625 -17.516 1 59.22 94 ILE B CA 1
ATOM 5530 C C . ILE B 1 94 ? 3.996 15.422 -18.984 1 59.22 94 ILE B C 1
ATOM 5532 O O . ILE B 1 94 ? 5.066 14.914 -19.328 1 59.22 94 ILE B O 1
ATOM 5536 N N . ARG B 1 95 ? 3.076 15.836 -19.922 1 57.03 95 ARG B N 1
ATOM 5537 C CA . ARG B 1 95 ? 3.197 15.547 -21.344 1 57.03 95 ARG B CA 1
ATOM 5538 C C . ARG B 1 95 ? 4.195 16.484 -22.016 1 57.03 95 ARG B C 1
ATOM 5540 O O . ARG B 1 95 ? 4.98 16.062 -22.859 1 57.03 95 ARG B O 1
ATOM 5547 N N . LYS B 1 96 ? 3.855 17.781 -21.734 1 51.53 96 LYS B N 1
ATOM 5548 C CA . LYS B 1 96 ? 4.516 18.797 -22.547 1 51.53 96 LYS B CA 1
ATOM 5549 C C . LYS B 1 96 ? 5.949 19.031 -22.078 1 51.53 96 LYS B C 1
ATOM 5551 O O . LYS B 1 96 ? 6.73 19.703 -22.75 1 51.53 96 LYS B O 1
ATOM 5556 N N . ALA B 1 97 ? 6.184 18.656 -20.953 1 53.5 97 ALA B N 1
ATOM 5557 C CA . ALA B 1 97 ? 7.355 19.359 -20.438 1 53.5 97 ALA B CA 1
ATOM 5558 C C . ALA B 1 97 ? 8.625 18.906 -21.141 1 53.5 97 ALA B C 1
ATOM 5560 O O . ALA B 1 97 ? 8.914 17.719 -21.203 1 53.5 97 ALA B O 1
ATOM 5561 N N . ALA B 1 98 ? 8.898 19.641 -22.188 1 62.5 98 ALA B N 1
ATOM 5562 C CA . ALA B 1 98 ? 10.266 19.484 -22.672 1 62.5 98 ALA B CA 1
ATOM 5563 C C . ALA B 1 98 ? 11.234 19.234 -21.516 1 62.5 98 ALA B C 1
ATOM 5565 O O . ALA B 1 98 ? 11.234 19.984 -20.531 1 62.5 98 ALA B O 1
ATOM 5566 N N . LEU B 1 99 ? 11.742 17.984 -21.453 1 78.25 99 LEU B N 1
ATOM 5567 C CA . LEU B 1 99 ? 12.719 17.625 -20.438 1 78.25 99 LEU B CA 1
ATOM 5568 C C . LEU B 1 99 ? 13.781 18.719 -20.297 1 78.25 99 LEU B C 1
ATOM 5570 O O . LEU B 1 99 ? 14.25 19.266 -21.297 1 78.25 99 LEU B O 1
ATOM 5574 N N . ALA B 1 100 ? 13.93 19.266 -19.156 1 82.94 100 ALA B N 1
ATOM 5575 C CA . ALA B 1 100 ? 15 20.234 -18.891 1 82.94 100 ALA B CA 1
ATOM 5576 C C . ALA B 1 100 ? 16.359 19.641 -19.203 1 82.94 100 ALA B C 1
ATOM 5578 O O . ALA B 1 100 ? 16.625 18.469 -18.938 1 82.94 100 ALA B O 1
ATOM 5579 N N . PRO B 1 101 ? 17.125 20.484 -19.859 1 86.31 101 PRO B N 1
ATOM 5580 C CA . PRO B 1 101 ? 18.469 20 -20.203 1 86.31 101 PRO B CA 1
ATOM 5581 C C . PRO B 1 101 ? 19.344 19.797 -18.969 1 86.31 101 PRO B C 1
ATOM 5583 O O . PRO B 1 101 ? 19.109 20.422 -17.922 1 86.31 101 PRO B O 1
ATOM 5586 N N . GLU B 1 102 ? 20.344 18.984 -19.125 1 90.25 102 GLU B N 1
ATOM 5587 C CA . GLU B 1 102 ? 21.359 18.766 -18.078 1 90.25 102 GLU B CA 1
ATOM 5588 C C . GLU B 1 102 ? 22.125 20.062 -17.797 1 90.25 102 GLU B C 1
ATOM 5590 O O . GLU B 1 102 ? 22.547 20.75 -18.719 1 90.25 102 GLU B O 1
ATOM 5595 N N . PRO B 1 103 ? 22.172 20.359 -16.578 1 90.69 103 PRO B N 1
ATOM 5596 C CA . PRO B 1 103 ? 23 21.531 -16.281 1 90.69 103 PRO B CA 1
ATOM 5597 C C . PRO B 1 103 ? 24.469 21.312 -16.594 1 90.69 103 PRO B C 1
ATOM 5599 O O . PRO B 1 103 ? 24.938 20.172 -16.656 1 90.69 103 PRO B O 1
ATOM 5602 N N . ASP B 1 104 ? 25.188 22.453 -16.828 1 91.19 104 ASP B N 1
ATOM 5603 C CA . ASP B 1 104 ? 26.625 22.344 -16.984 1 91.19 104 ASP B CA 1
ATOM 5604 C C . ASP B 1 104 ? 27.281 21.797 -15.727 1 91.19 104 ASP B C 1
ATOM 5606 O O . ASP B 1 104 ? 26.75 21.938 -14.625 1 91.19 104 ASP B O 1
ATOM 5610 N N . PRO B 1 105 ? 28.438 21.094 -15.812 1 92.94 105 PRO B N 1
ATOM 5611 C CA . PRO B 1 105 ? 29.047 20.391 -14.688 1 92.94 105 PRO B CA 1
ATOM 5612 C C . PRO B 1 105 ? 29.266 21.297 -13.469 1 92.94 105 PRO B C 1
ATOM 5614 O O . PRO B 1 105 ? 28.969 20.891 -12.344 1 92.94 105 PRO B O 1
ATOM 5617 N N . ASP B 1 106 ? 29.719 22.516 -13.672 1 93.62 106 ASP B N 1
ATOM 5618 C CA . ASP B 1 106 ? 29.969 23.422 -12.547 1 93.62 106 ASP B CA 1
ATOM 5619 C C . ASP B 1 106 ? 28.672 23.766 -11.82 1 93.62 106 ASP B C 1
ATOM 5621 O O . ASP B 1 106 ? 28.625 23.781 -10.586 1 93.62 106 ASP B O 1
ATOM 5625 N N . THR B 1 107 ? 27.719 24.047 -12.602 1 92.81 107 THR B N 1
ATOM 5626 C CA . THR B 1 107 ? 26.422 24.344 -12.023 1 92.81 107 THR B CA 1
ATOM 5627 C C . THR B 1 107 ? 25.844 23.125 -11.297 1 92.81 107 THR B C 1
ATOM 5629 O O . THR B 1 107 ? 25.25 23.25 -10.227 1 92.81 107 THR B O 1
ATOM 5632 N N . ALA B 1 108 ? 26.016 21.969 -11.898 1 94.69 108 ALA B N 1
ATOM 5633 C CA . ALA B 1 108 ? 25.531 20.734 -11.305 1 94.69 108 ALA B CA 1
ATOM 5634 C C . ALA B 1 108 ? 26.172 20.484 -9.938 1 94.69 108 ALA B C 1
ATOM 5636 O O . ALA B 1 108 ? 25.484 20.156 -8.969 1 94.69 108 ALA B O 1
ATOM 5637 N N . TRP B 1 109 ? 27.453 20.719 -9.891 1 95.38 109 TRP B N 1
ATOM 5638 C CA . TRP B 1 109 ? 28.172 20.5 -8.633 1 95.38 109 TRP B CA 1
ATOM 5639 C C . TRP B 1 109 ? 27.734 21.516 -7.578 1 95.38 109 TRP B C 1
ATOM 5641 O O . TRP B 1 109 ? 27.641 21.188 -6.395 1 95.38 109 TRP B O 1
ATOM 5651 N N . THR B 1 110 ? 27.406 22.719 -7.961 1 94.12 110 THR B N 1
ATOM 5652 C CA . THR B 1 110 ? 26.922 23.734 -7.035 1 94.12 110 THR B CA 1
ATOM 5653 C C . THR B 1 110 ? 25.547 23.375 -6.488 1 94.12 110 THR B C 1
ATOM 5655 O O . THR B 1 110 ? 25.297 23.516 -5.289 1 94.12 110 THR B O 1
ATOM 5658 N N . ILE B 1 111 ? 24.719 22.906 -7.363 1 92.56 111 ILE B N 1
ATOM 5659 C CA . ILE B 1 111 ? 23.359 22.516 -6.98 1 92.56 111 ILE B CA 1
ATOM 5660 C C . ILE B 1 111 ? 23.422 21.328 -6.023 1 92.56 111 ILE B C 1
ATOM 5662 O O . ILE B 1 111 ? 22.703 21.297 -5.02 1 92.56 111 ILE B O 1
ATOM 5666 N N . VAL B 1 112 ? 24.25 20.375 -6.367 1 93.88 112 VAL B N 1
ATOM 5667 C CA . VAL B 1 112 ? 24.375 19.172 -5.559 1 93.88 112 VAL B CA 1
ATOM 5668 C C . VAL B 1 112 ? 24.938 19.531 -4.184 1 93.88 112 VAL B C 1
ATOM 5670 O O . VAL B 1 112 ? 24.5 19 -3.166 1 93.88 112 VAL B O 1
ATOM 5673 N N . ALA B 1 113 ? 25.859 20.438 -4.156 1 92.06 113 ALA B N 1
ATOM 5674 C CA . ALA B 1 113 ? 26.422 20.875 -2.881 1 92.06 113 ALA B CA 1
ATOM 5675 C C . ALA B 1 113 ? 25.359 21.562 -2.027 1 92.06 113 ALA B C 1
ATOM 5677 O O . ALA B 1 113 ? 25.328 21.391 -0.807 1 92.06 113 ALA B O 1
ATOM 5678 N N . ALA B 1 114 ? 24.547 22.281 -2.67 1 89 114 ALA B N 1
ATOM 5679 C CA . ALA B 1 114 ? 23.469 22.953 -1.954 1 89 114 ALA B CA 1
ATOM 5680 C C . ALA B 1 114 ? 22.516 21.953 -1.334 1 89 114 ALA B C 1
ATOM 5682 O O . ALA B 1 114 ? 22 22.172 -0.231 1 89 114 ALA B O 1
ATOM 5683 N N . TYR B 1 115 ? 22.203 20.891 -2.037 1 89.38 115 TYR B N 1
ATOM 5684 C CA . TYR B 1 115 ? 21.312 19.875 -1.51 1 89.38 115 TYR B CA 1
ATOM 5685 C C . TYR B 1 115 ? 21.891 19.234 -0.251 1 89.38 115 TYR B C 1
ATOM 5687 O O . TYR B 1 115 ? 21.203 19.109 0.765 1 89.38 115 TYR B O 1
ATOM 5695 N N . PHE B 1 116 ? 23.125 18.875 -0.256 1 87 116 PHE B N 1
ATOM 5696 C CA . PHE B 1 116 ? 23.719 18.109 0.835 1 87 116 PHE B CA 1
ATOM 5697 C C . PHE B 1 116 ? 24.078 19.016 2.004 1 87 116 PHE B C 1
ATOM 5699 O O . PHE B 1 116 ? 24.031 18.594 3.162 1 87 116 PHE B O 1
ATOM 5706 N N . ASP B 1 117 ? 24.297 20.234 1.767 1 81.88 117 ASP B N 1
ATOM 5707 C CA . ASP B 1 117 ? 24.812 21.125 2.814 1 81.88 117 ASP B CA 1
ATOM 5708 C C . ASP B 1 117 ? 23.672 21.922 3.449 1 81.88 117 ASP B C 1
ATOM 5710 O O . ASP B 1 117 ? 23.75 22.281 4.629 1 81.88 117 ASP B O 1
ATOM 5714 N N . ASP B 1 118 ? 22.672 22.078 2.705 1 75.31 118 ASP B N 1
ATOM 5715 C CA . ASP B 1 118 ? 21.797 23.141 3.166 1 75.31 118 ASP B CA 1
ATOM 5716 C C . ASP B 1 118 ? 20.359 22.656 3.314 1 75.31 118 ASP B C 1
ATOM 5718 O O . ASP B 1 118 ? 19.516 23.328 3.92 1 75.31 118 ASP B O 1
ATOM 5722 N N . THR B 1 119 ? 20.078 21.625 2.723 1 75.19 119 THR B N 1
ATOM 5723 C CA . THR B 1 119 ? 18.688 21.188 2.783 1 75.19 119 THR B CA 1
ATOM 5724 C C . THR B 1 119 ? 18.453 20.234 3.957 1 75.19 119 THR B C 1
ATOM 5726 O O . THR B 1 119 ? 19.359 19.484 4.336 1 75.19 119 THR B O 1
ATOM 5729 N N . VAL B 1 120 ? 17.266 20.281 4.504 1 70.56 120 VAL B N 1
ATOM 5730 C CA . VAL B 1 120 ? 16.891 19.422 5.617 1 70.56 120 VAL B CA 1
ATOM 5731 C C . VAL B 1 120 ? 16.812 17.969 5.141 1 70.56 120 VAL B C 1
ATOM 5733 O O . VAL B 1 120 ? 17.172 17.047 5.875 1 70.56 120 VAL B O 1
ATOM 5736 N N . GLU B 1 121 ? 16.391 17.797 3.988 1 67.69 121 GLU B N 1
ATOM 5737 C CA . GLU B 1 121 ? 16.234 16.453 3.42 1 67.69 121 GLU B CA 1
ATOM 5738 C C . GLU B 1 121 ? 17.578 15.766 3.223 1 67.69 121 GLU B C 1
ATOM 5740 O O . GLU B 1 121 ? 17.688 14.547 3.369 1 67.69 121 GLU B O 1
ATOM 5745 N N . GLY B 1 122 ? 18.406 16.562 2.836 1 60.66 122 GLY B N 1
ATOM 5746 C CA . GLY B 1 122 ? 19.75 16.031 2.73 1 60.66 122 GLY B CA 1
ATOM 5747 C C . GLY B 1 122 ? 20.312 15.578 4.059 1 60.66 122 GLY B C 1
ATOM 5748 O O . GLY B 1 122 ? 21.125 14.648 4.109 1 60.66 122 GLY B O 1
ATOM 5749 N N . LEU B 1 123 ? 19.609 16.125 4.984 1 58.59 123 LEU B N 1
ATOM 5750 C CA . LEU B 1 123 ? 20.062 15.773 6.328 1 58.59 123 LEU B CA 1
ATOM 5751 C C . LEU B 1 123 ? 19.484 14.445 6.777 1 58.59 123 LEU B C 1
ATOM 5753 O O . LEU B 1 123 ? 20.031 13.789 7.668 1 58.59 123 LEU B O 1
ATOM 5757 N N . HIS B 1 124 ? 18.375 14.047 6.078 1 62.53 124 HIS B N 1
ATOM 5758 C CA . HIS B 1 124 ? 17.781 12.758 6.418 1 62.53 124 HIS B CA 1
ATOM 5759 C C . HIS B 1 124 ? 18.594 11.602 5.844 1 62.53 124 HIS B C 1
ATOM 5761 O O . HIS B 1 124 ? 18.344 10.445 6.18 1 62.53 124 HIS B O 1
ATOM 5767 N N . ALA B 1 125 ? 19.641 11.93 5.316 1 63.38 125 ALA B N 1
ATOM 5768 C CA . ALA B 1 125 ? 20.656 11 4.812 1 63.38 125 ALA B CA 1
ATOM 5769 C C . ALA B 1 125 ? 20.016 9.922 3.941 1 63.38 125 ALA B C 1
ATOM 5771 O O . ALA B 1 125 ? 20.328 8.734 4.082 1 63.38 125 ALA B O 1
ATOM 5772 N N . LEU B 1 126 ? 19.062 10.25 3.148 1 77.06 126 LEU B N 1
ATOM 5773 C CA . LEU B 1 126 ? 18.469 9.297 2.207 1 77.06 126 LEU B CA 1
ATOM 5774 C C . LEU B 1 126 ? 19.5 8.883 1.15 1 77.06 126 LEU B C 1
ATOM 5776 O O . LEU B 1 126 ? 19.531 7.719 0.748 1 77.06 126 LEU B O 1
ATOM 5780 N N . VAL B 1 127 ? 20.25 9.93 0.766 1 83 127 VAL B N 1
ATOM 5781 C CA . VAL B 1 127 ? 21.25 9.695 -0.275 1 83 127 VAL B CA 1
ATOM 5782 C C . VAL B 1 127 ? 22.641 9.828 0.315 1 83 127 VAL B C 1
ATOM 5784 O O . VAL B 1 127 ? 22.953 10.82 0.985 1 83 127 VAL B O 1
ATOM 5787 N N . HIS B 1 128 ? 23.391 8.852 0.116 1 80.38 128 HIS B N 1
ATOM 5788 C CA . HIS B 1 128 ? 24.781 8.891 0.551 1 80.38 128 HIS B CA 1
ATOM 5789 C C . HIS B 1 128 ? 25.609 9.82 -0.333 1 80.38 128 HIS B C 1
ATOM 5791 O O . HIS B 1 128 ? 25.781 9.562 -1.526 1 80.38 128 HIS B O 1
ATOM 5797 N N . ARG B 1 129 ? 26.234 10.852 0.274 1 85.81 129 ARG B N 1
ATOM 5798 C CA . ARG B 1 129 ? 26.875 11.922 -0.482 1 85.81 129 ARG B CA 1
ATOM 5799 C C . ARG B 1 129 ? 28.062 11.383 -1.277 1 85.81 129 ARG B C 1
ATOM 5801 O O . ARG B 1 129 ? 28.156 11.602 -2.486 1 85.81 129 ARG B O 1
ATOM 5808 N N . PRO B 1 130 ? 28.969 10.586 -0.617 1 83.94 130 PRO B N 1
ATOM 5809 C CA . PRO B 1 130 ? 30.125 10.148 -1.384 1 83.94 130 PRO B CA 1
ATOM 5810 C C . PRO B 1 130 ? 29.75 9.273 -2.58 1 83.94 130 PRO B C 1
ATOM 5812 O O . PRO B 1 130 ? 30.375 9.375 -3.641 1 83.94 130 PRO B O 1
ATOM 5815 N N . GLU B 1 131 ? 28.75 8.547 -2.406 1 83.5 131 GLU B N 1
ATOM 5816 C CA . GLU B 1 131 ? 28.328 7.688 -3.504 1 83.5 131 GLU B CA 1
ATOM 5817 C C . GLU B 1 131 ? 27.672 8.5 -4.621 1 83.5 131 GLU B C 1
ATOM 5819 O O . GLU B 1 131 ? 27.906 8.234 -5.805 1 83.5 131 GLU B O 1
ATOM 5824 N N . PHE B 1 132 ? 26.891 9.391 -4.238 1 90.31 132 PHE B N 1
ATOM 5825 C CA . PHE B 1 132 ? 26.234 10.227 -5.234 1 90.31 132 PHE B CA 1
ATOM 5826 C C . PHE B 1 132 ? 27.266 11.031 -6.027 1 90.31 132 PHE B C 1
ATOM 5828 O O . PHE B 1 132 ? 27.172 11.125 -7.254 1 90.31 132 PHE B O 1
ATOM 5835 N N . GLU B 1 133 ? 28.203 11.594 -5.316 1 93.38 133 GLU B N 1
ATOM 5836 C CA . GLU B 1 133 ? 29.234 12.406 -5.969 1 93.38 133 GLU B CA 1
ATOM 5837 C C . GLU B 1 133 ? 30.109 11.555 -6.879 1 93.38 133 GLU B C 1
ATOM 5839 O O . GLU B 1 133 ? 30.562 12.023 -7.93 1 93.38 133 GLU B O 1
ATOM 5844 N N . ALA B 1 134 ? 30.359 10.32 -6.461 1 90.44 134 ALA B N 1
ATOM 5845 C CA . ALA B 1 134 ? 31.125 9.414 -7.316 1 90.44 134 ALA B CA 1
ATOM 5846 C C . ALA B 1 134 ? 30.375 9.133 -8.617 1 90.44 134 ALA B C 1
ATOM 5848 O O . ALA B 1 134 ? 30.969 9.109 -9.695 1 90.44 134 ALA B O 1
ATOM 5849 N N . HIS B 1 135 ? 29.062 8.93 -8.5 1 90.5 135 HIS B N 1
ATOM 5850 C CA . HIS B 1 135 ? 28.234 8.703 -9.688 1 90.5 135 HIS B CA 1
ATOM 5851 C C . HIS B 1 135 ? 28.188 9.938 -10.57 1 90.5 135 HIS B C 1
ATOM 5853 O O . HIS B 1 135 ? 28.188 9.828 -11.805 1 90.5 135 HIS B O 1
ATOM 5859 N N . LEU B 1 136 ? 28.141 11.07 -9.922 1 93.88 136 LEU B N 1
ATOM 5860 C CA . LEU B 1 136 ? 28.094 12.328 -10.672 1 93.88 136 LEU B CA 1
ATOM 5861 C C . LEU B 1 136 ? 29.406 12.562 -11.414 1 93.88 136 LEU B C 1
ATOM 5863 O O . LEU B 1 136 ? 29.391 13.047 -12.547 1 93.88 136 LEU B O 1
ATOM 5867 N N . LYS B 1 137 ? 30.516 12.242 -10.773 1 92.62 137 LYS B N 1
ATOM 5868 C CA . LYS B 1 137 ? 31.812 12.352 -11.43 1 92.62 137 LYS B CA 1
ATOM 5869 C C . LYS B 1 137 ? 31.906 11.43 -12.633 1 92.62 137 LYS B C 1
ATOM 5871 O O . LYS B 1 137 ? 32.406 11.82 -13.688 1 92.62 137 LYS B O 1
ATOM 5876 N N . ALA B 1 138 ? 31.438 10.258 -12.438 1 89.31 138 ALA B N 1
ATOM 5877 C CA . ALA B 1 138 ? 31.422 9.297 -13.539 1 89.31 138 ALA B CA 1
ATOM 5878 C C . ALA B 1 138 ? 30.516 9.766 -14.672 1 89.31 138 ALA B C 1
ATOM 5880 O O . ALA B 1 138 ? 30.797 9.547 -15.844 1 89.31 138 ALA B O 1
ATOM 5881 N N . HIS B 1 139 ? 29.438 10.391 -14.234 1 90.12 139 HIS B N 1
ATOM 5882 C CA . HIS B 1 139 ? 28.453 10.898 -15.188 1 90.12 139 HIS B CA 1
ATOM 5883 C C . HIS B 1 139 ? 29.062 11.977 -16.078 1 90.12 139 HIS B C 1
ATOM 5885 O O . HIS B 1 139 ? 28.875 11.953 -17.297 1 90.12 139 HIS B O 1
ATOM 5891 N N . PHE B 1 140 ? 29.859 12.852 -15.578 1 91.75 140 PHE B N 1
ATOM 5892 C CA . PHE B 1 140 ? 30.391 13.977 -16.344 1 91.75 140 PHE B CA 1
ATOM 5893 C C . PHE B 1 140 ? 31.75 13.609 -16.953 1 91.75 140 PHE B C 1
ATOM 5895 O O . PHE B 1 140 ? 32.312 14.398 -17.719 1 91.75 140 PHE B O 1
ATOM 5902 N N . SER B 1 141 ? 32.25 12.422 -16.641 1 87.38 141 SER B N 1
ATOM 5903 C CA . SER B 1 141 ? 33.5 11.977 -17.234 1 87.38 141 SER B CA 1
ATOM 5904 C C . SER B 1 141 ? 33.281 11.492 -18.672 1 87.38 141 SER B C 1
ATOM 5906 O O . SER B 1 141 ? 34.219 11.461 -19.469 1 87.38 141 SER B O 1
ATOM 5908 N N . GLN B 1 142 ? 32.094 11.094 -18.953 1 77.12 142 GLN B N 1
ATOM 5909 C CA . GLN B 1 142 ? 31.766 10.555 -20.266 1 77.12 142 GLN B CA 1
ATOM 5910 C C . GLN B 1 142 ? 31.062 11.602 -21.125 1 77.12 142 GLN B C 1
ATOM 5912 O O . GLN B 1 142 ? 29.859 11.516 -21.375 1 77.12 142 GLN B O 1
ATOM 5917 N N . LEU B 1 143 ? 31.781 12.609 -21.516 1 74.44 143 LEU B N 1
ATOM 5918 C CA . LEU B 1 143 ? 31.141 13.617 -22.359 1 74.44 143 LEU B CA 1
ATOM 5919 C C . LEU B 1 143 ? 31.375 13.32 -23.844 1 74.44 143 LEU B C 1
ATOM 5921 O O . LEU B 1 143 ? 32.438 12.867 -24.234 1 74.44 143 LEU B O 1
ATOM 5925 N N . PRO B 1 144 ? 30.359 13.477 -24.797 1 80.5 144 PRO B N 1
ATOM 5926 C CA . PRO B 1 144 ? 29.031 14.016 -24.484 1 80.5 144 PRO B CA 1
ATOM 5927 C C . PRO B 1 144 ? 28.125 13.016 -23.781 1 80.5 144 PRO B C 1
ATOM 5929 O O . PRO B 1 144 ? 28.281 11.805 -23.953 1 80.5 144 PRO B O 1
ATOM 5932 N N . LEU B 1 145 ? 27.188 13.453 -22.984 1 81.25 145 LEU B N 1
ATOM 5933 C CA . LEU B 1 145 ? 26.297 12.602 -22.203 1 81.25 145 LEU B CA 1
ATOM 5934 C C . LEU B 1 145 ? 25.344 11.836 -23.109 1 81.25 145 LEU B C 1
ATOM 5936 O O . LEU B 1 145 ? 24.891 12.359 -24.125 1 81.25 145 LEU B O 1
ATOM 5940 N N . PRO B 1 146 ? 25.172 10.609 -22.797 1 76.19 146 PRO B N 1
ATOM 5941 C CA . PRO B 1 146 ? 24.156 9.883 -23.562 1 76.19 146 PRO B CA 1
ATOM 5942 C C . PRO B 1 146 ? 22.766 10.477 -23.422 1 76.19 146 PRO B C 1
ATOM 5944 O O . PRO B 1 146 ? 22.484 11.18 -22.438 1 76.19 146 PRO B O 1
ATOM 5947 N N . PRO B 1 147 ? 22.047 10.242 -24.5 1 76.31 147 PRO B N 1
ATOM 5948 C CA . PRO B 1 147 ? 20.672 10.711 -24.375 1 76.31 147 PRO B CA 1
ATOM 5949 C C . PRO B 1 147 ? 19.953 10.125 -23.156 1 76.31 147 PRO B C 1
ATOM 5951 O O . PRO B 1 147 ? 20.266 9.008 -22.734 1 76.31 147 PRO B O 1
ATOM 5954 N N . ALA B 1 148 ? 19.062 10.859 -22.578 1 73.06 148 ALA B N 1
ATOM 5955 C CA . ALA B 1 148 ? 18.344 10.516 -21.359 1 73.06 148 ALA B CA 1
ATOM 5956 C C . ALA B 1 148 ? 17.688 9.141 -21.484 1 73.06 148 ALA B C 1
ATOM 5958 O O . ALA B 1 148 ? 17.609 8.391 -20.516 1 73.06 148 ALA B O 1
ATOM 5959 N N . GLU B 1 149 ? 17.344 8.797 -22.703 1 71.44 149 GLU B N 1
ATOM 5960 C CA . GLU B 1 149 ? 16.625 7.559 -22.953 1 71.44 149 GLU B CA 1
ATOM 5961 C C . GLU B 1 149 ? 17.531 6.34 -22.766 1 71.44 149 GLU B C 1
ATOM 5963 O O . GLU B 1 149 ? 17.047 5.23 -22.531 1 71.44 149 GLU B O 1
ATOM 5968 N N . LYS B 1 150 ? 18.797 6.539 -22.859 1 74.94 150 LYS B N 1
ATOM 5969 C CA . LYS B 1 150 ? 19.719 5.418 -22.797 1 74.94 150 LYS B CA 1
ATOM 5970 C C . LYS B 1 150 ? 20.375 5.312 -21.422 1 74.94 150 LYS B C 1
ATOM 5972 O O . LYS B 1 150 ? 21.125 4.375 -21.156 1 74.94 150 LYS B O 1
ATOM 5977 N N . GLU B 1 151 ? 20 6.305 -20.641 1 82.94 151 GLU B N 1
ATOM 5978 C CA . GLU B 1 151 ? 20.562 6.301 -19.297 1 82.94 151 GLU B CA 1
ATOM 5979 C C . GLU B 1 151 ? 19.734 5.426 -18.359 1 82.94 151 GLU B C 1
ATOM 5981 O O . GLU B 1 151 ? 18.562 5.16 -18.625 1 82.94 151 GLU B O 1
ATOM 5986 N N . ASP B 1 152 ? 20.375 4.953 -17.359 1 84.44 152 ASP B N 1
ATOM 5987 C CA . ASP B 1 152 ? 19.656 4.246 -16.312 1 84.44 152 ASP B CA 1
ATOM 5988 C C . ASP B 1 152 ? 18.578 5.129 -15.695 1 84.44 152 ASP B C 1
ATOM 5990 O O . ASP B 1 152 ? 18.859 6.199 -15.156 1 84.44 152 ASP B O 1
ATOM 5994 N N . PRO B 1 153 ? 17.422 4.668 -15.828 1 87.56 153 PRO B N 1
ATOM 5995 C CA . PRO B 1 153 ? 16.312 5.508 -15.352 1 87.56 153 PRO B CA 1
ATOM 5996 C C . PRO B 1 153 ? 16.438 5.859 -13.875 1 87.56 153 PRO B C 1
ATOM 5998 O O . PRO B 1 153 ? 16.031 6.953 -13.461 1 87.56 153 PRO B O 1
ATOM 6001 N N . ALA B 1 154 ? 16.953 4.961 -13.078 1 90.5 154 ALA B N 1
ATOM 6002 C CA . ALA B 1 154 ? 17.078 5.223 -11.641 1 90.5 154 ALA B CA 1
ATOM 6003 C C . ALA B 1 154 ? 18.062 6.348 -11.375 1 90.5 154 ALA B C 1
ATOM 6005 O O . ALA B 1 154 ? 17.797 7.246 -10.57 1 90.5 154 ALA B O 1
ATOM 6006 N N . TRP B 1 155 ? 19.172 6.297 -12.039 1 91.62 155 TRP B N 1
ATOM 6007 C CA . TRP B 1 155 ? 20.156 7.359 -11.883 1 91.62 155 TRP B CA 1
ATOM 6008 C C . TRP B 1 155 ? 19.625 8.68 -12.422 1 91.62 155 TRP B C 1
ATO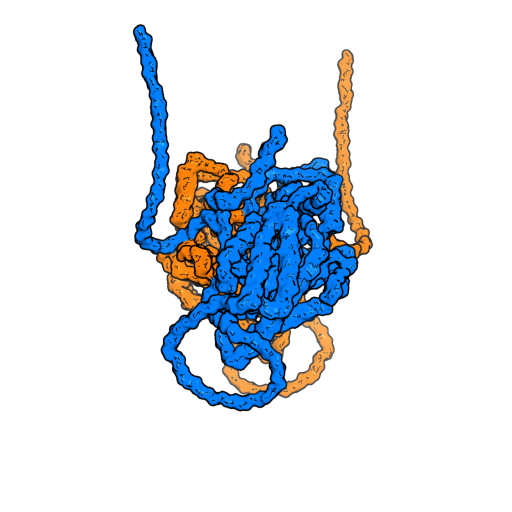M 6010 O O . TRP B 1 155 ? 19.797 9.727 -11.805 1 91.62 155 TRP B O 1
ATOM 6020 N N . TYR B 1 156 ? 19.016 8.602 -13.539 1 92.38 156 TYR B N 1
ATOM 6021 C CA . TYR B 1 156 ? 18.438 9.797 -14.141 1 92.38 156 TYR B CA 1
ATOM 6022 C C . TYR B 1 156 ? 17.453 10.469 -13.188 1 92.38 156 TYR B C 1
ATOM 6024 O O . TYR B 1 156 ? 17.484 11.688 -13 1 92.38 156 TYR B O 1
ATOM 6032 N N . ALA B 1 157 ? 16.594 9.656 -12.617 1 94.12 157 ALA B N 1
ATOM 6033 C CA . ALA B 1 157 ? 15.562 10.188 -11.719 1 94.12 157 ALA B CA 1
ATOM 6034 C C . ALA B 1 157 ? 16.188 10.742 -10.445 1 94.12 157 ALA B C 1
ATOM 6036 O O . ALA B 1 157 ? 15.867 11.852 -10.016 1 94.12 157 ALA B O 1
ATOM 6037 N N . LEU B 1 158 ? 17.109 9.984 -9.844 1 94.31 158 LEU B N 1
ATOM 6038 C CA . LEU B 1 158 ? 17.734 10.398 -8.594 1 94.31 158 LEU B CA 1
ATOM 6039 C C . LEU B 1 158 ? 18.516 11.695 -8.773 1 94.31 158 LEU B C 1
ATOM 6041 O O . LEU B 1 158 ? 18.375 12.625 -7.98 1 94.31 158 LEU B O 1
ATOM 6045 N N . ARG B 1 159 ? 19.266 11.758 -9.797 1 95.5 159 ARG B N 1
ATOM 6046 C CA . ARG B 1 159 ? 20.078 12.945 -10.07 1 95.5 159 ARG B CA 1
ATOM 6047 C C . ARG B 1 159 ? 19.188 14.172 -10.281 1 95.5 159 ARG B C 1
ATOM 6049 O O . ARG B 1 159 ? 19.453 15.234 -9.719 1 95.5 159 ARG B O 1
ATOM 6056 N N . ASN B 1 160 ? 18.172 14.031 -11.016 1 95.31 160 ASN B N 1
ATOM 6057 C CA . ASN B 1 160 ? 17.297 15.164 -11.328 1 95.31 160 ASN B CA 1
ATOM 6058 C C . ASN B 1 160 ? 16.516 15.625 -10.102 1 95.31 160 ASN B C 1
ATOM 6060 O O . ASN B 1 160 ? 16.234 16.812 -9.945 1 95.31 160 ASN B O 1
ATOM 6064 N N . VAL B 1 161 ? 16.141 14.695 -9.289 1 94.56 161 VAL B N 1
ATOM 6065 C CA . VAL B 1 161 ? 15.422 15.117 -8.094 1 94.56 161 VAL B CA 1
ATOM 6066 C C . VAL B 1 161 ? 16.375 15.867 -7.152 1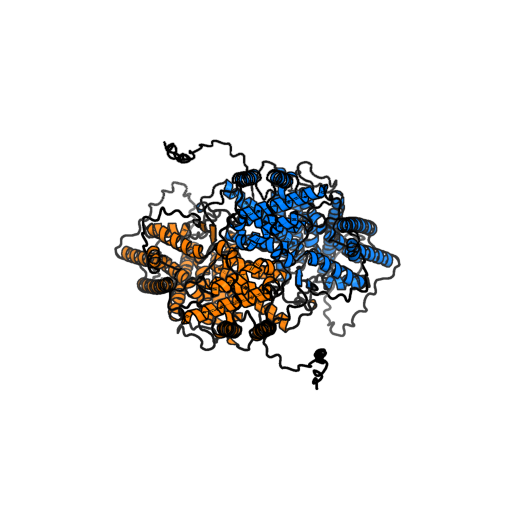 94.56 161 VAL B C 1
ATOM 6068 O O . VAL B 1 161 ? 15.969 16.828 -6.488 1 94.56 161 VAL B O 1
ATOM 6071 N N . ILE B 1 162 ? 17.609 15.406 -7.074 1 93.94 162 ILE B N 1
ATOM 6072 C CA . ILE B 1 162 ? 18.594 16.109 -6.258 1 93.94 162 ILE B CA 1
ATOM 6073 C C . ILE B 1 162 ? 18.844 17.5 -6.828 1 93.94 162 ILE B C 1
ATOM 6075 O O . ILE B 1 162 ? 18.969 18.469 -6.082 1 93.94 162 ILE B O 1
ATOM 6079 N N . TYR B 1 163 ? 18.875 17.594 -8.164 1 94.06 163 TYR B N 1
ATOM 6080 C CA . TYR B 1 163 ? 18.953 18.891 -8.805 1 94.06 163 TYR B CA 1
ATOM 6081 C C . TYR B 1 163 ? 17.766 19.781 -8.406 1 94.06 163 TYR B C 1
ATOM 6083 O O . TYR B 1 163 ? 17.922 20.969 -8.172 1 94.06 163 TYR B O 1
ATOM 6091 N N . ALA B 1 164 ? 16.641 19.141 -8.383 1 91.5 164 ALA B N 1
ATOM 6092 C CA . ALA B 1 164 ? 15.422 19.891 -8.047 1 91.5 164 ALA B CA 1
ATOM 6093 C C . ALA B 1 164 ? 15.516 20.469 -6.637 1 91.5 164 ALA B C 1
ATOM 6095 O O . ALA B 1 164 ? 15.188 21.641 -6.422 1 91.5 164 ALA B O 1
ATOM 6096 N N . PHE B 1 165 ? 16 19.703 -5.695 1 89.06 165 PHE B N 1
ATOM 6097 C CA . PHE B 1 165 ? 16.156 20.172 -4.32 1 89.06 165 PHE B CA 1
ATOM 6098 C C . PHE B 1 165 ? 17.141 21.312 -4.246 1 89.06 165 PHE B C 1
ATOM 6100 O O . PHE B 1 165 ? 16.875 22.344 -3.619 1 89.06 165 PHE B O 1
ATOM 6107 N N . GLY B 1 166 ? 18.312 21.047 -4.832 1 88.44 166 GLY B N 1
ATOM 6108 C CA . GLY B 1 166 ? 19.359 22.062 -4.777 1 88.44 166 GLY B CA 1
ATOM 6109 C C . GLY B 1 166 ? 18.969 23.375 -5.41 1 88.44 166 GLY B C 1
ATOM 6110 O O . GLY B 1 166 ? 19.266 24.438 -4.871 1 88.44 166 GLY B O 1
ATOM 6111 N N . TRP B 1 167 ? 18.328 23.234 -6.484 1 86.75 167 TRP B N 1
ATOM 6112 C CA . TRP B 1 167 ? 17.891 24.438 -7.18 1 86.75 167 TRP B CA 1
ATOM 6113 C C . TRP B 1 167 ? 16.875 25.219 -6.352 1 86.75 167 TRP B C 1
ATOM 6115 O O . TRP B 1 167 ? 16.859 26.453 -6.352 1 86.75 167 TRP B O 1
ATOM 6125 N N . ARG B 1 168 ? 15.945 24.531 -5.754 1 82.69 168 ARG B N 1
ATOM 6126 C CA . ARG B 1 168 ? 14.945 25.172 -4.902 1 82.69 168 ARG B CA 1
ATOM 6127 C C . ARG B 1 168 ? 15.602 25.953 -3.771 1 82.69 168 ARG B C 1
ATOM 6129 O O . ARG B 1 168 ? 15.172 27.062 -3.436 1 82.69 168 ARG B O 1
ATOM 6136 N N . HIS B 1 169 ? 16.594 25.406 -3.221 1 81.19 169 HIS B N 1
ATOM 6137 C CA . HIS B 1 169 ? 17.297 26.062 -2.133 1 81.19 169 HIS B CA 1
ATOM 6138 C C . HIS B 1 169 ? 18.062 27.281 -2.637 1 81.19 169 HIS B C 1
ATOM 6140 O O . HIS B 1 169 ? 18.062 28.344 -1.996 1 81.19 169 HIS B O 1
ATOM 6146 N N . LEU B 1 170 ? 18.719 27.141 -3.744 1 82.25 170 LEU B N 1
ATOM 6147 C CA . LEU B 1 170 ? 19.547 28.219 -4.281 1 82.25 170 LEU B CA 1
ATOM 6148 C C . LEU B 1 170 ? 18.672 29.359 -4.789 1 82.25 170 LEU B C 1
ATOM 6150 O O . LEU B 1 170 ? 19.078 30.531 -4.734 1 82.25 170 LEU B O 1
ATOM 6154 N N . SER B 1 171 ? 17.547 29.016 -5.32 1 75.94 171 SER B N 1
ATOM 6155 C CA . SER B 1 171 ? 16.672 30.031 -5.895 1 75.94 171 SER B CA 1
ATOM 6156 C C . SER B 1 171 ? 16.062 30.922 -4.812 1 75.94 171 SER B C 1
ATOM 6158 O O . SER B 1 171 ? 15.594 32.031 -5.102 1 75.94 171 SER B O 1
ATOM 6160 N N . GLN B 1 172 ? 16.031 30.453 -3.596 1 70.81 172 GLN B N 1
ATOM 6161 C CA . GLN B 1 172 ? 15.523 31.25 -2.486 1 70.81 172 GLN B CA 1
ATOM 6162 C C . GLN B 1 172 ? 16.328 32.531 -2.33 1 70.81 172 GLN B C 1
ATOM 6164 O O . GLN B 1 172 ? 15.773 33.562 -1.913 1 70.81 172 GLN B O 1
ATOM 6169 N N . HIS B 1 173 ? 17.562 32.469 -2.643 1 63.94 173 HIS B N 1
ATOM 6170 C CA . HIS B 1 173 ? 18.438 33.594 -2.445 1 63.94 173 HIS B CA 1
ATOM 6171 C C . HIS B 1 173 ? 18.438 34.5 -3.666 1 63.94 173 HIS B C 1
ATOM 6173 O O . HIS B 1 173 ? 18.844 35.688 -3.578 1 63.94 173 HIS B O 1
ATOM 6179 N N . THR B 1 174 ? 18.062 34 -4.719 1 58.44 174 THR B N 1
ATOM 6180 C CA . THR B 1 174 ? 18.203 34.781 -5.934 1 58.44 174 THR B CA 1
ATOM 6181 C C . THR B 1 174 ? 16.875 35.438 -6.309 1 58.44 174 THR B C 1
ATOM 6183 O O . THR B 1 174 ? 16.844 36.469 -6.961 1 58.44 174 THR B O 1
ATOM 6186 N N . THR B 1 175 ? 15.789 34.719 -6.203 1 52.41 175 THR B N 1
ATOM 6187 C CA . THR B 1 175 ? 14.555 35.25 -6.766 1 52.41 175 THR B CA 1
ATOM 6188 C C . THR B 1 175 ? 13.719 35.938 -5.688 1 52.41 175 THR B C 1
ATOM 6190 O O . THR B 1 175 ? 13.414 35.344 -4.656 1 52.41 175 THR B O 1
ATOM 6193 N N . SER B 1 176 ? 13.906 37.219 -5.57 1 48.56 176 SER B N 1
ATOM 6194 C CA . SER B 1 176 ? 13.211 38.125 -4.664 1 48.56 176 SER B CA 1
ATOM 6195 C C . SER B 1 176 ? 11.719 37.812 -4.605 1 48.56 176 SER B C 1
ATOM 6197 O O . SER B 1 176 ? 10.992 38.406 -3.809 1 48.56 176 SER B O 1
ATOM 6199 N N . GLY B 1 177 ? 11.094 37 -5.508 1 49.19 177 GLY B N 1
ATOM 6200 C CA . GLY B 1 177 ? 9.641 37 -5.582 1 49.19 177 GLY B CA 1
ATOM 6201 C C . GLY B 1 177 ? 8.984 35.844 -4.855 1 49.19 177 GLY B C 1
ATOM 6202 O O . GLY B 1 177 ? 9.656 35.094 -4.168 1 49.19 177 GLY B O 1
ATOM 6203 N N . SER B 1 178 ? 7.609 35.969 -4.887 1 49.62 178 SER B N 1
ATOM 6204 C CA . SER B 1 178 ? 6.652 35.062 -4.273 1 49.62 178 SER B CA 1
ATOM 6205 C C . SER B 1 178 ? 7.023 33.594 -4.555 1 49.62 178 SER B C 1
ATOM 6207 O O . SER B 1 178 ? 7.566 33.281 -5.613 1 49.62 178 SER B O 1
ATOM 6209 N N . PHE B 1 179 ? 7.164 32.781 -3.486 1 54.25 179 PHE B N 1
ATOM 6210 C CA . PHE B 1 179 ? 7.492 31.359 -3.473 1 54.25 179 PHE B CA 1
ATOM 6211 C C . PHE B 1 179 ? 6.602 30.594 -4.441 1 54.25 179 PHE B C 1
ATOM 6213 O O . PHE B 1 179 ? 5.379 30.578 -4.293 1 54.25 179 PHE B O 1
ATOM 6220 N N . CYS B 1 180 ? 6.797 30.656 -5.848 1 53.12 180 CYS B N 1
ATOM 6221 C CA . CYS B 1 180 ? 6.035 29.719 -6.66 1 53.12 180 CYS B CA 1
ATOM 6222 C C . CYS B 1 180 ? 6.695 28.344 -6.672 1 53.12 180 CYS B C 1
ATOM 6224 O O . CYS B 1 180 ? 7.836 28.203 -7.117 1 53.12 180 CYS B O 1
ATOM 6226 N N . TYR B 1 181 ? 6.16 27.438 -5.926 1 53.44 181 TYR B N 1
ATOM 6227 C CA . TYR B 1 181 ? 6.723 26.109 -5.797 1 53.44 181 TYR B CA 1
ATOM 6228 C C . TYR B 1 181 ? 6.969 25.484 -7.164 1 53.44 181 TYR B C 1
ATOM 6230 O O . TYR B 1 181 ? 7.922 24.719 -7.344 1 53.44 181 TYR B O 1
ATOM 6238 N N . THR B 1 182 ? 6.047 25.734 -8.133 1 53.62 182 THR B N 1
ATOM 6239 C CA . THR B 1 182 ? 6.109 25.062 -9.43 1 53.62 182 THR B CA 1
ATOM 6240 C C . THR B 1 182 ? 6.832 25.938 -10.453 1 53.62 182 THR B C 1
ATOM 6242 O O . THR B 1 182 ? 6.941 25.562 -11.625 1 53.62 182 THR B O 1
ATOM 6245 N N . ASP B 1 183 ? 7.277 27.203 -9.891 1 53.97 183 ASP B N 1
ATOM 6246 C CA . ASP B 1 183 ? 7.895 28.109 -10.859 1 53.97 183 ASP B CA 1
ATOM 6247 C C . ASP B 1 183 ? 9.414 28.031 -10.797 1 53.97 183 ASP B C 1
ATOM 6249 O O . ASP B 1 183 ? 9.984 27.75 -9.734 1 53.97 183 ASP B O 1
ATOM 6253 N N . GLY B 1 184 ? 10.039 27.312 -11.773 1 63.94 184 GLY B N 1
ATOM 6254 C CA . GLY B 1 184 ? 11.484 27.406 -11.898 1 63.94 184 GLY B CA 1
ATOM 6255 C C . GLY B 1 184 ? 12.133 26.109 -12.336 1 63.94 184 GLY B C 1
ATOM 6256 O O . GLY B 1 184 ? 11.445 25.125 -12.617 1 63.94 184 GLY B O 1
ATOM 6257 N N . ASP B 1 185 ? 13.281 26.172 -12.398 1 71.44 185 ASP B N 1
ATOM 6258 C CA . ASP B 1 185 ? 14.086 25.078 -12.93 1 71.44 185 ASP B CA 1
ATOM 6259 C C . ASP B 1 185 ? 14.031 23.859 -12.008 1 71.44 185 ASP B C 1
ATOM 6261 O O . ASP B 1 185 ? 14.227 22.734 -12.453 1 71.44 185 ASP B O 1
ATOM 6265 N N . GLY B 1 186 ? 13.609 24.109 -10.75 1 82.19 186 GLY B N 1
ATOM 6266 C CA . GLY B 1 186 ? 13.484 22.969 -9.852 1 82.19 186 GLY B CA 1
ATOM 6267 C C . GLY B 1 186 ? 12.344 22.047 -10.227 1 82.19 186 GLY B C 1
ATOM 6268 O O . GLY B 1 186 ? 12.508 20.828 -10.227 1 82.19 186 GLY B O 1
ATOM 6269 N N . TRP B 1 187 ? 11.266 22.656 -10.609 1 82.69 187 TRP B N 1
ATOM 6270 C CA . TRP B 1 187 ? 10.102 21.875 -11.023 1 82.69 187 TRP B CA 1
ATOM 6271 C C . TRP B 1 187 ? 10.383 21.125 -12.32 1 82.69 187 TRP B C 1
ATOM 6273 O O . TRP B 1 187 ? 9.953 19.984 -12.484 1 82.69 187 TRP B O 1
ATOM 6283 N N . LYS B 1 188 ? 11.141 21.75 -13.125 1 86.88 188 LYS B N 1
ATOM 6284 C CA . LYS B 1 188 ? 11.484 21.094 -14.391 1 86.88 188 LYS B CA 1
ATOM 6285 C C . LYS B 1 188 ? 12.344 19.859 -14.156 1 86.88 188 LYS B C 1
ATOM 6287 O O . LYS B 1 188 ? 12.172 18.844 -14.836 1 86.88 188 LYS B O 1
ATOM 6292 N N . TYR B 1 189 ? 13.289 19.969 -13.25 1 91.19 189 TYR B N 1
ATOM 6293 C CA . TYR B 1 189 ? 14.109 18.812 -12.922 1 91.19 189 TYR B CA 1
ATOM 6294 C C . TYR B 1 189 ? 13.258 17.703 -12.312 1 91.19 189 TYR B C 1
ATOM 6296 O O . TYR B 1 189 ? 13.516 16.516 -12.547 1 91.19 189 TYR B O 1
ATOM 6304 N N . PHE B 1 190 ? 12.219 18.125 -11.594 1 90.44 190 PHE B N 1
ATOM 6305 C CA . PHE B 1 190 ? 11.328 17.109 -11.047 1 90.44 190 PHE B CA 1
ATOM 6306 C C . PHE B 1 190 ? 10.547 16.422 -12.156 1 90.44 190 PHE B C 1
ATOM 6308 O O . PHE B 1 190 ? 10.375 15.203 -12.133 1 90.44 190 PHE B O 1
ATOM 6315 N N . LEU B 1 191 ? 10.125 17.188 -13.047 1 87.88 191 LEU B N 1
ATOM 6316 C CA . LEU B 1 191 ? 9.383 16.609 -14.164 1 87.88 191 LEU B CA 1
ATOM 6317 C C . LEU B 1 191 ? 10.258 15.664 -14.977 1 87.88 191 LEU B C 1
ATOM 6319 O O . LEU B 1 191 ? 9.773 14.664 -15.508 1 87.88 191 LEU B O 1
ATOM 6323 N N . ASN B 1 192 ? 11.562 15.961 -15.023 1 91.38 192 ASN B N 1
ATOM 6324 C CA . ASN B 1 192 ? 12.492 15.016 -15.633 1 91.38 192 ASN B CA 1
ATOM 6325 C C . ASN B 1 192 ? 12.477 13.664 -14.922 1 91.38 192 ASN B C 1
ATOM 6327 O O . ASN B 1 192 ? 12.43 12.617 -15.562 1 91.38 192 ASN B O 1
ATOM 6331 N N . ALA B 1 193 ? 12.531 13.766 -13.625 1 92.19 193 ALA B N 1
ATOM 6332 C CA . ALA B 1 193 ? 12.508 12.539 -12.836 1 92.19 193 ALA B CA 1
ATOM 6333 C C . ALA B 1 193 ? 11.18 11.797 -13.016 1 92.19 193 ALA B C 1
ATOM 6335 O O . ALA B 1 193 ? 11.164 10.57 -13.125 1 92.19 193 ALA B O 1
ATOM 6336 N N . LEU B 1 194 ? 10.086 12.531 -13.094 1 89.25 194 LEU B N 1
ATOM 6337 C CA . LEU B 1 194 ? 8.758 11.953 -13.227 1 89.25 194 LEU B CA 1
ATOM 6338 C C . LEU B 1 194 ? 8.594 11.289 -14.594 1 89.25 194 LEU B C 1
ATOM 6340 O O . LEU B 1 194 ? 7.82 10.336 -14.734 1 89.25 194 LEU B O 1
ATOM 6344 N N . SER B 1 195 ? 9.336 11.766 -15.539 1 87.06 195 SER B N 1
ATOM 6345 C CA . SER B 1 195 ? 9.234 11.242 -16.891 1 87.06 195 SER B CA 1
ATOM 6346 C C . SER B 1 195 ? 9.641 9.773 -16.953 1 87.06 195 SER B C 1
ATOM 6348 O O . SER B 1 195 ? 9.234 9.047 -17.859 1 87.06 195 SER B O 1
ATOM 6350 N N . VAL B 1 196 ? 10.406 9.32 -15.992 1 88.62 196 VAL B N 1
ATOM 6351 C CA . VAL B 1 196 ? 10.852 7.934 -16 1 88.62 196 VAL B CA 1
ATOM 6352 C C . VAL B 1 196 ? 10.219 7.184 -14.828 1 88.62 196 VAL B C 1
ATOM 6354 O O . VAL B 1 196 ? 10.766 6.184 -14.359 1 88.62 196 VAL B O 1
ATOM 6357 N N . HIS B 1 197 ? 9.148 7.664 -14.406 1 89.19 197 HIS B N 1
ATOM 6358 C CA . HIS B 1 197 ? 8.477 7.094 -13.25 1 89.19 197 HIS B CA 1
ATOM 6359 C C . HIS B 1 197 ? 8.055 5.652 -13.508 1 89.19 197 HIS B C 1
ATOM 6361 O O . HIS B 1 197 ? 8.234 4.785 -12.648 1 89.19 197 HIS B O 1
ATOM 6367 N N . SER B 1 198 ? 7.48 5.355 -14.672 1 85.81 198 SER B N 1
ATOM 6368 C CA . SER B 1 198 ? 7.039 4.004 -15 1 85.81 198 SER B CA 1
ATOM 6369 C C . SER B 1 198 ? 8.219 3.037 -15.07 1 85.81 198 SER B C 1
ATOM 6371 O O . SER B 1 198 ? 8.102 1.883 -14.648 1 85.81 198 SER B O 1
ATOM 6373 N N . GLN B 1 199 ? 9.273 3.537 -15.555 1 86 199 GLN B N 1
ATOM 6374 C CA . GLN B 1 199 ? 10.469 2.701 -15.625 1 86 199 GLN B CA 1
ATOM 6375 C C . GLN B 1 199 ? 10.992 2.367 -14.234 1 86 199 GLN B C 1
ATOM 6377 O O . GLN B 1 199 ? 11.492 1.266 -14 1 86 199 GLN B O 1
ATOM 6382 N N . LEU B 1 200 ? 10.883 3.324 -13.375 1 88.75 200 LEU B N 1
ATOM 6383 C CA . LEU B 1 200 ? 11.336 3.088 -12 1 88.75 200 LEU B CA 1
ATOM 6384 C C . LEU B 1 200 ? 10.531 1.964 -11.359 1 88.75 200 LEU B C 1
ATOM 6386 O O . LEU B 1 200 ? 11.094 1.135 -10.633 1 88.75 200 LEU B O 1
ATOM 6390 N N . LEU B 1 201 ? 9.297 1.883 -11.719 1 87.38 201 LEU B N 1
ATOM 6391 C CA . LEU B 1 201 ? 8.406 0.957 -11.031 1 87.38 201 LEU B CA 1
ATOM 6392 C C . LEU B 1 201 ? 8.453 -0.423 -11.68 1 87.38 201 LEU B C 1
ATOM 6394 O O . LEU B 1 201 ? 8.289 -1.438 -11 1 87.38 201 LEU B O 1
ATOM 6398 N N . TYR B 1 202 ? 8.648 -0.407 -12.961 1 82.31 202 TYR B N 1
ATOM 6399 C CA . TYR B 1 202 ? 8.305 -1.649 -13.641 1 82.31 202 TYR B CA 1
ATOM 6400 C C . TYR B 1 202 ? 9.531 -2.281 -14.289 1 82.31 202 TYR B C 1
ATOM 6402 O O . TYR B 1 202 ? 9.5 -3.455 -14.664 1 82.31 202 TYR B O 1
ATOM 6410 N N . CYS B 1 203 ? 10.492 -1.507 -14.383 1 78.44 203 CYS B N 1
ATOM 6411 C CA . CYS B 1 203 ? 11.688 -2.07 -15 1 78.44 203 CYS B CA 1
ATOM 6412 C C . CYS B 1 203 ? 12.648 -2.613 -13.945 1 78.44 203 CYS B C 1
ATOM 6414 O O . CYS B 1 203 ? 12.336 -2.605 -12.758 1 78.44 203 CYS B O 1
ATOM 6416 N N . ARG B 1 204 ? 13.656 -3.15 -14.484 1 70.38 204 ARG B N 1
ATOM 6417 C CA . ARG B 1 204 ? 14.648 -3.748 -13.594 1 70.38 204 ARG B CA 1
ATOM 6418 C C . ARG B 1 204 ? 15.445 -2.674 -12.859 1 70.38 204 ARG B C 1
ATOM 6420 O O . ARG B 1 204 ? 16.328 -2.041 -13.445 1 70.38 204 ARG B O 1
ATOM 6427 N N . THR B 1 205 ? 14.93 -2.402 -11.695 1 70 205 THR B N 1
ATOM 6428 C CA . THR B 1 205 ? 15.625 -1.352 -10.961 1 70 205 THR B CA 1
ATOM 6429 C C . THR B 1 205 ? 16.047 -1.845 -9.578 1 70 205 THR B C 1
ATOM 6431 O O . THR B 1 205 ? 15.547 -2.863 -9.102 1 70 205 THR B O 1
ATOM 6434 N N . GLY B 1 206 ? 17.031 -1.321 -9.078 1 78.25 206 GLY B N 1
ATOM 6435 C CA . GLY B 1 206 ? 17.578 -1.635 -7.766 1 78.25 206 GLY B CA 1
ATOM 6436 C C . GLY B 1 206 ? 17.141 -0.661 -6.688 1 78.25 206 GLY B C 1
ATOM 6437 O O . GLY B 1 206 ? 16.047 -0.092 -6.766 1 78.25 206 GLY B O 1
ATOM 6438 N N . LEU B 1 207 ? 17.938 -0.611 -5.734 1 84.94 207 LEU B N 1
ATOM 6439 C CA . LEU B 1 207 ? 17.641 0.211 -4.57 1 84.94 207 LEU B CA 1
ATOM 6440 C C . LEU B 1 207 ? 17.625 1.691 -4.938 1 84.94 207 LEU B C 1
ATOM 6442 O O . LEU B 1 207 ? 16.953 2.492 -4.285 1 84.94 207 LEU B O 1
ATOM 6446 N N . MET B 1 208 ? 18.375 2.021 -6 1 89.44 208 MET B N 1
ATOM 6447 C CA . MET B 1 208 ? 18.438 3.414 -6.43 1 89.44 208 MET B CA 1
ATOM 6448 C C . MET B 1 208 ? 17.062 3.902 -6.898 1 89.44 208 MET B C 1
ATOM 6450 O O . MET B 1 208 ? 16.719 5.066 -6.699 1 89.44 208 MET B O 1
ATOM 6454 N N . ALA B 1 209 ? 16.344 3.02 -7.508 1 90.81 209 ALA B N 1
ATOM 6455 C CA . ALA B 1 209 ? 14.984 3.383 -7.922 1 90.81 209 ALA B CA 1
ATOM 6456 C C . ALA B 1 209 ? 14.109 3.721 -6.719 1 90.81 209 ALA B C 1
ATOM 6458 O O . ALA B 1 209 ? 13.312 4.664 -6.766 1 90.81 209 ALA B O 1
ATOM 6459 N N . VAL B 1 210 ? 14.266 2.893 -5.664 1 91.75 210 VAL B N 1
ATOM 6460 C CA . VAL B 1 210 ? 13.523 3.164 -4.434 1 91.75 210 VAL B CA 1
ATOM 6461 C C . VAL B 1 210 ? 13.953 4.512 -3.861 1 91.75 210 VAL B C 1
ATOM 6463 O O . VAL B 1 210 ? 13.109 5.312 -3.445 1 91.75 210 VAL B O 1
ATOM 6466 N N . GLN B 1 211 ? 15.188 4.762 -3.895 1 91.31 211 GLN B N 1
ATOM 6467 C CA . GLN B 1 211 ? 15.734 6.02 -3.404 1 91.31 211 GLN B CA 1
ATOM 6468 C C . GLN B 1 211 ? 15.18 7.203 -4.191 1 91.31 211 GLN B C 1
ATOM 6470 O O . GLN B 1 211 ? 14.82 8.227 -3.605 1 91.31 211 GLN B O 1
ATOM 6475 N N . ALA B 1 212 ? 15.203 7.039 -5.445 1 94.19 212 ALA B N 1
ATOM 6476 C CA . ALA B 1 212 ? 14.695 8.109 -6.309 1 94.19 212 ALA B CA 1
ATOM 6477 C C . ALA B 1 212 ? 13.227 8.391 -6.023 1 94.19 212 ALA B C 1
ATOM 6479 O O . ALA B 1 212 ? 12.812 9.555 -5.949 1 94.19 212 ALA B O 1
ATOM 6480 N N . LEU B 1 213 ? 12.453 7.367 -5.828 1 93.69 213 LEU B N 1
ATOM 6481 C CA . LEU B 1 213 ? 11.023 7.535 -5.602 1 93.69 213 LEU B CA 1
ATOM 6482 C C . LEU B 1 213 ? 10.766 8.242 -4.277 1 93.69 213 LEU B C 1
ATOM 6484 O O . LEU B 1 213 ? 9.906 9.125 -4.199 1 93.69 213 LEU B O 1
ATOM 6488 N N . VAL B 1 214 ? 11.461 7.871 -3.303 1 91.88 214 VAL B N 1
ATOM 6489 C CA . VAL B 1 214 ? 11.258 8.508 -2.004 1 91.88 214 VAL B CA 1
ATOM 6490 C C . VAL B 1 214 ? 11.727 9.961 -2.059 1 91.88 214 VAL B C 1
ATOM 6492 O O . VAL B 1 214 ? 11.094 10.844 -1.484 1 91.88 214 VAL B O 1
ATOM 6495 N N . ALA B 1 215 ? 12.852 10.133 -2.699 1 92.12 215 ALA B N 1
ATOM 6496 C CA . ALA B 1 215 ? 13.32 11.5 -2.861 1 92.12 215 ALA B CA 1
ATOM 6497 C C . ALA B 1 215 ? 12.297 12.352 -3.604 1 92.12 215 ALA B C 1
ATOM 6499 O O . ALA B 1 215 ? 12.07 13.516 -3.254 1 92.12 215 ALA B O 1
ATOM 6500 N N . MET B 1 216 ? 11.719 11.812 -4.609 1 92.38 216 MET B N 1
ATOM 6501 C CA . MET B 1 216 ? 10.672 12.5 -5.355 1 92.38 216 MET B CA 1
ATOM 6502 C C . MET B 1 216 ? 9.484 12.828 -4.453 1 92.38 216 MET B C 1
ATOM 6504 O O . MET B 1 216 ? 8.922 13.922 -4.531 1 92.38 216 MET B O 1
ATOM 6508 N N . SER B 1 217 ? 9.133 11.875 -3.652 1 89.94 217 SER B N 1
ATOM 6509 C CA . SER B 1 217 ? 8.031 12.086 -2.717 1 89.94 217 SER B CA 1
ATOM 6510 C C . SER B 1 217 ? 8.336 13.219 -1.743 1 89.94 217 SER B C 1
ATOM 6512 O O . SER B 1 217 ? 7.48 14.07 -1.484 1 89.94 217 SER B O 1
ATOM 6514 N N . MET B 1 218 ? 9.516 13.242 -1.285 1 87 218 MET B N 1
ATOM 6515 C CA . MET B 1 218 ? 9.922 14.273 -0.331 1 87 218 MET B CA 1
ATOM 6516 C C . MET B 1 218 ? 9.938 15.648 -0.987 1 87 218 MET B C 1
ATOM 6518 O O . MET B 1 218 ? 9.602 16.656 -0.349 1 87 218 MET B O 1
ATOM 6522 N N . TYR B 1 219 ? 10.359 15.672 -2.199 1 87.5 219 TYR B N 1
ATOM 6523 C CA . TYR B 1 219 ? 10.398 16.938 -2.91 1 87.5 219 TYR B CA 1
ATOM 6524 C C . TYR B 1 219 ? 9 17.531 -3.055 1 87.5 219 TYR B C 1
ATOM 6526 O O . TYR B 1 219 ? 8.789 18.719 -2.797 1 87.5 219 TYR B O 1
ATOM 6534 N N . VAL B 1 220 ? 8.078 16.688 -3.436 1 83.25 220 VAL B N 1
ATOM 6535 C CA . VAL B 1 220 ? 6.73 17.188 -3.678 1 83.25 220 VAL B CA 1
ATOM 6536 C C . VAL B 1 220 ? 6.043 17.5 -2.348 1 83.25 220 VAL B C 1
ATOM 6538 O O . VAL B 1 220 ? 5.164 18.359 -2.279 1 83.25 220 VAL B O 1
ATOM 6541 N N . ASP B 1 221 ? 6.398 16.75 -1.413 1 78.69 221 ASP B N 1
ATOM 6542 C CA . ASP B 1 221 ? 5.906 17.078 -0.078 1 78.69 221 ASP B CA 1
ATOM 6543 C C . ASP B 1 221 ? 6.297 18.5 0.312 1 78.69 221 ASP B C 1
ATOM 6545 O O . ASP B 1 221 ? 5.52 19.219 0.949 1 78.69 221 ASP B O 1
ATOM 6549 N N . GLY B 1 222 ? 7.473 18.875 -0.065 1 73.56 222 GLY B N 1
ATOM 6550 C CA . GLY B 1 222 ? 7.961 20.219 0.247 1 73.56 222 GLY B CA 1
ATOM 6551 C C . GLY B 1 222 ? 7.23 21.312 -0.504 1 73.56 222 GLY B C 1
ATOM 6552 O O . GLY B 1 222 ? 7.141 22.438 -0.027 1 73.56 222 GLY B O 1
ATOM 6553 N N . ILE B 1 223 ? 6.676 20.938 -1.624 1 71.38 223 ILE B N 1
ATOM 6554 C CA . ILE B 1 223 ? 6.012 21.953 -2.416 1 71.38 223 ILE B CA 1
ATOM 6555 C C . ILE B 1 223 ? 4.504 21.906 -2.166 1 71.38 223 ILE B C 1
ATOM 6557 O O . ILE B 1 223 ? 3.748 22.703 -2.723 1 71.38 223 ILE B O 1
ATOM 6561 N N . GLY B 1 224 ? 4.078 21 -1.284 1 64.88 224 GLY B N 1
ATOM 6562 C CA . GLY B 1 224 ? 2.703 21 -0.816 1 64.88 224 GLY B CA 1
ATOM 6563 C C . GLY B 1 224 ? 1.749 20.312 -1.782 1 64.88 224 GLY B C 1
ATOM 6564 O O . GLY B 1 224 ? 0.61 20.766 -1.95 1 64.88 224 GLY B O 1
ATOM 6565 N N . ASN B 1 225 ? 2.156 19.25 -2.482 1 64.69 225 ASN B N 1
ATOM 6566 C CA . ASN B 1 225 ? 1.276 18.469 -3.35 1 64.69 225 ASN B CA 1
ATOM 6567 C C . ASN B 1 225 ? 0.918 17.125 -2.725 1 64.69 225 ASN B C 1
ATOM 6569 O O . ASN B 1 225 ? 1.595 16.125 -2.967 1 64.69 225 ASN B O 1
ATOM 6573 N N . PRO B 1 226 ? -0.225 17.109 -2.059 1 66.5 226 PRO B N 1
ATOM 6574 C CA . PRO B 1 226 ? -0.511 15.914 -1.252 1 66.5 226 PRO B CA 1
ATOM 6575 C C . PRO B 1 226 ? -0.828 14.688 -2.102 1 66.5 226 PRO B C 1
ATOM 6577 O O . PRO B 1 226 ? -0.469 13.57 -1.733 1 66.5 226 PRO B O 1
ATOM 6580 N N . SER B 1 227 ? -1.525 14.906 -3.244 1 67.88 227 SER B N 1
ATOM 6581 C CA . SER B 1 227 ? -1.897 13.742 -4.047 1 67.88 227 SER B CA 1
ATOM 6582 C C . SER B 1 227 ? -0.667 13.062 -4.637 1 67.88 227 SER B C 1
ATOM 6584 O O . SER B 1 227 ? -0.56 11.836 -4.617 1 67.88 227 SER B O 1
ATOM 6586 N N . LEU B 1 228 ? 0.232 13.945 -5.078 1 75.94 228 LEU B N 1
ATOM 6587 C CA . LEU B 1 228 ? 1.464 13.398 -5.641 1 75.94 228 LEU B CA 1
ATOM 6588 C C . LEU B 1 228 ? 2.314 12.742 -4.559 1 75.94 228 LEU B C 1
ATOM 6590 O O . LEU B 1 228 ? 2.877 11.664 -4.77 1 75.94 228 LEU B O 1
ATOM 6594 N N . GLU B 1 229 ? 2.258 13.43 -3.508 1 83.88 229 GLU B N 1
ATOM 6595 C CA . GLU B 1 229 ? 3.072 12.93 -2.4 1 83.88 229 GLU B CA 1
ATOM 6596 C C . GLU B 1 229 ? 2.602 11.555 -1.942 1 83.88 229 GLU B C 1
ATOM 6598 O O . GLU B 1 229 ? 3.414 10.648 -1.761 1 83.88 229 GLU B O 1
ATOM 6603 N N . TYR B 1 230 ? 1.314 11.461 -1.771 1 87.31 230 TYR B N 1
ATOM 6604 C CA . TYR B 1 230 ? 0.776 10.203 -1.258 1 87.31 230 TYR B CA 1
ATOM 6605 C C . TYR B 1 230 ? 1.141 9.039 -2.172 1 87.31 230 TYR B C 1
ATOM 6607 O O . TYR B 1 230 ? 1.692 8.039 -1.717 1 87.31 230 TYR B O 1
ATOM 6615 N N . MET B 1 231 ? 0.848 9.156 -3.439 1 90.25 231 MET B N 1
ATOM 6616 C CA . MET B 1 231 ? 1.059 8.055 -4.371 1 90.25 231 MET B CA 1
ATOM 6617 C C . MET B 1 231 ? 2.543 7.742 -4.52 1 90.25 231 MET B C 1
ATOM 6619 O O . MET B 1 231 ? 2.93 6.574 -4.617 1 90.25 231 MET B O 1
ATOM 6623 N N . LEU B 1 232 ? 3.357 8.789 -4.543 1 92.56 232 LEU B N 1
ATOM 6624 C CA . LEU B 1 232 ? 4.793 8.547 -4.641 1 92.56 232 LEU B CA 1
ATOM 6625 C C . LEU B 1 232 ? 5.316 7.852 -3.389 1 92.56 232 LEU B C 1
ATOM 6627 O O . LEU B 1 232 ? 6.148 6.949 -3.479 1 92.56 232 LEU B O 1
ATOM 6631 N N . CYS B 1 233 ? 4.789 8.273 -2.293 1 92.69 233 CYS B N 1
ATOM 6632 C CA . CYS B 1 233 ? 5.211 7.699 -1.021 1 92.69 233 CYS B CA 1
ATOM 6633 C C . CYS B 1 233 ? 4.84 6.223 -0.942 1 92.69 233 CYS B C 1
ATOM 6635 O O . CYS B 1 233 ? 5.695 5.379 -0.665 1 92.69 233 CYS B O 1
ATOM 6637 N N . VAL B 1 234 ? 3.666 5.922 -1.246 1 93.56 234 VAL B N 1
ATOM 6638 C CA . VAL B 1 234 ? 3.211 4.539 -1.132 1 93.56 234 VAL B CA 1
ATOM 6639 C C . VAL B 1 234 ? 3.885 3.684 -2.203 1 93.56 234 VAL B C 1
ATOM 6641 O O . VAL B 1 234 ? 4.203 2.516 -1.963 1 93.56 234 VAL B O 1
ATOM 6644 N N . SER B 1 235 ? 4.059 4.242 -3.367 1 92.88 235 SER B N 1
ATOM 6645 C CA . SER B 1 235 ? 4.758 3.502 -4.414 1 92.88 235 SER B CA 1
ATOM 6646 C C . SER B 1 235 ? 6.18 3.158 -3.988 1 92.88 235 SER B C 1
ATOM 6648 O O . SER B 1 235 ? 6.672 2.062 -4.27 1 92.88 235 SER B O 1
ATOM 6650 N N . SER B 1 236 ? 6.805 4.113 -3.387 1 94.38 236 SER B N 1
ATOM 6651 C CA . SER B 1 236 ? 8.164 3.85 -2.922 1 94.38 236 SER B CA 1
ATOM 6652 C C . SER B 1 236 ? 8.188 2.74 -1.876 1 94.38 236 SER B C 1
ATOM 6654 O O . SER B 1 236 ? 9.062 1.875 -1.9 1 94.38 236 SER B O 1
ATOM 6656 N N . MET B 1 237 ? 7.258 2.766 -0.988 1 94.94 237 MET B N 1
ATOM 6657 C CA . MET B 1 237 ? 7.195 1.752 0.062 1 94.94 237 MET B CA 1
ATOM 6658 C C . MET B 1 237 ? 6.918 0.374 -0.527 1 94.94 237 MET B C 1
ATOM 6660 O O . MET B 1 237 ? 7.539 -0.613 -0.131 1 94.94 237 MET B O 1
ATOM 6664 N N . LYS B 1 238 ? 5.973 0.297 -1.419 1 93.94 238 LYS B N 1
ATOM 6665 C CA . LYS B 1 238 ? 5.613 -0.993 -2 1 93.94 238 LYS B CA 1
ATOM 6666 C C . LYS B 1 238 ? 6.742 -1.539 -2.869 1 93.94 238 LYS B C 1
ATOM 6668 O O . LYS B 1 238 ? 6.965 -2.75 -2.924 1 93.94 238 LYS B O 1
ATOM 6673 N N . LEU B 1 239 ? 7.395 -0.633 -3.58 1 92.19 239 LEU B N 1
ATOM 6674 C CA . LEU B 1 239 ? 8.57 -1.083 -4.312 1 92.19 239 LEU B CA 1
ATOM 6675 C C . LEU B 1 239 ? 9.641 -1.605 -3.357 1 92.19 239 LEU B C 1
ATOM 6677 O O . LEU B 1 239 ? 10.305 -2.605 -3.646 1 92.19 239 LEU B O 1
ATOM 6681 N N . ALA B 1 240 ? 9.828 -0.909 -2.252 1 92.69 240 ALA B N 1
ATOM 6682 C CA . ALA B 1 240 ? 10.773 -1.363 -1.236 1 92.69 240 ALA B CA 1
ATOM 6683 C C . ALA B 1 240 ? 10.391 -2.74 -0.704 1 92.69 240 ALA B C 1
ATOM 6685 O O . ALA B 1 240 ? 11.258 -3.592 -0.482 1 92.69 240 ALA B O 1
ATOM 6686 N N . GLU B 1 241 ? 9.133 -2.975 -0.517 1 90.81 241 GLU B N 1
ATOM 6687 C CA . GLU B 1 241 ? 8.648 -4.273 -0.059 1 90.81 241 GLU B CA 1
ATOM 6688 C C . GLU B 1 241 ? 8.953 -5.367 -1.08 1 90.81 241 GLU B C 1
ATOM 6690 O O . GLU B 1 241 ? 9.289 -6.492 -0.711 1 90.81 241 GLU B O 1
ATOM 6695 N N . SER B 1 242 ? 8.758 -4.988 -2.34 1 86.31 242 SER B N 1
ATOM 6696 C CA . SER B 1 242 ? 9.023 -5.961 -3.391 1 86.31 242 SER B CA 1
ATOM 6697 C C . SER B 1 242 ? 10.5 -6.367 -3.414 1 86.31 242 SER B C 1
ATOM 6699 O O . SER B 1 242 ? 10.844 -7.441 -3.908 1 86.31 242 SER B O 1
ATOM 6701 N N . LYS B 1 243 ? 11.336 -5.516 -2.836 1 86.69 243 LYS B N 1
ATOM 6702 C CA . LYS B 1 243 ? 12.766 -5.809 -2.785 1 86.69 243 LYS B CA 1
ATOM 6703 C C . LYS B 1 243 ? 13.164 -6.359 -1.421 1 86.69 243 LYS B C 1
ATOM 6705 O O . LYS B 1 243 ? 14.352 -6.598 -1.164 1 86.69 243 LYS B O 1
ATOM 6710 N N . GLY B 1 244 ? 12.242 -6.512 -0.527 1 87.38 244 GLY B N 1
ATOM 6711 C CA . GLY B 1 244 ? 12.461 -7.152 0.759 1 87.38 244 GLY B CA 1
ATOM 6712 C C . GLY B 1 244 ? 13.133 -6.242 1.771 1 87.38 244 GLY B C 1
ATOM 6713 O O . GLY B 1 244 ? 13.82 -6.715 2.682 1 87.38 244 GLY B O 1
ATOM 6714 N N . LEU B 1 245 ? 12.961 -4.922 1.63 1 91.31 245 LEU B N 1
ATOM 6715 C CA . LEU B 1 245 ? 13.633 -3.998 2.537 1 91.31 245 LEU B CA 1
ATOM 6716 C C . LEU B 1 245 ? 12.977 -4.016 3.914 1 91.31 245 LEU B C 1
ATOM 6718 O O . LEU B 1 245 ? 13.578 -3.586 4.898 1 91.31 245 LEU B O 1
ATOM 6722 N N . HIS B 1 246 ? 11.75 -4.438 4.047 1 91.94 246 HIS B N 1
ATOM 6723 C CA . HIS B 1 246 ? 11.062 -4.492 5.332 1 91.94 246 HIS B CA 1
ATOM 6724 C C . HIS B 1 246 ? 11.547 -5.672 6.172 1 91.94 246 HIS B C 1
ATOM 6726 O O . HIS B 1 246 ? 11.211 -5.781 7.352 1 91.94 246 HIS B O 1
ATOM 6732 N N . ARG B 1 247 ? 12.375 -6.422 5.551 1 88 247 ARG B N 1
ATOM 6733 C CA . ARG B 1 247 ? 12.867 -7.617 6.219 1 88 247 ARG B CA 1
ATOM 6734 C C . ARG B 1 247 ? 14.336 -7.457 6.609 1 88 247 ARG B C 1
ATOM 6736 O O . ARG B 1 247 ? 15.109 -6.832 5.883 1 88 247 ARG B O 1
ATOM 6743 N N . GLU B 1 248 ? 14.641 -8.039 7.723 1 86.19 248 GLU B N 1
ATOM 6744 C CA . GLU B 1 248 ? 16.062 -8.227 8.016 1 86.19 248 GLU B CA 1
ATOM 6745 C C . GLU B 1 248 ? 16.688 -9.273 7.098 1 86.19 248 GLU B C 1
ATOM 6747 O O . GLU B 1 248 ? 16.203 -10.398 7.016 1 86.19 248 GLU B O 1
ATOM 6752 N N . PRO B 1 249 ? 17.703 -8.859 6.383 1 80 249 PRO B N 1
ATOM 6753 C CA . PRO B 1 249 ? 18.281 -9.828 5.441 1 80 249 PRO B CA 1
ATOM 6754 C C . PRO B 1 249 ? 18.75 -11.109 6.125 1 80 249 PRO B C 1
ATOM 6756 O O . PRO B 1 249 ? 19.391 -11.055 7.176 1 80 249 PRO B O 1
ATOM 6759 N N . ALA B 1 250 ? 18.359 -12.188 5.508 1 73.38 250 ALA B N 1
ATOM 6760 C CA . ALA B 1 250 ? 18.844 -13.484 5.98 1 73.38 250 ALA B CA 1
ATOM 6761 C C . ALA B 1 250 ? 20.312 -13.68 5.645 1 73.38 250 ALA B C 1
ATOM 6763 O O . ALA B 1 250 ? 20.844 -13.031 4.734 1 73.38 250 ALA B O 1
ATOM 6764 N N . ILE B 1 251 ? 20.922 -14.492 6.32 1 71.69 251 ILE B N 1
ATOM 6765 C CA . ILE B 1 251 ? 22.328 -14.805 6.078 1 71.69 251 ILE B CA 1
ATOM 6766 C C . ILE B 1 251 ? 22.484 -15.375 4.672 1 71.69 251 ILE B C 1
ATOM 6768 O O . ILE B 1 251 ? 23.469 -15.078 3.986 1 71.69 251 ILE B O 1
ATOM 6772 N N . ALA B 1 252 ? 21.469 -16.062 4.25 1 67.44 252 ALA B N 1
ATOM 6773 C CA . ALA B 1 252 ? 21.5 -16.734 2.963 1 67.44 252 ALA B CA 1
ATOM 6774 C C . ALA B 1 252 ? 21.516 -15.742 1.81 1 67.44 252 ALA B C 1
ATOM 6776 O O . ALA B 1 252 ? 21.906 -16.078 0.69 1 67.44 252 ALA B O 1
ATOM 6777 N N . TRP B 1 253 ? 21.156 -14.516 2.135 1 72.88 253 TRP B N 1
ATOM 6778 C CA . TRP B 1 253 ? 21.141 -13.5 1.081 1 72.88 253 TRP B CA 1
ATOM 6779 C C . TRP B 1 253 ? 22.562 -13.055 0.744 1 72.88 253 TRP B C 1
ATOM 6781 O O . TRP B 1 253 ? 22.797 -12.461 -0.31 1 72.88 253 TRP B O 1
ATOM 6791 N N . ASN B 1 254 ? 23.484 -13.359 1.617 1 73.75 254 ASN B N 1
ATOM 6792 C CA . ASN B 1 254 ? 24.906 -13.086 1.403 1 73.75 254 ASN B CA 1
ATOM 6793 C C . ASN B 1 254 ? 25.141 -11.625 1.023 1 73.75 254 ASN B C 1
ATOM 6795 O O . ASN B 1 254 ? 25.797 -11.344 0.023 1 73.75 254 ASN B O 1
ATOM 6799 N N . LEU B 1 255 ? 24.547 -10.773 1.793 1 77.62 255 LEU B N 1
ATOM 6800 C CA . LEU B 1 255 ? 24.734 -9.344 1.58 1 77.62 255 LEU B CA 1
ATOM 6801 C C . LEU B 1 255 ? 25.859 -8.805 2.453 1 77.62 255 LEU B C 1
ATOM 6803 O O . LEU B 1 255 ? 26.062 -9.273 3.576 1 77.62 255 LEU B O 1
ATOM 6807 N N . ASP B 1 256 ? 26.562 -7.836 1.908 1 79.69 256 ASP B N 1
ATOM 6808 C CA . ASP B 1 256 ? 27.594 -7.168 2.695 1 79.69 256 ASP B CA 1
ATOM 6809 C C . ASP B 1 256 ? 26.969 -6.262 3.754 1 79.69 256 ASP B C 1
ATOM 6811 O O . ASP B 1 256 ? 25.812 -5.867 3.641 1 79.69 256 ASP B O 1
ATOM 6815 N N . GLN B 1 257 ? 27.781 -6 4.707 1 79.5 257 GLN B N 1
ATOM 6816 C CA . GLN B 1 257 ? 27.297 -5.207 5.832 1 79.5 257 GLN B CA 1
ATOM 6817 C C . GLN B 1 257 ? 26.875 -3.812 5.379 1 79.5 257 GLN B C 1
ATOM 6819 O O . GLN B 1 257 ? 25.906 -3.244 5.91 1 79.5 257 GLN B O 1
ATOM 6824 N N . SER B 1 258 ? 27.578 -3.293 4.477 1 77.75 258 SER B N 1
ATOM 6825 C CA . SER B 1 258 ? 27.234 -1.973 3.957 1 77.75 258 SER B CA 1
ATOM 6826 C C . SER B 1 258 ? 25.875 -1.986 3.266 1 77.75 258 SER B C 1
ATOM 6828 O O . SER B 1 258 ? 25.094 -1.048 3.414 1 77.75 258 SER B O 1
ATOM 6830 N N . ALA B 1 259 ? 25.594 -3.064 2.559 1 79.38 259 ALA B N 1
ATOM 6831 C CA . ALA B 1 259 ? 24.312 -3.217 1.879 1 79.38 259 ALA B CA 1
ATOM 6832 C C . ALA B 1 259 ? 23.172 -3.355 2.885 1 79.38 259 ALA B C 1
ATOM 6834 O O . ALA B 1 259 ? 22.094 -2.809 2.68 1 79.38 259 ALA B O 1
ATOM 6835 N N . ILE B 1 260 ? 23.453 -4.043 3.943 1 83.62 260 ILE B N 1
ATOM 6836 C CA . ILE B 1 260 ? 22.453 -4.246 4.984 1 83.62 260 ILE B CA 1
ATOM 6837 C C . ILE B 1 260 ? 22.109 -2.908 5.645 1 83.62 260 ILE B C 1
ATOM 6839 O O . ILE B 1 260 ? 20.938 -2.598 5.871 1 83.62 260 ILE B O 1
ATOM 6843 N N . ARG B 1 261 ? 23.109 -2.111 5.891 1 82.88 261 ARG B N 1
ATOM 6844 C CA . ARG B 1 261 ? 22.906 -0.809 6.516 1 82.88 261 ARG B CA 1
ATOM 6845 C C . ARG B 1 261 ? 22.125 0.125 5.598 1 82.88 261 ARG B C 1
ATOM 6847 O O . ARG B 1 261 ? 21.234 0.849 6.051 1 82.88 261 ARG B O 1
ATOM 6854 N N . THR B 1 262 ? 22.469 0.109 4.375 1 82 262 THR B N 1
ATOM 6855 C CA . THR B 1 262 ? 21.781 0.958 3.402 1 82 262 THR B CA 1
ATOM 6856 C C . THR B 1 262 ? 20.312 0.567 3.279 1 82 262 THR B C 1
ATOM 6858 O O . THR B 1 262 ? 19.438 1.434 3.191 1 82 262 THR B O 1
ATOM 6861 N N . ARG B 1 263 ? 20.094 -0.743 3.244 1 87.06 263 ARG B N 1
ATOM 6862 C CA . ARG B 1 263 ? 18.734 -1.242 3.156 1 87.06 263 ARG B CA 1
ATOM 6863 C C . ARG B 1 263 ? 17.906 -0.802 4.363 1 87.06 263 ARG B C 1
ATOM 6865 O O . ARG B 1 263 ? 16.766 -0.36 4.215 1 87.06 263 ARG B O 1
ATOM 6872 N N . ALA B 1 264 ? 18.547 -0.921 5.477 1 89.19 264 ALA B N 1
ATOM 6873 C CA . ALA B 1 264 ? 17.844 -0.53 6.699 1 89.19 264 ALA B CA 1
ATOM 6874 C C . ALA B 1 264 ? 17.578 0.97 6.715 1 89.19 264 ALA B C 1
ATOM 6876 O O . ALA B 1 264 ? 16.469 1.399 7.078 1 89.19 264 ALA B O 1
ATOM 6877 N N . HIS B 1 265 ? 18.531 1.741 6.355 1 86.56 265 HIS B N 1
ATOM 6878 C CA . HIS B 1 265 ? 18.375 3.191 6.34 1 86.56 265 HIS B CA 1
ATOM 6879 C C . HIS B 1 265 ? 17.281 3.615 5.367 1 86.56 265 HIS B C 1
ATOM 6881 O O . HIS B 1 265 ? 16.484 4.496 5.68 1 86.56 265 HIS B O 1
ATOM 6887 N N . LEU B 1 266 ? 17.328 3.004 4.254 1 88.56 266 LEU B N 1
ATOM 6888 C CA . LEU B 1 266 ? 16.344 3.334 3.236 1 88.56 266 LEU B CA 1
ATOM 6889 C C . LEU B 1 266 ? 14.938 2.951 3.697 1 88.56 266 LEU B C 1
ATOM 6891 O O . LEU B 1 266 ? 13.992 3.74 3.566 1 88.56 266 LEU B O 1
ATOM 6895 N N . TRP B 1 267 ? 14.766 1.778 4.246 1 93.25 267 TRP B N 1
ATOM 6896 C CA . TRP B 1 267 ? 13.461 1.306 4.691 1 93.25 267 TRP B CA 1
ATOM 6897 C C . TRP B 1 267 ? 12.875 2.238 5.746 1 93.25 267 TRP B C 1
ATOM 6899 O O . TRP B 1 267 ? 11.734 2.682 5.621 1 93.25 267 TRP B O 1
ATOM 6909 N N . TRP B 1 268 ? 13.688 2.529 6.707 1 92.75 268 TRP B N 1
ATOM 6910 C CA . TRP B 1 268 ? 13.172 3.295 7.836 1 92.75 268 TRP B CA 1
ATOM 6911 C C . TRP B 1 268 ? 12.93 4.75 7.441 1 92.75 268 TRP B C 1
ATOM 6913 O O . TRP B 1 268 ? 12.047 5.414 7.996 1 92.75 268 TRP B O 1
ATOM 6923 N N . SER B 1 269 ? 13.688 5.277 6.48 1 89.44 269 SER B N 1
ATOM 6924 C CA . SER B 1 269 ? 13.398 6.609 5.961 1 89.44 269 SER B CA 1
ATOM 6925 C C . SER B 1 269 ? 12.008 6.66 5.324 1 89.44 269 SER B C 1
ATOM 6927 O O . SER B 1 269 ? 11.242 7.598 5.566 1 89.44 269 SER B O 1
ATOM 6929 N N . ILE B 1 270 ? 11.688 5.66 4.539 1 92.88 270 ILE B N 1
ATOM 6930 C CA . ILE B 1 270 ? 10.383 5.574 3.893 1 92.88 270 ILE B CA 1
ATOM 6931 C C . ILE B 1 270 ? 9.297 5.383 4.945 1 92.88 270 ILE B C 1
ATOM 6933 O O . ILE B 1 270 ? 8.227 5.984 4.859 1 92.88 270 ILE B O 1
ATOM 6937 N N . TYR B 1 271 ? 9.633 4.535 5.93 1 94.69 271 TYR B N 1
ATOM 6938 C CA . TYR B 1 271 ? 8.695 4.211 7 1 94.69 271 TYR B CA 1
ATOM 6939 C C . TYR B 1 271 ? 8.258 5.469 7.738 1 94.69 271 TYR B C 1
ATOM 6941 O O . TYR B 1 271 ? 7.062 5.668 7.984 1 94.69 271 TYR B O 1
ATOM 6949 N N . ILE B 1 272 ? 9.195 6.328 8.07 1 92.56 272 ILE B N 1
ATOM 6950 C CA . ILE B 1 272 ? 8.906 7.559 8.805 1 92.56 272 ILE B CA 1
ATOM 6951 C C . ILE B 1 272 ? 7.988 8.453 7.973 1 92.56 272 ILE B C 1
ATOM 6953 O O . ILE B 1 272 ? 6.996 8.977 8.477 1 92.56 272 ILE B O 1
ATOM 6957 N N . TYR B 1 273 ? 8.312 8.57 6.766 1 89.94 273 TYR B N 1
ATOM 6958 C CA . TYR B 1 273 ? 7.543 9.453 5.895 1 89.94 273 TYR B CA 1
ATOM 6959 C C . TYR B 1 273 ? 6.137 8.906 5.664 1 89.94 273 TYR B C 1
ATOM 6961 O O . TYR B 1 273 ? 5.164 9.656 5.652 1 89.94 273 TYR B O 1
ATOM 6969 N N . GLU B 1 274 ? 6.051 7.641 5.434 1 92.69 274 GLU B N 1
ATOM 6970 C CA . GLU B 1 274 ? 4.754 7.012 5.207 1 92.69 274 GLU B CA 1
ATOM 6971 C C . GLU B 1 274 ? 3.855 7.145 6.434 1 92.69 274 GLU B C 1
ATOM 6973 O O . GLU B 1 274 ? 2.66 7.422 6.309 1 92.69 274 GLU B O 1
ATOM 6978 N N . ARG B 1 275 ? 4.434 6.949 7.594 1 93.31 275 ARG B N 1
ATOM 6979 C CA . ARG B 1 275 ? 3.652 7.082 8.82 1 93.31 275 ARG B CA 1
ATOM 6980 C C . ARG B 1 275 ? 3.178 8.516 9.016 1 93.31 275 ARG B C 1
ATOM 6982 O O . ARG B 1 275 ? 2.053 8.75 9.461 1 93.31 275 ARG B O 1
ATOM 6989 N N . HIS B 1 276 ? 4.051 9.391 8.68 1 89.62 276 HIS B N 1
ATOM 6990 C CA . HIS B 1 276 ? 3.664 10.797 8.781 1 89.62 276 HIS B CA 1
ATOM 6991 C C . HIS B 1 276 ? 2.523 11.125 7.824 1 89.62 276 HIS B C 1
ATOM 6993 O O . HIS B 1 276 ? 1.56 11.789 8.211 1 89.62 276 HIS B O 1
ATOM 6999 N N . THR B 1 277 ? 2.645 10.672 6.613 1 88.25 277 THR B N 1
ATOM 7000 C CA . THR B 1 277 ? 1.614 10.922 5.609 1 88.25 277 THR B CA 1
ATOM 7001 C C . THR B 1 277 ? 0.288 10.289 6.027 1 88.25 277 THR B C 1
ATOM 7003 O O . THR B 1 277 ? -0.77 10.906 5.887 1 88.25 277 THR B O 1
ATOM 7006 N N . ALA B 1 278 ? 0.385 9.086 6.5 1 89.19 278 ALA B N 1
ATOM 7007 C CA . ALA B 1 278 ? -0.825 8.406 6.953 1 89.19 278 ALA B CA 1
ATOM 7008 C C . ALA B 1 278 ? -1.453 9.133 8.141 1 89.19 278 ALA B C 1
ATOM 7010 O O . ALA B 1 278 ? -2.674 9.289 8.203 1 89.19 278 ALA B O 1
ATOM 7011 N N . PHE B 1 279 ? -0.62 9.617 9.023 1 88.12 279 PHE B N 1
ATOM 7012 C CA . PHE B 1 279 ? -1.076 10.336 10.211 1 88.12 279 PHE B CA 1
ATOM 7013 C C . PHE B 1 279 ? -1.767 11.633 9.82 1 88.12 279 PHE B C 1
ATOM 7015 O O . PHE B 1 279 ? -2.828 11.969 10.352 1 88.12 279 PHE B O 1
ATOM 7022 N N . MET B 1 280 ? -1.216 12.328 8.93 1 87.06 280 MET B N 1
ATOM 7023 C CA . MET B 1 280 ? -1.742 13.633 8.555 1 87.06 280 MET B CA 1
ATOM 7024 C C . MET B 1 280 ? -2.986 13.492 7.684 1 87.06 280 MET B C 1
ATOM 7026 O O . MET B 1 280 ? -3.895 14.32 7.754 1 87.06 280 MET B O 1
ATOM 7030 N N . SER B 1 281 ? -3.078 12.469 6.875 1 83.94 281 SER B N 1
ATOM 7031 C CA . SER B 1 281 ? -4.199 12.305 5.957 1 83.94 281 SER B CA 1
ATOM 7032 C C . SER B 1 281 ? -5.316 11.477 6.594 1 83.94 281 SER B C 1
ATOM 7034 O O . SER B 1 281 ? -6.469 11.547 6.156 1 83.94 281 SER B O 1
ATOM 7036 N N . GLY B 1 282 ? -4.973 10.703 7.59 1 84.31 282 GLY B N 1
ATOM 7037 C CA . GLY B 1 282 ? -5.949 9.805 8.188 1 84.31 282 GLY B CA 1
ATOM 7038 C C . GLY B 1 282 ? -6.227 8.578 7.34 1 84.31 282 GLY B C 1
ATOM 7039 O O . GLY B 1 282 ? -7.223 7.883 7.551 1 84.31 282 GLY B O 1
ATOM 7040 N N . ARG B 1 283 ? -5.383 8.336 6.355 1 87.56 283 ARG B N 1
ATOM 7041 C CA . ARG B 1 283 ? -5.516 7.16 5.504 1 87.56 283 ARG B CA 1
ATOM 7042 C C . ARG B 1 283 ? -4.883 5.938 6.152 1 87.56 283 ARG B C 1
ATOM 7044 O O . ARG B 1 283 ? -4.086 6.062 7.086 1 87.56 283 ARG B O 1
ATOM 7051 N N . PRO B 1 284 ? -5.254 4.754 5.699 1 89.38 284 PRO B N 1
ATOM 7052 C CA . PRO B 1 284 ? -4.715 3.533 6.301 1 89.38 284 PRO B CA 1
ATOM 7053 C C . PRO B 1 284 ? -3.203 3.406 6.125 1 89.38 284 PRO B C 1
ATOM 7055 O O . PRO B 1 284 ? -2.639 3.965 5.18 1 89.38 284 PRO B O 1
ATOM 7058 N N . LEU B 1 285 ? -2.666 2.715 7.09 1 91.94 285 LEU B N 1
ATOM 7059 C CA . LEU B 1 285 ? -1.242 2.416 6.992 1 91.94 285 LEU B CA 1
ATOM 7060 C C . LEU B 1 285 ? -0.961 1.49 5.812 1 91.94 285 LEU B C 1
ATOM 7062 O O . LEU B 1 285 ? -1.799 0.656 5.461 1 91.94 285 LEU B O 1
ATOM 7066 N N . SER B 1 286 ? 0.164 1.613 5.227 1 92.44 286 SER B N 1
ATOM 7067 C CA . SER B 1 286 ? 0.498 0.845 4.031 1 92.44 286 SER B CA 1
ATOM 7068 C C . SER B 1 286 ? 1.122 -0.498 4.395 1 92.44 286 SER B C 1
ATOM 7070 O O . SER B 1 286 ? 1.231 -1.388 3.547 1 92.44 286 SER B O 1
ATOM 7072 N N . ILE B 1 287 ? 1.561 -0.62 5.566 1 91.75 287 ILE B N 1
ATOM 7073 C CA . ILE B 1 287 ? 2.133 -1.88 6.031 1 91.75 287 ILE B CA 1
ATOM 7074 C C . ILE B 1 287 ? 1.901 -2.029 7.531 1 91.75 287 ILE B C 1
ATOM 7076 O O . ILE B 1 287 ? 1.942 -1.046 8.273 1 91.75 287 ILE B O 1
ATOM 7080 N N . ASP B 1 288 ? 1.655 -3.197 7.887 1 88.06 288 ASP B N 1
ATOM 7081 C CA . ASP B 1 288 ? 1.536 -3.516 9.305 1 88.06 288 ASP B CA 1
ATOM 7082 C C . ASP B 1 288 ? 2.91 -3.699 9.945 1 88.06 288 ASP B C 1
ATOM 7084 O O . ASP B 1 288 ? 3.803 -4.305 9.344 1 88.06 288 ASP B O 1
ATOM 7088 N N . ASP B 1 289 ? 3.039 -3.164 11.117 1 88.5 289 ASP B N 1
ATOM 7089 C CA . ASP B 1 289 ? 4.328 -3.238 11.789 1 88.5 289 ASP B CA 1
ATOM 7090 C C . ASP B 1 289 ? 4.723 -4.688 12.07 1 88.5 289 ASP B C 1
ATOM 7092 O O . ASP B 1 289 ? 5.91 -5.004 12.172 1 88.5 289 ASP B O 1
ATOM 7096 N N . ASP B 1 290 ? 3.783 -5.535 12.148 1 82.38 290 ASP B N 1
ATOM 7097 C CA . ASP B 1 290 ? 4.062 -6.941 12.414 1 82.38 290 ASP B CA 1
ATOM 7098 C C . ASP B 1 290 ? 4.766 -7.594 11.227 1 82.38 290 ASP B C 1
ATOM 7100 O O . ASP B 1 290 ? 5.375 -8.656 11.367 1 82.38 290 ASP B O 1
ATOM 7104 N N . ASP B 1 291 ? 4.723 -6.988 10.102 1 85.56 291 ASP B N 1
ATOM 7105 C CA . ASP B 1 291 ? 5.352 -7.531 8.906 1 85.56 291 ASP B CA 1
ATOM 7106 C C . ASP B 1 291 ? 6.781 -7.016 8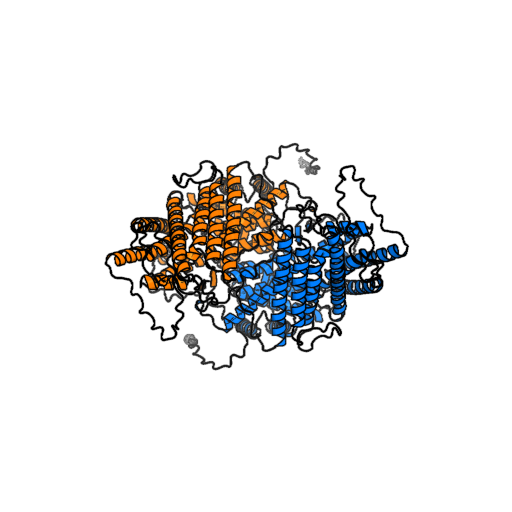.758 1 85.56 291 ASP B C 1
ATOM 7108 O O . ASP B 1 291 ? 7.496 -7.402 7.828 1 85.56 291 ASP B O 1
ATOM 7112 N N . ILE B 1 292 ? 7.23 -6.176 9.664 1 90.81 292 ILE B N 1
ATOM 7113 C CA . ILE B 1 292 ? 8.539 -5.547 9.555 1 90.81 292 ILE B CA 1
ATOM 7114 C C . ILE B 1 292 ? 9.531 -6.254 10.484 1 90.81 292 ILE B C 1
ATOM 7116 O O . ILE B 1 292 ? 9.312 -6.328 11.695 1 90.81 292 ILE B O 1
ATOM 7120 N N . THR B 1 293 ? 10.602 -6.789 9.969 1 87.12 293 THR B N 1
ATOM 7121 C CA . THR B 1 293 ? 11.641 -7.41 10.781 1 87.12 293 THR B CA 1
ATOM 7122 C C . THR B 1 293 ? 12.961 -6.668 10.625 1 87.12 293 THR B C 1
ATOM 7124 O O . THR B 1 293 ? 13.953 -7.02 11.266 1 87.12 293 THR B O 1
ATOM 7127 N N . CYS B 1 294 ? 12.945 -5.68 9.742 1 91.69 294 CYS B N 1
ATOM 7128 C CA . CYS B 1 294 ? 14.141 -4.871 9.531 1 91.69 294 CYS B CA 1
ATOM 7129 C C . CYS B 1 294 ? 14.602 -4.234 10.836 1 91.69 294 CYS B C 1
ATOM 7131 O O . CYS B 1 294 ? 13.812 -3.6 11.539 1 91.69 294 CYS B O 1
ATOM 7133 N N . GLN B 1 295 ? 15.812 -4.355 11.125 1 89.56 295 GLN B N 1
ATOM 7134 C CA . GLN B 1 295 ? 16.344 -3.824 12.375 1 89.56 295 GLN B CA 1
ATOM 7135 C C . GLN B 1 295 ? 16.625 -2.326 12.258 1 89.56 295 GLN B C 1
ATOM 7137 O O . GLN B 1 295 ? 16.828 -1.809 11.164 1 89.56 295 GLN B O 1
ATOM 7142 N N . LEU B 1 296 ? 16.609 -1.669 13.367 1 90.62 296 LEU B N 1
ATOM 7143 C CA . LEU B 1 296 ? 16.906 -0.241 13.398 1 90.62 296 LEU B CA 1
ATOM 7144 C C . LEU B 1 296 ? 18.359 0.024 13 1 90.62 296 LEU B C 1
ATOM 7146 O O . LEU B 1 296 ? 19.234 -0.802 13.25 1 90.62 296 LEU B O 1
ATOM 7150 N N . PRO B 1 297 ? 18.5 1.132 12.406 1 84.38 297 PRO B N 1
ATOM 7151 C CA . PRO B 1 297 ? 19.891 1.461 12.047 1 84.38 297 PRO B CA 1
ATOM 7152 C C . PRO B 1 297 ? 20.766 1.71 13.266 1 84.38 297 PRO B C 1
ATOM 7154 O O . PRO B 1 297 ? 20.312 2.283 14.258 1 84.38 297 PRO B O 1
ATOM 7157 N N . THR B 1 298 ? 21.938 1.102 13.359 1 77.25 298 THR B N 1
ATOM 7158 C CA . THR B 1 298 ? 22.844 1.232 14.492 1 77.25 298 THR B CA 1
ATOM 7159 C C . THR B 1 298 ? 23.969 2.219 14.172 1 77.25 298 THR B C 1
ATOM 7161 O O . THR B 1 298 ? 24.609 2.748 15.078 1 77.25 298 THR B O 1
ATOM 7164 N N . ASP B 1 299 ? 24.281 2.426 13.023 1 70.25 299 ASP B N 1
ATOM 7165 C CA . ASP B 1 299 ? 25.359 3.336 12.656 1 70.25 299 ASP B CA 1
ATOM 7166 C C . ASP B 1 299 ? 24.906 4.32 11.578 1 70.25 299 ASP B C 1
ATOM 7168 O O . ASP B 1 299 ? 23.906 4.086 10.898 1 70.25 299 ASP B O 1
ATOM 7172 N N . GLN B 1 300 ? 25.188 5.637 11.977 1 60.03 300 GLN B N 1
ATOM 7173 C CA . GLN B 1 300 ? 24.766 6.605 10.969 1 60.03 300 GLN B CA 1
ATOM 7174 C C . GLN B 1 300 ? 25.797 6.695 9.836 1 60.03 300 GLN B C 1
ATOM 7176 O O . GLN B 1 300 ? 27 6.609 10.078 1 60.03 300 GLN B O 1
ATOM 7181 N N . LEU B 1 301 ? 25.188 6.789 8.703 1 54.22 301 LEU B N 1
ATOM 7182 C CA . LEU B 1 301 ? 26 7.141 7.539 1 54.22 301 LEU B CA 1
ATOM 7183 C C . LEU B 1 301 ? 26.578 8.539 7.695 1 54.22 301 LEU B C 1
ATOM 7185 O O . LEU B 1 301 ? 25.844 9.516 7.859 1 54.22 301 LEU B O 1
ATOM 7189 N N . GLY B 1 302 ? 27.906 8.844 8.203 1 54.31 302 GLY B N 1
ATOM 7190 C CA . GLY B 1 302 ? 28.641 10.102 8.25 1 54.31 302 GLY B CA 1
ATOM 7191 C C . GLY B 1 302 ? 29.016 10.523 9.656 1 54.31 302 GLY B C 1
ATOM 7192 O O . GLY B 1 302 ? 29.594 11.594 9.859 1 54.31 302 GLY B O 1
ATOM 7193 N N . GLY B 1 303 ? 28.75 9.805 10.727 1 58.03 303 GLY B N 1
ATOM 7194 C CA . GLY B 1 303 ? 29.422 9.953 12 1 58.03 303 GLY B CA 1
ATOM 7195 C C . GLY B 1 303 ? 28.703 10.867 12.969 1 58.03 303 GLY B C 1
ATOM 7196 O O . GLY B 1 303 ? 29.172 11.102 14.086 1 58.03 303 GLY B O 1
ATOM 7197 N N . ASN B 1 304 ? 27.625 11.586 12.555 1 68.56 304 ASN B N 1
ATOM 7198 C CA . ASN B 1 304 ? 27.016 12.484 13.531 1 68.56 304 ASN B CA 1
ATOM 7199 C C . ASN B 1 304 ? 26 11.75 14.406 1 68.56 304 ASN B C 1
ATOM 7201 O O . ASN B 1 304 ? 24.969 11.305 13.914 1 68.56 304 ASN B O 1
ATOM 7205 N N . HIS B 1 305 ? 26.266 11.672 15.602 1 78.62 305 HIS B N 1
ATOM 7206 C CA . HIS B 1 305 ? 25.484 10.938 16.594 1 78.62 305 HIS B CA 1
ATOM 7207 C C . HIS B 1 305 ? 24.109 11.562 16.781 1 78.62 305 HIS B C 1
ATOM 7209 O O . HIS B 1 305 ? 23.125 10.844 16.953 1 78.62 305 HIS B O 1
ATOM 7215 N N . ALA B 1 306 ? 24.047 12.836 16.656 1 82.5 306 ALA B N 1
ATOM 7216 C CA . ALA B 1 306 ? 22.766 13.516 16.844 1 82.5 306 ALA B CA 1
ATOM 7217 C C . ALA B 1 306 ? 21.797 13.164 15.719 1 82.5 306 ALA B C 1
ATOM 7219 O O . ALA B 1 306 ? 20.594 13.031 15.945 1 82.5 306 ALA B O 1
ATOM 7220 N N . ASP B 1 307 ? 22.375 13 14.586 1 82.75 307 ASP B N 1
ATOM 7221 C CA . ASP B 1 307 ? 21.531 12.641 13.445 1 82.75 307 ASP B CA 1
ATOM 7222 C C . ASP B 1 307 ? 20.969 11.234 13.609 1 82.75 307 ASP B C 1
ATOM 7224 O O . ASP B 1 307 ? 19.828 10.961 13.203 1 82.75 307 ASP B O 1
ATOM 7228 N N . LEU B 1 308 ? 21.766 10.375 14.133 1 85.69 308 LEU B N 1
ATOM 7229 C CA . LEU B 1 308 ? 21.281 9.016 14.391 1 85.69 308 LEU B CA 1
ATOM 7230 C C . LEU B 1 308 ? 20.203 9.016 15.461 1 85.69 308 LEU B C 1
ATOM 7232 O O . LEU B 1 308 ? 19.219 8.273 15.359 1 85.69 308 LEU B O 1
ATOM 7236 N N . ASP B 1 309 ? 20.422 9.852 16.422 1 89.56 309 ASP B N 1
ATOM 7237 C CA . ASP B 1 309 ? 19.422 9.961 17.484 1 89.56 309 ASP B CA 1
ATOM 7238 C C . ASP B 1 309 ? 18.094 10.461 16.938 1 89.56 309 ASP B C 1
ATOM 7240 O O . ASP B 1 309 ? 17.031 9.961 17.312 1 89.56 309 ASP B O 1
ATOM 7244 N N . TYR B 1 310 ? 18.234 11.453 16.125 1 90.38 310 TYR B N 1
ATOM 7245 C CA . TYR B 1 310 ? 17.031 11.961 15.484 1 90.38 310 TYR B CA 1
ATOM 7246 C C . TYR B 1 310 ? 16.328 10.867 14.68 1 90.38 310 TYR B C 1
ATOM 7248 O O . TYR B 1 310 ? 15.109 10.734 14.727 1 90.38 310 TYR B O 1
ATOM 7256 N N . PHE B 1 311 ? 17.156 10.148 13.969 1 89.06 311 PHE B N 1
ATOM 7257 C CA . PHE B 1 311 ? 16.609 9.109 13.102 1 89.06 311 PHE B CA 1
ATOM 7258 C C . PHE B 1 311 ? 15.906 8.039 13.922 1 89.06 311 PHE B C 1
ATOM 7260 O O . PHE B 1 311 ? 14.766 7.676 13.625 1 89.06 311 PHE B O 1
ATOM 7267 N N . ILE B 1 312 ? 16.516 7.562 14.938 1 91.69 312 ILE B N 1
ATOM 7268 C CA . ILE B 1 312 ? 15.938 6.527 15.789 1 91.69 312 ILE B CA 1
ATOM 7269 C C . ILE B 1 312 ? 14.711 7.082 16.516 1 91.69 312 ILE B C 1
ATOM 7271 O O . ILE B 1 312 ? 13.688 6.395 16.641 1 91.69 312 ILE B O 1
ATOM 7275 N N . GLY B 1 313 ? 14.836 8.312 16.984 1 93.44 313 GLY B N 1
ATOM 7276 C CA . GLY B 1 313 ? 13.695 8.953 17.625 1 93.44 313 GLY B CA 1
ATOM 7277 C C . GLY B 1 313 ? 12.5 9.086 16.703 1 93.44 313 GLY B C 1
ATOM 7278 O O . GLY B 1 313 ? 11.359 8.883 17.125 1 93.44 313 GLY B O 1
ATOM 7279 N N . SER B 1 314 ? 12.758 9.422 15.438 1 93.12 314 SER B N 1
ATOM 7280 C CA . SER B 1 314 ? 11.68 9.562 14.461 1 93.12 314 SER B CA 1
ATOM 7281 C C . SER B 1 314 ? 11.023 8.219 14.172 1 93.12 314 SER B C 1
ATOM 7283 O O . SER B 1 314 ? 9.805 8.141 14 1 93.12 314 SER B O 1
ATOM 7285 N N . ILE B 1 315 ? 11.812 7.141 14.102 1 94.12 315 ILE B N 1
ATOM 7286 C CA . ILE B 1 315 ? 11.289 5.805 13.828 1 94.12 315 ILE B CA 1
ATOM 7287 C C . ILE B 1 315 ? 10.391 5.355 14.984 1 94.12 315 ILE B C 1
ATOM 7289 O O . ILE B 1 315 ? 9.273 4.887 14.758 1 94.12 315 ILE B O 1
ATOM 7293 N N . THR B 1 316 ? 10.844 5.539 16.156 1 95.88 316 THR B N 1
ATOM 7294 C CA . THR B 1 316 ? 10.086 5.07 17.328 1 95.88 316 THR B CA 1
ATOM 7295 C C . THR B 1 316 ? 8.805 5.875 17.5 1 95.88 316 THR B C 1
ATOM 7297 O O . THR B 1 316 ? 7.777 5.336 17.906 1 95.88 316 THR B O 1
ATOM 7300 N N . LEU B 1 317 ? 8.906 7.141 17.219 1 96.25 317 LEU B N 1
ATOM 7301 C CA . LEU B 1 317 ? 7.691 7.941 17.234 1 96.25 317 LEU B CA 1
ATOM 7302 C C . LEU B 1 317 ? 6.699 7.453 16.188 1 96.25 317 LEU B C 1
ATOM 7304 O O . LEU B 1 317 ? 5.496 7.387 16.453 1 96.25 317 LEU B O 1
ATOM 7308 N N . ALA B 1 318 ? 7.223 7.184 15.031 1 95.56 318 ALA B N 1
ATOM 7309 C CA . ALA B 1 318 ? 6.387 6.652 13.961 1 95.56 318 ALA B CA 1
ATOM 7310 C C . ALA B 1 318 ? 5.742 5.328 14.375 1 95.56 318 ALA B C 1
ATOM 7312 O O . ALA B 1 318 ? 4.602 5.047 14 1 95.56 318 ALA B O 1
ATOM 7313 N N . GLN B 1 319 ? 6.426 4.52 15.086 1 95.31 319 GLN B N 1
ATOM 7314 C CA . GLN B 1 319 ? 5.883 3.25 15.57 1 95.31 319 GLN B CA 1
ATOM 7315 C C . GLN B 1 319 ? 4.727 3.477 16.531 1 95.31 319 GLN B C 1
ATOM 7317 O O . GLN B 1 319 ? 3.73 2.75 16.5 1 95.31 319 GLN B O 1
ATOM 7322 N N . ILE B 1 320 ? 4.879 4.441 17.359 1 95.5 320 ILE B N 1
ATOM 7323 C CA . ILE B 1 320 ? 3.795 4.766 18.281 1 95.5 320 ILE B CA 1
ATOM 7324 C C . ILE B 1 320 ? 2.582 5.262 17.5 1 95.5 320 ILE B C 1
ATOM 7326 O O . ILE B 1 320 ? 1.439 4.965 17.859 1 95.5 320 ILE B O 1
ATOM 7330 N N . SER B 1 321 ? 2.852 6.066 16.469 1 91.88 321 SER B N 1
ATOM 7331 C CA . SER B 1 321 ? 1.759 6.496 15.609 1 91.88 321 SER B CA 1
ATOM 7332 C C . SER B 1 321 ? 0.992 5.301 15.055 1 91.88 321 SER B C 1
ATOM 7334 O O . SER B 1 321 ? -0.234 5.348 14.93 1 91.88 321 SER B O 1
ATOM 7336 N N . GLY B 1 322 ? 1.778 4.285 14.656 1 89.38 322 GLY B N 1
ATOM 7337 C CA . GLY B 1 322 ? 1.132 3.068 14.188 1 89.38 322 GLY B CA 1
ATOM 7338 C C . GLY B 1 322 ? 0.256 2.414 15.234 1 89.38 322 GLY B C 1
ATOM 7339 O O . GLY B 1 322 ? -0.833 1.924 14.93 1 89.38 322 GLY B O 1
ATOM 7340 N N . ARG B 1 323 ? 0.642 2.441 16.453 1 91.25 323 ARG B N 1
ATOM 7341 C CA . ARG B 1 323 ? -0.135 1.876 17.547 1 91.25 323 ARG B CA 1
ATOM 7342 C C . ARG B 1 323 ? -1.408 2.68 17.797 1 91.25 323 ARG B C 1
ATOM 7344 O O . ARG B 1 323 ? -2.459 2.111 18.094 1 91.25 323 ARG B O 1
ATOM 7351 N N . ILE B 1 324 ? -1.251 3.953 17.719 1 90.31 324 ILE B N 1
ATOM 7352 C CA . ILE B 1 324 ? -2.42 4.812 17.875 1 90.31 324 ILE B CA 1
ATOM 7353 C C . ILE B 1 324 ? -3.449 4.492 16.797 1 90.31 324 ILE B C 1
ATOM 7355 O O . ILE B 1 324 ? -4.641 4.367 17.078 1 90.31 324 ILE B O 1
ATOM 7359 N N . TRP B 1 325 ? -2.93 4.316 15.609 1 85.88 325 TRP B N 1
ATOM 7360 C CA . TRP B 1 325 ? -3.809 3.988 14.484 1 85.88 325 TRP B CA 1
ATOM 7361 C C . TRP B 1 325 ? -4.523 2.662 14.727 1 85.88 325 TRP B C 1
ATOM 7363 O O . TRP B 1 325 ? -5.73 2.555 14.516 1 85.88 325 TRP B O 1
ATOM 7373 N N . ARG B 1 326 ? -3.846 1.707 15.148 1 82.38 326 ARG B N 1
ATOM 7374 C CA . ARG B 1 326 ? -4.414 0.387 15.391 1 82.38 326 ARG B CA 1
ATOM 7375 C C . ARG B 1 326 ? -5.445 0.436 16.516 1 82.38 326 ARG B C 1
ATOM 7377 O O . ARG B 1 326 ? -6.473 -0.246 16.453 1 82.38 326 ARG B O 1
ATOM 7384 N N . MET B 1 327 ? -5.137 1.175 17.484 1 83.5 327 MET B N 1
ATOM 7385 C CA . MET B 1 327 ? -6.059 1.321 18.609 1 83.5 327 MET B CA 1
ATOM 7386 C C . MET B 1 327 ? -7.371 1.954 18.156 1 83.5 327 MET B C 1
ATOM 7388 O O . MET B 1 327 ? -8.445 1.499 18.547 1 83.5 327 MET B O 1
ATOM 7392 N N . THR B 1 328 ? -7.219 3.049 17.406 1 76.88 328 THR B N 1
ATOM 7393 C CA . THR B 1 328 ? -8.414 3.738 16.938 1 76.88 328 THR B CA 1
ATOM 7394 C C . THR B 1 328 ? -9.281 2.807 16.094 1 76.88 328 THR B C 1
ATOM 7396 O O . THR B 1 328 ? -10.508 2.818 16.203 1 76.88 328 THR B O 1
ATOM 7399 N N . LYS B 1 329 ? -8.688 1.973 15.406 1 71.81 329 LYS B N 1
ATOM 7400 C CA . LYS B 1 329 ? -9.414 1.021 14.57 1 71.81 329 LYS B CA 1
ATOM 7401 C C . LYS B 1 329 ? -10.086 -0.057 15.414 1 71.81 329 LYS B C 1
ATOM 7403 O O . LYS B 1 329 ? -11.219 -0.446 15.148 1 71.81 329 LYS B O 1
ATOM 7408 N N . ARG B 1 330 ? -9.32 -0.54 16.328 1 71.88 330 ARG B N 1
ATOM 7409 C CA . ARG B 1 330 ? -9.844 -1.568 17.219 1 71.88 330 ARG B CA 1
ATOM 7410 C C . ARG B 1 330 ? -11.07 -1.065 17.969 1 71.88 330 ARG B C 1
ATOM 7412 O O . ARG B 1 330 ? -12.055 -1.794 18.125 1 71.88 330 ARG B O 1
ATOM 7419 N N . LEU B 1 331 ? -11.023 0.116 18.422 1 70.5 331 LEU B N 1
ATOM 7420 C CA . LEU B 1 331 ? -12.109 0.7 19.203 1 70.5 331 LEU B CA 1
ATOM 7421 C C . LEU B 1 331 ? -13.336 0.933 18.328 1 70.5 331 LEU B C 1
ATOM 7423 O O . LEU B 1 331 ? -14.469 0.861 18.812 1 70.5 331 LEU B O 1
ATOM 7427 N N . ARG B 1 332 ? -13.125 1.101 17.078 1 65.31 332 ARG B N 1
ATOM 7428 C CA . ARG B 1 332 ? -14.242 1.343 16.172 1 65.31 332 ARG B CA 1
ATOM 7429 C C . ARG B 1 332 ? -14.93 0.037 15.789 1 65.31 332 ARG B C 1
ATOM 7431 O O . ARG B 1 332 ? -16.141 0.023 15.523 1 65.31 332 ARG B O 1
ATOM 7438 N N . ARG B 1 333 ? -14.203 -1.045 15.75 1 63.84 333 ARG B N 1
ATOM 7439 C CA . ARG B 1 333 ? -14.742 -2.338 15.344 1 63.84 333 ARG B CA 1
ATOM 7440 C C . ARG B 1 333 ? -15.469 -3.016 16.5 1 63.84 333 ARG B C 1
ATOM 7442 O O . ARG B 1 333 ? -16.375 -3.818 16.281 1 63.84 333 ARG B O 1
ATOM 7449 N N . SER B 1 334 ? -14.906 -2.588 17.609 1 64.44 334 SER B N 1
ATOM 7450 C CA . SER B 1 334 ? -15.5 -3.219 18.781 1 64.44 334 SER B CA 1
ATOM 7451 C C . SER B 1 334 ? -16.469 -2.271 19.5 1 64.44 334 SER B C 1
ATOM 7453 O O . SER B 1 334 ? -16.688 -1.146 19.047 1 64.44 334 SER B O 1
ATOM 7455 N N . THR B 1 335 ? -17.312 -2.773 20.203 1 67.75 335 THR B N 1
ATOM 7456 C CA . THR B 1 335 ? -18.125 -1.967 21.109 1 67.75 335 THR B CA 1
ATOM 7457 C C . THR B 1 335 ? -17.453 -1.862 22.469 1 67.75 335 THR B C 1
ATOM 7459 O O . THR B 1 335 ? -17.875 -2.531 23.422 1 67.75 335 THR B O 1
ATOM 7462 N N . PRO B 1 336 ? -16.438 -0.978 22.391 1 72.88 336 PRO B N 1
ATOM 7463 C CA . PRO B 1 336 ? -15.672 -0.916 23.641 1 72.88 336 PRO B CA 1
ATOM 7464 C C . PRO B 1 336 ? -16.422 -0.172 24.75 1 72.88 336 PRO B C 1
ATOM 7466 O O . PRO B 1 336 ? -17.266 0.685 24.453 1 72.88 336 PRO B O 1
ATOM 7469 N N . THR B 1 337 ? -16.109 -0.618 25.891 1 72.88 337 THR B N 1
ATOM 7470 C CA . THR B 1 337 ? -16.594 0.13 27.062 1 72.88 337 THR B CA 1
ATOM 7471 C C . THR B 1 337 ? -15.789 1.42 27.234 1 72.88 337 THR B C 1
ATOM 7473 O O . THR B 1 337 ? -14.703 1.565 26.672 1 72.88 337 THR B O 1
ATOM 7476 N N . PHE B 1 338 ? -16.266 2.295 27.938 1 74 338 PHE B N 1
ATOM 7477 C CA . PHE B 1 338 ? -15.594 3.557 28.203 1 74 338 PHE B CA 1
ATOM 7478 C C . PHE B 1 338 ? -14.242 3.312 28.875 1 74 338 PHE B C 1
ATOM 7480 O O . PHE B 1 338 ? -13.25 3.961 28.531 1 74 338 PHE B O 1
ATOM 7487 N N . GLN B 1 339 ? -14.273 2.396 29.781 1 78.94 339 GLN B N 1
ATOM 7488 C CA . GLN B 1 339 ? -13.047 2.1 30.516 1 78.94 339 GLN B CA 1
ATOM 7489 C C . GLN B 1 339 ? -11.969 1.572 29.562 1 78.94 339 GLN B C 1
ATOM 7491 O O . GLN B 1 339 ? -10.789 1.892 29.734 1 78.94 339 GLN B O 1
ATOM 7496 N N . GLU B 1 340 ? -12.367 0.812 28.594 1 79.81 340 GLU B N 1
ATOM 7497 C CA . GLU B 1 340 ? -11.414 0.285 27.625 1 79.81 340 GLU B CA 1
ATOM 7498 C C . GLU B 1 340 ? -10.812 1.402 26.781 1 79.81 340 GLU B C 1
ATOM 7500 O O . GLU B 1 340 ? -9.633 1.354 26.422 1 79.81 340 GLU B O 1
ATOM 7505 N N . ILE B 1 341 ? -11.664 2.344 26.438 1 81.25 341 ILE B N 1
ATOM 7506 C CA . ILE B 1 341 ? -11.211 3.48 25.656 1 81.25 341 ILE B CA 1
ATOM 7507 C C . ILE B 1 341 ? -10.195 4.293 26.453 1 81.25 341 ILE B C 1
ATOM 7509 O O . ILE B 1 341 ? -9.117 4.609 25.953 1 81.25 341 ILE B O 1
ATOM 7513 N N . VAL B 1 342 ? -10.523 4.59 27.719 1 83.56 342 VAL B N 1
ATOM 7514 C CA . VAL B 1 342 ? -9.672 5.402 28.578 1 83.56 342 VAL B CA 1
ATOM 7515 C C . VAL B 1 342 ? -8.359 4.672 28.859 1 83.56 342 VAL B C 1
ATOM 7517 O O . VAL B 1 342 ? -7.293 5.289 28.859 1 83.56 342 VAL B O 1
ATOM 7520 N N . ASP B 1 343 ? -8.477 3.416 29.016 1 87.62 343 ASP B N 1
ATOM 7521 C CA . ASP B 1 343 ? -7.277 2.627 29.266 1 87.62 343 ASP B CA 1
ATOM 7522 C C . ASP B 1 343 ? -6.359 2.621 28.047 1 87.62 343 ASP B C 1
ATOM 7524 O O . ASP B 1 343 ? -5.137 2.705 28.188 1 87.62 343 ASP B O 1
ATOM 7528 N N . SER B 1 344 ? -6.949 2.457 26.906 1 88.19 344 SER B N 1
ATOM 7529 C CA . SER B 1 344 ? -6.16 2.453 25.688 1 88.19 344 SER B CA 1
ATOM 7530 C C . SER B 1 344 ? -5.488 3.803 25.453 1 88.19 344 SER B C 1
ATOM 7532 O O . SER B 1 344 ? -4.324 3.863 25.062 1 88.19 344 SER B O 1
ATOM 7534 N N . ILE B 1 345 ? -6.188 4.875 25.75 1 90.06 345 ILE B N 1
ATOM 7535 C CA . ILE B 1 345 ? -5.645 6.223 25.594 1 90.06 345 ILE B CA 1
ATOM 7536 C C . ILE B 1 345 ? -4.52 6.453 26.594 1 90.06 345 ILE B C 1
ATOM 7538 O O . ILE B 1 345 ? -3.469 6.996 26.25 1 90.06 345 ILE B O 1
ATOM 7542 N N . SER B 1 346 ? -4.773 6.023 27.797 1 92.31 346 SER B N 1
ATOM 7543 C CA . SER B 1 346 ? -3.783 6.211 28.859 1 92.31 346 SER B CA 1
ATOM 7544 C C . SER B 1 346 ? -2.498 5.453 28.547 1 92.31 346 SER B C 1
ATOM 7546 O O . SER B 1 346 ? -1.401 5.922 28.859 1 92.31 346 SER B O 1
ATOM 7548 N N . GLU B 1 347 ? -2.658 4.309 28.016 1 94.5 347 GLU B N 1
ATOM 7549 C CA . GLU B 1 347 ? -1.493 3.502 27.672 1 94.5 347 GLU B CA 1
ATOM 7550 C C . GLU B 1 347 ? -0.646 4.195 26.609 1 94.5 347 GLU B C 1
ATOM 7552 O O . GLU B 1 347 ? 0.58 4.258 26.719 1 94.5 347 GLU B O 1
ATOM 7557 N N . LEU B 1 348 ? -1.285 4.66 25.625 1 95.44 348 LEU B N 1
ATOM 7558 C CA . LEU B 1 348 ? -0.562 5.293 24.531 1 95.44 348 LEU B CA 1
ATOM 7559 C C . LEU B 1 348 ? -0.047 6.668 24.938 1 95.44 348 LEU B C 1
ATOM 7561 O O . LEU B 1 348 ? 1.009 7.105 24.469 1 95.44 348 LEU B O 1
ATOM 7565 N N . ASP B 1 349 ? -0.764 7.367 25.797 1 96.06 349 ASP B N 1
ATOM 7566 C CA . ASP B 1 349 ? -0.283 8.625 26.359 1 96.06 349 ASP B CA 1
ATOM 7567 C C . ASP B 1 349 ? 1.01 8.414 27.156 1 96.06 349 ASP B C 1
ATOM 7569 O O . ASP B 1 349 ? 1.958 9.188 27.016 1 96.06 349 ASP B O 1
ATOM 7573 N N . SER B 1 350 ? 0.948 7.371 27.938 1 96.12 350 SER B N 1
ATOM 7574 C CA . SER B 1 350 ? 2.143 7.035 28.703 1 96.12 350 SER B CA 1
ATOM 7575 C C . SER B 1 350 ? 3.301 6.66 27.781 1 96.12 350 SER B C 1
ATOM 7577 O O . SER B 1 350 ? 4.457 6.988 28.062 1 96.12 350 SER B O 1
ATOM 7579 N N . ALA B 1 351 ? 2.992 5.93 26.734 1 96.06 351 ALA B N 1
ATOM 7580 C CA . ALA B 1 351 ? 4.023 5.551 25.766 1 96.06 351 ALA B CA 1
ATOM 7581 C C . ALA B 1 351 ? 4.645 6.781 25.109 1 96.06 351 ALA B C 1
ATOM 7583 O O . ALA B 1 351 ? 5.855 6.828 24.891 1 96.06 351 ALA B O 1
ATOM 7584 N N . LEU B 1 352 ? 3.877 7.762 24.797 1 97.31 352 LEU B N 1
ATOM 7585 C CA . LEU B 1 352 ? 4.359 9.008 24.203 1 97.31 352 LEU B CA 1
ATOM 7586 C C . LEU B 1 352 ? 5.211 9.781 25.203 1 97.31 352 LEU B C 1
ATOM 7588 O O . LEU B 1 352 ? 6.277 10.297 24.844 1 97.31 352 LEU B O 1
ATOM 7592 N N . GLY B 1 353 ? 4.73 9.82 26.406 1 96.19 353 GLY B N 1
ATOM 7593 C CA . GLY B 1 353 ? 5.5 10.492 27.453 1 96.19 353 GLY B CA 1
ATOM 7594 C C . GLY B 1 353 ? 6.848 9.844 27.703 1 96.19 353 GLY B C 1
ATOM 7595 O O . GLY B 1 353 ? 7.863 10.531 27.828 1 96.19 353 GLY B O 1
ATOM 7596 N N . ASP B 1 354 ? 6.816 8.539 27.766 1 96.62 354 ASP B N 1
ATOM 7597 C CA . ASP B 1 354 ? 8.055 7.789 27.969 1 96.62 354 ASP B CA 1
ATOM 7598 C C . ASP B 1 354 ? 9.016 7.984 26.797 1 96.62 354 ASP B C 1
ATOM 7600 O O . ASP B 1 354 ? 10.227 8.094 26.984 1 96.62 354 ASP B O 1
ATOM 7604 N N . TRP B 1 355 ? 8.469 7.996 25.656 1 97.12 355 TRP B N 1
ATOM 7605 C CA . TRP B 1 355 ? 9.273 8.219 24.469 1 97.12 355 TRP B CA 1
ATOM 7606 C C . TRP B 1 355 ? 9.961 9.57 24.516 1 97.12 355 TRP B C 1
ATOM 7608 O O . TRP B 1 355 ? 11.172 9.672 24.281 1 97.12 355 TRP B O 1
ATOM 7618 N N . TYR B 1 356 ? 9.273 10.641 24.797 1 96.19 356 TYR B N 1
ATOM 7619 C CA . TYR B 1 356 ? 9.867 11.977 24.812 1 96.19 356 TYR B CA 1
ATOM 7620 C C . TYR B 1 356 ? 10.914 12.094 25.906 1 96.19 356 TYR B C 1
ATOM 7622 O O . TYR B 1 356 ? 11.969 12.703 25.703 1 96.19 356 TYR B O 1
ATOM 7630 N N . SER B 1 357 ? 10.609 11.453 27.047 1 94.19 357 SER B N 1
ATOM 7631 C CA . SER B 1 357 ? 11.539 11.508 28.172 1 94.19 357 SER B CA 1
ATOM 7632 C C . SER B 1 357 ? 12.812 10.734 27.891 1 94.19 357 SER B C 1
ATOM 7634 O O . SER B 1 357 ? 13.883 11.07 28.391 1 94.19 357 SER B O 1
ATOM 7636 N N . SER B 1 358 ? 12.719 9.742 27.062 1 94 358 SER B N 1
ATOM 7637 C CA . SER B 1 358 ? 13.859 8.883 26.766 1 94 358 SER B CA 1
ATOM 7638 C C . SER B 1 358 ? 14.727 9.461 25.656 1 94 358 SER B C 1
ATOM 7640 O O . SER B 1 358 ? 15.836 8.992 25.422 1 94 358 SER B O 1
ATOM 7642 N N . LEU B 1 359 ? 14.266 10.547 25.016 1 94.19 359 LEU B N 1
ATOM 7643 C CA . LEU B 1 359 ? 15.039 11.148 23.922 1 94.19 359 LEU B CA 1
ATOM 7644 C C . LEU B 1 359 ? 16.344 11.727 24.453 1 94.19 359 LEU B C 1
ATOM 7646 O O . LEU B 1 359 ? 16.375 12.336 25.531 1 94.19 359 LEU B O 1
ATOM 7650 N N . PRO B 1 360 ? 17.406 11.492 23.75 1 91.94 360 PRO B N 1
ATOM 7651 C CA . PRO B 1 360 ? 18.688 12.086 24.156 1 91.94 360 PRO B CA 1
ATOM 7652 C C . PRO B 1 360 ? 18.656 13.617 24.125 1 91.94 360 PRO B C 1
ATOM 7654 O O . PRO B 1 360 ? 17.906 14.211 23.344 1 91.94 360 PRO B O 1
ATOM 7657 N N . SER B 1 361 ? 19.484 14.266 24.875 1 89.31 361 SER B N 1
ATOM 7658 C CA . SER B 1 361 ? 19.531 15.719 25 1 89.31 361 SER B CA 1
ATOM 7659 C C . SER B 1 361 ? 19.969 16.375 23.688 1 89.31 361 SER B C 1
ATOM 7661 O O . SER B 1 361 ? 19.672 17.547 23.453 1 89.31 361 SER B O 1
ATOM 7663 N N . SER B 1 362 ? 20.609 15.594 22.891 1 88.5 362 SER B N 1
ATOM 7664 C CA . SER B 1 362 ? 21.109 16.109 21.625 1 88.5 362 SER B CA 1
ATOM 7665 C C . SER B 1 362 ? 19.969 16.5 20.688 1 88.5 362 SER B C 1
ATOM 7667 O O . SER B 1 362 ? 20.141 17.281 19.75 1 88.5 362 SER B O 1
ATOM 7669 N N . VAL B 1 363 ? 18.75 15.93 20.953 1 91.5 363 VAL B N 1
ATOM 7670 C CA . VAL B 1 363 ? 17.656 16.172 20.016 1 91.5 363 VAL B CA 1
ATOM 7671 C C . VAL B 1 363 ? 16.422 16.641 20.766 1 91.5 363 VAL B C 1
ATOM 7673 O O . VAL B 1 363 ? 15.391 16.938 20.156 1 91.5 363 VAL B O 1
ATOM 7676 N N . LYS B 1 364 ? 16.547 16.781 22 1 91.62 364 LYS B N 1
ATOM 7677 C CA . LYS B 1 364 ? 15.375 17.062 22.844 1 91.62 364 LYS B CA 1
ATOM 7678 C C . LYS B 1 364 ? 15.227 18.562 23.094 1 91.62 364 LYS B C 1
ATOM 7680 O O . LYS B 1 364 ? 16.219 19.25 23.328 1 91.62 364 LYS B O 1
ATOM 7685 N N . ILE B 1 365 ? 14.031 19.016 22.938 1 89.94 365 ILE B N 1
ATOM 7686 C CA . ILE B 1 365 ? 13.695 20.391 23.281 1 89.94 365 ILE B CA 1
ATOM 7687 C C . ILE B 1 365 ? 13.164 20.438 24.719 1 89.94 365 ILE B C 1
ATOM 7689 O O . ILE B 1 365 ? 12.305 19.641 25.094 1 89.94 365 ILE B O 1
ATOM 7693 N N . ASP B 1 366 ? 13.695 21.25 25.422 1 80.31 366 ASP B N 1
ATOM 7694 C CA . ASP B 1 366 ? 13.211 21.406 26.797 1 80.31 366 ASP B CA 1
ATOM 7695 C C . ASP B 1 366 ? 11.828 22.062 26.812 1 80.31 366 ASP B C 1
ATOM 7697 O O . ASP B 1 366 ? 11.656 23.172 26.281 1 80.31 366 ASP B O 1
ATOM 7701 N N . PRO B 1 367 ? 10.992 21.469 27.391 1 75.94 367 PRO B N 1
ATOM 7702 C CA . PRO B 1 367 ? 9.625 22 27.375 1 75.94 367 PRO B CA 1
ATOM 7703 C C . PRO B 1 367 ? 9.5 23.328 28.125 1 75.94 367 PRO B C 1
ATOM 7705 O O . PRO B 1 367 ? 8.609 24.125 27.812 1 75.94 367 PRO B O 1
ATOM 7708 N N . ALA B 1 368 ? 10.336 23.562 29.078 1 73.06 368 ALA B N 1
ATOM 7709 C CA . ALA B 1 368 ? 10.242 24.766 29.891 1 73.06 368 ALA B CA 1
ATOM 7710 C C . ALA B 1 368 ? 10.906 25.953 29.188 1 73.06 368 ALA B C 1
ATOM 7712 O O . ALA B 1 368 ? 10.305 27.016 29.062 1 73.06 368 ALA B O 1
ATOM 7713 N N . SER B 1 369 ? 12.07 25.672 28.656 1 73.25 369 SER B N 1
ATOM 7714 C CA . SER B 1 369 ? 12.828 26.766 28.062 1 73.25 369 SER B CA 1
ATOM 7715 C C . SER B 1 369 ? 12.602 26.828 26.547 1 73.25 369 SER B C 1
ATOM 7717 O O . SER B 1 369 ? 12.883 27.844 25.922 1 73.25 369 SER B O 1
ATOM 7719 N N . HIS B 1 370 ? 12.047 25.812 26.016 1 75.06 370 HIS B N 1
ATOM 7720 C CA . HIS B 1 370 ? 11.875 25.656 24.578 1 75.06 370 HIS B CA 1
ATOM 7721 C C . HIS B 1 370 ? 13.164 25.984 23.828 1 75.06 370 HIS B C 1
ATOM 7723 O O . HIS B 1 370 ? 13.117 26.531 22.734 1 75.06 370 HIS B O 1
ATOM 7729 N N . SER B 1 371 ? 14.242 25.766 24.469 1 83 371 SER B N 1
ATOM 7730 C CA . SER B 1 371 ? 15.539 26 23.828 1 83 371 SER B CA 1
ATOM 7731 C C . SER B 1 371 ? 15.906 24.875 22.875 1 83 371 SER B C 1
ATOM 7733 O O . SER B 1 371 ? 15.656 23.703 23.172 1 83 371 SER B O 1
ATOM 7735 N N . LEU B 1 372 ? 16.422 25.219 21.766 1 88.25 372 LEU B N 1
ATOM 7736 C CA . LEU B 1 372 ? 16.797 24.266 20.734 1 88.25 372 LEU B CA 1
ATOM 7737 C C . LEU B 1 372 ? 18.172 23.656 21.016 1 88.25 372 LEU B C 1
ATOM 7739 O O . LEU B 1 372 ? 19.078 24.359 21.484 1 88.25 372 LEU B O 1
ATOM 7743 N N . PRO B 1 373 ? 18.266 22.391 20.812 1 87.81 373 PRO B N 1
ATOM 7744 C CA . PRO B 1 373 ? 19.578 21.781 20.953 1 87.81 373 PRO B CA 1
ATOM 7745 C C . PRO B 1 373 ? 20.578 22.312 19.922 1 87.81 373 PRO B C 1
ATOM 7747 O O . PRO B 1 373 ? 20.203 22.625 18.781 1 87.81 373 PRO B O 1
ATOM 7750 N N . THR B 1 374 ? 21.828 22.359 20.203 1 82.94 374 THR B N 1
ATOM 7751 C CA . THR B 1 374 ? 22.844 22.984 19.359 1 82.94 374 THR B CA 1
ATOM 7752 C C . THR B 1 374 ? 23.469 21.969 18.406 1 82.94 374 THR B C 1
ATOM 7754 O O . THR B 1 374 ? 24.047 22.344 17.391 1 82.94 374 THR B O 1
ATOM 7757 N N . ASP B 1 375 ? 23.312 20.734 18.688 1 79.88 375 ASP B N 1
ATOM 7758 C CA . ASP B 1 375 ? 24.078 19.734 17.969 1 79.88 375 ASP B CA 1
ATOM 7759 C C . ASP B 1 375 ? 23.344 19.266 16.719 1 79.88 375 ASP B C 1
ATOM 7761 O O . ASP B 1 375 ? 23.844 18.422 15.961 1 79.88 375 ASP B O 1
ATOM 7765 N N . ILE B 1 376 ? 22.156 19.781 16.5 1 84.56 376 ILE B N 1
ATOM 7766 C CA . ILE B 1 376 ? 21.375 19.312 15.375 1 84.56 376 ILE B CA 1
ATOM 7767 C C . ILE B 1 376 ? 20.656 20.484 14.711 1 84.56 376 ILE B C 1
ATOM 7769 O O . ILE B 1 376 ? 20.547 21.562 15.297 1 84.56 376 ILE B O 1
ATOM 7773 N N . HIS B 1 377 ? 20.328 20.266 13.477 1 83 377 HIS B N 1
ATOM 7774 C CA . HIS B 1 377 ? 19.516 21.281 12.797 1 83 377 HIS B CA 1
ATOM 7775 C C . HIS B 1 377 ? 18.203 21.531 13.531 1 83 377 HIS B C 1
ATOM 7777 O O . HIS B 1 377 ? 17.531 20.578 13.945 1 83 377 HIS B O 1
ATOM 7783 N N . PRO B 1 378 ? 17.828 22.703 13.727 1 86.69 378 PRO B N 1
ATOM 7784 C CA . PRO B 1 378 ? 16.656 23.031 14.531 1 86.69 378 PRO B CA 1
ATOM 7785 C C . PRO B 1 378 ? 15.375 22.359 14.023 1 86.69 378 PRO B C 1
ATOM 7787 O O . PRO B 1 378 ? 14.516 21.969 14.82 1 86.69 378 PRO B O 1
ATOM 7790 N N . TYR B 1 379 ? 15.273 22.219 12.742 1 87.69 379 TYR B N 1
ATOM 7791 C CA . TYR B 1 379 ? 14.055 21.656 12.18 1 87.69 379 TYR B CA 1
ATOM 7792 C C . TYR B 1 379 ? 13.898 20.188 12.578 1 87.69 379 TYR B C 1
ATOM 7794 O O . TYR B 1 379 ? 12.781 19.688 12.68 1 87.69 379 TYR B O 1
ATOM 7802 N N . LYS B 1 380 ? 14.961 19.5 12.766 1 88.69 380 LYS B N 1
ATOM 7803 C CA . LYS B 1 380 ? 14.891 18.109 13.188 1 88.69 380 LYS B CA 1
ATOM 7804 C C . LYS B 1 380 ? 14.352 17.984 14.609 1 88.69 380 LYS B C 1
ATOM 7806 O O . LYS B 1 380 ? 13.5 17.141 14.883 1 88.69 380 LYS B O 1
ATOM 7811 N N . ALA B 1 381 ? 14.883 18.844 15.461 1 91.75 381 ALA B N 1
ATOM 7812 C CA . ALA B 1 381 ? 14.398 18.859 16.844 1 91.75 381 ALA B CA 1
ATOM 7813 C C . ALA B 1 381 ? 12.922 19.266 16.891 1 91.75 381 ALA B C 1
ATOM 7815 O O . ALA B 1 381 ? 12.141 18.672 17.656 1 91.75 381 ALA B O 1
ATOM 7816 N N . LEU B 1 382 ? 12.625 20.266 16.109 1 92.62 382 LEU B N 1
ATOM 7817 C CA . LEU B 1 382 ? 11.25 20.75 16.062 1 92.62 382 LEU B CA 1
ATOM 7818 C C . LEU B 1 382 ? 10.312 19.672 15.516 1 92.62 382 LEU B C 1
ATOM 7820 O O . LEU B 1 382 ? 9.172 19.547 15.961 1 92.62 382 LEU B O 1
ATOM 7824 N N . PHE B 1 383 ? 10.766 18.953 14.555 1 91.69 383 PHE B N 1
ATOM 7825 C CA . PHE B 1 383 ? 9.953 17.906 13.969 1 91.69 383 PHE B CA 1
ATOM 7826 C C . PHE B 1 383 ? 9.602 16.844 15.008 1 91.69 383 PHE B C 1
ATOM 7828 O O . PHE B 1 383 ? 8.469 16.375 15.055 1 91.69 383 PHE B O 1
ATOM 7835 N N . LEU B 1 384 ? 10.508 16.453 15.82 1 93.88 384 LEU B N 1
ATOM 7836 C CA . LEU B 1 384 ? 10.258 15.469 16.875 1 93.88 384 LEU B CA 1
ATOM 7837 C C . LEU B 1 384 ? 9.297 16.016 17.922 1 93.88 384 LEU B C 1
ATOM 7839 O O . LEU B 1 384 ? 8.336 15.344 18.297 1 93.88 384 LEU B O 1
ATOM 7843 N N . TYR B 1 385 ? 9.57 17.203 18.297 1 95.44 385 TYR B N 1
ATOM 7844 C CA . TYR B 1 385 ? 8.773 17.797 19.359 1 95.44 385 TYR B CA 1
ATOM 7845 C C . TYR B 1 385 ? 7.348 18.062 18.906 1 95.44 385 TYR B C 1
ATOM 7847 O O . TYR B 1 385 ? 6.391 17.688 19.578 1 95.44 385 TYR B O 1
ATOM 7855 N N . CYS B 1 386 ? 7.184 18.75 17.781 1 95.12 386 CYS B N 1
ATOM 7856 C CA . CYS B 1 386 ? 5.848 19.031 17.266 1 95.12 386 CYS B CA 1
ATOM 7857 C C . CYS B 1 386 ? 5.133 17.734 16.875 1 95.12 386 CYS B C 1
ATOM 7859 O O . CYS B 1 386 ? 3.91 17.641 17.016 1 95.12 386 CYS B O 1
ATOM 7861 N N . GLY B 1 387 ? 5.918 16.781 16.359 1 94.75 387 GLY B N 1
ATOM 7862 C CA . GLY B 1 387 ? 5.332 15.477 16.078 1 94.75 387 GLY B CA 1
ATOM 7863 C C . GLY B 1 387 ? 4.773 14.797 17.312 1 94.75 387 GLY B C 1
ATOM 7864 O O . GLY B 1 387 ? 3.709 14.18 17.266 1 94.75 387 GLY B O 1
ATOM 7865 N N . TYR B 1 388 ? 5.52 14.906 18.391 1 96.5 388 TYR B N 1
ATOM 7866 C CA . TYR B 1 388 ? 5.074 14.391 19.672 1 96.5 388 TYR B CA 1
ATOM 7867 C C . TYR B 1 388 ? 3.789 15.078 20.125 1 96.5 388 TYR B C 1
ATOM 7869 O O . TYR B 1 388 ? 2.816 14.406 20.484 1 96.5 388 TYR B O 1
ATOM 7877 N N . GLN B 1 389 ? 3.73 16.359 20.047 1 96.25 389 GLN B N 1
ATOM 7878 C CA . GLN B 1 389 ? 2.564 17.125 20.469 1 96.25 389 GLN B CA 1
ATOM 7879 C C . GLN B 1 389 ? 1.359 16.828 19.578 1 96.25 389 GLN B C 1
ATOM 7881 O O . GLN B 1 389 ? 0.237 16.703 20.062 1 96.25 389 GLN B O 1
ATOM 7886 N N . ALA B 1 390 ? 1.591 16.734 18.328 1 95.25 390 ALA B N 1
ATOM 7887 C CA . ALA B 1 390 ? 0.506 16.453 17.391 1 95.25 390 ALA B CA 1
ATOM 7888 C C . ALA B 1 390 ? -0.123 15.102 17.672 1 95.25 390 ALA B C 1
ATOM 7890 O O . ALA B 1 390 ? -1.336 14.93 17.531 1 95.25 390 ALA B O 1
ATOM 7891 N N . ARG B 1 391 ? 0.669 14.133 18.047 1 95.06 391 ARG B N 1
ATOM 7892 C CA . ARG B 1 391 ? 0.154 12.805 18.344 1 95.06 391 ARG B CA 1
ATOM 7893 C C . ARG B 1 391 ? -0.641 12.805 19.656 1 95.06 391 ARG B C 1
ATOM 7895 O O . ARG B 1 391 ? -1.617 12.062 19.797 1 95.06 391 ARG B O 1
ATOM 7902 N N . LEU B 1 392 ? -0.229 13.641 20.547 1 96.06 392 LEU B N 1
ATOM 7903 C CA . LEU B 1 392 ? -1.025 13.812 21.766 1 96.06 392 LEU B CA 1
ATOM 7904 C C . LEU B 1 392 ? -2.398 14.383 21.438 1 96.06 392 LEU B C 1
ATOM 7906 O O . LEU B 1 392 ? -3.412 13.938 21.969 1 96.06 392 LEU B O 1
ATOM 7910 N N . ILE B 1 393 ? -2.416 15.344 20.562 1 94.62 393 ILE B N 1
ATOM 7911 C CA . ILE B 1 393 ? -3.676 15.961 20.156 1 94.62 393 ILE B CA 1
ATOM 7912 C C . ILE B 1 393 ? -4.578 14.914 19.516 1 94.62 393 ILE B C 1
ATOM 7914 O O . ILE B 1 393 ? -5.75 14.789 19.875 1 94.62 393 ILE B O 1
ATOM 7918 N N . LEU B 1 394 ? -4.047 14.18 18.641 1 89.5 394 LEU B N 1
ATOM 7919 C CA . LEU B 1 394 ? -4.844 13.188 17.938 1 89.5 394 LEU B CA 1
ATOM 7920 C C . LEU B 1 394 ? -5.371 12.125 18.906 1 89.5 394 LEU B C 1
ATOM 7922 O O . LEU B 1 394 ? -6.535 11.727 18.812 1 89.5 394 LEU B O 1
ATOM 7926 N N . LEU B 1 395 ? -4.52 11.641 19.75 1 91.38 395 LEU B N 1
ATOM 7927 C CA . LEU B 1 395 ? -4.875 10.586 20.688 1 91.38 395 LEU B CA 1
ATOM 7928 C C . LEU B 1 395 ? -6.031 11.031 21.578 1 91.38 395 LEU B C 1
ATOM 7930 O O . LEU B 1 395 ? -7.031 10.32 21.703 1 91.38 395 LEU B O 1
ATOM 7934 N N . HIS B 1 396 ? -5.945 12.172 22.078 1 90.81 396 HIS B N 1
ATOM 7935 C CA . HIS B 1 396 ? -6.918 12.641 23.062 1 90.81 396 HIS B CA 1
ATOM 7936 C C . HIS B 1 396 ? -8.133 13.266 22.375 1 90.81 396 HIS B C 1
ATOM 7938 O O . HIS B 1 396 ? -9.188 13.406 22.984 1 90.81 396 HIS B O 1
ATOM 7944 N N . SER B 1 397 ? -8.016 13.648 21.141 1 84.38 397 SER B N 1
ATOM 7945 C CA . SER B 1 397 ? -9.133 14.234 20.422 1 84.38 397 SER B CA 1
ATOM 7946 C C . SER B 1 397 ? -10.273 13.234 20.25 1 84.38 397 SER B C 1
ATOM 7948 O O . SER B 1 397 ? -11.422 13.633 20.047 1 84.38 397 SER B O 1
ATOM 7950 N N . MET B 1 398 ? -9.992 12.031 20.375 1 79 398 MET B N 1
ATOM 7951 C CA . MET B 1 398 ? -11.031 11.008 20.281 1 79 398 MET B CA 1
ATOM 7952 C C . MET B 1 398 ? -12.086 11.211 21.359 1 79 398 MET B C 1
ATOM 7954 O O . MET B 1 398 ? -13.266 10.891 21.156 1 79 398 MET B O 1
ATOM 7958 N N . LEU B 1 399 ? -11.641 11.789 22.453 1 78.25 399 LEU B N 1
ATOM 7959 C CA . LEU B 1 399 ? -12.555 12 23.578 1 78.25 399 LEU B CA 1
ATOM 7960 C C . LEU B 1 399 ? -13.07 13.438 23.594 1 78.25 399 LEU B C 1
ATOM 7962 O O . LEU B 1 399 ? -14.141 13.711 24.141 1 78.25 399 LEU B O 1
ATOM 7966 N N . VAL B 1 400 ? -12.305 14.281 23 1 81.62 400 VAL B N 1
ATOM 7967 C CA . VAL B 1 400 ? -12.547 15.703 23.234 1 81.62 400 VAL B CA 1
ATOM 7968 C C . VAL B 1 400 ? -13.438 16.25 22.125 1 81.62 400 VAL B C 1
ATOM 7970 O O . VAL B 1 400 ? -14.211 17.188 22.344 1 81.62 400 VAL B O 1
ATOM 7973 N N . ARG B 1 401 ? -13.367 15.742 20.938 1 78.12 401 ARG B N 1
ATOM 7974 C CA . ARG B 1 401 ? -14.133 16.297 19.828 1 78.12 401 ARG B CA 1
ATOM 7975 C C . ARG B 1 401 ? -15.625 16.031 20 1 78.12 401 ARG B C 1
ATOM 7977 O O . ARG B 1 401 ? -16.047 14.883 20.141 1 78.12 401 ARG B O 1
ATOM 7984 N N . PRO B 1 402 ? -16.344 17.062 19.938 1 72.75 402 PRO B N 1
ATOM 7985 C CA . PRO B 1 402 ? -17.75 16.953 20.297 1 72.75 402 PRO B CA 1
ATOM 7986 C C . PRO B 1 402 ? -18.562 16.141 19.281 1 72.75 402 PRO B C 1
ATOM 7988 O O . PRO B 1 402 ? -19.641 15.648 19.594 1 72.75 402 PRO B O 1
ATOM 7991 N N . TRP B 1 403 ? -18.031 16.078 18.141 1 69 403 TRP B N 1
ATOM 7992 C CA . TRP B 1 403 ? -18.812 15.375 17.125 1 69 403 TRP B CA 1
ATOM 7993 C C . TRP B 1 403 ? -18.484 13.883 17.141 1 69 403 TRP B C 1
ATOM 7995 O O . TRP B 1 403 ? -19.078 13.102 16.391 1 69 403 TRP B O 1
ATOM 8005 N N . ASN B 1 404 ? -17.5 13.508 18.047 1 65.31 404 ASN B N 1
ATOM 8006 C CA . ASN B 1 404 ? -17.234 12.086 18.219 1 65.31 404 ASN B CA 1
ATOM 8007 C C . ASN B 1 404 ? -18.203 11.438 19.203 1 65.31 404 ASN B C 1
ATOM 8009 O O . ASN B 1 404 ? -18.531 12.023 20.234 1 65.31 404 ASN B O 1
ATOM 8013 N N . GLU B 1 405 ? -18.844 10.422 18.75 1 56 405 GLU B N 1
ATOM 8014 C CA . GLU B 1 405 ? -19.828 9.758 19.594 1 56 405 GLU B CA 1
ATOM 8015 C C . GLU B 1 405 ? -19.141 8.828 20.609 1 56 405 GLU B C 1
ATOM 8017 O O . GLU B 1 405 ? -18.25 8.055 20.234 1 56 405 GLU B O 1
ATOM 8022 N N . VAL B 1 406 ? -19.156 9.219 21.906 1 55.84 406 VAL B N 1
ATOM 8023 C CA . VAL B 1 406 ? -18.656 8.297 22.922 1 55.84 406 VAL B CA 1
ATOM 8024 C C . VAL B 1 406 ? -19.75 7.27 23.25 1 55.84 406 VAL B C 1
ATOM 8026 O O . VAL B 1 406 ? -20.938 7.586 23.219 1 55.84 406 VAL B O 1
ATOM 8029 N N . PRO B 1 407 ? -19.453 5.969 23.344 1 50.56 407 PRO B N 1
ATOM 8030 C CA . PRO B 1 407 ? -20.469 4.934 23.578 1 50.56 407 PRO B CA 1
ATOM 8031 C C . PRO B 1 407 ? -21.375 5.262 24.75 1 50.56 407 PRO B C 1
ATOM 8033 O O . PRO B 1 407 ? -20.922 5.789 25.766 1 50.56 407 PRO B O 1
ATOM 8036 N N . ALA B 1 408 ? -22.703 5.387 24.594 1 46.62 408 ALA B N 1
ATOM 8037 C CA . ALA B 1 408 ? -23.859 5.734 25.422 1 46.62 408 ALA B CA 1
ATOM 8038 C C . ALA B 1 408 ? -23.797 5.012 26.766 1 46.62 408 ALA B C 1
ATOM 8040 O O . ALA B 1 408 ? -24.531 5.359 27.688 1 46.62 408 ALA B O 1
ATOM 8041 N N . LEU B 1 409 ? -23.5 3.822 26.891 1 48.28 409 LEU B N 1
ATOM 8042 C CA . LEU B 1 409 ? -23.938 2.994 28 1 48.28 409 LEU B CA 1
ATOM 8043 C C . LEU B 1 409 ? -23.266 3.428 29.297 1 48.28 409 LEU B C 1
ATOM 8045 O O . LEU B 1 409 ? -22.859 2.586 30.109 1 48.28 409 LEU B O 1
ATOM 8049 N N . LEU B 1 410 ? -23.062 4.695 29.359 1 53.59 410 LEU B N 1
ATOM 8050 C CA . LEU B 1 410 ? -22.344 5.012 30.594 1 53.59 410 LEU B CA 1
ATOM 8051 C C . LEU B 1 410 ? -23.312 5.156 31.766 1 53.59 410 LEU B C 1
ATOM 8053 O O . LEU B 1 410 ? -24.281 5.898 31.688 1 53.59 410 LEU B O 1
ATOM 8057 N N . GLY B 1 411 ? -23.5 4.203 32.625 1 52.69 411 GLY B N 1
ATOM 8058 C CA . GLY B 1 411 ? -24.172 4.41 33.906 1 52.69 411 GLY B CA 1
ATOM 8059 C C . GLY B 1 411 ? -23.797 5.715 34.594 1 52.69 411 GLY B C 1
ATOM 8060 O O . GLY B 1 411 ? -22.859 6.387 34.156 1 52.69 411 GLY B O 1
ATOM 8061 N N . GLU B 1 412 ? -24.594 6.258 35.562 1 54.56 412 GLU B N 1
ATOM 8062 C CA . GLU B 1 412 ? -24.422 7.547 36.219 1 54.56 412 GLU B CA 1
ATOM 8063 C C . GLU B 1 412 ? -23 7.715 36.75 1 54.56 412 GLU B C 1
ATOM 8065 O O . GLU B 1 412 ? -22.406 8.789 36.625 1 54.56 412 GLU B O 1
ATOM 8070 N N . TYR B 1 413 ? -22.484 6.691 37.469 1 51.78 413 TYR B N 1
ATOM 8071 C CA . TYR B 1 413 ? -21.141 6.695 38.031 1 51.78 413 TYR B CA 1
ATOM 8072 C C . TYR B 1 413 ? -20.094 6.785 36.938 1 51.78 413 TYR B C 1
ATOM 8074 O O . TYR B 1 413 ? -19.094 7.48 37.062 1 51.78 413 TYR B O 1
ATOM 8082 N N . ASP B 1 414 ? -20.516 6.328 35.844 1 62.16 414 ASP B N 1
ATOM 8083 C CA . ASP B 1 414 ? -19.578 6.258 34.719 1 62.16 414 ASP B CA 1
ATOM 8084 C C . ASP B 1 414 ? -19.531 7.586 33.969 1 62.16 414 ASP B C 1
ATOM 8086 O O . ASP B 1 414 ? -18.5 7.941 33.406 1 62.16 414 ASP B O 1
ATOM 8090 N N . LYS B 1 415 ? -20.516 8.352 34.531 1 66.81 415 LYS B N 1
ATOM 8091 C CA . LYS B 1 415 ? -20.578 9.641 33.844 1 66.81 415 LYS B CA 1
ATOM 8092 C C . LYS B 1 415 ? -19.578 10.625 34.438 1 66.81 415 LYS B C 1
ATOM 8094 O O . LYS B 1 415 ? -18.922 11.367 33.688 1 66.81 415 LYS B O 1
ATOM 8099 N N . ASP B 1 416 ? -19.484 10.68 35.812 1 73.56 416 ASP B N 1
ATOM 8100 C CA . ASP B 1 416 ? -18.547 11.602 36.438 1 73.56 416 ASP B CA 1
ATOM 8101 C C . ASP B 1 416 ? -17.094 11.25 36.062 1 73.56 416 ASP B C 1
ATOM 8103 O O . ASP B 1 416 ? -16.281 12.141 35.844 1 73.56 416 ASP B O 1
ATOM 8107 N N . ARG B 1 417 ? -16.828 10.023 36.156 1 75.06 417 ARG B N 1
ATOM 8108 C CA . ARG B 1 417 ? -15.492 9.578 35.781 1 75.06 417 ARG B CA 1
ATOM 8109 C C . ARG B 1 417 ? -15.188 9.922 34.312 1 75.06 417 ARG B C 1
ATOM 8111 O O . ARG B 1 417 ? -14.07 10.312 34 1 75.06 417 ARG B O 1
ATOM 8118 N N . PHE B 1 418 ? -16.188 9.828 33.656 1 75.31 418 PHE B N 1
ATOM 8119 C CA . PHE B 1 418 ? -16.047 10.133 32.219 1 75.31 418 PHE B CA 1
ATOM 8120 C C . PHE B 1 418 ? -15.766 11.617 32.031 1 75.31 418 PHE B C 1
ATOM 8122 O O . PHE B 1 418 ? -14.875 11.984 31.25 1 75.31 418 PHE B O 1
ATOM 8129 N N . ARG B 1 419 ? -16.422 12.375 32.781 1 76.38 419 ARG B N 1
ATOM 8130 C CA . ARG B 1 419 ? -16.25 13.812 32.656 1 76.38 419 ARG B CA 1
ATOM 8131 C C . ARG B 1 419 ? -14.844 14.234 33.062 1 76.38 419 ARG B C 1
ATOM 8133 O O . ARG B 1 419 ? -14.25 15.125 32.469 1 76.38 419 ARG B O 1
ATOM 8140 N N . LYS B 1 420 ? -14.391 13.594 34.031 1 82.69 420 LYS B N 1
ATOM 8141 C CA . LYS B 1 420 ? -13.047 13.906 34.5 1 82.69 420 LYS B CA 1
ATOM 8142 C C . LYS B 1 420 ? -11.992 13.531 33.469 1 82.69 420 LYS B C 1
ATOM 8144 O O . LYS B 1 420 ? -11.039 14.281 33.25 1 82.69 420 LYS B O 1
ATOM 8149 N N . HIS B 1 421 ? -12.164 12.453 32.906 1 83.25 421 HIS B N 1
ATOM 8150 C CA . HIS B 1 421 ? -11.211 12 31.922 1 83.25 421 HIS B CA 1
ATOM 8151 C C . HIS B 1 421 ? -11.258 12.891 30.672 1 83.25 421 HIS B C 1
ATOM 8153 O O . HIS B 1 421 ? -10.219 13.172 30.062 1 83.25 421 HIS B O 1
ATOM 8159 N N . VAL B 1 422 ? -12.422 13.242 30.328 1 83.88 422 VAL B N 1
ATOM 8160 C CA . VAL B 1 422 ? -12.594 14.117 29.172 1 83.88 422 VAL B CA 1
ATOM 8161 C C . VAL B 1 422 ? -11.945 15.469 29.438 1 83.88 422 VAL B C 1
ATOM 8163 O O . VAL B 1 422 ? -11.305 16.047 28.562 1 83.88 422 VAL B O 1
ATOM 8166 N N . TRP B 1 423 ? -12.086 15.953 30.672 1 87.94 423 TRP B N 1
ATOM 8167 C CA . TRP B 1 423 ? -11.484 17.234 31.016 1 87.94 423 TRP B CA 1
ATOM 8168 C C . TRP B 1 423 ? -9.961 17.156 30.953 1 87.94 423 TRP B C 1
ATOM 8170 O O . TRP B 1 423 ? -9.312 18.047 30.422 1 87.94 423 TRP B O 1
ATOM 8180 N N . ASN B 1 424 ? -9.477 16.109 31.516 1 90.75 424 ASN B N 1
ATOM 8181 C CA . ASN B 1 424 ? -8.031 15.922 31.469 1 90.75 424 ASN B CA 1
ATOM 8182 C C . ASN B 1 424 ? -7.516 15.883 30.031 1 90.75 424 ASN B C 1
ATOM 8184 O O . ASN B 1 424 ? -6.492 16.5 29.719 1 90.75 424 ASN B O 1
ATOM 8188 N N . SER B 1 425 ? -8.188 15.133 29.234 1 91.06 425 SER B N 1
ATOM 8189 C CA . SER B 1 425 ? -7.812 15.055 27.812 1 91.06 425 SER B CA 1
ATOM 8190 C C . SER B 1 425 ? -7.918 16.406 27.141 1 91.06 425 SER B C 1
ATOM 8192 O O . SER B 1 425 ? -7.109 16.734 26.266 1 91.06 425 SER B O 1
ATOM 8194 N N . THR B 1 426 ? -8.898 17.172 27.516 1 92.25 426 THR B N 1
ATOM 8195 C CA . THR B 1 426 ? -9.094 1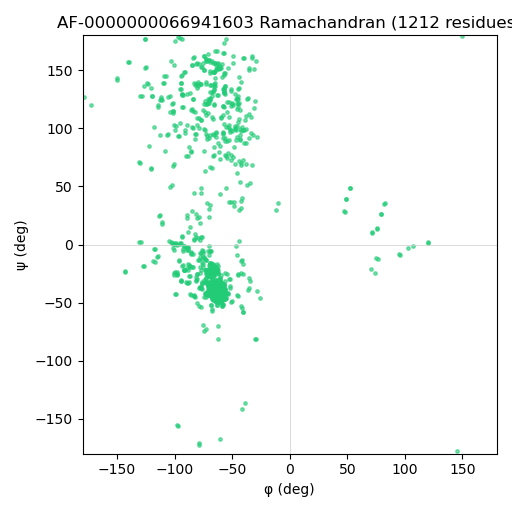8.5 26.938 1 92.25 426 THR B CA 1
ATOM 8196 C C . THR B 1 426 ? -7.93 19.406 27.281 1 92.25 426 THR B C 1
ATOM 8198 O O . THR B 1 426 ? -7.465 20.172 26.438 1 92.25 426 THR B O 1
ATOM 8201 N N . GLU B 1 427 ? -7.477 19.297 28.453 1 93.5 427 GLU B N 1
ATOM 8202 C CA . GLU B 1 427 ? -6.348 20.125 28.875 1 93.5 427 GLU B CA 1
ATOM 8203 C C . GLU B 1 427 ? -5.066 19.719 28.156 1 93.5 427 GLU B C 1
ATOM 8205 O O . GLU B 1 427 ? -4.262 20.578 27.781 1 93.5 427 GLU B O 1
ATOM 8210 N N . ILE B 1 428 ? -4.934 18.453 28 1 95.69 428 ILE B N 1
ATOM 8211 C CA . ILE B 1 428 ? -3.746 17.953 27.328 1 95.69 428 ILE B CA 1
ATOM 8212 C C . ILE B 1 428 ? -3.732 18.438 25.875 1 95.69 428 ILE B C 1
ATOM 8214 O O . ILE B 1 428 ? -2.699 18.891 25.391 1 95.69 428 ILE B O 1
ATOM 8218 N N . VAL B 1 429 ? -4.84 18.328 25.25 1 95.62 429 VAL B N 1
ATOM 8219 C CA . VAL B 1 429 ? -4.949 18.734 23.859 1 95.62 429 VAL B CA 1
ATOM 8220 C C . VAL B 1 429 ? -4.676 20.234 23.734 1 95.62 429 VAL B C 1
ATOM 8222 O O . VAL B 1 429 ? -3.969 20.672 22.812 1 95.62 429 VAL B O 1
ATOM 8225 N N . ALA B 1 430 ? -5.227 21.047 24.594 1 96 430 ALA B N 1
ATOM 8226 C CA . ALA B 1 430 ? -5.023 22.5 24.562 1 96 430 ALA B CA 1
ATOM 8227 C C . ALA B 1 430 ? -3.557 22.844 24.781 1 96 430 ALA B C 1
ATOM 8229 O O . ALA B 1 430 ? -2.994 23.688 24.078 1 96 430 ALA B O 1
ATOM 8230 N N . GLU B 1 431 ? -2.99 22.219 25.766 1 95.94 431 GLU B N 1
ATOM 8231 C CA . GLU B 1 431 ? -1.59 22.5 26.062 1 95.94 431 GLU B CA 1
ATOM 8232 C C . GLU B 1 431 ? -0.681 22.062 24.922 1 95.94 431 GLU B C 1
ATOM 8234 O O . GLU B 1 431 ? 0.332 22.703 24.641 1 95.94 431 GLU B O 1
ATOM 8239 N N . ALA B 1 432 ? -0.962 20.922 24.344 1 96.62 432 ALA B N 1
ATOM 8240 C CA . ALA B 1 432 ? -0.191 20.469 23.188 1 96.62 432 ALA B CA 1
ATOM 8241 C C . ALA B 1 432 ? -0.283 21.453 22.031 1 96.62 432 ALA B C 1
ATOM 8243 O O . ALA B 1 432 ? 0.717 21.734 21.375 1 96.62 432 ALA B O 1
ATOM 8244 N N . ALA B 1 433 ? -1.46 21.969 21.781 1 97.12 433 ALA B N 1
ATOM 8245 C CA . ALA B 1 433 ? -1.648 22.953 20.734 1 97.12 433 ALA B CA 1
ATOM 8246 C C . ALA B 1 433 ? -0.843 24.219 21.016 1 97.12 433 ALA B C 1
ATOM 8248 O O . ALA B 1 433 ? -0.188 24.766 20.125 1 97.12 433 ALA B O 1
ATOM 8249 N N . ARG B 1 434 ? -0.858 24.703 22.266 1 96.25 434 ARG B N 1
ATOM 8250 C CA . ARG B 1 434 ? -0.094 25.891 22.672 1 96.25 434 ARG B CA 1
ATOM 8251 C C . ARG B 1 434 ? 1.4 25.672 22.453 1 96.25 434 ARG B C 1
ATOM 8253 O O . ARG B 1 434 ? 2.109 26.578 22.016 1 96.25 434 ARG B O 1
ATOM 8260 N N . SER B 1 435 ? 1.824 24.469 22.766 1 94.94 435 SER B N 1
ATOM 8261 C CA . SER B 1 435 ? 3.24 24.141 22.625 1 94.94 435 SER B CA 1
ATOM 8262 C C . SER B 1 435 ? 3.682 24.203 21.172 1 94.94 435 SER B C 1
ATOM 8264 O O . SER B 1 435 ? 4.781 24.672 20.859 1 94.94 435 SER B O 1
ATOM 8266 N N . ILE B 1 436 ? 2.885 23.703 20.25 1 95.56 436 ILE B N 1
ATOM 8267 C CA . ILE B 1 436 ? 3.197 23.766 18.828 1 95.56 436 ILE B CA 1
ATOM 8268 C C . ILE B 1 436 ? 3.287 25.234 18.375 1 95.56 436 ILE B C 1
ATOM 8270 O O . ILE B 1 436 ? 4.199 25.609 17.625 1 95.56 436 ILE B O 1
ATOM 8274 N N . ILE B 1 437 ? 2.373 26.078 18.859 1 95.56 437 ILE B N 1
ATOM 8275 C CA . ILE B 1 437 ? 2.32 27.484 18.469 1 95.56 437 ILE B CA 1
ATOM 8276 C C . ILE B 1 437 ? 3.557 28.219 18.984 1 95.56 437 ILE B C 1
ATOM 8278 O O . ILE B 1 437 ? 4.117 29.062 18.297 1 95.56 437 ILE B O 1
ATOM 8282 N N . ARG B 1 438 ? 3.982 27.875 20.141 1 92.44 438 ARG B N 1
ATOM 8283 C CA . ARG B 1 438 ? 5.172 28.5 20.719 1 92.44 438 ARG B CA 1
ATOM 8284 C C . ARG B 1 438 ? 6.41 28.172 19.875 1 92.44 438 ARG B C 1
ATOM 8286 O O . ARG B 1 438 ? 7.34 28.984 19.812 1 92.44 438 ARG B O 1
ATOM 8293 N N . CYS B 1 439 ? 6.406 27.031 19.266 1 91.94 439 CYS B N 1
ATOM 8294 C CA . CYS B 1 439 ? 7.551 26.609 18.469 1 91.94 439 CYS B CA 1
ATOM 8295 C C . CYS B 1 439 ? 7.633 27.406 17.156 1 91.94 439 CYS B C 1
ATOM 8297 O O . CYS B 1 439 ? 8.672 27.406 16.5 1 91.94 439 CYS B O 1
ATOM 8299 N N . LEU B 1 440 ? 6.586 28.141 16.766 1 91.5 440 LEU B N 1
ATOM 8300 C CA . LEU B 1 440 ? 6.551 28.859 15.5 1 91.5 440 LEU B CA 1
ATOM 8301 C C . LEU B 1 440 ? 7.621 29.938 15.461 1 91.5 440 LEU B C 1
ATOM 8303 O O . LEU B 1 440 ? 8.094 30.312 14.391 1 91.5 440 LEU B O 1
ATOM 8307 N N . GLN B 1 441 ? 8.023 30.359 16.594 1 88.5 441 GLN B N 1
ATOM 8308 C CA . GLN B 1 441 ? 9.031 31.422 16.656 1 88.5 441 GLN B CA 1
ATOM 8309 C C . GLN B 1 441 ? 10.375 30.938 16.125 1 88.5 441 GLN B C 1
ATOM 8311 O O . GLN B 1 441 ? 11.203 31.734 15.688 1 88.5 441 GLN B O 1
ATOM 8316 N N . HIS B 1 442 ? 10.562 29.625 16.109 1 89 442 HIS B N 1
ATOM 8317 C CA . HIS B 1 442 ? 11.836 29.062 15.664 1 89 442 HIS B CA 1
ATOM 8318 C C . HIS B 1 442 ? 11.789 28.688 14.188 1 89 442 HIS B C 1
ATOM 8320 O O . HIS B 1 442 ? 12.773 28.188 13.641 1 89 442 HIS B O 1
ATOM 8326 N N . ILE B 1 443 ? 10.703 28.922 13.547 1 88.31 443 ILE B N 1
ATOM 8327 C CA . ILE B 1 443 ? 10.555 28.5 12.164 1 88.31 443 ILE B CA 1
ATOM 8328 C C . ILE B 1 443 ? 10.75 29.688 11.227 1 88.31 443 ILE B C 1
ATOM 8330 O O . ILE B 1 443 ? 10.039 30.688 11.32 1 88.31 443 ILE B O 1
ATOM 8334 N N . ASN B 1 444 ? 11.805 29.547 10.477 1 82.69 444 ASN B N 1
ATOM 8335 C CA . ASN B 1 444 ? 12 30.5 9.391 1 82.69 444 ASN B CA 1
ATOM 8336 C C . ASN B 1 444 ? 11.391 30 8.078 1 82.69 444 ASN B C 1
ATOM 8338 O O . ASN B 1 444 ? 11.836 28.984 7.539 1 82.69 444 ASN B O 1
ATOM 8342 N N . VAL B 1 445 ? 10.445 30.734 7.59 1 80.69 445 VAL B N 1
ATOM 8343 C CA . VAL B 1 445 ? 9.727 30.281 6.402 1 80.69 445 VAL B CA 1
ATOM 8344 C C . VAL B 1 445 ? 10.586 30.516 5.16 1 80.69 445 VAL B C 1
ATOM 8346 O O . VAL B 1 445 ? 10.883 31.672 4.816 1 80.69 445 VAL B O 1
ATOM 8349 N N . THR B 1 446 ? 11.062 29.422 4.68 1 76.81 446 THR B N 1
ATOM 8350 C CA . THR B 1 446 ? 11.797 29.438 3.416 1 76.81 446 THR B CA 1
ATOM 8351 C C . THR B 1 446 ? 11.195 28.438 2.43 1 76.81 446 THR B C 1
ATOM 8353 O O . THR B 1 446 ? 10.266 27.719 2.766 1 76.81 446 THR B O 1
ATOM 8356 N N . ARG B 1 447 ? 11.711 28.422 1.289 1 73.44 447 ARG B N 1
ATOM 8357 C CA . ARG B 1 447 ? 11.227 27.5 0.266 1 73.44 447 ARG B CA 1
ATOM 8358 C C . ARG B 1 447 ? 11.57 26.062 0.616 1 73.44 447 ARG B C 1
ATOM 8360 O O . ARG B 1 447 ? 10.93 25.125 0.133 1 73.44 447 ARG B O 1
ATOM 8367 N N . SER B 1 448 ? 12.516 25.922 1.476 1 73.12 448 SER B N 1
ATOM 8368 C CA . SER B 1 448 ? 12.977 24.578 1.798 1 73.12 448 SER B CA 1
ATOM 8369 C C . SER B 1 448 ? 12.445 24.109 3.148 1 73.12 448 SER B C 1
ATOM 8371 O O . SER B 1 448 ? 12.75 23 3.6 1 73.12 448 SER B O 1
ATOM 8373 N N . SER B 1 449 ? 11.633 24.969 3.746 1 78.94 449 SER B N 1
ATOM 8374 C CA . SER B 1 449 ? 11.102 24.594 5.051 1 78.94 449 SER B CA 1
ATOM 8375 C C . SER B 1 449 ? 10.047 23.5 4.914 1 78.94 449 SER B C 1
ATOM 8377 O O . SER B 1 449 ? 9.227 23.531 3.994 1 78.94 449 SER B O 1
ATOM 8379 N N . PRO B 1 450 ? 10.062 22.516 5.797 1 80.25 450 PRO B N 1
ATOM 8380 C CA . PRO B 1 450 ? 9.102 21.422 5.707 1 80.25 450 PRO B CA 1
ATOM 8381 C C . PRO B 1 450 ? 7.66 21.891 5.934 1 80.25 450 PRO B C 1
ATOM 8383 O O . PRO B 1 450 ? 7.395 22.672 6.848 1 80.25 450 PRO B O 1
ATOM 8386 N N . LYS B 1 451 ? 6.773 21.406 5.207 1 81.75 451 LYS B N 1
ATOM 8387 C CA . LYS B 1 451 ? 5.371 21.812 5.254 1 81.75 451 LYS B CA 1
ATOM 8388 C C . LYS B 1 451 ? 4.746 21.469 6.602 1 81.75 451 LYS B C 1
ATOM 8390 O O . LYS B 1 451 ? 3.863 22.188 7.082 1 81.75 451 LYS B O 1
ATOM 8395 N N . ALA B 1 452 ? 5.176 20.344 7.148 1 87.25 452 ALA B N 1
ATOM 8396 C CA . ALA B 1 452 ? 4.617 19.906 8.43 1 87.25 452 ALA B CA 1
ATOM 8397 C C . ALA B 1 452 ? 4.785 21 9.492 1 87.25 452 ALA B C 1
ATOM 8399 O O . ALA B 1 452 ? 3.877 21.234 10.289 1 87.25 452 ALA B O 1
ATOM 8400 N N . LEU B 1 453 ? 5.945 21.688 9.438 1 89.25 453 LEU B N 1
ATOM 8401 C CA . LEU B 1 453 ? 6.266 22.703 10.438 1 89.25 453 LEU B CA 1
ATOM 8402 C C . LEU B 1 453 ? 5.691 24.062 10.039 1 89.25 453 LEU B C 1
ATOM 8404 O O . LEU B 1 453 ? 5.344 24.875 10.898 1 89.25 453 LEU B O 1
ATOM 8408 N N . VAL B 1 454 ? 5.535 24.234 8.773 1 87 454 VAL B N 1
ATOM 8409 C CA . VAL B 1 454 ? 5.18 25.562 8.273 1 87 454 VAL B CA 1
ATOM 8410 C C . VAL B 1 454 ? 3.67 25.766 8.383 1 87 454 VAL B C 1
ATOM 8412 O O . VAL B 1 454 ? 3.209 26.812 8.852 1 87 454 VAL B O 1
ATOM 8415 N N . TYR B 1 455 ? 2.93 24.75 7.988 1 87.69 455 TYR B N 1
ATOM 8416 C CA . TYR B 1 455 ? 1.515 25.094 8.055 1 87.69 455 TYR B CA 1
ATOM 8417 C C . TYR B 1 455 ? 0.679 23.906 8.508 1 87.69 455 TYR B C 1
ATOM 8419 O O . TYR B 1 455 ? -0.428 24.078 9.023 1 87.69 455 TYR B O 1
ATOM 8427 N N . GLU B 1 456 ? 1.068 22.625 8.383 1 88.31 456 GLU B N 1
ATOM 8428 C CA . GLU B 1 456 ? 0.216 21.5 8.75 1 88.31 456 GLU B CA 1
ATOM 8429 C C . GLU B 1 456 ? -0.021 21.453 10.258 1 88.31 456 GLU B C 1
ATOM 8431 O O . GLU B 1 456 ? -1.165 21.516 10.711 1 88.31 456 GLU B O 1
ATOM 8436 N N . TRP B 1 457 ? 1.054 21.391 11.023 1 93.75 457 TRP B N 1
ATOM 8437 C CA . TRP B 1 457 ? 0.901 21.281 12.469 1 93.75 457 TRP B CA 1
ATOM 8438 C C . TRP B 1 457 ? 0.356 22.578 13.062 1 93.75 457 TRP B C 1
ATOM 8440 O O . TRP B 1 457 ? -0.468 22.547 13.977 1 93.75 457 TRP B O 1
ATOM 8450 N N . PRO B 1 458 ? 0.781 23.703 12.516 1 93.94 458 PRO B N 1
ATOM 8451 C CA . PRO B 1 458 ? 0.155 24.938 12.992 1 93.94 458 PRO B CA 1
ATOM 8452 C C . PRO B 1 458 ? -1.351 24.969 12.742 1 93.94 458 PRO B C 1
ATOM 8454 O O . PRO B 1 458 ? -2.109 25.469 13.57 1 93.94 458 PRO B O 1
ATOM 8457 N N . LEU B 1 459 ? -1.781 24.469 11.648 1 91.69 459 LEU B N 1
ATOM 8458 C CA . LEU B 1 459 ? -3.209 24.406 11.359 1 91.69 459 LEU B CA 1
ATOM 8459 C C . LEU B 1 459 ? -3.93 23.484 12.336 1 91.69 459 LEU B C 1
ATOM 8461 O O . LEU B 1 459 ? -5.055 23.781 12.758 1 91.69 459 LEU B O 1
ATOM 8465 N N . VAL B 1 460 ? -3.314 22.391 12.641 1 93.38 460 VAL B N 1
ATOM 8466 C CA . VAL B 1 460 ? -3.879 21.469 13.617 1 93.38 460 VAL B CA 1
ATOM 8467 C C . VAL B 1 460 ? -3.99 22.156 14.977 1 93.38 460 VAL B C 1
ATOM 8469 O O . VAL B 1 460 ? -5.012 22.047 15.656 1 93.38 460 VAL B O 1
ATOM 8472 N N . ALA B 1 461 ? -2.961 22.875 15.32 1 96.62 461 ALA B N 1
ATOM 8473 C CA . ALA B 1 461 ? -2.953 23.578 16.594 1 96.62 461 ALA B CA 1
ATOM 8474 C C . ALA B 1 461 ? -4.023 24.672 16.625 1 96.62 461 ALA B C 1
ATOM 8476 O O . ALA B 1 461 ? -4.734 24.828 17.625 1 96.62 461 ALA B O 1
ATOM 8477 N N . LEU B 1 462 ? -4.148 25.391 15.578 1 96.25 462 LEU B N 1
ATOM 8478 C CA . LEU B 1 462 ? -5.148 26.438 15.469 1 96.25 462 LEU B CA 1
ATOM 8479 C C . LEU B 1 462 ? -6.559 25.875 15.586 1 96.25 462 LEU B C 1
ATOM 8481 O O . LEU B 1 462 ? -7.383 26.391 16.344 1 96.25 462 LEU B O 1
ATOM 8485 N N . SER B 1 463 ? -6.836 24.828 14.828 1 93.38 463 SER B N 1
ATOM 8486 C CA . SER B 1 463 ? -8.156 24.203 14.852 1 93.38 463 SER B CA 1
ATOM 8487 C C . SER B 1 463 ? -8.484 23.656 16.234 1 93.38 463 SER B C 1
ATOM 8489 O O . SER B 1 463 ? -9.625 23.734 16.688 1 93.38 463 SER B O 1
ATOM 8491 N N . THR B 1 464 ? -7.492 23.109 16.859 1 94.5 464 THR B N 1
ATOM 8492 C CA . THR B 1 464 ? -7.68 22.531 18.188 1 94.5 464 THR B CA 1
ATOM 8493 C C . THR B 1 464 ? -8.008 23.609 19.203 1 94.5 464 THR B C 1
ATOM 8495 O O . THR B 1 464 ? -8.93 23.453 20.016 1 94.5 464 THR B O 1
ATOM 8498 N N . LEU B 1 465 ? -7.285 24.688 19.188 1 95.75 465 LEU B N 1
ATOM 8499 C CA . LEU B 1 465 ? -7.551 25.781 20.125 1 95.75 465 LEU B CA 1
ATOM 8500 C C . LEU B 1 465 ? -8.891 26.438 19.828 1 95.75 465 LEU B C 1
ATOM 8502 O O . LEU B 1 465 ? -9.586 26.891 20.734 1 95.75 465 LEU B O 1
ATOM 8506 N N . PHE B 1 466 ? -9.211 26.531 18.609 1 95.5 466 PHE B N 1
ATOM 8507 C CA . PHE B 1 466 ? -10.5 27.078 18.188 1 95.5 466 PHE B CA 1
ATOM 8508 C C . PHE B 1 466 ? -11.648 26.281 18.797 1 95.5 466 PHE B C 1
ATOM 8510 O O . PHE B 1 466 ? -12.57 26.844 19.391 1 95.5 466 PHE B O 1
ATOM 8517 N N . ILE B 1 467 ? -11.57 24.969 18.625 1 91.88 467 ILE B N 1
ATOM 8518 C CA . ILE B 1 467 ? -12.594 24.094 19.188 1 91.88 467 ILE B CA 1
ATOM 8519 C C . ILE B 1 467 ? -12.625 24.234 20.703 1 91.88 467 ILE B C 1
ATOM 8521 O O . ILE B 1 467 ? -13.695 24.266 21.312 1 91.88 467 ILE B O 1
ATOM 8525 N N . TYR B 1 468 ? -11.453 24.344 21.312 1 93.94 468 TYR B N 1
ATOM 8526 C CA . TYR B 1 468 ? -11.328 24.5 22.75 1 93.94 468 TYR B CA 1
ATOM 8527 C C . TYR B 1 468 ? -12.008 25.781 23.219 1 93.94 468 TYR B C 1
ATOM 8529 O O . TYR B 1 468 ? -12.758 25.781 24.203 1 93.94 468 TYR B O 1
ATOM 8537 N N . VAL B 1 469 ? -11.836 26.844 22.547 1 94.44 469 VAL B N 1
ATOM 8538 C CA . VAL B 1 469 ? -12.398 28.141 22.906 1 94.44 469 VAL B CA 1
ATOM 8539 C C . VAL B 1 469 ? -13.914 28.125 22.688 1 94.44 469 VAL B C 1
ATOM 8541 O O . VAL B 1 469 ? -14.656 28.703 23.484 1 94.44 469 VAL B O 1
ATOM 8544 N N . LEU B 1 470 ? -14.359 27.469 21.625 1 91.81 470 LEU B N 1
ATOM 8545 C CA . LEU B 1 470 ? -15.789 27.391 21.375 1 91.81 470 LEU B CA 1
ATOM 8546 C C . LEU B 1 470 ? -16.5 26.562 22.453 1 91.81 470 LEU B C 1
ATOM 8548 O O . LEU B 1 470 ? -17.641 26.859 22.812 1 91.81 470 LEU B O 1
ATOM 8552 N N . GLN B 1 471 ? -15.836 25.594 22.938 1 88.94 471 GLN B N 1
ATOM 8553 C CA . GLN B 1 471 ? -16.422 24.734 23.953 1 88.94 471 GLN B CA 1
ATOM 8554 C C . GLN B 1 471 ? -16.422 25.406 25.312 1 88.94 471 GLN B C 1
ATOM 8556 O O . GLN B 1 471 ? -17.359 25.25 26.094 1 88.94 471 GLN B O 1
ATOM 8561 N N . PHE B 1 472 ? -15.297 26.156 25.562 1 90.44 472 PHE B N 1
ATOM 8562 C CA . PHE B 1 472 ? -15.156 26.766 26.875 1 90.44 472 PHE B CA 1
ATOM 8563 C C . PHE B 1 472 ? -14.797 28.25 26.75 1 90.44 472 PHE B C 1
ATOM 8565 O O . PHE B 1 472 ? -13.719 28.672 27.172 1 90.44 472 PHE B O 1
ATOM 8572 N N . PRO B 1 473 ? -15.672 29.062 26.344 1 91.25 473 PRO B N 1
ATOM 8573 C CA . PRO B 1 473 ? -15.375 30.484 26.078 1 91.25 473 PRO B CA 1
ATOM 8574 C C . PRO B 1 473 ? -15.211 31.297 27.359 1 91.25 473 PRO B C 1
ATOM 8576 O O . PRO B 1 473 ? -14.703 32.406 27.328 1 91.25 473 PRO B O 1
ATOM 8579 N N . ARG B 1 474 ? -15.57 30.719 28.531 1 90.56 474 ARG B N 1
ATOM 8580 C CA . ARG B 1 474 ? -15.578 31.5 29.75 1 90.56 474 ARG B CA 1
ATOM 8581 C C . ARG B 1 474 ? -14.336 31.203 30.594 1 90.56 474 ARG B C 1
ATOM 8583 O O . ARG B 1 474 ? -14.125 31.828 31.641 1 90.56 474 ARG B O 1
ATOM 8590 N N . LEU B 1 475 ? -13.5 30.391 30.156 1 91.19 475 LEU B N 1
ATOM 8591 C CA . LEU B 1 475 ? -12.297 30.047 30.906 1 91.19 475 LEU B CA 1
ATOM 8592 C C . LEU B 1 475 ? -11.328 31.234 30.953 1 91.19 475 LEU B C 1
ATOM 8594 O O . LEU B 1 475 ? -11.273 32.031 30 1 91.19 475 LEU B O 1
ATOM 8598 N N . PRO B 1 476 ? -10.594 31.344 31.969 1 90.81 476 PRO B N 1
ATOM 8599 C CA . PRO B 1 476 ? -9.664 32.469 32.094 1 90.81 476 PRO B CA 1
ATOM 8600 C C . PRO B 1 476 ? -8.531 32.406 31.062 1 90.81 476 PRO B C 1
ATOM 8602 O O . PRO B 1 476 ? -7.945 33.438 30.734 1 90.81 476 PRO B O 1
ATOM 8605 N N . THR B 1 477 ? -8.203 31.297 30.594 1 92.06 477 THR B N 1
ATOM 8606 C CA . THR B 1 477 ? -7.09 31.141 29.672 1 92.06 477 THR B CA 1
ATOM 8607 C C . THR B 1 477 ? -7.484 31.578 28.266 1 92.06 477 THR B C 1
ATOM 8609 O O . THR B 1 477 ? -6.633 31.672 27.375 1 92.06 477 THR B O 1
ATOM 8612 N N . VAL B 1 478 ? -8.703 31.875 28.016 1 92.69 478 VAL B N 1
ATOM 8613 C CA . VAL B 1 478 ? -9.25 32.094 26.688 1 92.69 478 VAL B CA 1
ATOM 8614 C C . VAL B 1 478 ? -8.586 33.312 26.047 1 92.69 478 VAL B C 1
ATOM 8616 O O . VAL B 1 478 ? -8.336 33.344 24.844 1 92.69 478 VAL B O 1
ATOM 8619 N N . ALA B 1 479 ? -8.367 34.344 26.828 1 92.94 479 ALA B N 1
ATOM 8620 C CA . ALA B 1 479 ? -7.719 35.531 26.297 1 92.94 479 ALA B CA 1
ATOM 8621 C C . ALA B 1 479 ? -6.344 35.188 25.719 1 92.94 479 ALA B C 1
ATOM 8623 O O . ALA B 1 479 ? -5.98 35.656 24.641 1 92.94 479 ALA B O 1
ATOM 8624 N N . ALA B 1 480 ? -5.617 34.438 26.516 1 95.31 480 ALA B N 1
ATOM 8625 C CA . ALA B 1 480 ? -4.301 34 26.047 1 95.31 480 ALA B CA 1
ATOM 8626 C C . ALA B 1 480 ? -4.426 33.125 24.828 1 95.31 480 ALA B C 1
ATOM 8628 O O . ALA B 1 480 ? -3.578 33.156 23.922 1 95.31 480 ALA B O 1
ATOM 8629 N N . ASP B 1 481 ? -5.398 32.281 24.828 1 96.75 481 ASP B N 1
ATOM 8630 C CA . ASP B 1 481 ? -5.617 31.375 23.703 1 96.75 481 ASP B CA 1
ATOM 8631 C C . ASP B 1 481 ? -5.926 32.156 22.438 1 96.75 481 ASP B C 1
ATOM 8633 O O . ASP B 1 481 ? -5.473 31.781 21.344 1 96.75 481 ASP B O 1
ATOM 8637 N N . ILE B 1 482 ? -6.684 33.156 22.5 1 95.75 482 ILE B N 1
ATOM 8638 C CA . ILE B 1 482 ? -6.988 34 21.359 1 95.75 482 ILE B CA 1
ATOM 8639 C C . ILE B 1 482 ? -5.707 34.656 20.828 1 95.75 482 ILE B C 1
ATOM 8641 O O . ILE B 1 482 ? -5.52 34.781 19.625 1 95.75 482 ILE B O 1
ATOM 8645 N N . GLN B 1 483 ? -4.879 35.031 21.75 1 96.06 483 GLN B N 1
ATOM 8646 C CA . GLN B 1 483 ? -3.596 35.594 21.328 1 96.06 483 GLN B CA 1
ATOM 8647 C C . GLN B 1 483 ? -2.76 34.531 20.594 1 96.06 483 GLN B C 1
ATOM 8649 O O . GLN B 1 483 ? -2.084 34.875 19.609 1 96.06 483 GLN B O 1
ATOM 8654 N N . HIS B 1 484 ? -2.711 33.344 21.125 1 96.94 484 HIS B N 1
ATOM 8655 C CA . HIS B 1 484 ? -2.043 32.25 20.422 1 96.94 484 HIS B CA 1
ATOM 8656 C C . HIS B 1 484 ? -2.619 32.062 19.016 1 96.94 484 HIS B C 1
ATOM 8658 O O . HIS B 1 484 ? -1.873 31.891 18.062 1 96.94 484 HIS B O 1
ATOM 8664 N N . MET B 1 485 ? -3.916 32.062 18.922 1 97.06 485 MET B N 1
ATOM 8665 C CA . MET B 1 485 ? -4.574 31.922 17.625 1 97.06 485 MET B CA 1
ATOM 8666 C C . MET B 1 485 ? -4.188 33.062 16.672 1 97.06 485 MET B C 1
ATOM 8668 O O . MET B 1 485 ? -3.984 32.812 15.484 1 97.06 485 MET B O 1
ATOM 8672 N N . ASP B 1 486 ? -4.027 34.219 17.219 1 96.12 486 ASP B N 1
ATOM 8673 C CA . ASP B 1 486 ? -3.588 35.375 16.406 1 96.12 486 ASP B CA 1
ATOM 8674 C C . ASP B 1 486 ? -2.17 35.156 15.891 1 96.12 486 ASP B C 1
ATOM 8676 O O . ASP B 1 486 ? -1.858 35.5 14.75 1 96.12 486 ASP B O 1
ATOM 8680 N N . THR B 1 487 ? -1.386 34.656 16.75 1 95.75 487 THR B N 1
ATOM 8681 C CA . THR B 1 487 ? -0.006 34.375 16.375 1 95.75 487 THR B CA 1
ATOM 8682 C C . THR B 1 487 ? 0.048 33.406 15.195 1 95.75 487 THR B C 1
ATOM 8684 O O . THR B 1 487 ? 0.781 33.625 14.227 1 95.75 487 THR B O 1
ATOM 8687 N N . VAL B 1 488 ? -0.686 32.406 15.289 1 96.06 488 VAL B N 1
ATOM 8688 C CA . VAL B 1 488 ? -0.705 31.406 14.227 1 96.06 488 VAL B CA 1
ATOM 8689 C C . VAL B 1 488 ? -1.291 32 12.953 1 96.06 488 VAL B C 1
ATOM 8691 O O . VAL B 1 488 ? -0.801 31.766 11.852 1 96.06 488 VAL B O 1
ATOM 8694 N N . THR B 1 489 ? -2.34 32.75 13.109 1 94.5 489 THR B N 1
ATOM 8695 C CA . THR B 1 489 ? -2.969 33.375 11.969 1 94.5 489 THR B CA 1
ATOM 8696 C C . THR B 1 489 ? -1.987 34.312 11.273 1 94.5 489 THR B C 1
ATOM 8698 O O . THR B 1 489 ? -1.92 34.375 10.039 1 94.5 489 THR B O 1
ATOM 8701 N N . GLY B 1 490 ? -1.25 35.031 12.047 1 92 490 GLY B N 1
ATOM 8702 C CA . GLY B 1 490 ? -0.215 35.875 11.469 1 92 490 GLY B CA 1
ATOM 8703 C C . GLY B 1 490 ? 0.848 35.094 10.727 1 92 490 GLY B C 1
ATOM 8704 O O . GLY B 1 490 ? 1.292 35.5 9.656 1 92 490 GLY B O 1
ATOM 8705 N N . HIS B 1 491 ? 1.233 34.062 11.305 1 92.94 491 HIS B N 1
ATOM 8706 C CA . HIS B 1 491 ? 2.221 33.219 10.68 1 92.94 491 HIS B CA 1
ATOM 8707 C C . HIS B 1 491 ? 1.698 32.625 9.359 1 92.94 491 HIS B C 1
ATOM 8709 O O . HIS B 1 491 ? 2.41 32.656 8.352 1 92.94 491 HIS B O 1
ATOM 8715 N N . LEU B 1 492 ? 0.493 32.125 9.367 1 89.44 492 LEU B N 1
ATOM 8716 C CA . LEU B 1 492 ? -0.086 31.531 8.164 1 89.44 492 LEU B CA 1
ATOM 8717 C C . LEU B 1 492 ? -0.354 32.594 7.105 1 89.44 492 LEU B C 1
ATOM 8719 O O . LEU B 1 492 ? -0.253 32.312 5.906 1 89.44 492 LEU B O 1
ATOM 8723 N N . ASP B 1 493 ? -0.651 33.75 7.539 1 85.88 493 ASP B N 1
ATOM 8724 C CA . ASP B 1 493 ? -0.783 34.844 6.602 1 85.88 493 ASP B CA 1
ATOM 8725 C C . ASP B 1 493 ? 0.549 35.156 5.918 1 85.88 493 ASP B C 1
ATOM 8727 O O . ASP B 1 493 ? 0.586 35.469 4.723 1 85.88 493 ASP B O 1
ATOM 8731 N N . TYR B 1 494 ? 1.502 35.125 6.73 1 83.75 494 TYR B N 1
ATOM 8732 C CA . TYR B 1 494 ? 2.834 35.312 6.176 1 83.75 494 TYR B CA 1
ATOM 8733 C C . TYR B 1 494 ? 3.191 34.25 5.172 1 83.75 494 TYR B C 1
ATOM 8735 O O . TYR B 1 494 ? 3.779 34.531 4.125 1 83.75 494 TYR B O 1
ATOM 8743 N N . VAL B 1 495 ? 2.914 33.062 5.512 1 81.06 495 VAL B N 1
ATOM 8744 C CA . VAL B 1 495 ? 3.174 31.938 4.613 1 81.06 495 VAL B CA 1
ATOM 8745 C C . VAL B 1 495 ? 2.404 32.125 3.307 1 81.06 495 VAL B C 1
ATOM 8747 O O . VAL B 1 495 ? 2.93 31.875 2.223 1 81.06 495 VAL B O 1
ATOM 8750 N N . GLY B 1 496 ? 1.169 32.5 3.404 1 74 496 GLY B N 1
ATOM 8751 C CA . GLY B 1 496 ? 0.369 32.781 2.225 1 74 496 GLY B CA 1
ATOM 8752 C C . GLY B 1 496 ? 0.945 33.875 1.362 1 74 496 GLY B C 1
ATOM 8753 O O . GLY B 1 496 ? 0.87 33.844 0.133 1 74 496 GLY B O 1
ATOM 8754 N N . PHE B 1 497 ? 1.477 34.781 2.041 1 68.75 497 PHE B N 1
ATOM 8755 C CA . PHE B 1 497 ? 2.09 35.906 1.33 1 68.75 497 PHE B CA 1
ATOM 8756 C C . PHE B 1 497 ? 3.379 35.469 0.643 1 68.75 497 PHE B C 1
ATOM 8758 O O . PHE B 1 497 ? 3.674 35.906 -0.471 1 68.75 497 PHE B O 1
ATOM 8765 N N . ALA B 1 498 ? 4.074 34.688 1.387 1 67.69 498 ALA B N 1
ATOM 8766 C CA . ALA B 1 498 ? 5.359 34.219 0.875 1 67.69 498 ALA B CA 1
ATOM 8767 C C . ALA B 1 498 ? 5.168 33.219 -0.253 1 67.69 498 ALA B C 1
ATOM 8769 O O . ALA B 1 498 ? 6.031 33.094 -1.125 1 67.69 498 ALA B O 1
ATOM 8770 N N . SER B 1 499 ? 4.016 32.562 -0.163 1 66.44 499 SER B N 1
ATOM 8771 C CA . SER B 1 499 ? 3.738 31.547 -1.175 1 66.44 499 SER B CA 1
ATOM 8772 C C . SER B 1 499 ? 2.701 32.031 -2.18 1 66.44 499 SER B C 1
ATOM 8774 O O . SER B 1 499 ? 1.722 32.688 -1.805 1 66.44 499 SER B O 1
ATOM 8776 N N . ALA B 1 500 ? 2.971 31.969 -3.344 1 58.81 500 ALA B N 1
ATOM 8777 C CA . ALA B 1 500 ? 2.021 32.438 -4.352 1 58.81 500 ALA B CA 1
ATOM 8778 C C . ALA B 1 500 ? 0.792 31.531 -4.402 1 58.81 500 ALA B C 1
ATOM 8780 O O . ALA B 1 500 ? -0.298 31.984 -4.77 1 58.81 500 ALA B O 1
ATOM 8781 N N . ASP B 1 501 ? 0.898 30.422 -3.855 1 61.09 501 ASP B N 1
ATOM 8782 C CA . ASP B 1 501 ? -0.136 29.438 -4.148 1 61.09 501 ASP B CA 1
ATOM 8783 C C . ASP B 1 501 ? -0.944 29.094 -2.896 1 61.09 501 ASP B C 1
ATOM 8785 O O . ASP B 1 501 ? -2.008 28.484 -2.982 1 61.09 501 ASP B O 1
ATOM 8789 N N . LEU B 1 502 ? -0.43 29.562 -1.776 1 64.12 502 LEU B N 1
ATOM 8790 C CA . LEU B 1 502 ? -1.096 29.141 -0.546 1 64.12 502 LEU B CA 1
ATOM 8791 C C . LEU B 1 502 ? -1.75 30.344 0.147 1 64.12 502 LEU B C 1
ATOM 8793 O O . LEU B 1 502 ? -1.162 31.422 0.219 1 64.12 502 LEU B O 1
ATOM 8797 N N . ASP B 1 503 ? -3.014 30.359 0.318 1 64.06 503 ASP B N 1
ATOM 8798 C CA . ASP B 1 503 ? -3.727 31.312 1.155 1 64.06 503 ASP B CA 1
ATOM 8799 C C . ASP B 1 503 ? -4.551 30.609 2.227 1 64.06 503 ASP B C 1
ATOM 8801 O O . ASP B 1 503 ? -5.078 29.516 1.991 1 64.06 503 ASP B O 1
ATOM 8805 N N . PHE B 1 504 ? -4.43 31.281 3.4 1 77.38 504 PHE B N 1
ATOM 8806 C CA . PHE B 1 504 ? -5.137 30.656 4.512 1 77.38 504 PHE B CA 1
ATOM 8807 C C . PHE B 1 504 ? -6.172 31.609 5.102 1 77.38 504 PHE B C 1
ATOM 8809 O O . PHE B 1 504 ? -6.082 31.984 6.27 1 77.38 504 PHE B O 1
ATOM 8816 N N . PRO B 1 505 ? -7.207 31.922 4.289 1 82.19 505 PRO B N 1
ATOM 8817 C CA . PRO B 1 505 ? -8.281 32.719 4.887 1 82.19 505 PRO B CA 1
ATOM 8818 C C . PRO B 1 505 ? -8.992 31.984 6.023 1 82.19 505 PRO B C 1
ATOM 8820 O O . PRO B 1 505 ? -9.609 32.625 6.879 1 82.19 505 PRO B O 1
ATOM 8823 N N . PHE B 1 506 ? -8.859 30.812 5.992 1 88.44 506 PHE B N 1
ATOM 8824 C CA . PHE B 1 506 ? -9.453 29.969 7.016 1 88.44 506 PHE B CA 1
ATOM 8825 C C . PHE B 1 506 ? -8.984 30.375 8.406 1 88.44 506 PHE B C 1
ATOM 8827 O O . PHE B 1 506 ? -9.789 30.469 9.336 1 88.44 506 PHE B O 1
ATOM 8834 N N . ALA B 1 507 ? -7.691 30.672 8.586 1 91.25 507 ALA B N 1
ATOM 8835 C CA . ALA B 1 507 ? -7.113 31 9.883 1 91.25 507 ALA B CA 1
ATOM 8836 C C . ALA B 1 507 ? -7.723 32.281 10.438 1 91.25 507 ALA B C 1
ATOM 8838 O O . ALA B 1 507 ? -8.016 32.375 11.633 1 91.25 507 ALA B O 1
ATOM 8839 N N . ARG B 1 508 ? -8 33.219 9.578 1 90.81 508 ARG B N 1
ATOM 8840 C CA . ARG B 1 508 ? -8.609 34.5 10 1 90.81 508 ARG B CA 1
ATOM 8841 C C . ARG B 1 508 ? -10.062 34.281 10.414 1 90.81 508 ARG B C 1
ATOM 8843 O O . ARG B 1 508 ? -10.516 34.844 11.406 1 90.81 508 ARG B O 1
ATOM 8850 N N . GLU B 1 509 ? -10.703 33.531 9.625 1 90.75 509 GLU B N 1
ATOM 8851 C CA . GLU B 1 509 ? -12.109 33.281 9.906 1 90.75 509 GLU B CA 1
ATOM 8852 C C . GLU B 1 509 ? -12.289 32.562 11.25 1 90.75 509 GLU B C 1
ATOM 8854 O O . GLU B 1 509 ? -13.172 32.938 12.031 1 90.75 509 GLU B O 1
ATOM 8859 N N . VAL B 1 510 ? -11.516 31.625 11.484 1 93.44 510 VAL B N 1
ATOM 8860 C CA . VAL B 1 510 ? -11.633 30.844 12.711 1 93.44 510 VAL B CA 1
ATOM 8861 C C . VAL B 1 510 ? -11.297 31.719 13.914 1 93.44 510 VAL B C 1
ATOM 8863 O O . VAL B 1 510 ? -11.945 31.641 14.961 1 93.44 510 VAL B O 1
ATOM 8866 N N . THR B 1 511 ? -10.281 32.562 13.805 1 94.12 511 THR B N 1
ATOM 8867 C CA . THR B 1 511 ? -9.898 33.438 14.906 1 94.12 511 THR B CA 1
ATOM 8868 C C . THR B 1 511 ? -10.977 34.469 15.164 1 94.12 511 THR B C 1
ATOM 8870 O O . THR B 1 511 ? -11.266 34.812 16.312 1 94.12 511 THR B O 1
ATOM 8873 N N . THR B 1 512 ? -11.586 34.969 14.125 1 92.75 512 THR B N 1
ATOM 8874 C CA . THR B 1 512 ? -12.68 35.906 14.258 1 92.75 512 THR B CA 1
ATOM 8875 C C . THR B 1 512 ? -13.883 35.281 14.945 1 92.75 512 THR B C 1
ATOM 8877 O O . THR B 1 512 ? -14.5 35.875 15.82 1 92.75 512 THR B O 1
ATOM 8880 N N . LEU B 1 513 ? -14.18 34.125 14.531 1 91.75 513 LEU B N 1
ATOM 8881 C CA . LEU B 1 513 ? -15.305 33.406 15.125 1 91.75 513 LEU B CA 1
ATOM 8882 C C . LEU B 1 513 ? -15.047 33.125 16.594 1 91.75 513 LEU B C 1
ATOM 8884 O O . LEU B 1 513 ? -15.977 33.156 17.406 1 91.75 513 LEU B O 1
ATOM 8888 N N . ALA B 1 514 ? -13.828 32.781 16.906 1 93.62 514 ALA B N 1
ATOM 8889 C CA . ALA B 1 514 ? -13.477 32.531 18.297 1 93.62 514 ALA B CA 1
ATOM 8890 C C . ALA B 1 514 ? -13.664 33.812 19.141 1 93.62 514 ALA B C 1
ATOM 8892 O O . ALA B 1 514 ? -14.18 33.719 20.266 1 93.62 514 ALA B O 1
ATOM 8893 N N . ARG B 1 515 ? -13.305 34.969 18.641 1 91.94 515 ARG B N 1
ATOM 8894 C CA . ARG B 1 515 ? -13.484 36.25 19.344 1 91.94 515 ARG B CA 1
ATOM 8895 C C . ARG B 1 515 ? -14.969 36.531 19.562 1 91.94 515 ARG B C 1
ATOM 8897 O O . ARG B 1 515 ? -15.367 37.031 20.625 1 91.94 515 ARG B O 1
ATOM 8904 N N . LEU B 1 516 ? -15.672 36.25 18.547 1 88.69 516 LEU B N 1
ATOM 8905 C CA . LEU B 1 516 ? -17.109 36.469 18.609 1 88.69 516 LEU B CA 1
ATOM 8906 C C . LEU B 1 516 ? -17.75 35.562 19.672 1 88.69 516 LEU B C 1
ATOM 8908 O O . LEU B 1 516 ? -18.625 36 20.406 1 88.69 516 LEU B O 1
ATOM 8912 N N . ALA B 1 517 ? -17.328 34.375 19.672 1 88.12 517 ALA B N 1
ATOM 8913 C CA . ALA B 1 517 ? -17.875 33.438 20.641 1 88.12 517 ALA B CA 1
ATOM 8914 C C . ALA B 1 517 ? -17.547 33.844 22.062 1 88.12 517 ALA B C 1
ATOM 8916 O O . ALA B 1 517 ? -18.391 33.719 22.969 1 88.12 517 ALA B O 1
ATOM 8917 N N . VAL B 1 518 ? -16.391 34.375 22.297 1 90.31 518 VAL B N 1
ATOM 8918 C CA . VAL B 1 518 ? -15.961 34.812 23.625 1 90.31 518 VAL B CA 1
ATOM 8919 C C . VAL B 1 518 ? -16.75 36.062 24.016 1 90.31 518 VAL B C 1
ATOM 8921 O O . VAL B 1 518 ? -17.188 36.188 25.172 1 90.31 518 VAL B O 1
ATOM 8924 N N . SER B 1 519 ? -16.953 36.938 23.078 1 88.12 519 SER B N 1
ATOM 8925 C CA . SER B 1 519 ? -17.703 38.188 23.344 1 88.12 519 SER B CA 1
ATOM 8926 C C . SER B 1 519 ? -19.172 37.875 23.656 1 88.12 519 SER B C 1
ATOM 8928 O O . SER B 1 519 ? -19.766 38.5 24.547 1 88.12 519 SER B O 1
ATOM 8930 N N . ARG B 1 520 ? -19.688 36.969 22.984 1 85.06 520 ARG B N 1
ATOM 8931 C CA . ARG B 1 520 ? -21.078 36.562 23.219 1 85.06 520 ARG B CA 1
ATOM 8932 C C . ARG B 1 520 ? -21.234 35.906 24.578 1 85.06 520 ARG B C 1
ATOM 8934 O O . ARG B 1 520 ? -22.234 36.125 25.266 1 85.06 520 ARG B O 1
ATOM 8941 N N . ALA B 1 521 ? -20.359 35.125 24.906 1 84.38 521 ALA B N 1
ATOM 8942 C CA . ALA B 1 521 ? -20.406 34.438 26.188 1 84.38 521 ALA B CA 1
ATOM 8943 C C . ALA B 1 521 ? -20.266 35.438 27.344 1 84.38 521 ALA B C 1
ATOM 8945 O O . ALA B 1 521 ? -20.859 35.25 28.406 1 84.38 521 ALA B O 1
ATOM 8946 N N . ALA B 1 522 ? -19.547 36.438 27.156 1 82.06 522 ALA B N 1
ATOM 8947 C CA . ALA B 1 522 ? -19.344 37.469 28.188 1 82.06 522 ALA B CA 1
ATOM 8948 C C . ALA B 1 522 ? -20.609 38.312 28.375 1 82.06 522 ALA B C 1
ATOM 8950 O O . ALA B 1 522 ? -20.891 38.781 29.469 1 82.06 522 ALA B O 1
ATOM 8951 N N . ARG B 1 523 ? -21.422 38.594 27.328 1 78.69 523 ARG B N 1
ATOM 8952 C CA . ARG B 1 523 ? -22.641 39.375 27.375 1 78.69 523 ARG B CA 1
ATOM 8953 C C . ARG B 1 523 ? -23.812 38.562 27.891 1 78.69 523 ARG B C 1
ATOM 8955 O O . ARG B 1 523 ? -24.859 39.125 28.219 1 78.69 523 ARG B O 1
ATOM 8962 N N . GLY B 1 524 ? -23.688 37.344 28.344 1 66.19 524 GLY B N 1
ATOM 8963 C CA . GLY B 1 524 ? -24.766 36.5 28.844 1 66.19 524 GLY B CA 1
ATOM 8964 C C . GLY B 1 524 ? -25.641 35.938 27.75 1 66.19 524 GLY B C 1
ATOM 8965 O O . GLY B 1 524 ? -26.703 35.375 28.016 1 66.19 524 GLY B O 1
ATOM 8966 N N . ASP B 1 525 ? -25.688 36.25 26.516 1 56.66 525 ASP B N 1
ATOM 8967 C CA . ASP B 1 525 ? -26.469 35.781 25.391 1 56.66 525 ASP B CA 1
ATOM 8968 C C . ASP B 1 525 ? -26.125 34.344 25.031 1 56.66 525 ASP B C 1
ATOM 8970 O O . ASP B 1 525 ? -25 34.031 24.625 1 56.66 525 ASP B O 1
ATOM 8974 N N . GLY B 1 526 ? -26.609 33.406 25.812 1 48.69 526 GLY B N 1
ATOM 8975 C CA . GLY B 1 526 ? -26.312 32 25.641 1 48.69 526 GLY B CA 1
ATOM 8976 C C . GLY B 1 526 ? -26.547 31.531 24.219 1 48.69 526 GLY B C 1
ATOM 8977 O O . GLY B 1 526 ? -27.281 32.156 23.453 1 48.69 526 GLY B O 1
ATOM 8978 N N . PHE B 1 527 ? -25.75 30.828 23.562 1 51.03 527 PHE B N 1
ATOM 8979 C CA . PHE B 1 527 ? -26.031 30.219 22.266 1 51.03 527 PHE B CA 1
ATOM 8980 C C . PHE B 1 527 ? -27.375 29.531 22.281 1 51.03 527 PHE B C 1
ATOM 8982 O O . PHE B 1 527 ? -27.844 29.062 23.328 1 51.03 527 PHE B O 1
ATOM 8989 N N . VAL B 1 528 ? -28.406 29.719 21.438 1 41.91 528 VAL B N 1
ATOM 8990 C CA . VAL B 1 528 ? -29.719 29.125 21.281 1 41.91 528 VAL B CA 1
ATOM 8991 C C . VAL B 1 528 ? -29.656 27.625 21.547 1 41.91 528 VAL B C 1
ATOM 8993 O O . VAL B 1 528 ? -28.984 26.875 20.828 1 41.91 528 VAL B O 1
ATOM 8996 N N . THR B 1 529 ? -29.797 27.156 22.797 1 37.16 529 THR B N 1
ATOM 8997 C CA . THR B 1 529 ? -30 25.734 23.047 1 37.16 529 THR B CA 1
ATOM 8998 C C . THR B 1 529 ? -31.266 25.234 22.359 1 37.16 529 THR B C 1
ATOM 9000 O O . THR B 1 529 ? -32.344 25.828 22.516 1 37.16 529 THR B O 1
ATOM 9003 N N . LYS B 1 530 ? -31.281 24.438 21.312 1 36.19 530 LYS B N 1
ATOM 9004 C CA . LYS B 1 530 ? -32.531 23.812 20.875 1 36.19 530 LYS B CA 1
ATOM 9005 C C . LYS B 1 530 ? -33.312 23.234 22.062 1 36.19 530 LYS B C 1
ATOM 9007 O O . LYS B 1 530 ? -32.719 22.656 22.969 1 36.19 530 LYS B O 1
ATOM 9012 N N . GLU B 1 531 ? -34.688 23.453 22.203 1 31.77 531 GLU B N 1
ATOM 9013 C CA . GLU B 1 531 ? -35.75 22.844 23.016 1 31.77 531 GLU B CA 1
ATOM 9014 C C . GLU B 1 531 ? -35.656 21.328 22.953 1 31.77 531 GLU B C 1
ATOM 9016 O O . GLU B 1 531 ? -35.438 20.75 21.891 1 31.77 531 GLU B O 1
ATOM 9021 N N . PRO B 1 532 ? -35.594 20.578 24.078 1 29.52 532 PRO B N 1
ATOM 9022 C CA . PRO B 1 532 ? -35.656 19.109 24.219 1 29.52 532 PRO B CA 1
ATOM 9023 C C . PRO B 1 532 ? -36.75 18.484 23.359 1 29.52 532 PRO B C 1
ATOM 9025 O O . PRO B 1 532 ? -37.875 19.016 23.297 1 29.52 532 PRO B O 1
ATOM 9028 N N . LEU B 1 533 ? -36.406 17.828 22.359 1 25.41 533 LEU B N 1
ATOM 9029 C CA . LEU B 1 533 ? -37.5 17.016 21.828 1 25.41 533 LEU B CA 1
ATOM 9030 C C . LEU B 1 533 ? -38.219 16.281 22.969 1 25.41 533 LEU B C 1
ATOM 9032 O O . LEU B 1 533 ? -37.562 15.672 23.812 1 25.41 533 LEU B O 1
ATOM 9036 N N . SER B 1 534 ? -39.469 16.453 23.312 1 24.23 534 SER B N 1
ATOM 9037 C CA . SER B 1 534 ? -40.469 15.812 24.172 1 24.23 534 SER B CA 1
ATOM 9038 C C . SER B 1 534 ? -40.406 14.289 24.047 1 24.23 534 SER B C 1
ATOM 9040 O O . SER B 1 534 ? -40.812 13.734 23.016 1 24.23 534 SER B O 1
ATOM 9042 N N . GLN B 1 535 ? -39.312 13.664 24.547 1 23.75 535 GLN B N 1
ATOM 9043 C CA . GLN B 1 535 ? -39.438 12.219 24.719 1 23.75 535 GLN B CA 1
ATOM 9044 C C . GLN B 1 535 ? -40.688 11.883 25.531 1 23.75 535 GLN B C 1
ATOM 9046 O O . GLN B 1 535 ? -40.875 12.391 26.641 1 23.75 535 GLN B O 1
ATOM 9051 N N . SER B 1 536 ? -41.719 11.445 24.969 1 21.92 536 SER B N 1
ATOM 9052 C CA . SER B 1 536 ? -42.844 10.766 25.609 1 21.92 536 SER B CA 1
ATOM 9053 C C . SER B 1 536 ? -42.375 9.773 26.672 1 21.92 536 SER B C 1
ATOM 9055 O O . SER B 1 536 ? -41.156 9.539 26.797 1 21.92 536 SER B O 1
ATOM 9057 N N . HIS B 1 537 ? -43 8.547 26.844 1 20.72 537 HIS B N 1
ATOM 9058 C CA . HIS B 1 537 ? -43.688 7.789 27.891 1 20.72 537 HIS B CA 1
ATOM 9059 C C . HIS B 1 537 ? -42.75 6.785 28.547 1 20.72 537 HIS B C 1
ATOM 9061 O O . HIS B 1 537 ? -43.125 6.094 29.5 1 20.72 537 HIS B O 1
ATOM 9067 N N . VAL B 1 538 ? -41.656 6.25 27.922 1 19.73 538 VAL B N 1
ATOM 9068 C CA . VAL B 1 538 ? -41.562 4.867 28.391 1 19.73 538 VAL B CA 1
ATOM 9069 C C . VAL B 1 538 ? -40.719 4.797 29.656 1 19.73 538 VAL B C 1
ATOM 9071 O O . VAL B 1 538 ? -39.531 4.484 29.609 1 19.73 538 VAL B O 1
ATOM 9074 N N . ALA B 1 539 ? -40.562 5.832 30.516 1 22.27 539 ALA B N 1
ATOM 9075 C CA . ALA B 1 539 ? -39.656 5.703 31.641 1 22.27 539 ALA B CA 1
ATOM 9076 C C . ALA B 1 539 ? -40.156 4.684 32.656 1 22.27 539 ALA B C 1
ATOM 9078 O O . ALA B 1 539 ? -41.031 4.98 33.469 1 22.27 539 ALA B O 1
ATOM 9079 N N . GLY B 1 540 ? -40.219 3.375 32.281 1 19.22 540 GLY B N 1
ATOM 9080 C CA . GLY B 1 540 ? -40.625 2.5 33.344 1 19.22 540 GLY B CA 1
ATOM 9081 C C . GLY B 1 540 ? -39.719 2.602 34.562 1 19.22 540 GLY B C 1
ATOM 9082 O O . GLY B 1 540 ? -38.625 3.154 34.5 1 19.22 540 GLY B O 1
ATOM 9083 N N . GLN B 1 541 ? -40 1.926 35.781 1 18.59 541 GLN B N 1
ATOM 9084 C CA . GLN B 1 541 ? -40.031 1.878 37.219 1 18.59 541 GLN B CA 1
ATOM 9085 C C . GLN B 1 541 ? -38.719 1.412 37.812 1 18.59 541 GLN B C 1
ATOM 9087 O O . GLN B 1 541 ? -38.656 0.948 38.969 1 18.59 541 GLN B O 1
ATOM 9092 N N . LEU B 1 542 ? -37.469 1.341 37.125 1 18.97 542 LEU B N 1
ATOM 9093 C CA . LEU B 1 542 ? -36.688 0.415 37.906 1 18.97 542 LEU B CA 1
ATOM 9094 C C . LEU B 1 542 ? -36.062 1.125 39.125 1 18.97 542 LEU B C 1
ATOM 9096 O O . LEU B 1 542 ? -35.281 2.074 38.938 1 18.97 542 LEU B O 1
ATOM 9100 N N . ASP B 1 543 ? -36.531 1.193 40.406 1 19.39 543 ASP B N 1
ATOM 9101 C CA . ASP B 1 543 ? -36.375 1.769 41.719 1 19.39 543 ASP B CA 1
ATOM 9102 C C . ASP B 1 543 ? -35.125 1.242 42.438 1 19.39 543 ASP B C 1
ATOM 9104 O O . ASP B 1 543 ? -34.906 1.458 43.625 1 19.39 543 ASP B O 1
ATOM 9108 N N . GLY B 1 544 ? -33.969 0.705 41.906 1 21.66 544 GLY B N 1
ATOM 9109 C CA . GLY B 1 544 ? -33.312 -0.004 43 1 21.66 544 GLY B CA 1
ATOM 9110 C C . GLY B 1 544 ? -32.562 0.919 43.938 1 21.66 544 GLY B C 1
ATOM 9111 O O . GLY B 1 544 ? -32.312 2.08 43.625 1 21.66 544 GLY B O 1
ATOM 9112 N N . PRO B 1 545 ? -32.25 0.642 45.312 1 20.94 545 PRO B N 1
ATOM 9113 C CA . PRO B 1 545 ? -31.875 1.318 46.562 1 20.94 545 PRO B CA 1
ATOM 9114 C C . PRO B 1 545 ? -30.438 1.821 46.531 1 20.94 545 PRO B C 1
ATOM 9116 O O . PRO B 1 545 ? -29.531 1.091 46.125 1 20.94 545 PRO B O 1
ATOM 9119 N N . ALA B 1 546 ? -30.125 3.195 46.5 1 20.5 546 ALA B N 1
ATOM 9120 C CA . ALA B 1 546 ? -28.938 4.031 46.375 1 20.5 546 ALA B CA 1
ATOM 9121 C C . ALA B 1 546 ? -28.141 4.012 47.688 1 20.5 546 ALA B C 1
ATOM 9123 O O . ALA B 1 546 ? -28.594 4.5 48.719 1 20.5 546 ALA B O 1
ATOM 9124 N N . THR B 1 547 ? -27.297 2.979 48 1 21.77 547 THR B N 1
ATOM 9125 C CA . THR B 1 547 ? -26.578 2.943 49.25 1 21.77 547 THR B CA 1
ATOM 9126 C C . THR B 1 547 ? -25.688 4.184 49.406 1 21.77 547 THR B C 1
ATOM 9128 O O . THR B 1 547 ? -25.266 4.777 48.438 1 21.77 547 THR B O 1
ATOM 9131 N N . GLN B 1 548 ? -25.25 4.711 50.688 1 20.19 548 GLN B N 1
ATOM 9132 C CA . GLN B 1 548 ? -24.844 5.875 51.469 1 20.19 548 GLN B CA 1
ATOM 9133 C C . GLN B 1 548 ? -23.344 6.148 51.281 1 20.19 548 GLN B C 1
ATOM 9135 O O . GLN B 1 548 ? -22.547 5.762 52.156 1 20.19 548 GLN B O 1
ATOM 9140 N N . ALA B 1 549 ? -22.547 5.91 50.281 1 21.91 549 ALA B N 1
ATOM 9141 C CA . ALA B 1 549 ? -21.094 5.945 50.531 1 21.91 549 ALA B CA 1
ATOM 9142 C C . ALA B 1 549 ? -20.641 7.34 50.938 1 21.91 549 ALA B C 1
ATOM 9144 O O . ALA B 1 549 ? -21.281 8.336 50.594 1 21.91 549 ALA B O 1
ATOM 9145 N N . ASP B 1 550 ? -19.5 7.586 51.719 1 21.44 550 ASP B N 1
ATOM 9146 C CA . ASP B 1 550 ? -18.812 8.461 52.656 1 21.44 550 ASP B CA 1
ATOM 9147 C C . ASP B 1 550 ? -18.344 9.75 52 1 21.44 550 ASP B C 1
ATOM 9149 O O . ASP B 1 550 ? -18.188 9.789 50.781 1 21.44 550 ASP B O 1
ATOM 9153 N N . GLU B 1 551 ? -17.953 10.914 52.812 1 22.14 551 GLU B N 1
ATOM 9154 C CA . GLU B 1 551 ? -17.891 12.375 52.812 1 22.14 551 GLU B CA 1
ATOM 9155 C C . GLU B 1 551 ? -16.656 12.875 52.094 1 22.14 551 GLU B C 1
ATOM 9157 O O . GLU B 1 551 ? -15.797 13.531 52.688 1 22.14 551 GLU B O 1
ATOM 9162 N N . SER B 1 552 ? -15.773 12.203 51.375 1 23.91 552 SER B N 1
ATOM 9163 C CA . SER B 1 552 ? -14.422 12.648 51.062 1 23.91 552 SER B CA 1
ATOM 9164 C C . SER B 1 552 ? -14.414 14.078 50.531 1 23.91 552 SER B C 1
ATOM 9166 O O . SER B 1 552 ? -15.438 14.562 50.031 1 23.91 552 SER B O 1
ATOM 9168 N N . VAL B 1 553 ? -13.195 14.898 50.656 1 26.33 553 VAL B N 1
ATOM 9169 C CA . VAL B 1 553 ? -12.797 16.297 50.562 1 26.33 553 VAL B CA 1
ATOM 9170 C C . VAL B 1 553 ? -13.336 16.906 49.281 1 26.33 553 VAL B C 1
ATOM 9172 O O . VAL B 1 553 ? -13.148 16.328 48.188 1 26.33 553 VAL B O 1
ATOM 9175 N N . ARG B 1 554 ? -14.148 17.922 49.438 1 26.2 554 ARG B N 1
ATOM 9176 C CA . ARG B 1 554 ? -15.094 18.625 48.594 1 26.2 554 ARG B CA 1
ATOM 9177 C C . ARG B 1 554 ? -14.383 19.562 47.625 1 26.2 554 ARG B C 1
ATOM 9179 O O . ARG B 1 554 ? -13.969 20.656 48.031 1 26.2 554 ARG B O 1
ATOM 9186 N N . PHE B 1 555 ? -13.211 19.078 46.938 1 25.23 555 PHE B N 1
ATOM 9187 C CA . PHE B 1 555 ? -12.68 19.953 45.906 1 25.23 555 PHE B CA 1
ATOM 9188 C C . PHE B 1 555 ? -13.781 20.812 45.281 1 25.23 555 PHE B C 1
ATOM 9190 O O . PHE B 1 555 ? -14.828 20.297 44.906 1 25.23 555 PHE B O 1
ATOM 9197 N N . ASP B 1 556 ? -13.898 21.953 45.875 1 25.42 556 ASP B N 1
ATOM 9198 C CA . ASP B 1 556 ? -14.891 22.922 45.406 1 25.42 556 ASP B CA 1
ATOM 9199 C C . ASP B 1 556 ? -14.93 23.016 43.906 1 25.42 556 ASP B C 1
ATOM 9201 O O . ASP B 1 556 ? -14.164 23.781 43.312 1 25.42 556 ASP B O 1
ATOM 9205 N N . ASN B 1 557 ? -14.656 21.953 43.25 1 25.94 557 ASN B N 1
ATOM 9206 C CA . ASN B 1 557 ? -14.531 21.375 41.906 1 25.94 557 ASN B CA 1
ATOM 9207 C C . ASN B 1 557 ? -15.688 21.812 41 1 25.94 557 ASN B C 1
ATOM 9209 O O . ASN B 1 557 ? -16.766 21.203 41.031 1 25.94 557 ASN B O 1
ATOM 9213 N N . ALA B 1 558 ? -15.883 23.188 40.906 1 27.52 558 ALA B N 1
ATOM 9214 C CA . ALA B 1 558 ? -16.953 23.578 40 1 27.52 558 ALA B CA 1
ATOM 9215 C C . ALA B 1 558 ? -16.922 22.75 38.719 1 27.52 558 ALA B C 1
ATOM 9217 O O . ALA B 1 558 ? -16.047 22.938 37.875 1 27.52 558 ALA B O 1
ATOM 9218 N N . ALA B 1 559 ? -17.219 21.594 38.719 1 30.14 559 ALA B N 1
ATOM 9219 C CA . ALA B 1 559 ? -17.531 20.641 37.656 1 30.14 559 ALA B CA 1
ATOM 9220 C C . ALA B 1 559 ? -18.359 21.312 36.531 1 30.14 559 ALA B C 1
ATOM 9222 O O . ALA B 1 559 ? -19.328 22.016 36.812 1 30.14 559 ALA B O 1
ATOM 9223 N N . PRO B 1 560 ? -17.609 21.688 35.438 1 31.17 560 PRO B N 1
ATOM 9224 C CA . PRO B 1 560 ? -18.344 22.375 34.375 1 31.17 560 PRO B CA 1
ATOM 9225 C C . PRO B 1 560 ? -19.797 21.938 34.281 1 31.17 560 PRO B C 1
ATOM 9227 O O . PRO B 1 560 ? -20.141 20.828 34.688 1 31.17 560 PRO B O 1
ATOM 9230 N N . SER B 1 561 ? -20.75 22.812 34.375 1 29.52 561 SER B N 1
ATOM 9231 C CA . SER B 1 561 ? -22.188 22.672 34.219 1 29.52 561 SER B CA 1
ATOM 9232 C C . SER B 1 561 ? -22.531 21.609 33.188 1 29.52 561 SER B C 1
ATOM 9234 O O . SER B 1 561 ? -21.688 21.234 32.375 1 29.52 561 SER B O 1
ATOM 9236 N N . ASP B 1 562 ? -23.906 21.047 33.188 1 30.84 562 ASP B N 1
ATOM 9237 C CA . ASP B 1 562 ? -24.672 20.016 32.5 1 30.84 562 ASP B CA 1
ATOM 9238 C C . ASP B 1 562 ? -24.5 20.109 30.969 1 30.84 562 ASP B C 1
ATOM 9240 O O . ASP B 1 562 ? -25.297 20.75 30.281 1 30.84 562 ASP B O 1
ATOM 9244 N N . ASN B 1 563 ? -23.469 20.469 30.453 1 31.98 563 ASN B N 1
ATOM 9245 C CA . ASN B 1 563 ? -23.453 20.5 29 1 31.98 563 ASN B CA 1
ATOM 9246 C C . ASN B 1 563 ? -23.828 19.156 28.391 1 31.98 563 ASN B C 1
ATOM 9248 O O . ASN B 1 563 ? -23.031 18.219 28.406 1 31.98 563 ASN B O 1
ATOM 9252 N N . HIS B 1 564 ? -25.078 18.812 28.391 1 32.34 564 HIS B N 1
ATOM 9253 C CA . HIS B 1 564 ? -25.75 17.656 27.797 1 32.34 564 HIS B CA 1
ATOM 9254 C C . HIS B 1 564 ? -25.203 17.344 26.422 1 32.34 564 HIS B C 1
ATOM 9256 O O . HIS B 1 564 ? -25.531 16.312 25.828 1 32.34 564 HIS B O 1
ATOM 9262 N N . GLU B 1 565 ? -24.688 18.328 25.828 1 34.34 565 GLU B N 1
ATOM 9263 C CA . GLU B 1 565 ? -24.406 18.094 24.406 1 34.34 565 GLU B CA 1
ATOM 9264 C C . GLU B 1 565 ? -23.25 17.109 24.234 1 34.34 565 GLU B C 1
ATOM 9266 O O . GLU B 1 565 ? -22.891 16.75 23.109 1 34.34 565 GLU B O 1
ATOM 9271 N N . LEU B 1 566 ? -22.734 16.891 25.297 1 34.88 566 LEU B N 1
ATOM 9272 C CA . LEU B 1 566 ? -21.531 16.094 25.141 1 34.88 566 LEU B CA 1
ATOM 9273 C C . LEU B 1 566 ? -21.891 14.68 24.656 1 34.88 566 LEU B C 1
ATOM 9275 O O . LEU B 1 566 ? -21 13.93 24.25 1 34.88 566 LEU B O 1
ATOM 9279 N N . PHE B 1 567 ? -23.219 14.18 25 1 32.03 567 PHE B N 1
ATOM 9280 C CA . PHE B 1 567 ? -23.406 12.75 24.781 1 32.03 567 PHE B CA 1
ATOM 9281 C C . PHE B 1 567 ? -24.188 12.5 23.5 1 32.03 567 PHE B C 1
ATOM 9283 O O . PHE B 1 567 ? -25.406 12.492 23.5 1 32.03 567 PHE B O 1
ATOM 9290 N N . HIS B 1 568 ? -23.781 13.055 22.453 1 33.03 568 HIS B N 1
ATOM 9291 C CA . HIS B 1 568 ? -24.484 12.523 21.281 1 33.03 568 HIS B CA 1
ATOM 9292 C C . HIS B 1 568 ? -24.016 11.117 20.938 1 33.03 568 HIS B C 1
ATOM 9294 O O . HIS B 1 568 ? -22.812 10.828 21.016 1 33.03 568 HIS B O 1
ATOM 9300 N N . THR B 1 569 ? -25 10.164 21.109 1 30.66 569 THR B N 1
ATOM 9301 C CA . THR B 1 569 ? -24.75 8.75 20.844 1 30.66 569 THR B CA 1
ATOM 9302 C C . THR B 1 569 ? -24.25 8.555 19.422 1 30.66 569 THR B C 1
ATOM 9304 O O . THR B 1 569 ? -24.75 9.195 18.484 1 30.66 569 THR B O 1
ATOM 9307 N N . MET B 1 570 ? -23.266 7.91 19.359 1 33.84 570 MET B N 1
ATOM 9308 C CA . MET B 1 570 ? -22.625 7.48 18.125 1 33.84 570 MET B CA 1
ATOM 9309 C C . MET B 1 570 ? -23.531 6.535 17.344 1 33.84 570 MET B C 1
ATOM 9311 O O . MET B 1 570 ? -24.031 5.547 17.891 1 33.84 570 MET B O 1
ATOM 9315 N N . ASP B 1 571 ? -24.266 6.992 16.5 1 33.09 571 ASP B N 1
ATOM 9316 C CA . ASP B 1 571 ? -24.828 5.965 15.625 1 33.09 571 ASP B CA 1
ATOM 9317 C C . ASP B 1 571 ? -23.719 5.102 15.023 1 33.09 571 ASP B C 1
ATOM 9319 O O . ASP B 1 571 ? -22.812 5.613 14.352 1 33.09 571 ASP B O 1
ATOM 9323 N N . PRO B 1 572 ? -23.516 3.992 15.531 1 33.25 572 PRO B N 1
ATOM 9324 C CA . PRO B 1 572 ? -22.469 3.047 15.156 1 33.25 572 PRO B CA 1
ATOM 9325 C C . PRO B 1 572 ? -22.281 2.939 13.641 1 33.25 572 PRO B C 1
ATOM 9327 O O . PRO B 1 572 ? -21.219 2.537 13.172 1 33.25 572 PRO B O 1
ATOM 9330 N N . ASP B 1 573 ? -23.312 2.656 12.977 1 35.81 573 ASP B N 1
ATOM 9331 C CA . ASP B 1 573 ? -23.25 2.172 11.602 1 35.81 573 ASP B CA 1
ATOM 9332 C C . ASP B 1 573 ? -22.594 3.203 10.688 1 35.81 573 ASP B C 1
ATOM 9334 O O . ASP B 1 573 ? -22.312 2.92 9.516 1 35.81 573 ASP B O 1
ATOM 9338 N N . HIS B 1 574 ? -22.984 4.434 10.875 1 38 574 HIS B N 1
ATOM 9339 C CA . HIS B 1 574 ? -22.766 5.398 9.805 1 38 574 HIS B CA 1
ATOM 9340 C C . HIS B 1 574 ? -21.375 5.996 9.883 1 38 574 HIS B C 1
ATOM 9342 O O . HIS B 1 574 ? -21 6.578 10.898 1 38 574 HIS B O 1
ATOM 9348 N N . GLU B 1 575 ? -20.641 5.25 9.414 1 41.19 575 GLU B N 1
ATOM 9349 C CA . GLU B 1 575 ? -19.359 5.926 9.258 1 41.19 575 GLU B CA 1
ATOM 9350 C C . GLU B 1 575 ? -19.547 7.41 8.961 1 41.19 575 GLU B C 1
ATOM 9352 O O . GLU B 1 575 ? -19.938 7.781 7.859 1 41.19 575 GLU B O 1
ATOM 9357 N N . VAL B 1 576 ? -20.016 8.055 9.922 1 38.59 576 VAL B N 1
ATOM 9358 C CA . VAL B 1 576 ? -20.234 9.484 9.758 1 38.59 576 VAL B CA 1
ATOM 9359 C C . VAL B 1 5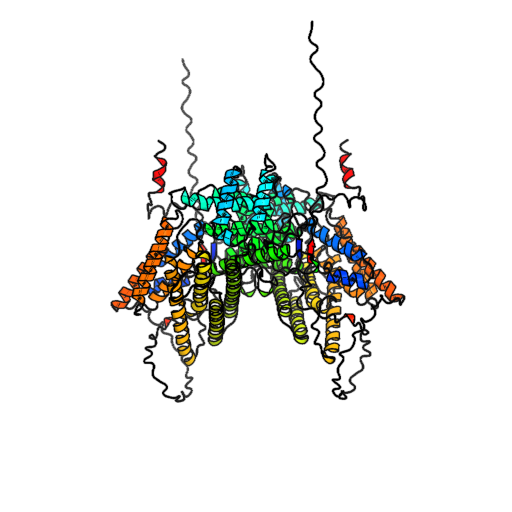76 ? -18.938 10.164 9.312 1 38.59 576 VAL B C 1
ATOM 9361 O O . VAL B 1 576 ? -18.953 11.305 8.844 1 38.59 576 VAL B O 1
ATOM 9364 N N . TRP B 1 577 ? -17.625 9.508 9.664 1 39.97 577 TRP B N 1
ATOM 9365 C CA . TRP B 1 577 ? -16.453 10.367 9.594 1 39.97 577 TRP B CA 1
ATOM 9366 C C . TRP B 1 577 ? -15.469 9.859 8.555 1 39.97 577 TRP B C 1
ATOM 9368 O O . TRP B 1 577 ? -15.32 8.648 8.367 1 39.97 577 TRP B O 1
ATOM 9378 N N . GLY B 1 578 ? -15.477 10.453 7.453 1 46.72 578 GLY B N 1
ATOM 9379 C CA . GLY B 1 578 ? -14.602 10.656 6.312 1 46.72 578 GLY B CA 1
ATOM 9380 C C . GLY B 1 578 ? -15.148 11.656 5.312 1 46.72 578 GLY B C 1
ATOM 9381 O O . GLY B 1 578 ? -16.344 11.945 5.305 1 46.72 578 GLY B O 1
ATOM 9382 N N . ALA B 1 579 ? -14.32 12.617 5.199 1 49.66 579 ALA B N 1
ATOM 9383 C CA . ALA B 1 579 ? -14.75 13.656 4.27 1 49.66 579 ALA B CA 1
ATOM 9384 C C . ALA B 1 579 ? -14.281 13.359 2.85 1 49.66 579 ALA B C 1
ATOM 9386 O O . ALA B 1 579 ? -13.141 12.938 2.645 1 49.66 579 ALA B O 1
ATOM 9387 N N . LEU B 1 580 ? -15.258 12.906 2.127 1 49.03 580 LEU B N 1
ATOM 9388 C CA . LEU B 1 580 ? -14.945 12.945 0.703 1 49.03 580 LEU B CA 1
ATOM 9389 C C . LEU B 1 580 ? -14.992 14.375 0.177 1 49.03 580 LEU B C 1
ATOM 9391 O O . LEU B 1 580 ? -16.031 15.039 0.258 1 49.03 580 LEU B O 1
ATOM 9395 N N . LEU B 1 581 ? -13.93 14.883 0.1 1 51.34 581 LEU B N 1
ATOM 9396 C CA . LEU B 1 581 ? -13.859 16.266 -0.342 1 51.34 581 LEU B CA 1
ATOM 9397 C C . LEU B 1 581 ? -13.906 16.359 -1.863 1 51.34 581 LEU B C 1
ATOM 9399 O O . LEU B 1 581 ? -13.227 15.594 -2.557 1 51.34 581 LEU B O 1
ATOM 9403 N N . GLN B 1 582 ? -15.094 17 -2.414 1 45 582 GLN B N 1
ATOM 9404 C CA . GLN B 1 582 ? -15.258 17.203 -3.85 1 45 582 GLN B CA 1
ATOM 9405 C C . GLN B 1 582 ? -14.25 18.219 -4.379 1 45 582 GLN B C 1
ATOM 9407 O O . GLN B 1 582 ? -13.977 19.234 -3.725 1 45 582 GLN B O 1
ATOM 9412 N N . TRP B 1 583 ? -13.578 17.781 -5.402 1 41.66 583 TRP B N 1
ATOM 9413 C CA . TRP B 1 583 ? -12.734 18.75 -6.078 1 41.66 583 TRP B CA 1
ATOM 9414 C C . TRP B 1 583 ? -13.391 19.266 -7.355 1 41.66 583 TRP B C 1
ATOM 9416 O O . TRP B 1 583 ? -13.906 18.469 -8.148 1 41.66 583 TRP B O 1
ATOM 9426 N N . PRO B 1 584 ? -13.844 20.656 -7.516 1 35.81 584 PRO B N 1
ATOM 9427 C CA . PRO B 1 584 ? -14.461 21.188 -8.742 1 35.81 584 PRO B CA 1
ATOM 9428 C C . PRO B 1 584 ? -13.609 20.922 -9.984 1 35.81 584 PRO B C 1
ATOM 9430 O O . PRO B 1 584 ? -12.406 21.203 -9.977 1 35.81 584 PRO B O 1
ATOM 9433 N N . ASP B 1 585 ? -13.906 20.172 -10.805 1 33.25 585 ASP B N 1
ATOM 9434 C CA . ASP B 1 585 ? -13.188 20.062 -12.07 1 33.25 585 ASP B CA 1
ATOM 9435 C C . ASP B 1 585 ? -13.273 21.375 -12.867 1 33.25 585 ASP B C 1
ATOM 9437 O O . ASP B 1 585 ? -12.375 21.688 -13.641 1 33.25 585 ASP B O 1
ATOM 9441 N N . GLY B 1 586 ? -14.578 21.812 -13.484 1 30.41 586 GLY B N 1
ATOM 9442 C CA . GLY B 1 586 ? -14.781 22.719 -14.602 1 30.41 586 GLY B CA 1
ATOM 9443 C C . GLY B 1 586 ? -14.375 24.156 -14.281 1 30.41 586 GLY B C 1
ATOM 9444 O O . GLY B 1 586 ? -14.211 24.516 -13.117 1 30.41 586 GLY B O 1
ATOM 9445 N N . ASP B 1 587 ? -14.039 24.938 -15.43 1 30.41 587 ASP B N 1
ATOM 9446 C CA . ASP B 1 587 ? -14.047 26.375 -15.688 1 30.41 587 ASP B CA 1
ATOM 9447 C C . ASP B 1 587 ? -15.32 27.016 -15.141 1 30.41 587 ASP B C 1
ATOM 9449 O O . ASP B 1 587 ? -15.969 27.797 -15.836 1 30.41 587 ASP B O 1
ATOM 9453 N N . ASP B 1 588 ? -16.141 26.531 -14.578 1 29.14 588 ASP B N 1
ATOM 9454 C CA . ASP B 1 588 ? -17.219 27.5 -14.328 1 29.14 588 ASP B CA 1
ATOM 9455 C C . ASP B 1 588 ? -16.672 28.766 -13.688 1 29.14 588 ASP B C 1
ATOM 9457 O O . ASP B 1 588 ? -16.234 28.75 -12.539 1 29.14 588 ASP B O 1
ATOM 9461 N N . THR B 1 589 ? -16.422 29.875 -14.547 1 29.23 589 THR B N 1
ATOM 9462 C CA . THR B 1 589 ? -16.5 31.328 -14.492 1 29.23 589 THR B CA 1
ATOM 9463 C C . THR B 1 589 ? -17.688 31.766 -13.648 1 29.23 589 THR B C 1
ATOM 9465 O O . THR B 1 589 ? -17.859 32.969 -13.406 1 29.23 589 THR B O 1
ATOM 9468 N N . SER B 1 590 ? -18.828 31.109 -13.664 1 26.91 590 SER B N 1
ATOM 9469 C CA . SER B 1 590 ? -19.906 31.922 -13.094 1 26.91 590 SER B CA 1
ATOM 9470 C C . SER B 1 590 ? -19.656 32.219 -11.617 1 26.91 590 SER B C 1
ATOM 9472 O O . SER B 1 590 ? -20.344 33.031 -11.023 1 26.91 590 SER B O 1
ATOM 9474 N N . PHE B 1 591 ? -19.156 31.5 -10.875 1 27.53 591 PHE B N 1
ATOM 9475 C CA . PHE B 1 591 ? -18.922 32.25 -9.641 1 27.53 591 PHE B CA 1
ATOM 9476 C C . PHE B 1 591 ? -17.656 33.094 -9.758 1 27.53 591 PHE B C 1
ATOM 9478 O O . PHE B 1 591 ? -16.656 32.844 -9.078 1 27.53 591 PHE B O 1
ATOM 9485 N N . GLY B 1 592 ? -17.141 33.562 -11.016 1 26.8 592 GLY B N 1
ATOM 9486 C CA . GLY B 1 592 ? -16.438 34.812 -11.219 1 26.8 592 GLY B CA 1
ATOM 9487 C C . GLY B 1 592 ? -17.047 35.969 -10.438 1 26.8 592 GLY B C 1
ATOM 9488 O O . GLY B 1 592 ? -16.328 36.906 -10.031 1 26.8 592 GLY B O 1
ATOM 9489 N N . ASP B 1 593 ? -18.328 36.312 -10.633 1 25.08 593 ASP B N 1
ATOM 9490 C CA . ASP B 1 593 ? -18.828 37.656 -10.234 1 25.08 593 ASP B CA 1
ATOM 9491 C C . ASP B 1 593 ? -18.766 37.812 -8.711 1 25.08 593 ASP B C 1
ATOM 9493 O O . ASP B 1 593 ? -19.094 38.875 -8.188 1 25.08 593 ASP B O 1
ATOM 9497 N N . VAL B 1 594 ? -18.938 37 -7.941 1 25.14 594 VAL B N 1
ATOM 9498 C CA . VAL B 1 594 ? -18.844 37.781 -6.711 1 25.14 594 VAL B CA 1
ATOM 9499 C C . VAL B 1 594 ? -17.391 38.125 -6.426 1 25.14 594 VAL B C 1
ATOM 9501 O O . VAL B 1 594 ? -17.062 39.281 -6.082 1 25.14 594 VAL B O 1
ATOM 9504 N N . LEU B 1 595 ? -16.328 37.5 -5.996 1 24.69 595 LEU B N 1
ATOM 9505 C CA . LEU B 1 595 ? -15.164 38.344 -5.762 1 24.69 595 LEU B CA 1
ATOM 9506 C C . LEU B 1 595 ? -14.297 38.438 -7.012 1 24.69 595 LEU B C 1
ATOM 9508 O O . LEU B 1 595 ? -14.016 37.438 -7.648 1 24.69 595 LEU B O 1
ATOM 9512 N N . GLY B 1 596 ? -14.297 39.531 -8.008 1 23.42 596 GLY B N 1
ATOM 9513 C CA . GLY B 1 596 ? -13.43 40.344 -8.836 1 23.42 596 GLY B CA 1
ATOM 9514 C C . GLY B 1 596 ? -11.961 40.188 -8.492 1 23.42 596 GLY B C 1
ATOM 9515 O O . GLY B 1 596 ? -11.43 40.906 -7.637 1 23.42 596 GLY B O 1
ATOM 9516 N N . ASN B 1 597 ? -11.414 39.125 -8.125 1 22.59 597 ASN B N 1
ATOM 9517 C CA . ASN B 1 597 ? -10.039 39.562 -7.91 1 22.59 597 ASN B CA 1
ATOM 9518 C C . ASN B 1 597 ? -9.367 39.969 -9.227 1 22.59 597 ASN B C 1
ATOM 9520 O O . ASN B 1 597 ? -9.328 39.188 -10.172 1 22.59 597 ASN B O 1
ATOM 9524 N N . PRO B 1 598 ? -9.039 41.25 -9.656 1 23.3 598 PRO B N 1
ATOM 9525 C CA . PRO B 1 598 ? -8.273 42.031 -10.633 1 23.3 598 PRO B CA 1
ATOM 9526 C C . PRO B 1 598 ? -6.941 41.375 -11 1 23.3 598 PRO B C 1
ATOM 9528 O O . PRO B 1 598 ? -6.352 41.688 -12.031 1 23.3 598 PRO B O 1
ATOM 9531 N N . ALA B 1 599 ? -6.297 40.625 -10.195 1 24.17 599 ALA B N 1
ATOM 9532 C CA . ALA B 1 599 ? -4.852 40.688 -10.391 1 24.17 599 ALA B CA 1
ATOM 9533 C C . ALA B 1 599 ? -4.438 39.844 -11.602 1 24.17 599 ALA B C 1
ATOM 9535 O O . ALA B 1 599 ? -3.285 39.906 -12.039 1 24.17 599 ALA B O 1
ATOM 9536 N N . ILE B 1 600 ? -5.227 39 -12.234 1 23.81 600 ILE B N 1
ATOM 9537 C CA . ILE B 1 600 ? -4.535 38.438 -13.383 1 23.81 600 ILE B CA 1
ATOM 9538 C C . ILE B 1 600 ? -4.535 39.438 -14.539 1 23.81 600 ILE B C 1
ATOM 9540 O O . ILE B 1 600 ? -3.867 39.219 -15.555 1 23.81 600 ILE B O 1
ATOM 9544 N N . ASP B 1 601 ? -5.281 40.5 -14.594 1 22.67 601 ASP B N 1
ATOM 9545 C CA . ASP B 1 601 ? -5.188 41.375 -15.766 1 22.67 601 ASP B CA 1
ATOM 9546 C C . ASP B 1 601 ? -3.85 42.125 -15.789 1 22.67 601 ASP B C 1
ATOM 9548 O O . ASP B 1 601 ? -3.586 42.906 -16.703 1 22.67 601 ASP B O 1
ATOM 9552 N N . ILE B 1 602 ? -3.111 42.312 -14.805 1 22.55 602 ILE B N 1
ATOM 9553 C CA . ILE B 1 602 ? -2.066 43.312 -14.992 1 22.55 602 ILE B CA 1
ATOM 9554 C C . ILE B 1 602 ? -0.965 42.75 -15.883 1 22.55 602 ILE B C 1
ATOM 9556 O O . ILE B 1 602 ? -0.393 43.438 -16.703 1 22.55 602 ILE B O 1
ATOM 9560 N N . MET B 1 603 ? -0.435 41.562 -15.867 1 21.72 603 MET B N 1
ATOM 9561 C CA . MET B 1 603 ? 0.826 41.594 -16.609 1 21.72 603 MET B CA 1
ATOM 9562 C C . MET B 1 603 ? 0.584 41.438 -18.094 1 21.72 603 MET B C 1
ATOM 9564 O O . MET B 1 603 ? 1.532 41.281 -18.875 1 21.72 603 MET B O 1
ATOM 9568 N N . SER B 1 604 ? -0.661 41.375 -18.656 1 20.59 604 SER B N 1
ATOM 9569 C CA . SER B 1 604 ? -0.634 41.406 -20.125 1 20.59 604 SER B CA 1
ATOM 9570 C C . SER B 1 604 ? -0 42.719 -20.625 1 20.59 604 SER B C 1
ATOM 9572 O O . SER B 1 604 ? 0.342 42.812 -21.797 1 20.59 604 SER B O 1
ATOM 9574 N N . ASN B 1 605 ? -0.086 43.906 -19.984 1 19.72 605 ASN B N 1
ATOM 9575 C CA . ASN B 1 605 ? 0.244 45.125 -20.719 1 19.72 605 ASN B CA 1
ATOM 9576 C C . ASN B 1 605 ? 1.752 45.281 -20.875 1 19.72 605 ASN B C 1
ATOM 9578 O O . ASN B 1 605 ? 2.211 46.219 -21.547 1 19.72 605 ASN B O 1
ATOM 9582 N N . SER B 1 606 ? 2.66 44.938 -20.078 1 19.83 606 SER B N 1
ATOM 9583 C CA . SER B 1 606 ? 3.863 45.719 -20.344 1 19.83 606 SER B CA 1
ATOM 9584 C C . SER B 1 606 ? 4.59 45.219 -21.578 1 19.83 606 SER B C 1
ATOM 9586 O O . SER B 1 606 ? 5.68 45.688 -21.906 1 19.83 606 SER B O 1
ATOM 9588 N N . PHE B 1 607 ? 4.332 44.031 -22.219 1 19.14 607 PHE B N 1
ATOM 9589 C CA . PHE B 1 607 ? 5.133 43.969 -23.438 1 19.14 607 PHE B CA 1
ATOM 9590 C C . PHE B 1 607 ? 4.488 44.812 -24.531 1 19.14 607 PHE B C 1
ATOM 9592 O O . PHE B 1 607 ? 4.957 44.812 -25.672 1 19.14 607 PHE B O 1
ATOM 9599 N N . MET B 1 608 ? 3.641 45.844 -24.219 1 17.16 608 MET B N 1
ATOM 9600 C CA . MET B 1 608 ? 3.91 46.875 -25.234 1 17.16 608 MET B CA 1
ATOM 9601 C C . MET B 1 608 ? 5.152 47.688 -24.875 1 17.16 608 MET B C 1
ATOM 9603 O O . MET B 1 608 ? 5.363 48 -23.703 1 17.16 608 MET B O 1
#

Secondary structure (DSSP, 8-state):
------------------------------S-------SSEEEEEE-TT-TTGGGSHHHHHHHHHHH--THHHHHHHHHHHHHHHTTSB-HHHHHH---PPPPPHHHHHHHHHHHHHH-HHHHTT-S-HHHHHHHHHHHHHSSSPPPGGGS-HHHHHHHHHHHHHHHHHHHHHH--S-B-TTSSHHHHHHHHHHTTHHHHHHBS--HHHHHHHHHHHHHHHHHT-HHHHHHHHHHHHHHHHHTTTTSPPPGGG---HHHHHHHHHHHHHHHHHHHHHHHHHTPPPSS-GGG--PPPP-S-TTS-HHHHHHHHHHHHHHHHHHHHHHHHHHHHHS---HHHHHHHHHHHHHHHHHHHHHS-TTTPPPTTT-PPPSSS-HHHHHHHHHHHHHHHHHHHHHHH-TTS---S---HHHHHHHHHHHHHHHHHHHHHHHHHHHGGGG----TTS-HIIIIIHHHHHHHHHHHHHHH-TTSTTHHHHHHHHHHHHHHHHHHHHHBSS---HHHHHHHHHHHHHHHHHHHT------------S--------------------------GGG-----TTS----EEEEEE-S---GGGSSS---GGGGGGGGG-/----PPPP----------------------S-------SS-EEEEE-TT-TTGGGSHHHHHHHHHHH--THHHHHHHHHHHHHHHTT-B-HHHHHH---PPPPPHHHHHHHHHHHHHH-HHHHTT-S-HHHHHHHHHHHHHSSSPPPGGGS-HHHHHHHHHHHHHHHHHHHHHH--S-B-TTSSHHHHHHHHHHTTHHHHHHBS--HHHHHHHHHHHHHHHHHT-HHHHHHHHHHHHHHHHHTTTTSPPPGGG---HHHHHHHHHHHHHHHHHHHHHHHHHTPPPSS-GGG--PPPP-S-TTS-HHHHHHHHHHHHHHHHHHHHHHHHHHHHHS---HHHHHHHHHHHHHHHHHHHHHS-TTTPPPTTT-PPPSSS-HHHHHHHHHHHHHHHHHHHHHHH-TTS---S---HHHHHHHHHHHHHHHHHHHHHHHHHHHGGGG----TTS-HIIIIIHHHHHHHHHHHHHHH-TTSTTHHHHHHHHHHHHHHHHHHHHHBSS---HHHHHHHHHHHHHHHHHHHT------------S--------------------------GGG-----TTS----EEEEE--S---GGGSSS--GGGGSTTGGG-